Protein AF-A0A271K8J9-F1 (afdb_monomer)

Structure (mmCIF, N/CA/C/O backbone):
data_AF-A0A271K8J9-F1
#
_entry.id   AF-A0A271K8J9-F1
#
loop_
_atom_site.group_PDB
_atom_site.id
_atom_site.type_symbol
_atom_site.label_atom_id
_atom_site.label_alt_id
_atom_site.label_comp_id
_atom_site.label_asym_id
_atom_site.label_entity_id
_atom_site.label_seq_id
_atom_site.pdbx_PDB_ins_code
_atom_site.Cartn_x
_atom_site.Cartn_y
_atom_site.Cartn_z
_atom_site.occupancy
_atom_site.B_iso_or_equiv
_atom_site.auth_seq_id
_atom_site.auth_comp_id
_atom_site.auth_asym_id
_atom_site.auth_atom_id
_atom_site.pdbx_PDB_model_num
ATOM 1 N N . MET A 1 1 ? -1.522 1.080 46.690 1.00 33.91 1 MET A N 1
ATOM 2 C CA . MET A 1 1 ? -0.497 1.514 45.717 1.00 33.91 1 MET A CA 1
ATOM 3 C C . MET A 1 1 ? 0.388 0.315 45.390 1.00 33.91 1 MET A C 1
ATOM 5 O O . MET A 1 1 ? 0.985 -0.235 46.303 1.00 33.91 1 MET A O 1
ATOM 9 N N . GLN A 1 2 ? 0.378 -0.096 44.116 1.00 33.69 2 GLN A N 1
ATOM 10 C CA . GLN A 1 2 ? 1.203 -1.127 43.460 1.00 33.69 2 GLN A CA 1
ATOM 11 C C . GLN A 1 2 ? 1.050 -2.598 43.906 1.00 33.69 2 GLN A C 1
ATOM 13 O O . GLN A 1 2 ? 1.978 -3.217 44.413 1.00 33.69 2 GLN A O 1
ATOM 18 N N . GLN A 1 3 ? -0.079 -3.215 43.544 1.00 31.00 3 GLN A N 1
ATOM 19 C CA . GLN A 1 3 ? -0.001 -4.505 42.847 1.00 31.00 3 GLN A CA 1
ATOM 20 C C . GLN A 1 3 ? 0.067 -4.164 41.356 1.00 31.00 3 GLN A C 1
ATOM 22 O O . GLN A 1 3 ? -0.948 -3.916 40.716 1.00 31.00 3 GLN A O 1
ATOM 27 N N . ILE A 1 4 ? 1.285 -4.008 40.833 1.00 39.00 4 ILE A N 1
ATOM 28 C CA . ILE A 1 4 ? 1.489 -3.887 39.390 1.00 39.00 4 ILE A CA 1
ATOM 29 C C . ILE A 1 4 ? 1.129 -5.247 38.797 1.00 39.00 4 ILE A C 1
ATOM 31 O O . ILE A 1 4 ? 1.718 -6.273 39.147 1.00 39.00 4 ILE A O 1
ATOM 35 N N . ASP A 1 5 ? 0.094 -5.224 37.970 1.00 45.16 5 ASP A N 1
ATOM 36 C CA . ASP A 1 5 ? -0.509 -6.361 37.300 1.00 45.16 5 ASP A CA 1
ATOM 37 C C . ASP A 1 5 ? 0.548 -7.124 36.481 1.00 45.16 5 ASP A C 1
ATOM 39 O O . ASP A 1 5 ? 1.070 -6.648 35.471 1.00 45.16 5 ASP A O 1
ATOM 43 N N . LYS A 1 6 ? 0.914 -8.322 36.957 1.00 44.44 6 LYS A N 1
ATOM 44 C CA . LYS A 1 6 ? 1.996 -9.151 36.396 1.00 44.44 6 LYS A CA 1
ATOM 45 C C . LYS A 1 6 ? 1.750 -9.580 34.942 1.00 44.44 6 LYS A C 1
ATOM 47 O O . LYS A 1 6 ? 2.672 -10.115 34.335 1.00 44.44 6 LYS A O 1
ATOM 52 N N . ARG A 1 7 ? 0.547 -9.378 34.388 1.00 49.44 7 ARG A N 1
ATOM 53 C CA . ARG A 1 7 ? 0.198 -9.763 33.008 1.00 49.44 7 ARG A CA 1
ATOM 54 C C . ARG A 1 7 ? 0.631 -8.764 31.932 1.00 49.44 7 ARG A C 1
ATOM 56 O O . ARG A 1 7 ? 0.739 -9.177 30.786 1.00 49.44 7 ARG A O 1
ATOM 63 N N . TRP A 1 8 ? 0.921 -7.511 32.290 1.00 52.03 8 TRP A N 1
ATOM 64 C CA . TRP A 1 8 ? 1.261 -6.448 31.326 1.00 52.03 8 TRP A CA 1
ATOM 65 C C . TRP A 1 8 ? 2.643 -5.823 31.543 1.00 52.03 8 TRP A C 1
ATOM 67 O O . TRP A 1 8 ? 3.013 -4.885 30.840 1.00 52.03 8 TRP A O 1
ATOM 77 N N . ASN A 1 9 ? 3.430 -6.323 32.503 1.00 44.31 9 ASN A N 1
ATOM 78 C CA . ASN A 1 9 ? 4.803 -5.857 32.705 1.00 44.31 9 ASN A CA 1
ATOM 79 C C . ASN A 1 9 ? 5.618 -6.038 31.414 1.00 44.31 9 ASN A C 1
ATOM 81 O O . ASN A 1 9 ? 5.953 -7.160 31.042 1.00 44.31 9 ASN A O 1
ATOM 85 N N . GLY A 1 10 ? 5.933 -4.921 30.752 1.00 53.94 10 GLY A N 1
ATOM 86 C CA . GLY A 1 10 ? 6.695 -4.876 29.502 1.00 53.94 10 GLY A CA 1
ATOM 87 C C . GLY A 1 10 ? 5.862 -4.804 28.217 1.00 53.94 10 GLY A C 1
ATOM 88 O O . GLY A 1 10 ? 6.454 -4.794 27.145 1.00 53.94 10 GLY A O 1
ATOM 89 N N . THR A 1 11 ? 4.524 -4.746 28.287 1.00 65.00 11 THR A N 1
ATOM 90 C CA . THR A 1 11 ? 3.683 -4.478 27.105 1.00 65.00 11 THR A CA 1
ATOM 91 C C . THR A 1 11 ? 3.435 -2.984 26.987 1.00 65.00 11 THR A C 1
ATOM 93 O O . THR A 1 11 ? 3.007 -2.346 27.950 1.00 65.00 11 THR A O 1
ATOM 96 N N . ALA A 1 12 ? 3.721 -2.422 25.821 1.00 71.19 12 ALA A N 1
ATOM 97 C CA . ALA A 1 12 ? 3.518 -1.010 25.598 1.00 71.19 12 ALA A CA 1
ATOM 98 C C . ALA A 1 12 ? 2.026 -0.671 25.473 1.00 71.19 12 ALA A C 1
ATOM 100 O O . ALA A 1 12 ? 1.216 -1.470 24.992 1.00 71.19 12 ALA A O 1
ATOM 101 N N . MET A 1 13 ? 1.658 0.503 25.979 1.00 81.88 13 MET A N 1
ATOM 102 C CA . MET A 1 13 ? 0.278 0.969 26.056 1.00 81.88 13 MET A CA 1
ATOM 103 C C . MET A 1 13 ? 0.117 2.170 25.137 1.00 81.88 13 MET A C 1
ATOM 105 O O . MET A 1 13 ? 0.792 3.184 25.300 1.00 81.88 13 MET A O 1
ATOM 109 N N . ARG A 1 14 ? -0.829 2.083 24.206 1.00 84.75 14 ARG A N 1
ATOM 110 C CA . ARG A 1 14 ? -1.205 3.194 23.341 1.00 84.75 14 ARG A CA 1
ATOM 111 C C . ARG A 1 14 ? -2.379 3.951 23.942 1.00 84.75 14 ARG A C 1
ATOM 113 O O . ARG A 1 14 ? -3.454 3.370 24.104 1.00 84.75 14 ARG A O 1
ATOM 120 N N . LYS A 1 15 ? -2.208 5.256 24.167 1.00 89.75 15 LYS A N 1
ATOM 121 C CA . LYS A 1 15 ? -3.317 6.181 24.441 1.00 89.75 15 LYS A CA 1
ATOM 122 C C . LYS A 1 15 ? -4.247 6.247 23.225 1.00 89.75 15 LYS A C 1
ATOM 124 O O . LYS A 1 15 ? -3.807 6.479 22.100 1.00 89.75 15 LYS A O 1
ATOM 129 N N . LEU A 1 16 ? -5.535 6.034 23.463 1.00 90.50 16 LEU A N 1
ATOM 130 C CA . LEU A 1 16 ? -6.609 6.137 22.476 1.00 90.50 16 LEU A CA 1
ATOM 131 C C . LEU A 1 16 ? -7.461 7.394 22.664 1.00 90.50 16 LEU A C 1
ATOM 133 O O . LEU A 1 16 ? -8.069 7.853 21.703 1.00 90.50 16 LEU A O 1
ATOM 137 N N . GLY A 1 17 ? -7.535 7.923 23.885 1.00 94.25 17 GLY A N 1
ATOM 138 C CA . GLY A 1 17 ? -8.402 9.048 24.213 1.00 94.25 17 GLY A CA 1
ATOM 139 C C . GLY A 1 17 ? -8.439 9.351 25.704 1.00 94.25 17 GLY A C 1
ATOM 140 O O . GLY A 1 17 ? -7.613 8.847 26.471 1.00 94.25 17 GLY A O 1
ATOM 141 N N . THR A 1 18 ? -9.407 10.167 26.107 1.00 97.06 18 THR A N 1
ATOM 142 C CA . THR A 1 18 ? -9.658 10.546 27.503 1.00 97.06 18 THR A CA 1
ATOM 143 C C . THR A 1 18 ? -11.146 10.445 27.840 1.00 97.06 18 THR A C 1
ATOM 145 O O . THR A 1 18 ? -12.011 10.594 26.976 1.00 97.06 18 THR A O 1
ATOM 148 N N . VAL A 1 19 ? -11.470 10.148 29.098 1.00 97.50 19 VAL A N 1
ATOM 149 C CA . VAL A 1 19 ? -12.858 10.148 29.580 1.00 97.50 19 VAL A CA 1
ATOM 150 C C . VAL A 1 19 ? -13.380 11.583 29.623 1.00 97.50 19 VAL A C 1
ATOM 152 O O . VAL A 1 19 ? -12.888 12.404 30.391 1.00 97.50 19 VAL A O 1
ATOM 155 N N . GLU A 1 20 ? -14.411 11.883 28.842 1.00 96.56 20 GLU A N 1
ATOM 156 C CA . GLU A 1 20 ? -15.045 13.205 28.796 1.00 96.56 20 GLU A CA 1
ATOM 157 C C . GLU A 1 20 ? -16.162 13.348 29.844 1.00 96.56 20 GLU A C 1
ATOM 159 O O . GLU A 1 20 ? -16.365 14.416 30.434 1.00 96.56 20 GLU A O 1
ATOM 164 N N . ALA A 1 21 ? -16.914 12.271 30.084 1.00 96.88 21 ALA A N 1
ATOM 165 C CA . ALA A 1 21 ? -17.994 12.269 31.063 1.00 96.88 21 ALA A CA 1
ATOM 166 C C . ALA A 1 21 ? -18.227 10.887 31.669 1.00 96.88 21 ALA A C 1
ATOM 168 O O . ALA A 1 21 ? -18.197 9.871 30.972 1.00 96.88 21 ALA A O 1
ATOM 169 N N . LEU A 1 22 ? -18.565 10.879 32.957 1.00 96.94 22 LEU A N 1
ATOM 170 C CA . LEU A 1 22 ? -19.078 9.713 33.666 1.00 96.94 22 LEU A CA 1
ATOM 171 C C . LEU A 1 22 ? -20.523 9.947 34.068 1.00 96.94 22 LEU A C 1
ATOM 173 O O . LEU A 1 22 ? -20.893 11.041 34.496 1.00 96.94 22 LEU A O 1
ATOM 177 N N . TRP A 1 23 ? -21.326 8.900 33.961 1.00 96.69 23 TRP A N 1
ATOM 178 C CA . TRP A 1 23 ? -22.752 8.955 34.230 1.00 96.69 23 TRP A CA 1
ATOM 179 C C . TRP A 1 23 ? -23.209 7.720 34.999 1.00 96.69 23 TRP A C 1
ATOM 181 O O . TRP A 1 23 ? -22.826 6.583 34.698 1.00 96.69 23 TRP A O 1
ATOM 191 N N . ARG A 1 24 ? -24.096 7.960 35.963 1.00 95.44 24 ARG A N 1
ATOM 192 C CA . ARG A 1 24 ? -24.792 6.928 36.731 1.00 95.44 24 ARG A CA 1
ATOM 193 C C . ARG A 1 24 ? -26.293 7.147 36.650 1.00 95.44 24 ARG A C 1
ATOM 195 O O . ARG A 1 24 ? -26.779 8.273 36.662 1.00 95.44 24 ARG A O 1
ATOM 202 N N . TYR A 1 25 ? -27.036 6.054 36.582 1.00 94.62 25 TYR A N 1
ATOM 203 C CA . TYR A 1 25 ? -28.484 6.012 36.454 1.00 94.62 25 TYR A CA 1
ATOM 204 C C . TYR A 1 25 ? -29.085 5.155 37.573 1.00 94.62 25 TYR A C 1
ATOM 206 O O . TYR A 1 25 ? -29.388 3.984 37.335 1.00 94.62 25 TYR A O 1
ATOM 214 N N . PRO A 1 26 ? -29.295 5.702 38.785 1.00 95.12 26 PRO A N 1
ATOM 215 C CA . PRO A 1 26 ? -29.723 4.912 39.945 1.00 95.12 26 PRO A CA 1
ATOM 216 C C . PRO A 1 26 ? -31.066 4.209 39.757 1.00 95.12 26 PRO A C 1
ATOM 218 O O . PRO A 1 26 ? -31.284 3.111 40.269 1.00 95.12 26 PRO A O 1
ATOM 221 N N . VAL A 1 27 ? -31.955 4.816 38.972 1.00 94.19 27 VAL A N 1
ATOM 222 C CA . VAL A 1 27 ? -33.296 4.312 38.691 1.00 94.19 27 VAL A CA 1
ATOM 223 C C . VAL A 1 27 ? -33.409 3.973 37.204 1.00 94.19 27 VAL A C 1
ATOM 225 O O . VAL A 1 27 ? -32.959 4.703 36.314 1.00 94.19 27 VAL A O 1
ATOM 228 N N . SER A 1 28 ? -34.021 2.829 36.916 1.00 90.69 28 SER A N 1
ATOM 229 C CA . SER A 1 28 ? -34.258 2.391 35.540 1.00 90.69 28 SER A CA 1
ATOM 230 C C . SER A 1 28 ? -35.221 3.331 34.808 1.00 90.69 28 SER A C 1
ATOM 232 O O . SER A 1 28 ? -36.191 3.804 35.386 1.00 90.69 28 SER A O 1
ATOM 234 N N . SER A 1 29 ? -34.988 3.557 33.511 1.00 89.88 29 SER A N 1
ATOM 235 C CA . SER A 1 29 ? -35.877 4.329 32.619 1.00 89.88 29 SER A CA 1
ATOM 236 C C . SER A 1 29 ? -36.005 5.844 32.879 1.00 89.88 29 SER A C 1
ATOM 238 O O . SER A 1 29 ? -36.737 6.498 32.139 1.00 89.88 29 SER A O 1
ATOM 240 N N . VAL A 1 30 ? -35.285 6.418 33.848 1.00 93.38 30 VAL A N 1
ATOM 241 C CA . VAL A 1 30 ? -35.312 7.865 34.181 1.00 93.38 30 VAL A CA 1
ATOM 242 C C . VAL A 1 30 ? -33.926 8.499 34.060 1.00 93.38 30 VAL A C 1
ATOM 244 O O . VAL A 1 30 ? -32.933 7.770 34.083 1.00 93.38 30 VAL A O 1
ATOM 247 N N . CYS A 1 31 ? -33.814 9.815 33.893 1.00 94.25 31 CYS A N 1
ATOM 248 C CA . CYS A 1 31 ? -32.532 10.523 33.772 1.00 94.25 31 CYS A CA 1
ATOM 249 C C . CYS A 1 31 ? -31.627 10.317 34.998 1.00 94.25 31 CYS A C 1
ATOM 251 O O . CYS A 1 31 ? -32.095 10.024 36.096 1.00 94.25 31 CYS A O 1
ATOM 253 N N . GLY A 1 32 ? -30.316 10.386 34.774 1.00 94.62 32 GLY A N 1
ATOM 254 C CA . GLY A 1 32 ? -29.298 10.089 35.783 1.00 94.62 32 GLY A CA 1
ATOM 255 C C . GLY A 1 32 ? -28.502 11.317 36.196 1.00 94.62 32 GLY A C 1
ATOM 256 O O . GLY A 1 32 ? -28.881 12.448 35.904 1.00 94.62 32 GLY A O 1
ATOM 257 N N . GLU A 1 33 ? -27.356 11.068 36.812 1.00 94.94 33 GLU A N 1
ATOM 258 C CA . GLU A 1 33 ? -26.431 12.082 37.297 1.00 94.94 33 GLU A CA 1
ATOM 259 C C . GLU A 1 33 ? -25.074 11.979 36.597 1.00 94.94 33 GLU A C 1
ATOM 261 O O . GLU A 1 33 ? -24.592 10.882 36.291 1.00 94.94 33 GLU A O 1
ATOM 266 N N . ARG A 1 34 ? -24.451 13.135 36.363 1.00 95.56 34 ARG A N 1
ATOM 267 C CA . ARG A 1 34 ? -23.079 13.222 35.863 1.00 95.56 34 ARG A CA 1
ATOM 268 C C . ARG A 1 34 ? -22.117 13.231 37.046 1.00 95.56 34 ARG A C 1
ATOM 270 O O . ARG A 1 34 ? -22.312 13.984 37.998 1.00 95.56 34 ARG A O 1
ATOM 277 N N . LEU A 1 35 ? -21.068 12.422 36.971 1.00 95.44 35 LEU A N 1
ATOM 278 C CA . LEU A 1 35 ? -20.086 12.238 38.035 1.00 95.44 35 LEU A CA 1
ATOM 279 C C . LEU A 1 35 ? -18.706 12.729 37.599 1.00 95.44 35 LEU A C 1
ATOM 281 O O . LEU A 1 35 ? -18.340 12.642 36.429 1.00 95.44 35 LEU A O 1
ATOM 285 N N . GLN A 1 36 ? -17.918 13.202 38.563 1.00 95.12 36 GLN A N 1
ATOM 286 C CA . GLN A 1 36 ? -16.486 13.446 38.355 1.00 95.12 36 GLN A CA 1
ATOM 287 C C . GLN A 1 36 ? -15.661 12.172 38.559 1.00 95.12 36 GLN A C 1
ATOM 289 O O . GLN A 1 36 ? -14.679 11.962 37.856 1.00 95.12 36 GLN A O 1
ATOM 294 N N . ARG A 1 37 ? -16.094 11.309 39.486 1.00 95.19 37 ARG A N 1
ATOM 295 C CA . ARG A 1 37 ? -15.445 10.054 39.876 1.00 95.19 37 ARG A CA 1
ATOM 296 C C . ARG A 1 37 ? -16.512 8.998 40.159 1.00 95.19 37 ARG A C 1
ATOM 298 O O . ARG A 1 37 ? -17.516 9.324 40.790 1.00 95.19 37 ARG A O 1
ATOM 305 N N . ALA A 1 38 ? -16.295 7.756 39.733 1.00 93.69 38 ALA A N 1
ATOM 306 C CA . ALA A 1 38 ? -17.185 6.634 40.035 1.00 93.69 38 ALA A CA 1
ATOM 307 C C . ALA A 1 38 ? -16.407 5.334 40.271 1.00 93.69 38 ALA A C 1
ATOM 309 O O . ALA A 1 38 ? -15.453 5.036 39.553 1.00 93.69 38 ALA A O 1
ATOM 310 N N . GLU A 1 39 ? -16.832 4.545 41.254 1.00 94.44 39 GLU A N 1
ATOM 311 C CA . GLU A 1 39 ? -16.357 3.173 41.445 1.00 94.44 39 GLU A CA 1
ATOM 312 C C . GLU A 1 39 ? -17.113 2.218 40.515 1.00 94.44 39 GLU A C 1
ATOM 314 O O . GLU A 1 39 ? -18.302 2.411 40.256 1.00 94.44 39 GLU A O 1
ATOM 319 N N . PHE A 1 40 ? -16.430 1.196 40.007 1.00 94.06 40 PHE A N 1
ATOM 320 C CA . PHE A 1 40 ? -16.985 0.186 39.115 1.00 94.06 40 PHE A CA 1
ATOM 321 C C . PHE A 1 40 ? -16.639 -1.213 39.611 1.00 94.06 40 PHE A C 1
ATOM 323 O O . PHE A 1 40 ? -15.484 -1.512 39.909 1.00 94.06 40 PHE A O 1
ATOM 330 N N . THR A 1 41 ? -17.655 -2.066 39.602 1.00 92.25 41 THR A N 1
ATOM 331 C CA . THR A 1 41 ? -17.581 -3.500 39.911 1.00 92.25 41 THR A CA 1
ATOM 332 C C . THR A 1 41 ? -17.805 -4.323 38.645 1.00 92.25 41 THR A C 1
ATOM 334 O O . THR A 1 41 ? -18.125 -3.762 37.592 1.00 92.25 41 THR A O 1
ATOM 337 N N . GLU A 1 42 ? -17.748 -5.653 38.735 1.00 89.50 42 GLU A N 1
ATOM 338 C CA . GLU A 1 42 ? -18.186 -6.544 37.643 1.00 89.50 42 GLU A CA 1
ATOM 339 C C . GLU A 1 42 ? -19.623 -6.243 37.156 1.00 89.50 42 GLU A C 1
ATOM 341 O O . GLU A 1 42 ? -19.960 -6.488 35.996 1.00 89.50 42 GLU A O 1
ATOM 346 N N . ALA A 1 43 ? -20.472 -5.666 38.017 1.00 85.31 43 ALA A N 1
ATOM 347 C CA . ALA A 1 43 ? -21.845 -5.269 37.698 1.00 85.31 43 ALA A CA 1
ATOM 348 C C . ALA A 1 43 ? -21.975 -3.854 37.093 1.00 85.31 43 ALA A C 1
ATOM 350 O O . ALA A 1 43 ? -23.072 -3.472 36.680 1.00 85.31 43 ALA A O 1
ATOM 351 N N . GLY A 1 44 ? -20.877 -3.098 36.987 1.00 90.06 44 GLY A N 1
ATOM 352 C CA . GLY A 1 44 ? -20.836 -1.740 36.436 1.00 90.06 44 GLY A CA 1
ATOM 353 C C . GLY A 1 44 ? -20.640 -0.659 37.487 1.00 90.06 44 GLY A C 1
ATOM 354 O O . GLY A 1 44 ? -20.110 -0.957 38.562 1.00 90.06 44 GLY A O 1
ATOM 355 N N . PRO A 1 45 ? -21.002 0.601 37.177 1.00 92.69 45 PRO A N 1
ATOM 356 C CA . PRO A 1 45 ? -20.832 1.694 38.122 1.00 92.69 45 PRO A CA 1
ATOM 357 C C . PRO A 1 45 ? -21.614 1.416 39.410 1.00 92.69 45 PRO A C 1
ATOM 359 O O . PRO A 1 45 ? -22.797 1.068 39.374 1.00 92.69 45 PRO A O 1
ATOM 362 N N . VAL A 1 46 ? -20.970 1.589 40.560 1.00 92.19 46 VAL A N 1
ATOM 363 C CA . VAL A 1 46 ? -21.605 1.412 41.869 1.00 92.19 46 VAL A CA 1
ATOM 364 C C . VAL A 1 46 ? -22.769 2.392 42.007 1.00 92.19 46 VAL A C 1
ATOM 366 O O . VAL A 1 46 ? -22.638 3.600 41.785 1.00 92.19 46 VAL A O 1
ATOM 369 N N . GLY A 1 47 ? -23.932 1.855 42.372 1.00 91.75 47 GLY A N 1
ATOM 370 C CA . GLY A 1 47 ? -25.170 2.622 42.480 1.00 91.75 47 GLY A CA 1
ATOM 371 C C . GLY A 1 47 ? -25.968 2.741 41.179 1.00 91.75 47 GLY A C 1
ATOM 372 O O . GLY A 1 47 ? -27.023 3.371 41.183 1.00 91.75 47 GLY A O 1
ATOM 373 N N . ASP A 1 48 ? -25.510 2.153 40.073 1.00 91.81 48 ASP A N 1
ATOM 374 C CA . ASP A 1 48 ? -26.236 2.157 38.803 1.00 91.81 48 ASP A CA 1
ATOM 375 C C . ASP A 1 48 ? -27.386 1.133 38.806 1.00 91.81 48 ASP A C 1
ATOM 377 O O . ASP A 1 48 ? -27.239 0.001 39.263 1.00 91.81 48 ASP A O 1
ATOM 381 N N . ARG A 1 49 ? -28.553 1.534 38.288 1.00 90.69 49 ARG A N 1
ATOM 382 C CA . ARG A 1 49 ? -29.756 0.700 38.107 1.00 90.69 49 ARG A CA 1
ATOM 383 C C . ARG A 1 49 ? -30.179 -0.082 39.359 1.00 90.69 49 ARG A C 1
ATOM 385 O O . ARG A 1 49 ? -30.678 -1.196 39.236 1.00 90.69 49 ARG A O 1
ATOM 392 N N . LEU A 1 50 ? -30.042 0.505 40.549 1.00 90.88 50 LEU A N 1
ATOM 393 C CA . LEU A 1 50 ? -30.458 -0.099 41.821 1.00 90.88 50 LEU A CA 1
ATOM 394 C C . LEU A 1 50 ? -31.980 -0.160 42.012 1.00 90.88 50 LEU A C 1
ATOM 396 O O . LEU A 1 50 ? -32.467 -1.019 42.748 1.00 90.88 50 LEU A O 1
ATOM 400 N N . TYR A 1 51 ? -32.722 0.743 41.372 1.00 93.31 51 TYR A N 1
ATOM 401 C CA . TYR A 1 51 ? -34.153 0.930 41.606 1.00 93.31 51 TYR A CA 1
ATOM 402 C C . TYR A 1 51 ? -34.976 0.852 40.312 1.00 93.31 51 TYR A C 1
ATOM 404 O O . TYR A 1 51 ? -34.497 1.143 39.206 1.00 93.31 51 TYR A O 1
ATOM 412 N N . GLY A 1 52 ? -36.251 0.501 40.466 1.00 93.00 52 GLY A N 1
ATOM 413 C CA . GLY A 1 52 ? -37.286 0.594 39.440 1.00 93.00 52 GLY A CA 1
ATOM 414 C C . GLY A 1 52 ? -38.507 1.344 39.968 1.00 93.00 52 GLY A C 1
ATOM 415 O O . GLY A 1 52 ? -38.755 1.363 41.171 1.00 93.00 52 GLY A O 1
ATOM 416 N N . ILE A 1 53 ? -39.264 1.962 39.066 1.00 93.19 53 ILE A N 1
ATOM 417 C CA . ILE A 1 53 ? -40.587 2.516 39.377 1.00 93.19 53 ILE A CA 1
ATOM 418 C C . ILE A 1 53 ? -41.615 1.472 38.946 1.00 93.19 53 ILE A C 1
ATOM 420 O O . ILE A 1 53 ? -41.485 0.912 37.857 1.00 93.19 53 ILE A O 1
ATOM 424 N N . PHE A 1 54 ? -42.612 1.208 39.778 1.00 91.50 54 PHE A N 1
ATOM 425 C CA . PHE A 1 54 ? -43.651 0.212 39.547 1.00 91.50 54 PHE A CA 1
ATOM 426 C C . PHE A 1 54 ? -45.026 0.853 39.681 1.00 91.50 54 PHE A C 1
ATOM 428 O O . PHE A 1 54 ? -45.232 1.724 40.520 1.00 91.50 54 PHE A O 1
ATOM 435 N N . ASP A 1 55 ? -45.971 0.425 38.857 1.00 91.00 55 ASP A N 1
ATOM 436 C CA . ASP A 1 55 ? -47.389 0.709 39.057 1.00 91.00 55 ASP A CA 1
ATOM 437 C C . ASP A 1 55 ? -47.842 0.031 40.364 1.00 91.00 55 ASP A C 1
ATOM 439 O O . ASP A 1 55 ? -47.611 -1.164 40.563 1.00 91.00 55 ASP A O 1
ATOM 443 N N . ALA A 1 56 ? -48.420 0.801 41.289 1.00 88.31 56 ALA A N 1
ATOM 444 C CA . ALA A 1 56 ? -48.681 0.321 42.646 1.00 88.31 56 ALA A CA 1
ATOM 445 C C . ALA A 1 56 ? -49.808 -0.726 42.711 1.00 88.31 56 ALA A C 1
ATOM 447 O O . ALA A 1 56 ? -49.869 -1.488 43.674 1.00 88.31 56 ALA A O 1
ATOM 448 N N . GLU A 1 57 ? -50.689 -0.757 41.707 1.00 87.62 57 GLU A N 1
ATOM 449 C CA . GLU A 1 57 ? -51.831 -1.674 41.645 1.00 87.62 57 GLU A CA 1
ATOM 450 C C . GLU A 1 57 ? -51.502 -2.937 40.850 1.00 87.62 57 GLU A C 1
ATOM 452 O O . GLU A 1 57 ? -51.875 -4.042 41.239 1.00 87.62 57 GLU A O 1
ATOM 457 N N . THR A 1 58 ? -50.828 -2.776 39.710 1.00 87.50 58 THR A N 1
ATOM 458 C CA . THR A 1 58 ? -50.553 -3.888 38.784 1.00 87.50 58 THR A CA 1
ATOM 459 C C . THR A 1 58 ? -49.182 -4.519 38.983 1.00 87.50 58 THR A C 1
ATOM 461 O O . THR A 1 58 ? -48.924 -5.588 38.433 1.00 87.50 58 THR A O 1
ATOM 464 N N . HIS A 1 59 ? -48.294 -3.857 39.731 1.00 85.81 59 HIS A N 1
ATOM 465 C CA . HIS A 1 59 ? -46.891 -4.236 39.909 1.00 85.81 59 HIS A CA 1
ATOM 466 C C . HIS A 1 59 ? -46.092 -4.291 38.595 1.00 85.81 59 HIS A C 1
ATOM 468 O O . HIS A 1 59 ? -44.983 -4.827 38.546 1.00 85.81 59 HIS A O 1
ATOM 474 N N . GLU A 1 60 ? -46.618 -3.700 37.515 1.00 85.94 60 GLU A N 1
ATOM 475 C CA . GLU A 1 60 ? -45.887 -3.554 36.263 1.00 85.94 60 GLU A CA 1
ATOM 476 C C . GLU A 1 60 ? -44.770 -2.519 36.421 1.00 85.94 60 GLU A C 1
ATOM 478 O O . GLU A 1 60 ? -44.987 -1.396 36.876 1.00 85.94 60 GLU A O 1
ATOM 483 N N . ILE A 1 61 ? -43.559 -2.877 35.994 1.00 88.50 61 ILE A N 1
ATOM 484 C CA . ILE A 1 61 ? -42.444 -1.931 35.946 1.00 88.50 61 ILE A CA 1
ATOM 485 C C . ILE A 1 61 ? -42.720 -0.818 34.925 1.00 88.50 61 ILE A C 1
ATOM 487 O O . ILE A 1 61 ? -43.158 -1.069 33.800 1.00 88.50 61 ILE A O 1
ATOM 491 N N . VAL A 1 62 ? -42.399 0.419 35.293 1.00 88.94 62 VAL A N 1
ATOM 492 C CA . VAL A 1 62 ? -42.466 1.596 34.430 1.00 88.94 62 VAL A CA 1
ATOM 493 C C . VAL A 1 62 ? -41.279 1.597 33.473 1.00 88.94 62 VAL A C 1
ATOM 495 O O . VAL A 1 62 ? -40.111 1.724 33.855 1.00 88.94 62 VAL A O 1
ATOM 498 N N . PHE A 1 63 ? -41.577 1.479 32.182 1.00 85.50 63 PHE A N 1
ATOM 499 C CA . PHE A 1 63 ? -40.584 1.637 31.127 1.00 85.50 63 PHE A CA 1
ATOM 500 C C . PHE A 1 63 ? -41.206 2.232 29.857 1.00 85.50 63 PHE A C 1
ATOM 502 O O . PHE A 1 63 ? -42.287 1.802 29.431 1.00 85.50 63 PHE A O 1
ATOM 509 N N . PRO A 1 64 ? -40.495 3.161 29.196 1.00 83.12 64 PRO A N 1
ATOM 510 C CA . PRO A 1 64 ? -40.838 3.663 27.877 1.00 83.12 64 PRO A CA 1
ATOM 511 C C . PRO A 1 64 ? -41.160 2.561 26.869 1.00 83.12 64 PRO A C 1
ATOM 513 O O . PRO A 1 64 ? -40.304 1.741 26.524 1.00 83.12 64 PRO A O 1
ATOM 516 N N . SER A 1 65 ? -42.411 2.520 26.407 1.00 79.50 65 SER A N 1
ATOM 517 C CA . SER A 1 65 ? -42.903 1.495 25.484 1.00 79.50 65 SER A CA 1
ATOM 518 C C . SER A 1 65 ? -44.269 1.844 24.879 1.00 79.50 65 SER A C 1
ATOM 520 O O . SER A 1 65 ? -44.569 3.007 24.618 1.00 79.50 65 SER A O 1
ATOM 522 N N . ARG A 1 66 ? -45.107 0.833 24.596 1.00 74.19 66 ARG A N 1
ATOM 523 C CA . ARG A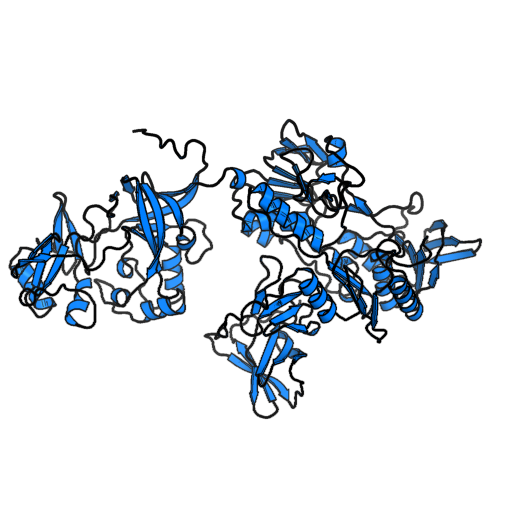 1 66 ? -46.447 1.017 24.019 1.00 74.19 66 ARG A CA 1
ATOM 524 C C . ARG A 1 66 ? -47.384 1.781 24.955 1.00 74.19 66 ARG A C 1
ATOM 526 O O . ARG A 1 66 ? -48.240 2.516 24.467 1.00 74.19 66 ARG A O 1
ATOM 533 N N . GLN A 1 67 ? -47.233 1.619 26.270 1.00 83.00 67 GLN A N 1
ATOM 534 C CA . GLN A 1 67 ? -48.015 2.382 27.239 1.00 83.00 67 GLN A CA 1
ATOM 535 C C . GLN A 1 67 ? -47.491 3.821 27.281 1.00 83.00 67 GLN A C 1
ATOM 537 O O . GLN A 1 67 ? -46.465 4.103 27.895 1.00 83.00 67 GLN A O 1
ATOM 542 N N . LYS A 1 68 ? -48.200 4.739 26.611 1.00 86.62 68 LYS A N 1
ATOM 543 C CA . LYS A 1 68 ? -47.760 6.134 26.442 1.00 86.62 68 LYS A CA 1
ATOM 544 C C . LYS A 1 68 ? -47.478 6.854 27.765 1.00 86.62 68 LYS A C 1
ATOM 546 O O . LYS A 1 68 ? -46.575 7.680 27.785 1.00 86.62 68 LYS A O 1
ATOM 551 N N . ARG A 1 69 ? -48.188 6.515 28.851 1.00 89.31 69 ARG A N 1
ATOM 552 C CA . ARG A 1 69 ? -47.942 7.079 30.191 1.00 89.31 69 ARG A CA 1
ATOM 553 C C . ARG A 1 69 ? -46.497 6.874 30.661 1.00 89.31 69 ARG A C 1
ATOM 555 O O . ARG A 1 69 ? -45.882 7.799 31.172 1.00 89.31 69 ARG A O 1
ATOM 562 N N . TRP A 1 70 ? -45.896 5.717 30.378 1.00 91.50 70 TRP A N 1
ATOM 563 C CA . TRP A 1 70 ? -44.519 5.410 30.781 1.00 91.50 70 TRP A CA 1
ATOM 564 C C . TRP A 1 70 ? -43.454 6.140 29.966 1.00 91.50 70 TRP A C 1
ATOM 566 O O . TRP A 1 70 ? -42.300 6.203 30.384 1.00 91.50 70 TRP A O 1
ATOM 576 N N . ASN A 1 71 ? -43.824 6.746 28.837 1.00 92.25 71 ASN A N 1
ATOM 577 C CA . ASN A 1 71 ? -42.907 7.573 28.054 1.00 92.25 71 ASN A CA 1
ATOM 578 C C . ASN A 1 71 ? -42.597 8.918 28.734 1.00 92.25 71 ASN A C 1
ATOM 580 O O . ASN A 1 71 ? -41.765 9.660 28.225 1.00 92.25 71 ASN A O 1
ATOM 584 N N . LEU A 1 72 ? -43.233 9.214 29.875 1.00 94.06 72 LEU A N 1
ATOM 585 C CA . LEU A 1 72 ? -42.940 10.370 30.724 1.00 94.06 72 LEU A CA 1
ATOM 586 C C . LEU A 1 72 ? -41.814 10.104 31.735 1.00 94.06 72 LEU A C 1
ATOM 588 O O . LEU A 1 72 ? -41.308 11.046 32.332 1.00 94.06 72 LEU A O 1
ATOM 592 N N . ALA A 1 73 ? -41.374 8.850 31.902 1.00 93.88 73 ALA A N 1
ATOM 593 C CA . ALA A 1 73 ? -40.280 8.501 32.813 1.00 93.88 73 ALA A CA 1
ATOM 594 C C . ALA A 1 73 ? -38.977 9.309 32.584 1.00 93.88 73 ALA A C 1
ATOM 596 O O . ALA A 1 73 ? -38.348 9.694 33.568 1.00 93.88 73 ALA A O 1
ATOM 597 N N . PRO A 1 74 ? -38.576 9.653 31.342 1.00 94.50 74 PRO A N 1
ATOM 598 C CA . PRO A 1 74 ? -37.388 10.478 31.099 1.00 94.50 74 PRO A CA 1
ATOM 599 C C . PRO A 1 74 ? -37.517 11.958 31.514 1.00 94.50 74 PRO A C 1
ATOM 601 O O . PRO A 1 74 ? -36.551 12.703 31.377 1.00 94.50 74 PRO A O 1
ATOM 604 N N . LEU A 1 75 ? -38.681 12.400 32.007 1.00 95.12 75 LEU A N 1
ATOM 605 C CA . LEU A 1 75 ? -38.854 13.719 32.636 1.00 95.12 75 LEU A CA 1
ATOM 606 C C . LEU A 1 75 ? -38.441 13.727 34.115 1.00 95.12 75 LEU A C 1
ATOM 608 O O . LEU A 1 75 ? -38.445 14.778 34.745 1.00 95.12 75 LEU A O 1
ATOM 612 N N . ILE A 1 76 ? -38.114 12.559 34.668 1.00 96.12 76 ILE A N 1
ATOM 613 C CA . ILE A 1 76 ? -37.655 12.397 36.042 1.00 96.12 76 ILE A CA 1
ATOM 614 C C . ILE A 1 76 ? -36.132 12.276 36.022 1.00 96.12 76 ILE A C 1
ATOM 616 O O . ILE A 1 76 ? -35.591 11.505 35.227 1.00 96.12 76 ILE A O 1
ATOM 620 N N . SER A 1 77 ? -35.456 12.973 36.928 1.00 96.25 77 SER A N 1
ATOM 621 C CA . SER A 1 77 ? -34.018 12.833 37.173 1.00 96.25 77 SER A CA 1
ATOM 622 C C . SER A 1 77 ? -33.775 12.162 38.521 1.00 96.25 77 SER A C 1
ATOM 624 O O . SER A 1 77 ? -34.519 12.384 39.476 1.00 96.25 77 SER A O 1
ATOM 626 N N . ALA A 1 78 ? -32.753 11.310 38.595 1.00 97.00 78 ALA A N 1
ATOM 627 C CA . ALA A 1 78 ? -32.393 10.546 39.783 1.00 97.00 78 ALA A CA 1
ATOM 628 C C . ALA A 1 78 ? -30.889 10.637 40.066 1.00 97.00 78 ALA A C 1
ATOM 630 O O . ALA A 1 78 ? -30.073 10.564 39.146 1.00 97.00 78 ALA A O 1
ATOM 631 N N . ARG A 1 79 ? -30.535 10.742 41.348 1.00 96.38 79 ARG A N 1
ATOM 632 C CA . ARG A 1 79 ? -29.151 10.758 41.843 1.00 96.38 79 ARG A CA 1
ATOM 633 C C . ARG A 1 79 ? -29.045 10.050 43.189 1.00 96.38 79 ARG A C 1
ATOM 635 O O . ARG A 1 79 ? -30.063 9.857 43.853 1.00 96.38 79 ARG A O 1
ATOM 642 N N . LEU A 1 80 ? -27.832 9.704 43.600 1.00 95.19 80 LEU A N 1
ATOM 643 C CA . LEU A 1 80 ? -27.547 9.351 44.992 1.00 95.19 80 LEU A CA 1
ATOM 644 C C . LEU A 1 80 ? -26.910 10.549 45.699 1.00 95.19 80 LEU A C 1
ATOM 646 O O . LEU A 1 80 ? -26.089 11.252 45.111 1.00 95.19 80 LEU A O 1
ATOM 650 N N . ASP A 1 81 ? -27.306 10.807 46.941 1.00 91.50 81 ASP A N 1
ATOM 651 C CA . ASP A 1 81 ? -26.624 11.797 47.771 1.00 91.50 81 ASP A CA 1
ATOM 652 C C . ASP A 1 81 ? -25.350 11.231 48.426 1.00 91.50 81 ASP A C 1
ATOM 654 O O . ASP A 1 81 ? -24.863 10.157 48.078 1.00 91.50 81 ASP A O 1
ATOM 658 N N . HIS A 1 82 ? -24.765 11.999 49.344 1.00 85.56 82 HIS A N 1
ATOM 659 C CA . HIS A 1 82 ? -23.518 11.662 50.031 1.00 85.56 82 HIS A CA 1
ATOM 660 C C . HIS A 1 82 ? -23.625 10.453 50.974 1.00 85.56 82 HIS A C 1
ATOM 662 O O . HIS A 1 82 ? -22.589 9.894 51.327 1.00 85.56 82 HIS A O 1
ATOM 668 N N . ASP A 1 83 ? -24.844 10.051 51.344 1.00 88.69 83 ASP A N 1
ATOM 669 C CA . ASP A 1 83 ? -25.133 8.888 52.188 1.00 88.69 83 ASP A CA 1
ATOM 670 C C . ASP A 1 83 ? -25.674 7.705 51.353 1.00 88.69 83 ASP A C 1
ATOM 672 O O . ASP A 1 83 ? -26.329 6.797 51.879 1.00 88.69 83 ASP A O 1
ATOM 676 N N . ASP A 1 84 ? -25.443 7.733 50.033 1.00 88.62 84 ASP A N 1
ATOM 677 C CA . ASP A 1 84 ? -25.942 6.774 49.041 1.00 88.62 84 ASP A CA 1
ATOM 678 C C . ASP A 1 84 ? -27.477 6.614 49.043 1.00 88.62 84 ASP A C 1
ATOM 680 O O . ASP A 1 84 ? -28.018 5.578 48.630 1.00 88.62 84 ASP A O 1
ATOM 684 N N . GLN A 1 85 ? -28.207 7.642 49.490 1.00 93.19 85 GLN A N 1
ATOM 685 C CA . GLN A 1 85 ? -29.667 7.641 49.478 1.00 93.19 85 GLN A CA 1
ATOM 686 C C . GLN A 1 85 ? -30.199 8.167 48.147 1.00 93.19 85 GLN A C 1
ATOM 688 O O . GLN A 1 85 ? -29.700 9.145 47.586 1.00 93.19 85 GLN A O 1
ATOM 693 N N . LEU A 1 86 ? -31.236 7.503 47.630 1.00 96.62 86 LEU A N 1
ATOM 694 C CA . LEU A 1 86 ? -31.865 7.890 46.372 1.00 96.62 86 LEU A CA 1
ATOM 695 C C . LEU A 1 86 ? -32.578 9.237 46.525 1.00 96.62 86 LEU A C 1
ATOM 697 O O . LEU A 1 86 ? -33.422 9.410 47.401 1.00 96.62 86 LEU A O 1
ATOM 701 N N . GLN A 1 87 ? -32.291 10.155 45.608 1.00 97.19 87 GLN A N 1
ATOM 702 C CA . GLN A 1 87 ? -33.031 11.395 45.425 1.00 97.19 87 GLN A CA 1
ATOM 703 C C . GLN A 1 87 ? -33.575 11.478 44.004 1.00 97.19 87 GLN A C 1
ATOM 705 O O . GLN A 1 87 ? -32.903 11.097 43.042 1.00 97.19 87 GLN A O 1
ATOM 710 N N . MET A 1 88 ? -34.786 12.008 43.866 1.00 97.12 88 MET A N 1
ATOM 711 C CA . MET A 1 88 ? -35.467 12.159 42.583 1.00 97.12 88 MET A CA 1
ATOM 712 C C . MET A 1 88 ? -36.043 13.565 42.421 1.00 97.12 88 MET A C 1
ATOM 714 O O . MET A 1 88 ? -36.378 14.230 43.401 1.00 97.12 88 MET A O 1
ATOM 718 N N . SER A 1 89 ? -36.149 14.023 41.177 1.00 96.38 89 SER A N 1
ATOM 719 C CA . SER A 1 89 ? -36.632 15.360 40.839 1.00 96.38 89 SER A CA 1
ATOM 720 C C . SER A 1 89 ? -37.403 15.366 39.517 1.00 96.38 89 SER A C 1
ATOM 722 O O . SER A 1 89 ? -37.158 14.533 38.645 1.00 96.38 89 SER A O 1
ATOM 724 N N . LEU A 1 90 ? -38.336 16.313 39.384 1.00 95.38 90 LEU A N 1
ATOM 725 C CA . LEU A 1 90 ? -39.094 16.592 38.155 1.00 95.38 90 LEU A CA 1
ATOM 726 C C . LEU A 1 90 ? -38.634 17.875 37.445 1.00 95.38 90 LEU A C 1
ATOM 728 O O . LEU A 1 90 ? -39.134 18.179 36.367 1.00 95.38 90 LEU A O 1
ATOM 732 N N . ASP A 1 91 ? -37.732 18.643 38.057 1.00 92.88 91 ASP A N 1
ATOM 733 C CA . ASP A 1 91 ? -37.266 19.949 37.570 1.00 92.88 91 ASP A CA 1
ATOM 734 C C . ASP A 1 91 ? -35.741 20.139 37.694 1.00 92.88 91 ASP A C 1
ATOM 736 O O . ASP A 1 91 ? -35.220 21.149 37.241 1.00 92.88 91 ASP A O 1
ATOM 740 N N . GLU A 1 92 ? -35.028 19.168 38.279 1.00 91.56 92 GLU A N 1
ATOM 741 C CA . GLU A 1 92 ? -33.596 19.202 38.632 1.00 91.56 92 GLU A CA 1
ATOM 742 C C . GLU A 1 92 ? -33.198 20.260 39.681 1.00 91.56 92 GLU A C 1
ATOM 744 O O . GLU A 1 92 ? -32.040 20.304 40.107 1.00 91.56 92 GLU A O 1
ATOM 749 N N . GLU A 1 93 ? -34.158 21.028 40.197 1.00 91.69 93 GLU A N 1
ATOM 750 C CA . GLU A 1 93 ? -33.962 22.050 41.229 1.00 91.69 93 GLU A CA 1
ATOM 751 C C . GLU A 1 93 ? -34.392 21.535 42.610 1.00 91.69 93 GLU A C 1
ATOM 753 O O . GLU A 1 93 ? -33.661 21.668 43.596 1.00 91.69 93 GLU A O 1
ATOM 758 N N . ASN A 1 94 ? -35.555 20.885 42.678 1.00 93.44 94 ASN A N 1
ATOM 759 C CA . ASN A 1 94 ? -36.155 20.357 43.896 1.00 93.44 94 ASN A CA 1
ATOM 760 C C . ASN A 1 94 ? -35.971 18.838 43.955 1.00 93.44 94 ASN A C 1
ATOM 762 O O . ASN A 1 94 ? -36.556 18.089 43.168 1.00 93.44 94 ASN A O 1
ATOM 766 N N . TRP A 1 95 ? -35.153 18.382 44.903 1.00 95.25 95 TRP A N 1
ATOM 767 C CA . TRP A 1 95 ? -34.805 16.974 45.086 1.00 95.25 95 TRP A CA 1
ATOM 768 C C . TRP A 1 95 ? -35.535 16.388 46.290 1.00 95.25 95 TRP A C 1
ATOM 770 O O . TRP A 1 95 ? -35.512 16.957 47.381 1.00 95.25 95 TRP A O 1
ATOM 780 N N . HIS A 1 96 ? -36.174 15.242 46.085 1.00 96.00 96 HIS A N 1
ATOM 781 C CA . HIS A 1 96 ? -37.024 14.584 47.068 1.00 96.00 96 HIS A CA 1
ATOM 782 C C . HIS A 1 96 ? -36.538 13.164 47.353 1.00 96.00 96 HIS A C 1
ATOM 784 O O . HIS A 1 96 ? -36.031 12.482 46.459 1.00 96.00 96 HIS A O 1
ATOM 790 N N . ASN A 1 97 ? -36.738 12.710 48.592 1.00 93.38 97 ASN A N 1
ATOM 791 C CA . ASN A 1 97 ? -36.687 11.287 48.906 1.00 93.38 97 ASN A CA 1
ATOM 792 C C . ASN A 1 97 ? -37.850 10.591 48.162 1.00 93.38 97 ASN A C 1
ATOM 794 O O . ASN A 1 97 ? -38.960 11.132 48.168 1.00 93.38 97 ASN A O 1
ATOM 798 N N . PRO A 1 98 ? -37.630 9.435 47.508 1.00 90.75 98 PRO A N 1
ATOM 799 C CA . PRO A 1 98 ? -38.692 8.701 46.826 1.00 90.75 98 PRO A CA 1
ATOM 800 C C . PRO A 1 98 ? -39.867 8.337 47.743 1.00 90.75 98 PRO A C 1
ATOM 802 O O . PRO A 1 98 ? -40.977 8.248 47.242 1.00 90.75 98 PRO A O 1
ATOM 805 N N . ASP A 1 99 ? -39.669 8.171 49.050 1.00 87.50 99 ASP A N 1
ATOM 806 C CA . ASP A 1 99 ? -40.722 7.814 50.012 1.00 87.50 99 ASP A CA 1
ATOM 807 C C . ASP A 1 99 ? -41.520 9.029 50.533 1.00 87.50 99 ASP A C 1
ATOM 809 O O . ASP A 1 99 ? -42.398 8.880 51.379 1.00 87.50 99 ASP A O 1
ATOM 813 N N . ASP A 1 100 ? -41.240 10.248 50.056 1.00 92.00 100 ASP A N 1
ATOM 814 C CA . ASP A 1 100 ? -42.021 11.437 50.413 1.00 92.00 100 ASP A CA 1
ATOM 815 C C . ASP A 1 100 ? -43.436 11.359 49.811 1.00 92.00 100 ASP A C 1
ATOM 817 O O . ASP A 1 100 ? -43.602 11.355 48.589 1.00 92.00 100 ASP A O 1
ATOM 821 N N . ASP A 1 101 ? -44.464 11.359 50.668 1.00 90.56 101 ASP A N 1
ATOM 822 C CA . ASP A 1 101 ? -45.876 11.253 50.268 1.00 90.56 101 ASP A CA 1
ATOM 823 C C . ASP A 1 101 ? -46.288 12.288 49.205 1.00 90.56 101 ASP A C 1
ATOM 825 O O . ASP A 1 101 ? -47.045 11.982 48.280 1.00 90.56 101 ASP A O 1
ATOM 829 N N . ARG A 1 102 ? -45.788 13.529 49.302 1.00 91.69 102 ARG A N 1
ATOM 830 C CA . ARG A 1 102 ? -46.114 14.586 48.331 1.00 91.69 102 ARG A CA 1
ATOM 831 C C . ARG A 1 102 ? -45.413 14.339 47.006 1.00 91.69 102 ARG A C 1
ATOM 833 O O . ARG A 1 102 ? -45.972 14.656 45.956 1.00 91.69 102 ARG A O 1
ATOM 840 N N . PHE A 1 103 ? -44.193 13.813 47.032 1.00 93.88 103 PHE A N 1
ATOM 841 C CA . PHE A 1 103 ? -43.478 13.462 45.812 1.00 93.88 103 PHE A CA 1
ATOM 842 C C . PHE A 1 103 ? -44.090 12.233 45.129 1.00 93.88 103 PHE A C 1
ATOM 844 O O . PHE A 1 103 ? -44.300 12.265 43.918 1.00 93.88 103 PHE A O 1
ATOM 851 N N . GLN A 1 104 ? -44.480 11.209 45.892 1.00 91.56 104 GLN A N 1
ATOM 852 C CA . GLN A 1 104 ? -45.227 10.057 45.380 1.00 91.56 104 GLN A CA 1
ATOM 853 C C . GLN A 1 104 ? -46.544 10.480 44.726 1.00 91.56 104 GLN A C 1
ATOM 855 O O . GLN A 1 104 ? -46.869 10.017 43.631 1.00 91.56 104 GLN A O 1
ATOM 860 N N . GLN A 1 105 ? -47.265 11.435 45.325 1.00 92.31 105 GLN A N 1
ATOM 861 C CA . GLN A 1 105 ? -48.453 12.013 44.700 1.00 92.31 105 GLN A CA 1
ATOM 862 C C . GLN A 1 105 ? -48.125 12.687 43.355 1.00 92.31 105 GLN A C 1
ATOM 864 O O . GLN A 1 105 ? -48.815 12.428 42.370 1.00 92.31 105 GLN A O 1
ATOM 869 N N . LYS A 1 106 ? -47.053 13.489 43.271 1.00 94.81 106 LYS A N 1
ATOM 870 C CA . LYS A 1 106 ? -46.618 14.121 42.008 1.00 94.81 106 LYS A CA 1
ATOM 871 C C . LYS A 1 106 ? -46.236 13.095 40.937 1.00 94.81 106 LYS A C 1
ATOM 873 O O . LYS A 1 106 ? -46.569 13.283 39.769 1.00 94.81 106 LYS A O 1
ATOM 878 N N . LEU A 1 107 ? -45.548 12.013 41.310 1.00 94.19 107 LEU A N 1
ATOM 879 C CA . LEU A 1 107 ? -45.243 10.916 40.388 1.00 94.19 107 LEU A CA 1
ATOM 880 C C . LEU A 1 107 ? -46.528 10.235 39.903 1.00 94.19 107 LEU A C 1
ATOM 882 O O . LEU A 1 107 ? -46.664 9.952 38.712 1.00 94.19 107 LEU A O 1
ATOM 886 N N . GLY A 1 108 ? -47.489 10.026 40.805 1.00 93.50 108 GLY A N 1
ATOM 887 C CA . GLY A 1 108 ? -48.784 9.460 40.455 1.00 93.50 108 GLY A CA 1
ATOM 888 C C . GLY A 1 108 ? -49.586 10.343 39.496 1.00 93.50 108 GLY A C 1
ATOM 889 O O . GLY A 1 108 ? -50.169 9.846 38.532 1.00 93.50 108 GLY A O 1
ATOM 890 N N . GLU A 1 109 ? -49.553 11.661 39.702 1.00 95.06 109 GLU A N 1
ATOM 891 C CA . GLU A 1 109 ? -50.141 12.655 38.798 1.00 95.06 109 GLU A CA 1
ATOM 892 C C . GLU A 1 109 ? -49.456 12.656 37.423 1.00 95.06 109 GLU A C 1
ATOM 894 O O . GLU A 1 109 ? -50.146 12.675 36.403 1.00 95.06 109 GLU A O 1
ATOM 899 N N . LEU A 1 110 ? -48.120 12.565 37.376 1.00 94.56 110 LEU A N 1
ATOM 900 C CA . LEU A 1 110 ? -47.355 12.495 36.126 1.00 94.56 110 LEU A CA 1
ATOM 901 C C . LEU A 1 110 ? -47.754 11.276 35.287 1.00 94.56 110 LEU A C 1
ATOM 903 O O . LEU A 1 110 ? -47.960 11.391 34.080 1.00 94.56 110 LEU A O 1
ATOM 907 N N . PHE A 1 111 ? -47.860 10.104 35.913 1.00 94.25 111 PHE A N 1
ATOM 908 C CA . PHE A 1 111 ? -48.167 8.860 35.209 1.00 94.25 111 PHE A CA 1
ATOM 909 C C . PHE A 1 111 ? -49.667 8.583 35.038 1.00 94.25 111 PHE A C 1
ATOM 911 O O . PHE A 1 111 ? -50.045 7.712 34.248 1.00 94.25 111 PHE A O 1
ATOM 918 N N . GLY A 1 112 ? -50.525 9.321 35.745 1.00 93.62 112 GLY A N 1
ATOM 919 C CA . GLY A 1 112 ? -51.972 9.111 35.765 1.00 93.62 112 GLY A CA 1
ATOM 920 C C . GLY A 1 112 ? -52.407 7.861 36.539 1.00 93.62 112 GLY A C 1
ATOM 921 O O . GLY A 1 112 ? -53.502 7.355 36.304 1.00 93.62 112 GLY A O 1
ATOM 922 N N . CYS A 1 113 ? -51.552 7.338 37.418 1.00 93.12 113 CYS A N 1
ATOM 923 C CA . CYS A 1 113 ? -51.823 6.201 38.301 1.00 93.12 113 CYS A CA 1
ATOM 924 C C . CYS A 1 113 ? -50.849 6.205 39.488 1.00 93.12 113 CYS A C 1
ATOM 926 O O . CYS A 1 113 ? -49.720 6.666 39.320 1.00 93.12 113 CYS A O 1
ATOM 928 N N . PRO A 1 114 ? -51.213 5.646 40.653 1.00 92.88 114 PRO A N 1
ATOM 929 C CA . PRO A 1 114 ? -50.273 5.483 41.759 1.00 92.88 114 PRO A CA 1
ATOM 930 C C . PRO A 1 114 ? -49.054 4.644 41.348 1.00 92.88 114 PRO A C 1
ATOM 932 O O . PRO A 1 114 ? -49.190 3.611 40.687 1.00 92.88 114 PRO A O 1
ATOM 935 N N . VAL A 1 115 ? -47.862 5.081 41.749 1.00 93.38 115 VAL A N 1
ATOM 936 C CA . VAL A 1 115 ? -46.605 4.360 41.517 1.00 93.38 115 VAL A CA 1
ATOM 937 C C . VAL A 1 115 ? -45.824 4.220 42.816 1.00 93.38 115 VAL A C 1
ATOM 939 O O . VAL A 1 115 ? -46.076 4.943 43.772 1.00 93.38 115 VAL A O 1
ATOM 942 N N . THR A 1 116 ? -44.880 3.287 42.850 1.00 91.88 116 THR A N 1
ATOM 943 C CA . THR A 1 116 ? -43.921 3.117 43.942 1.00 91.88 116 THR A CA 1
ATOM 944 C C . THR A 1 116 ? -42.514 2.980 43.378 1.00 91.88 116 THR A C 1
ATOM 946 O O . THR A 1 116 ? -42.308 2.436 42.291 1.00 91.88 116 THR A O 1
ATOM 949 N N . VAL A 1 117 ? -41.520 3.490 44.105 1.00 93.12 117 VAL A N 1
ATOM 950 C CA . VAL A 1 117 ? -40.108 3.320 43.745 1.00 93.12 117 VAL A CA 1
ATOM 951 C C . VAL A 1 117 ? -39.535 2.233 44.632 1.00 93.12 117 VAL A C 1
ATOM 953 O O . VAL A 1 117 ? -39.597 2.328 45.851 1.00 93.12 117 VAL A O 1
ATOM 956 N N . VAL A 1 118 ? -39.006 1.177 44.024 1.00 90.75 118 VAL A N 1
ATOM 957 C CA . VAL A 1 118 ? -38.591 -0.026 44.746 1.00 90.75 118 VAL A CA 1
ATOM 958 C C . VAL A 1 118 ? -37.161 -0.377 44.375 1.00 90.75 118 VAL A C 1
ATOM 960 O O . VAL A 1 118 ? -36.778 -0.355 43.201 1.00 90.75 118 VAL A O 1
ATOM 963 N N . ARG A 1 119 ? -36.359 -0.716 45.388 1.00 90.56 119 ARG A N 1
ATOM 964 C CA . ARG A 1 119 ? -35.015 -1.261 45.191 1.00 90.56 119 ARG A CA 1
ATOM 965 C C . ARG A 1 119 ? -35.124 -2.674 44.631 1.00 90.56 119 ARG A C 1
ATOM 967 O O . ARG A 1 119 ? -35.846 -3.503 45.182 1.00 90.56 119 ARG A O 1
ATOM 974 N N . TYR A 1 120 ? -34.396 -2.976 43.563 1.00 88.12 120 TYR A N 1
ATOM 975 C CA . TYR A 1 120 ? -34.378 -4.336 43.038 1.00 88.12 120 TYR A CA 1
ATOM 976 C C . TYR A 1 120 ? -33.853 -5.323 44.088 1.00 88.12 120 TYR A C 1
ATOM 978 O O . TYR A 1 120 ? -32.927 -5.020 44.839 1.00 88.12 120 TYR A O 1
ATOM 986 N N . GLY A 1 121 ? -34.469 -6.503 44.140 1.00 82.06 121 GLY A N 1
ATOM 987 C CA . GLY A 1 121 ? -34.256 -7.514 45.174 1.00 82.06 121 GLY A CA 1
ATOM 988 C C . GLY A 1 121 ? -35.232 -7.430 46.352 1.00 82.06 121 GLY A C 1
ATOM 989 O O . GLY A 1 121 ? -35.400 -8.439 47.031 1.00 82.06 121 GLY A O 1
ATOM 990 N N . ALA A 1 122 ? -35.909 -6.297 46.573 1.00 81.94 122 ALA A N 1
ATOM 991 C CA . ALA A 1 122 ? -36.967 -6.190 47.582 1.00 81.94 122 ALA A CA 1
ATOM 992 C C . ALA A 1 122 ? -38.267 -6.880 47.130 1.00 81.94 122 ALA A C 1
ATOM 994 O O . ALA A 1 122 ? -38.512 -7.026 45.928 1.00 81.94 122 ALA A O 1
ATOM 995 N N . ASP A 1 123 ? -39.100 -7.283 48.091 1.00 78.19 123 ASP A N 1
ATOM 996 C CA . ASP A 1 123 ? -40.408 -7.884 47.824 1.00 78.19 123 ASP A CA 1
ATOM 997 C C . ASP A 1 123 ? -41.436 -6.809 47.441 1.00 78.19 123 ASP A C 1
ATOM 999 O O . ASP A 1 123 ? -41.581 -5.785 48.113 1.00 78.19 123 ASP A O 1
ATOM 1003 N N . LEU A 1 124 ? -42.157 -7.049 46.348 1.00 73.88 124 LEU A N 1
ATOM 1004 C CA . LEU A 1 124 ? -43.343 -6.301 45.945 1.00 73.88 124 LEU A CA 1
ATOM 1005 C C . LEU A 1 124 ? -44.551 -6.760 46.779 1.00 73.88 124 LEU A C 1
ATOM 1007 O O . LEU A 1 124 ? -44.541 -7.828 47.392 1.00 73.88 124 LEU A O 1
ATOM 1011 N N . LEU A 1 125 ? -45.622 -5.960 46.796 1.00 68.00 125 LEU A N 1
ATOM 1012 C CA . LEU A 1 125 ? -46.822 -6.236 47.605 1.00 68.00 125 LEU A CA 1
ATOM 1013 C C . LEU A 1 125 ? -47.547 -7.538 47.211 1.00 68.00 125 LEU A C 1
ATOM 1015 O O . LEU A 1 125 ? -48.287 -8.089 48.023 1.00 68.00 125 LEU A O 1
ATOM 1019 N N . ASP A 1 126 ? -47.320 -8.049 46.000 1.00 65.69 126 ASP A N 1
ATOM 1020 C CA . ASP A 1 126 ? -47.833 -9.337 45.516 1.00 65.69 126 ASP A CA 1
ATOM 1021 C C . ASP A 1 126 ? -46.938 -10.542 45.888 1.00 65.69 126 ASP A C 1
ATOM 1023 O O . ASP A 1 126 ? -47.246 -11.680 45.528 1.00 65.69 126 ASP A O 1
ATOM 1027 N N . GLY A 1 127 ? -45.839 -10.308 46.615 1.00 65.69 127 GLY A N 1
ATOM 1028 C CA . GLY A 1 127 ? -44.873 -11.322 47.038 1.00 65.69 127 GLY A CA 1
ATOM 1029 C C . GLY A 1 127 ? -43.816 -11.685 45.988 1.00 65.69 127 GLY A C 1
ATOM 1030 O O . GLY A 1 127 ? -43.022 -12.597 46.227 1.00 65.69 127 GLY A O 1
ATOM 1031 N N . GLN A 1 128 ? -43.777 -11.014 44.830 1.00 71.00 128 GLN A N 1
ATOM 1032 C CA . GLN A 1 128 ? -42.700 -11.183 43.849 1.00 71.00 128 GLN A CA 1
ATOM 1033 C C . GLN A 1 128 ? -41.515 -10.263 44.159 1.00 71.00 128 GLN A C 1
ATOM 1035 O O . GLN A 1 128 ? -41.688 -9.121 44.560 1.00 71.00 128 GLN A O 1
ATOM 1040 N N . SER A 1 129 ? -40.285 -10.719 43.913 1.00 77.94 129 SER A N 1
ATOM 1041 C CA . SER A 1 129 ? -39.101 -9.859 44.061 1.00 77.94 129 SER A CA 1
ATOM 1042 C C . SER A 1 129 ? -38.961 -8.908 42.867 1.00 77.94 129 SER A C 1
ATOM 1044 O O . SER A 1 129 ? -39.009 -9.344 41.711 1.00 77.94 129 SER A O 1
ATOM 1046 N N . ALA A 1 130 ? -38.743 -7.619 43.137 1.00 79.00 130 ALA A N 1
ATOM 1047 C CA . ALA A 1 130 ? -38.499 -6.599 42.124 1.00 79.00 130 ALA A CA 1
ATOM 1048 C C . ALA A 1 130 ? -37.223 -6.929 41.331 1.00 79.00 130 ALA A C 1
ATOM 1050 O O . ALA A 1 130 ? -36.123 -6.953 41.887 1.00 79.00 130 ALA A O 1
ATOM 1051 N N . LYS A 1 131 ? -37.338 -7.147 40.014 1.00 76.75 131 LYS A N 1
ATOM 1052 C CA . LYS A 1 131 ? -36.197 -7.497 39.148 1.00 76.75 131 LYS A CA 1
ATOM 1053 C C . LYS A 1 131 ? -35.975 -6.478 38.030 1.00 76.75 131 LYS A C 1
ATOM 1055 O O . LYS A 1 131 ? -36.946 -6.016 37.428 1.00 76.75 131 LYS A O 1
ATOM 1060 N N . PRO A 1 132 ? -34.710 -6.167 37.693 1.00 76.50 132 PRO A N 1
ATOM 1061 C CA . PRO A 1 132 ? -34.400 -5.311 36.561 1.00 76.50 132 PRO A CA 1
ATOM 1062 C C . PRO A 1 132 ? -34.758 -6.001 35.243 1.00 76.50 132 PRO A C 1
ATOM 1064 O O . PRO A 1 132 ? -34.564 -7.202 35.063 1.00 76.50 132 PRO A O 1
ATOM 1067 N N . ARG A 1 133 ? -35.238 -5.209 34.281 1.00 69.75 133 ARG A N 1
ATOM 1068 C CA . ARG A 1 133 ? -35.597 -5.686 32.935 1.00 69.75 133 ARG A CA 1
ATOM 1069 C C . ARG A 1 133 ? -34.381 -6.037 32.071 1.00 69.75 133 ARG A C 1
ATOM 1071 O O . ARG A 1 133 ? -34.468 -6.914 31.218 1.00 69.75 133 ARG A O 1
ATOM 1078 N N . TYR A 1 134 ? -33.275 -5.316 32.247 1.00 64.25 134 TYR A N 1
ATOM 1079 C CA . TYR A 1 134 ? -32.058 -5.475 31.454 1.00 64.25 134 TYR A CA 1
ATOM 1080 C C . TYR A 1 134 ? -30.885 -5.801 32.377 1.00 64.25 134 TYR A C 1
ATOM 1082 O O . TYR A 1 134 ? -30.470 -4.957 33.164 1.00 64.25 134 TYR A O 1
ATOM 1090 N N . GLN A 1 135 ? -30.345 -7.011 32.242 1.00 63.41 135 GLN A N 1
ATOM 1091 C CA . GLN A 1 135 ? -29.051 -7.426 32.792 1.00 63.41 135 GLN A CA 1
ATOM 1092 C C . GLN A 1 135 ? -28.107 -7.672 31.618 1.00 63.41 135 GLN A C 1
ATOM 1094 O O . GLN A 1 135 ? -27.858 -8.802 31.200 1.00 63.41 135 GLN A O 1
ATOM 1099 N N . HIS A 1 136 ? -27.675 -6.596 30.980 1.00 54.38 136 HIS A N 1
ATOM 1100 C CA . HIS A 1 136 ? -26.686 -6.678 29.918 1.00 54.38 136 HIS A CA 1
ATOM 1101 C C . HIS A 1 136 ? -25.435 -5.934 30.352 1.00 54.38 136 HIS A C 1
ATOM 1103 O O . HIS A 1 136 ? -25.565 -4.959 31.083 1.00 54.38 136 HIS A O 1
ATOM 1109 N N . SER A 1 137 ? -24.290 -6.465 29.903 1.00 61.62 137 SER A N 1
ATOM 1110 C CA . SER A 1 137 ? -22.904 -6.009 30.089 1.00 61.62 137 SER A CA 1
ATOM 1111 C C . SER A 1 137 ? -22.767 -4.588 30.679 1.00 61.62 137 SER A C 1
ATOM 1113 O O . SER A 1 137 ? -23.365 -3.642 30.155 1.00 61.62 137 SER A O 1
ATOM 1115 N N . PRO A 1 138 ? -22.013 -4.451 31.781 1.00 74.94 138 PRO A N 1
ATOM 1116 C CA . PRO A 1 138 ? -22.200 -3.436 32.816 1.00 74.94 138 PRO A CA 1
ATOM 1117 C C . PRO A 1 138 ? -22.027 -1.978 32.381 1.00 74.94 138 PRO A C 1
ATOM 1119 O O . PRO A 1 138 ? -22.569 -1.077 33.020 1.00 74.94 138 PRO A O 1
ATOM 1122 N N . ILE A 1 139 ? -21.267 -1.721 31.318 1.00 91.94 139 ILE A N 1
ATOM 1123 C CA . ILE A 1 139 ? -20.912 -0.363 30.909 1.00 91.94 139 ILE A CA 1
ATOM 1124 C C . ILE A 1 139 ? -21.377 -0.121 29.481 1.00 91.94 139 ILE A C 1
ATOM 1126 O O . ILE A 1 139 ? -20.987 -0.833 28.563 1.00 91.94 139 ILE A O 1
ATOM 1130 N N . HIS A 1 140 ? -22.159 0.935 29.272 1.00 94.94 140 HIS A N 1
ATOM 1131 C CA . HIS A 1 140 ? -22.346 1.511 27.944 1.00 94.94 140 HIS A CA 1
ATOM 1132 C C . HIS A 1 140 ? -21.296 2.613 27.714 1.00 94.94 140 HIS A C 1
ATOM 1134 O O . HIS A 1 140 ? -21.335 3.651 28.377 1.00 94.94 140 HIS A O 1
ATOM 1140 N N . LEU A 1 141 ? -20.378 2.382 26.773 1.00 97.00 141 LEU A N 1
ATOM 1141 C CA . LEU A 1 141 ? -19.363 3.341 26.336 1.00 97.00 141 LEU A CA 1
ATOM 1142 C C . LEU A 1 141 ? -19.774 3.962 24.998 1.00 97.00 141 LEU A C 1
ATOM 1144 O O . LEU A 1 141 ? -20.107 3.247 24.052 1.00 97.00 141 LEU A O 1
ATOM 1148 N N . LEU A 1 142 ? -19.724 5.288 24.917 1.00 97.31 142 LEU A N 1
ATOM 1149 C CA . LEU A 1 142 ? -20.021 6.065 23.714 1.00 97.31 142 LEU A CA 1
ATOM 1150 C C . LEU A 1 142 ? -18.874 7.038 23.437 1.00 97.31 142 LEU A C 1
ATOM 1152 O O . LEU A 1 142 ? -18.238 7.509 24.380 1.00 97.31 142 LEU A O 1
ATOM 1156 N N . SER A 1 143 ? -18.609 7.358 22.170 1.00 97.25 143 SER A N 1
ATOM 1157 C CA . SER A 1 143 ? -17.624 8.389 21.834 1.00 97.25 143 SER A CA 1
ATOM 1158 C C . SER A 1 143 ? -18.243 9.752 21.535 1.00 97.25 143 SER A C 1
ATOM 1160 O O . SER A 1 143 ? -19.360 9.864 21.014 1.00 97.25 143 SER A O 1
ATOM 1162 N N . ARG A 1 144 ? -17.459 10.803 21.782 1.00 96.00 144 ARG A N 1
ATOM 1163 C CA . ARG A 1 144 ? -17.736 12.160 21.304 1.00 96.00 144 ARG A CA 1
ATOM 1164 C C . ARG A 1 144 ? -17.876 12.204 19.782 1.00 96.00 144 ARG A C 1
ATOM 1166 O O . ARG A 1 144 ? -18.772 12.860 19.258 1.00 96.00 144 ARG A O 1
ATOM 1173 N N . GLN A 1 145 ? -17.026 11.467 19.069 1.00 94.31 145 GLN A N 1
ATOM 1174 C CA . GLN A 1 145 ? -17.002 11.391 17.607 1.00 94.31 145 GLN A CA 1
ATOM 1175 C C . GLN A 1 145 ? -18.335 10.873 17.045 1.00 94.31 145 GLN A C 1
ATOM 1177 O O . GLN A 1 145 ? -18.875 11.481 16.116 1.00 94.31 145 GLN A O 1
ATOM 1182 N N . SER A 1 146 ? -18.915 9.836 17.662 1.00 94.44 146 SER A N 1
ATOM 1183 C CA . SER A 1 146 ? -20.243 9.321 17.310 1.00 94.44 146 SER A CA 1
ATOM 1184 C C . SER A 1 146 ? -21.334 10.381 17.514 1.00 94.44 146 SER A C 1
ATOM 1186 O O . SER A 1 146 ? -22.188 10.567 16.643 1.00 94.44 146 SER A O 1
ATOM 1188 N N . ILE A 1 147 ? -21.295 11.127 18.627 1.00 95.69 147 ILE A N 1
ATOM 1189 C CA . ILE A 1 147 ? -22.237 12.231 18.896 1.00 95.69 147 ILE A CA 1
ATOM 1190 C C . ILE A 1 147 ? -22.109 13.335 17.838 1.00 95.69 147 ILE A C 1
ATOM 1192 O O . ILE A 1 147 ? -23.118 13.778 17.287 1.00 95.69 147 ILE A O 1
ATOM 1196 N N . GLU A 1 148 ? -20.889 13.763 17.519 1.00 93.25 148 GLU A N 1
ATOM 1197 C CA . GLU A 1 148 ? -20.635 14.804 16.517 1.00 93.25 148 GLU A CA 1
ATOM 1198 C C . GLU A 1 148 ? -21.031 14.362 15.102 1.00 93.25 148 GLU A C 1
ATOM 1200 O O . GLU A 1 148 ? -21.536 15.161 14.313 1.00 93.25 148 GLU A O 1
ATOM 1205 N N . ALA A 1 149 ? -20.864 13.081 14.771 1.00 88.88 149 ALA A N 1
ATOM 1206 C CA . ALA A 1 149 ? -21.354 12.530 13.514 1.00 88.88 149 ALA A CA 1
ATOM 1207 C C . ALA A 1 149 ? -22.878 12.589 13.416 1.00 88.88 149 ALA A C 1
ATOM 1209 O O . ALA A 1 149 ? -23.414 13.012 12.392 1.00 88.88 149 ALA A O 1
ATOM 1210 N N . LEU A 1 150 ? -23.580 12.248 14.496 1.00 92.62 150 LEU A N 1
ATOM 1211 C CA . LEU A 1 150 ? -25.033 12.352 14.533 1.00 92.62 150 LEU A CA 1
ATOM 1212 C C . LEU A 1 150 ? -25.515 13.811 14.464 1.00 92.62 150 LEU A C 1
ATOM 1214 O O . LEU A 1 150 ? -26.494 14.082 13.774 1.00 92.62 150 LEU A O 1
ATOM 1218 N N . LYS A 1 151 ? -24.808 14.758 15.101 1.00 94.56 151 LYS A N 1
ATOM 1219 C CA . LYS A 1 151 ? -25.077 16.204 14.963 1.00 94.56 151 LYS A CA 1
ATOM 1220 C C . LYS A 1 151 ? -24.963 16.678 13.516 1.00 94.56 151 LYS A C 1
ATOM 1222 O O . LYS A 1 151 ? -25.809 17.440 13.064 1.00 94.56 151 LYS A O 1
ATOM 1227 N N . ARG A 1 152 ? -23.957 16.208 12.770 1.00 92.06 152 ARG A N 1
ATOM 1228 C CA . ARG A 1 152 ? -23.809 16.541 11.340 1.00 92.06 152 ARG A CA 1
ATOM 1229 C C . ARG A 1 152 ? -24.961 16.009 10.489 1.00 92.06 152 ARG A C 1
ATOM 1231 O O . ARG A 1 152 ? -25.369 16.682 9.550 1.00 92.06 152 ARG A O 1
ATOM 1238 N N . LEU A 1 153 ? -25.486 14.830 10.820 1.00 89.38 153 LEU A N 1
ATOM 1239 C CA . LEU A 1 153 ? -26.638 14.242 10.128 1.00 89.38 153 LEU A CA 1
ATOM 1240 C C . LEU A 1 153 ? -27.960 14.945 10.470 1.00 89.38 153 LEU A C 1
ATOM 1242 O O . LEU A 1 153 ? -28.887 14.924 9.665 1.00 89.38 153 LEU A O 1
ATOM 1246 N N . LEU A 1 154 ? -28.061 15.545 11.659 1.00 93.19 154 LEU A N 1
ATOM 1247 C CA . LEU A 1 154 ? -29.273 16.187 12.170 1.00 93.19 154 LEU A CA 1
ATOM 1248 C C . LEU A 1 154 ? -28.971 17.599 12.715 1.00 93.19 154 LEU A C 1
ATOM 1250 O O . LEU A 1 154 ? -29.079 17.818 13.923 1.00 93.19 154 LEU A O 1
ATOM 1254 N N . PRO A 1 155 ? -28.614 18.571 11.853 1.00 91.94 155 PRO A N 1
ATOM 1255 C CA . PRO A 1 155 ? -28.192 19.908 12.289 1.00 91.94 155 PRO A CA 1
ATOM 1256 C C . PRO A 1 155 ? -29.293 20.696 13.017 1.00 91.94 155 PRO A C 1
ATOM 1258 O O . PRO A 1 155 ? -28.994 21.539 13.856 1.00 91.94 155 PRO A O 1
ATOM 1261 N N . GLU A 1 156 ? -30.561 20.392 12.732 1.00 91.69 156 GLU A N 1
ATOM 1262 C CA . GLU A 1 156 ? -31.729 21.034 13.355 1.00 91.69 156 GLU A CA 1
ATOM 1263 C C . GLU A 1 156 ? -32.155 20.370 14.678 1.00 91.69 156 GLU A C 1
ATOM 1265 O O . GLU A 1 156 ? -33.031 20.872 15.385 1.00 91.69 156 GLU A O 1
ATOM 1270 N N . SER A 1 157 ? -31.565 19.221 15.023 1.00 93.00 157 SER A N 1
ATOM 1271 C CA . SER A 1 157 ? -31.901 18.469 16.232 1.00 93.00 157 SER A CA 1
ATOM 1272 C C . SER A 1 157 ? -30.982 18.831 17.394 1.00 93.00 157 SER A C 1
ATOM 1274 O O . SER A 1 157 ? -29.766 18.948 17.255 1.00 93.00 157 SER A O 1
ATOM 1276 N N . VAL A 1 158 ? -31.546 18.887 18.603 1.00 93.38 158 VAL A N 1
ATOM 1277 C CA . VAL A 1 158 ? -30.754 18.999 19.838 1.00 93.38 158 VAL A CA 1
ATOM 1278 C C . VAL A 1 158 ? -30.233 17.612 20.231 1.00 93.38 158 VAL A C 1
ATOM 1280 O O . VAL A 1 158 ? -30.918 16.838 20.917 1.00 93.38 158 VAL A O 1
ATOM 1283 N N . ILE A 1 159 ? -29.028 17.285 19.753 1.00 94.88 159 ILE A N 1
ATOM 1284 C CA . ILE A 1 159 ? -28.318 16.037 20.063 1.00 94.88 159 ILE A CA 1
ATOM 1285 C C . ILE A 1 159 ? -27.480 16.214 21.332 1.00 94.88 159 ILE A C 1
ATOM 1287 O O . ILE A 1 159 ? -26.512 16.973 21.359 1.00 94.88 159 ILE A O 1
ATOM 1291 N N . ASP A 1 160 ? -27.854 15.464 22.365 1.00 94.81 160 ASP A N 1
ATOM 1292 C CA . ASP A 1 160 ? -27.287 15.516 23.711 1.00 94.81 160 ASP A CA 1
ATOM 1293 C C . ASP A 1 160 ? -27.036 14.085 24.213 1.00 94.81 160 ASP A C 1
ATOM 1295 O O . ASP A 1 160 ? -27.848 13.183 23.970 1.00 94.81 160 ASP A O 1
ATOM 1299 N N . GLU A 1 161 ? -25.915 13.867 24.905 1.00 93.94 161 GLU A N 1
ATOM 1300 C CA . GLU A 1 161 ? -25.498 12.565 25.441 1.00 93.94 161 GLU A CA 1
ATOM 1301 C C . GLU A 1 161 ? -26.562 11.902 26.336 1.00 93.94 161 GLU A C 1
ATOM 1303 O O . GLU A 1 161 ? -26.718 10.673 26.311 1.00 93.94 161 GLU A O 1
ATOM 1308 N N . ARG A 1 162 ? -27.376 12.700 27.047 1.00 93.94 162 ARG A N 1
ATOM 1309 C CA . ARG A 1 162 ? -28.463 12.232 27.926 1.00 93.94 162 ARG A CA 1
ATOM 1310 C C . ARG A 1 162 ? -29.496 11.375 27.190 1.00 93.94 162 ARG A C 1
ATOM 1312 O O . ARG A 1 162 ? -30.057 10.442 27.772 1.00 93.94 162 ARG A O 1
ATOM 1319 N N . ARG A 1 163 ? -29.701 11.598 25.883 1.00 93.81 163 ARG A N 1
ATOM 1320 C CA . ARG A 1 163 ? -30.599 10.773 25.048 1.00 93.81 163 ARG A CA 1
ATOM 1321 C C . ARG A 1 163 ? -30.142 9.320 24.950 1.00 93.81 163 ARG A C 1
ATOM 1323 O O . ARG A 1 163 ? -30.978 8.423 24.835 1.00 93.81 163 ARG A O 1
ATOM 1330 N N . PHE A 1 164 ? -28.832 9.081 24.987 1.00 94.38 164 PHE A N 1
ATOM 1331 C CA . PHE A 1 164 ? -28.223 7.772 24.724 1.00 94.38 164 PHE A CA 1
ATOM 1332 C C . PHE A 1 164 ? -27.830 7.024 25.995 1.00 94.38 164 PHE A C 1
ATOM 1334 O O . PHE A 1 164 ? -27.555 5.823 25.939 1.00 94.38 164 PHE A O 1
ATOM 1341 N N . ARG A 1 165 ? -27.841 7.713 27.138 1.00 93.62 165 ARG A N 1
ATOM 1342 C CA . ARG A 1 165 ? -27.519 7.164 28.456 1.00 93.62 165 ARG A CA 1
ATOM 1343 C C . ARG A 1 165 ? -26.187 6.387 28.498 1.00 93.62 165 ARG A C 1
ATOM 1345 O O . ARG A 1 165 ? -26.202 5.189 28.813 1.00 93.62 165 ARG A O 1
ATOM 1352 N N . PRO A 1 166 ? -25.055 6.969 28.062 1.00 95.88 166 PRO A N 1
ATOM 1353 C CA . PRO A 1 166 ? -23.746 6.351 28.269 1.00 95.88 166 PRO A CA 1
ATOM 1354 C C . PRO A 1 166 ? -23.435 6.279 29.758 1.00 95.88 166 PRO A C 1
ATOM 1356 O O . PRO A 1 166 ? -23.835 7.167 30.487 1.00 95.88 166 PRO A O 1
ATOM 1359 N N . ASN A 1 167 ? -22.730 5.246 30.210 1.00 96.12 167 ASN A N 1
ATOM 1360 C CA . ASN A 1 167 ? -22.069 5.270 31.517 1.00 96.12 167 ASN A CA 1
ATOM 1361 C C . ASN A 1 167 ? -20.719 5.993 31.414 1.00 96.12 167 ASN A C 1
ATOM 1363 O O . ASN A 1 167 ? -20.311 6.680 32.346 1.00 96.12 167 ASN A O 1
ATOM 1367 N N . VAL A 1 168 ? -20.051 5.847 30.266 1.00 97.38 168 VAL A N 1
ATOM 1368 C CA . VAL A 1 168 ? -18.759 6.466 29.970 1.00 97.38 168 VAL A CA 1
ATOM 1369 C C . VAL A 1 168 ? -18.836 7.119 28.594 1.00 97.38 168 VAL A C 1
ATOM 1371 O O . VAL A 1 168 ? -19.143 6.453 27.603 1.00 97.38 168 VAL A O 1
ATOM 1374 N N . LEU A 1 169 ? -18.565 8.419 28.537 1.00 97.75 169 LEU A N 1
ATOM 1375 C CA . LEU A 1 169 ? -18.331 9.153 27.298 1.00 97.75 169 LEU A CA 1
ATOM 1376 C C . LEU A 1 169 ? -16.825 9.360 27.140 1.00 97.75 169 LEU A C 1
ATOM 1378 O O . LEU A 1 169 ? -16.173 9.843 28.066 1.00 97.75 169 LEU A O 1
ATOM 1382 N N . VAL A 1 170 ? -16.279 8.989 25.988 1.00 97.75 170 VAL A N 1
ATOM 1383 C CA . VAL A 1 170 ? -14.843 9.088 25.692 1.00 97.75 170 VAL A CA 1
ATOM 1384 C C . VAL A 1 170 ? -14.617 10.038 24.524 1.00 97.75 170 VAL A C 1
ATOM 1386 O O . VAL A 1 170 ? -15.276 9.919 23.489 1.00 97.75 170 VAL A O 1
ATOM 1389 N N . ASP A 1 171 ? -13.637 10.925 24.655 1.00 96.44 171 ASP A N 1
ATOM 1390 C CA . ASP A 1 171 ? -13.077 11.653 23.524 1.00 96.44 171 ASP A CA 1
ATOM 1391 C C . ASP A 1 171 ? -11.854 10.896 22.986 1.00 96.44 171 ASP A C 1
ATOM 1393 O O . ASP A 1 171 ? -10.796 10.851 23.620 1.00 96.44 171 ASP A O 1
ATOM 1397 N N . PHE A 1 172 ? -11.997 10.266 21.818 1.00 91.69 172 PHE A N 1
ATOM 1398 C CA . PHE A 1 172 ? -10.885 9.611 21.124 1.00 91.69 172 PHE A CA 1
ATOM 1399 C C . PHE A 1 172 ? -10.073 10.647 20.336 1.00 91.69 172 PHE A C 1
ATOM 1401 O O . PHE A 1 172 ? -10.170 10.734 19.107 1.00 91.69 172 PHE A O 1
ATOM 1408 N N . GLU A 1 173 ? -9.305 11.457 21.069 1.00 80.00 173 GLU A N 1
ATOM 1409 C CA . GLU A 1 173 ? -8.446 12.532 20.555 1.00 80.00 173 GLU A CA 1
ATOM 1410 C C . GLU A 1 173 ? -7.687 12.111 19.279 1.00 80.00 173 GLU A C 1
ATOM 1412 O O . GLU A 1 173 ? -6.979 11.104 19.253 1.00 80.00 173 GLU A O 1
ATOM 1417 N N . GLY A 1 174 ? -7.823 12.891 18.201 1.00 69.88 174 GLY A N 1
ATOM 1418 C CA . GLY A 1 174 ? -7.109 12.656 16.938 1.00 69.88 174 GLY A CA 1
ATOM 1419 C C . GLY A 1 174 ? -7.641 11.504 16.076 1.00 69.88 174 GLY A C 1
ATOM 1420 O O . GLY A 1 174 ? -7.095 11.249 15.004 1.00 69.88 174 GLY A O 1
ATOM 1421 N N . SER A 1 175 ? -8.711 10.816 16.487 1.00 71.75 175 SER A N 1
ATOM 1422 C CA . SER A 1 175 ? -9.349 9.809 15.640 1.00 71.75 175 SER A CA 1
ATOM 1423 C C . SER A 1 175 ? -10.130 10.451 14.489 1.00 71.75 175 SER A C 1
ATOM 1425 O O . SER A 1 175 ? -11.067 11.216 14.712 1.00 71.75 175 SER A O 1
ATOM 1427 N N . GLY A 1 176 ? -9.791 10.084 13.249 1.00 64.38 176 GLY A N 1
ATOM 1428 C CA . GLY A 1 176 ? -10.582 10.419 12.056 1.00 64.38 176 GLY A CA 1
ATOM 1429 C C . GLY A 1 176 ? -11.810 9.520 11.849 1.00 64.38 176 GLY A C 1
ATOM 1430 O O . GLY A 1 176 ? -12.595 9.746 10.929 1.00 64.38 176 GLY A O 1
ATOM 1431 N N . ALA A 1 177 ? -11.987 8.484 12.677 1.00 70.00 177 ALA A N 1
ATOM 1432 C CA . ALA A 1 177 ? -13.116 7.569 12.561 1.00 70.00 177 ALA A CA 1
ATOM 1433 C C . ALA A 1 177 ? -14.418 8.218 13.053 1.00 70.00 177 ALA A C 1
ATOM 1435 O O . ALA A 1 177 ? -14.440 8.923 14.058 1.00 70.00 177 ALA A O 1
ATOM 1436 N N . THR A 1 178 ? -15.529 7.909 12.376 1.00 78.94 178 THR A N 1
ATOM 1437 C CA . THR A 1 178 ? -16.870 8.369 12.779 1.00 78.94 178 THR A CA 1
ATOM 1438 C C . THR A 1 178 ? -17.311 7.771 14.120 1.00 78.94 178 THR A C 1
ATOM 1440 O O . THR A 1 178 ? -17.890 8.480 14.936 1.00 78.94 178 THR A O 1
ATOM 1443 N N . SER A 1 179 ? -16.991 6.497 14.362 1.00 87.25 179 SER A N 1
ATOM 1444 C CA . SER A 1 179 ? -17.324 5.774 15.597 1.00 87.25 179 SER A CA 1
ATOM 1445 C C . SER A 1 179 ? -16.129 4.925 16.067 1.00 87.25 179 SER A C 1
ATOM 1447 O O . SER A 1 179 ? -16.097 3.711 15.842 1.00 87.25 179 SER A O 1
ATOM 1449 N N . PRO A 1 180 ? -15.091 5.559 16.645 1.00 88.00 180 PRO A N 1
ATOM 1450 C CA . PRO A 1 180 ? -13.840 4.906 17.039 1.00 88.00 180 PRO A CA 1
ATOM 1451 C C . PRO A 1 180 ? -14.005 3.796 18.079 1.00 88.00 180 PRO A C 1
ATOM 1453 O O . PRO A 1 180 ? -13.229 2.840 18.084 1.00 88.00 180 PRO A O 1
ATOM 1456 N N . GLU A 1 181 ? -15.019 3.886 18.937 1.00 93.50 181 GLU A N 1
ATOM 1457 C CA . GLU A 1 181 ? -15.279 2.919 19.998 1.00 93.50 181 GLU A CA 1
ATOM 1458 C C . GLU A 1 181 ? -15.535 1.502 19.466 1.00 93.50 181 GLU A C 1
ATOM 1460 O O . GLU A 1 181 ? -15.165 0.533 20.125 1.00 93.50 181 GLU A O 1
ATOM 1465 N N . TYR A 1 182 ? -16.070 1.342 18.248 1.00 89.50 182 TYR A N 1
ATOM 1466 C CA . TYR A 1 182 ? -16.253 0.016 17.642 1.00 89.50 182 TYR A CA 1
ATOM 1467 C C . TYR A 1 182 ? -14.923 -0.712 17.403 1.00 89.50 182 TYR A C 1
ATOM 1469 O O . TYR A 1 182 ? -14.879 -1.941 17.409 1.00 89.50 182 TYR A O 1
ATOM 1477 N N . GLY A 1 183 ? -13.811 0.024 17.293 1.00 85.62 183 GLY A N 1
ATOM 1478 C CA . GLY A 1 183 ? -12.467 -0.545 17.213 1.00 85.62 183 GLY A CA 1
ATOM 1479 C C . GLY A 1 183 ? -12.010 -1.278 18.482 1.00 85.62 183 GLY A C 1
ATOM 1480 O O . GLY A 1 183 ? -10.982 -1.962 18.432 1.00 85.62 183 GLY A O 1
ATOM 1481 N N . LEU A 1 184 ? -12.749 -1.153 19.593 1.00 91.06 184 LEU A N 1
ATOM 1482 C CA . LEU A 1 184 ? -12.515 -1.844 20.867 1.00 91.06 184 LEU A CA 1
ATOM 1483 C C . LEU A 1 184 ? -13.306 -3.153 21.011 1.00 91.06 184 LEU A C 1
ATOM 1485 O O . LEU A 1 184 ? -13.103 -3.877 21.987 1.00 91.06 184 LEU A O 1
ATOM 1489 N N . LEU A 1 185 ? -14.195 -3.488 20.070 1.00 90.25 185 LEU A N 1
ATOM 1490 C CA . LEU A 1 185 ? -14.949 -4.742 20.117 1.00 90.25 185 LEU A CA 1
ATOM 1491 C C . LEU A 1 185 ? -14.007 -5.955 20.094 1.00 90.25 185 LEU A C 1
ATOM 1493 O O . LEU A 1 185 ? -13.100 -6.050 19.268 1.00 90.25 185 LEU A O 1
ATOM 1497 N N . GLY A 1 186 ? -14.216 -6.874 21.036 1.00 87.81 186 GLY A N 1
ATOM 1498 C CA . GLY A 1 186 ? -13.381 -8.054 21.257 1.00 87.81 186 GLY A CA 1
ATOM 1499 C C . GLY A 1 186 ? -12.032 -7.769 21.926 1.00 87.81 186 GLY A C 1
ATOM 1500 O O . GLY A 1 186 ? -11.304 -8.715 22.223 1.00 87.81 186 GLY A O 1
ATOM 1501 N N . LYS A 1 187 ? -11.688 -6.501 22.184 1.00 90.00 187 LYS A N 1
ATOM 1502 C CA . LYS A 1 187 ? -10.390 -6.105 22.737 1.00 90.00 187 LYS A CA 1
ATOM 1503 C C . LYS A 1 187 ? -10.492 -5.746 24.208 1.00 90.00 187 LYS A C 1
ATOM 1505 O O . LYS A 1 187 ? -11.512 -5.247 24.680 1.00 90.00 187 LYS A O 1
ATOM 1510 N N . GLU A 1 188 ? -9.398 -5.982 24.917 1.00 93.69 188 GLU A N 1
ATOM 1511 C CA . GLU A 1 188 ? -9.208 -5.490 26.274 1.00 93.69 188 GLU A CA 1
ATOM 1512 C C . GLU A 1 188 ? -8.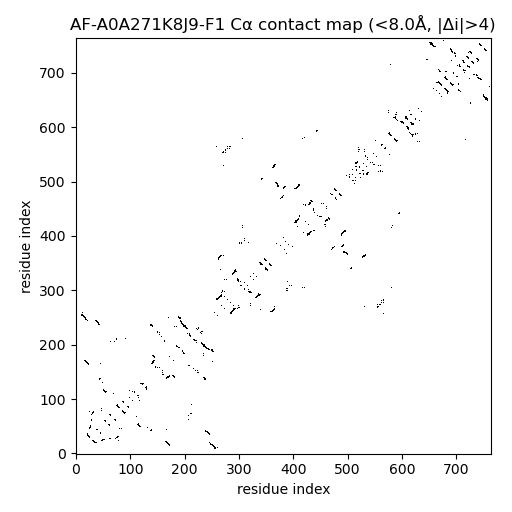492 -4.146 26.244 1.00 93.69 188 GLU A C 1
ATOM 1514 O O . GLU A 1 188 ? -7.556 -3.959 25.472 1.00 93.69 188 GLU A O 1
ATOM 1519 N N . PHE A 1 189 ? -8.916 -3.221 27.091 1.00 94.25 189 PHE A N 1
ATOM 1520 C CA . PHE A 1 189 ? -8.335 -1.889 27.203 1.00 94.25 189 PHE A CA 1
ATOM 1521 C C . PHE A 1 189 ? -8.440 -1.400 28.647 1.00 94.25 189 PHE A C 1
ATOM 1523 O O . PHE A 1 189 ? -9.096 -2.018 29.486 1.00 94.25 189 PHE A O 1
ATOM 1530 N N . ARG A 1 190 ? -7.760 -0.304 28.954 1.00 93.69 190 ARG A N 1
ATOM 1531 C CA . ARG A 1 190 ? -7.724 0.321 30.267 1.00 93.69 190 ARG A CA 1
ATOM 1532 C C . ARG A 1 190 ? -8.382 1.681 30.229 1.00 93.69 190 ARG A C 1
ATOM 1534 O O . ARG A 1 190 ? -8.252 2.403 29.244 1.00 93.69 190 ARG A O 1
ATOM 1541 N N . ILE A 1 191 ? -9.037 2.019 31.331 1.00 94.56 191 ILE A N 1
ATOM 1542 C CA . ILE A 1 191 ? -9.408 3.391 31.656 1.00 94.56 191 ILE A CA 1
ATOM 1543 C C . ILE A 1 191 ? -9.037 3.617 33.118 1.00 94.56 191 ILE A C 1
ATOM 1545 O O . ILE A 1 191 ? -9.556 2.927 33.996 1.00 94.56 191 ILE A O 1
ATOM 1549 N N . GLY A 1 192 ? -8.086 4.515 33.375 1.00 85.06 192 GLY A N 1
ATOM 1550 C CA . GLY A 1 192 ? -7.532 4.697 34.718 1.00 85.06 192 GLY A CA 1
ATOM 1551 C C . GLY A 1 192 ? -6.932 3.393 35.272 1.00 85.06 192 GLY A C 1
ATOM 1552 O O . GLY A 1 192 ? -6.006 2.798 34.697 1.00 85.06 192 GLY A O 1
ATOM 1553 N N . ASN A 1 193 ? -7.453 2.921 36.408 1.00 87.31 193 ASN A N 1
ATOM 1554 C CA . ASN A 1 193 ? -7.057 1.636 36.995 1.00 87.31 193 ASN A CA 1
ATOM 1555 C C . ASN A 1 193 ? -7.975 0.459 36.627 1.00 87.31 193 ASN A C 1
ATOM 1557 O O . ASN A 1 193 ? -7.672 -0.656 37.043 1.00 87.31 193 ASN A O 1
ATOM 1561 N N . LEU A 1 194 ? -9.035 0.680 35.844 1.00 91.94 194 LEU A N 1
ATOM 1562 C CA . LEU A 1 194 ? -9.899 -0.395 35.369 1.00 91.94 194 LEU A CA 1
ATOM 1563 C C . LEU A 1 194 ? -9.313 -1.067 34.135 1.00 91.94 194 LEU A C 1
ATOM 1565 O O . LEU A 1 194 ? -8.708 -0.418 33.274 1.00 91.94 194 LEU A O 1
ATOM 1569 N N . ARG A 1 195 ? -9.623 -2.354 33.993 1.00 92.81 195 ARG A N 1
ATOM 1570 C CA . ARG A 1 195 ? -9.499 -3.082 32.733 1.00 92.81 195 ARG A CA 1
ATOM 1571 C C . ARG A 1 195 ? -10.880 -3.480 32.251 1.00 92.81 195 ARG A C 1
ATOM 1573 O O . ARG A 1 195 ? -11.653 -4.091 32.985 1.00 92.81 195 ARG A O 1
ATOM 1580 N N . LEU A 1 196 ? -11.172 -3.141 31.006 1.00 95.12 196 LEU A N 1
ATOM 1581 C CA . LEU A 1 196 ? -12.455 -3.357 30.359 1.00 95.12 196 LEU A CA 1
ATOM 1582 C C . LEU A 1 196 ? -12.281 -4.234 29.120 1.00 95.12 196 LEU A C 1
ATOM 1584 O O . LEU A 1 196 ? -11.194 -4.302 28.544 1.00 95.12 196 LEU A O 1
ATOM 1588 N N . ARG A 1 197 ? -13.364 -4.873 28.676 1.00 94.81 197 ARG A N 1
ATOM 1589 C CA . ARG A 1 197 ? -13.429 -5.546 27.373 1.00 94.81 197 ARG A CA 1
ATOM 1590 C C . ARG A 1 197 ? -14.646 -5.086 26.595 1.00 94.81 197 ARG A C 1
ATOM 1592 O O . ARG A 1 197 ? -15.757 -5.213 27.096 1.00 94.81 197 ARG A O 1
ATOM 1599 N N . GLY A 1 198 ? -14.451 -4.615 25.364 1.00 94.56 198 GLY A N 1
ATOM 1600 C CA . GLY A 1 198 ? -15.564 -4.303 24.467 1.00 94.56 198 GLY A CA 1
ATOM 1601 C C . GLY A 1 198 ? -16.234 -5.596 24.012 1.00 94.56 198 GLY A C 1
ATOM 1602 O O . GLY A 1 198 ? -15.568 -6.465 23.451 1.00 94.56 198 GLY A O 1
ATOM 1603 N N . THR A 1 199 ? -17.529 -5.764 24.264 1.00 92.38 199 THR A N 1
ATOM 1604 C CA . THR A 1 199 ? -18.213 -7.050 24.046 1.00 92.38 199 THR A CA 1
ATOM 1605 C C . THR A 1 199 ? -19.070 -7.061 22.795 1.00 92.38 199 THR A C 1
ATOM 1607 O O . THR A 1 199 ? -18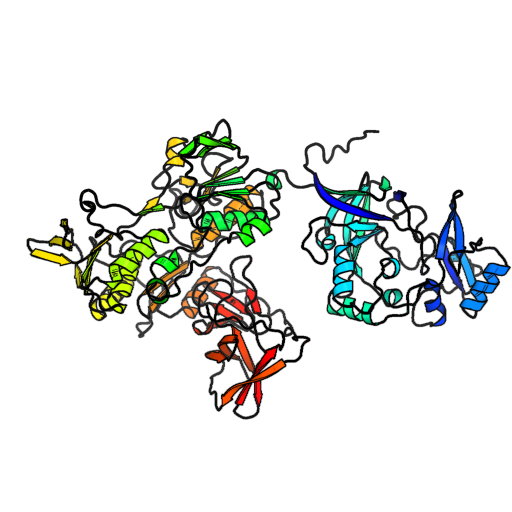.989 -7.994 21.999 1.00 92.38 199 THR A O 1
ATOM 1610 N N . ARG A 1 200 ? -19.909 -6.042 22.615 1.00 91.25 200 ARG A N 1
ATOM 1611 C CA . ARG A 1 200 ? -20.856 -5.957 21.500 1.00 91.25 200 ARG A CA 1
ATOM 1612 C C . ARG A 1 200 ? -21.345 -4.533 21.293 1.00 91.25 200 ARG A C 1
ATOM 1614 O O . ARG A 1 200 ? -21.248 -3.690 22.181 1.00 91.25 200 ARG A O 1
ATOM 1621 N N . GLU A 1 201 ? -21.932 -4.296 20.137 1.00 92.25 201 GLU A N 1
ATOM 1622 C CA . GLU A 1 201 ? -22.577 -3.036 19.788 1.00 92.25 201 GLU A CA 1
ATOM 1623 C C . GLU A 1 201 ? -23.800 -2.760 20.673 1.00 92.25 201 GLU A C 1
ATOM 1625 O O . GLU A 1 201 ? -24.491 -3.677 21.137 1.00 92.25 201 GLU A O 1
ATOM 1630 N N . CYS A 1 202 ? -24.074 -1.480 20.918 1.00 88.81 202 CYS A N 1
ATOM 1631 C CA . CYS A 1 202 ? -25.141 -1.066 21.812 1.00 88.81 202 CYS A CA 1
ATOM 1632 C C . CYS A 1 202 ? -26.367 -0.547 21.049 1.00 88.81 202 CYS A C 1
ATOM 1634 O O . CYS A 1 202 ? -26.481 0.638 20.716 1.00 88.81 202 CYS A O 1
ATOM 1636 N N . GLY A 1 203 ? -27.315 -1.452 20.797 1.00 88.38 203 GLY A N 1
ATOM 1637 C CA . GLY A 1 203 ? -28.560 -1.158 20.090 1.00 88.38 203 GLY A CA 1
ATOM 1638 C C . GLY A 1 203 ? -29.449 -0.133 20.805 1.00 88.38 203 GLY A C 1
ATOM 1639 O O . GLY A 1 203 ? -29.684 -0.212 22.013 1.00 88.38 203 GLY A O 1
ATOM 1640 N N . ARG A 1 204 ? -30.004 0.814 20.044 1.00 89.50 204 ARG A N 1
ATOM 1641 C CA . ARG A 1 204 ? -30.878 1.883 20.544 1.00 89.50 204 ARG A CA 1
ATOM 1642 C C . ARG A 1 204 ? -32.353 1.628 20.256 1.00 89.50 204 ARG A C 1
ATOM 1644 O O . ARG A 1 204 ? -32.738 0.965 19.293 1.00 89.50 204 ARG A O 1
ATOM 1651 N N . CYS A 1 205 ? -33.205 2.161 21.126 1.00 84.38 205 CYS A N 1
ATOM 1652 C CA . CYS A 1 205 ? -34.661 2.047 21.044 1.00 84.38 205 CYS A CA 1
ATOM 1653 C C . CYS A 1 205 ? -35.324 3.431 21.058 1.00 84.38 205 CYS A C 1
ATOM 1655 O O . CYS A 1 205 ? -34.647 4.453 21.118 1.00 84.38 205 CYS A O 1
ATOM 1657 N N . SER A 1 206 ? -36.659 3.464 21.051 1.00 88.88 206 SER A N 1
ATOM 1658 C CA . SER A 1 206 ? -37.452 4.701 21.094 1.00 88.88 206 SER A CA 1
ATOM 1659 C C . SER A 1 206 ? -37.193 5.585 22.312 1.00 88.88 206 SER A C 1
ATOM 1661 O O . SER A 1 206 ? -37.624 6.727 22.310 1.00 88.88 206 SER A O 1
ATOM 1663 N N . PHE A 1 207 ? -36.474 5.110 23.332 1.00 89.44 207 PHE A N 1
ATOM 1664 C CA . PHE A 1 207 ? -36.032 5.962 24.435 1.00 89.44 207 PHE A CA 1
ATOM 1665 C C . PHE A 1 207 ? -35.294 7.214 23.936 1.00 89.44 207 PHE A C 1
ATOM 1667 O O . PHE A 1 207 ? -35.539 8.305 24.440 1.00 89.44 207 PHE A O 1
ATOM 1674 N N . THR A 1 208 ? -34.448 7.078 22.906 1.00 92.62 208 THR A N 1
ATOM 1675 C CA . THR A 1 208 ? -33.653 8.197 22.370 1.00 92.62 208 THR A CA 1
ATOM 1676 C C . THR A 1 208 ? -34.513 9.304 21.755 1.00 92.62 208 THR A C 1
ATOM 1678 O O . THR A 1 208 ? -34.040 10.431 21.603 1.00 92.62 208 THR A O 1
ATOM 1681 N N . THR A 1 209 ? -35.775 9.003 21.424 1.00 93.56 209 THR A N 1
ATOM 1682 C CA . THR A 1 209 ? -36.702 9.955 20.809 1.00 93.56 209 THR A CA 1
ATOM 1683 C C . THR A 1 209 ? -37.541 10.719 21.818 1.00 93.56 209 THR A C 1
ATOM 1685 O O . THR A 1 209 ? -38.205 11.663 21.418 1.00 93.56 209 THR A O 1
ATOM 1688 N N . LEU A 1 210 ? -37.597 10.299 23.083 1.00 94.31 210 LEU A N 1
ATOM 1689 C CA . LEU A 1 210 ? -38.520 10.877 24.060 1.00 94.31 210 LEU A CA 1
ATOM 1690 C C . LEU A 1 210 ? -38.069 12.254 24.548 1.00 94.31 210 LEU A C 1
ATOM 1692 O O . LEU A 1 210 ? -36.880 12.578 24.516 1.00 94.31 210 LEU A O 1
ATOM 1696 N N . ALA A 1 211 ? -39.040 13.051 24.995 1.00 94.31 211 ALA A N 1
ATOM 1697 C CA . ALA A 1 211 ? -38.770 14.317 25.658 1.00 94.31 211 ALA A CA 1
ATOM 1698 C C . ALA A 1 211 ? -38.102 14.080 27.023 1.00 94.31 211 ALA A C 1
ATOM 1700 O O . ALA A 1 211 ? -38.455 13.142 27.738 1.00 94.31 211 ALA A O 1
ATOM 1701 N N . GLN A 1 212 ? -37.153 14.943 27.366 1.00 94.44 212 GLN A N 1
ATOM 1702 C CA . GLN A 1 212 ? -36.469 15.012 28.660 1.00 94.44 212 GLN A CA 1
ATOM 1703 C C . GLN A 1 212 ? -36.413 16.483 29.092 1.00 94.44 212 GLN A C 1
ATOM 1705 O O . GLN A 1 212 ? -36.742 17.378 28.307 1.00 94.44 212 GLN A O 1
ATOM 1710 N N . LEU A 1 213 ? -35.969 16.767 30.315 1.00 90.62 213 LEU A N 1
ATOM 1711 C CA . LEU A 1 213 ? -35.785 18.149 30.765 1.00 90.62 213 LEU A CA 1
ATOM 1712 C C . LEU A 1 213 ? -34.794 18.895 29.851 1.00 90.62 213 LEU A C 1
ATOM 1714 O O . LEU A 1 213 ? -33.626 18.524 29.706 1.00 90.62 213 LEU A O 1
ATOM 1718 N N . GLY A 1 214 ? -35.300 19.929 29.172 1.00 89.75 214 GLY A N 1
ATOM 1719 C CA . GLY A 1 214 ? -34.552 20.715 28.186 1.00 89.75 214 GLY A CA 1
ATOM 1720 C C . GLY A 1 214 ? -34.348 20.049 26.817 1.00 89.75 214 GLY A C 1
ATOM 1721 O O . GLY A 1 214 ? -33.673 20.629 25.972 1.00 89.75 214 GLY A O 1
ATOM 1722 N N . LEU A 1 215 ? -34.921 18.865 26.564 1.00 94.00 215 LEU A N 1
ATOM 1723 C CA . LEU A 1 215 ? -34.780 18.133 25.299 1.00 94.00 215 LEU A CA 1
ATOM 1724 C C . LEU A 1 215 ? -36.160 17.753 24.730 1.00 94.00 215 LEU A C 1
ATOM 1726 O O . LEU A 1 215 ? -36.876 16.969 25.353 1.00 94.00 215 LEU A O 1
ATOM 1730 N N . PRO A 1 216 ? -36.559 18.245 23.542 1.00 94.56 216 PRO A N 1
ATOM 1731 C CA . PRO A 1 216 ? -37.866 17.919 22.964 1.00 94.56 216 PRO A CA 1
ATOM 1732 C C . PRO A 1 216 ? -37.960 16.455 22.491 1.00 94.56 216 PRO A C 1
ATOM 1734 O O . PRO A 1 216 ? -36.937 15.799 22.263 1.00 94.56 216 PRO A O 1
ATOM 1737 N N . GLU A 1 217 ? -39.187 15.942 22.305 1.00 95.25 217 GLU A N 1
ATOM 1738 C CA . GLU A 1 217 ? -39.401 14.671 21.589 1.00 95.25 217 GLU A CA 1
ATOM 1739 C C . GLU A 1 217 ? -38.877 14.820 20.154 1.00 95.25 217 GLU A C 1
ATOM 1741 O O . GLU A 1 217 ? -39.260 15.748 19.443 1.00 95.25 217 GLU A O 1
ATOM 1746 N N . ASP A 1 218 ? -38.020 13.899 19.716 1.00 96.19 218 ASP A N 1
ATOM 1747 C CA . ASP A 1 218 ? -37.436 13.931 18.381 1.00 96.19 218 ASP A CA 1
ATOM 1748 C C . ASP A 1 218 ? -37.275 12.525 17.787 1.00 96.19 218 ASP A C 1
ATOM 1750 O O . ASP A 1 218 ? -36.376 11.749 18.116 1.00 96.19 218 ASP A O 1
ATOM 1754 N N . ARG A 1 219 ? -38.162 12.189 16.846 1.00 94.19 219 ARG A N 1
ATOM 1755 C CA . ARG A 1 219 ? -38.155 10.896 16.144 1.00 94.19 219 ARG A CA 1
ATOM 1756 C C . ARG A 1 219 ? -37.141 10.819 15.010 1.00 94.19 219 ARG A C 1
ATOM 1758 O O . ARG A 1 219 ? -36.996 9.744 14.426 1.00 94.19 219 ARG A O 1
ATOM 1765 N N . SER A 1 220 ? -36.528 11.933 14.618 1.00 94.25 220 SER A N 1
ATOM 1766 C CA . SER A 1 220 ? -35.477 11.927 13.598 1.00 94.25 220 SER A CA 1
ATOM 1767 C C . SER A 1 220 ? -34.221 11.226 14.120 1.00 94.25 220 SER A C 1
ATOM 1769 O O . SER A 1 220 ? -33.620 10.461 13.375 1.00 94.25 220 SER A O 1
ATOM 1771 N N . VAL A 1 221 ? -33.930 11.340 15.423 1.00 93.06 221 VAL A N 1
ATOM 1772 C CA . VAL A 1 221 ? -32.785 10.696 16.089 1.00 93.06 221 VAL A CA 1
ATOM 1773 C C . VAL A 1 221 ? -32.762 9.188 15.842 1.00 93.06 221 VAL A C 1
ATOM 1775 O O . VAL A 1 221 ? -31.808 8.664 15.278 1.00 93.06 221 VAL A O 1
ATOM 1778 N N . LEU A 1 222 ? -33.829 8.464 16.202 1.00 92.12 222 LEU A N 1
ATOM 1779 C CA . LEU A 1 222 ? -33.867 7.009 16.001 1.00 92.12 222 LEU A CA 1
ATOM 1780 C C . LEU A 1 222 ? -33.872 6.621 14.515 1.00 92.12 222 LEU A C 1
ATOM 1782 O O . LEU A 1 222 ? -33.336 5.575 14.159 1.00 92.12 222 LEU A O 1
ATOM 1786 N N . ARG A 1 223 ? -34.457 7.451 13.643 1.00 86.69 223 ARG A N 1
ATOM 1787 C CA . ARG A 1 223 ? -34.402 7.229 12.191 1.00 86.69 223 ARG A CA 1
ATOM 1788 C C . ARG A 1 223 ? -32.969 7.336 11.673 1.00 86.69 223 ARG A C 1
ATOM 1790 O O . ARG A 1 223 ? -32.526 6.421 10.992 1.00 86.69 223 ARG A O 1
ATOM 1797 N N . ALA A 1 224 ? -32.235 8.375 12.066 1.00 85.44 224 ALA A N 1
ATOM 1798 C CA . ALA A 1 224 ? -30.838 8.557 11.689 1.00 85.44 224 ALA A CA 1
ATOM 1799 C C . ALA A 1 224 ? -29.951 7.419 12.211 1.00 85.44 224 ALA A C 1
ATOM 1801 O O . ALA A 1 224 ? -29.139 6.898 11.451 1.00 85.44 224 ALA A O 1
ATOM 1802 N N . LEU A 1 225 ? -30.159 6.975 13.457 1.00 86.44 225 LEU A N 1
ATOM 1803 C CA . LEU A 1 225 ? -29.459 5.814 14.018 1.00 86.44 225 LEU A CA 1
ATOM 1804 C C . LEU A 1 225 ? -29.719 4.527 13.224 1.00 86.44 225 LEU A C 1
ATOM 1806 O O . LEU A 1 225 ? -28.794 3.762 12.974 1.00 86.44 225 LEU A O 1
ATOM 1810 N N . ASN A 1 226 ? -30.963 4.283 12.805 1.00 80.44 226 ASN A N 1
ATOM 1811 C CA . ASN A 1 226 ? -31.291 3.108 11.999 1.00 80.44 226 ASN A CA 1
ATOM 1812 C C . ASN A 1 226 ? -30.650 3.164 10.606 1.00 80.44 226 ASN A C 1
ATOM 1814 O O . ASN A 1 226 ? -30.146 2.145 10.147 1.00 80.44 226 ASN A O 1
ATOM 1818 N N . SER A 1 227 ? -30.680 4.325 9.947 1.00 72.25 227 SER A N 1
ATOM 1819 C CA . SER A 1 227 ? -30.182 4.470 8.573 1.00 72.25 227 SER A CA 1
ATOM 1820 C C . SER A 1 227 ? -28.657 4.523 8.479 1.00 72.25 227 SER A C 1
ATOM 1822 O O . SER A 1 227 ? -28.104 4.017 7.512 1.00 72.25 227 SER A O 1
ATOM 1824 N N . ASN A 1 228 ? -27.981 5.121 9.466 1.00 79.69 228 ASN A N 1
ATOM 1825 C CA . ASN A 1 228 ? -26.549 5.439 9.368 1.00 79.69 228 ASN A CA 1
ATOM 1826 C C . ASN A 1 228 ? -25.665 4.633 10.325 1.00 79.69 228 ASN A C 1
ATOM 1828 O O . ASN A 1 228 ? -24.456 4.585 10.136 1.00 79.69 228 ASN A O 1
ATOM 1832 N N . PHE A 1 229 ? -26.252 4.015 11.353 1.00 78.69 229 PHE A N 1
ATOM 1833 C CA . PHE A 1 229 ? -25.506 3.283 12.378 1.00 78.69 229 PHE A CA 1
ATOM 1834 C C . PHE A 1 229 ? -26.092 1.893 12.656 1.00 78.69 229 PHE A C 1
ATOM 1836 O O . PHE A 1 229 ? -25.854 1.320 13.714 1.00 78.69 229 PHE A O 1
ATOM 1843 N N . GLU A 1 230 ? -26.913 1.360 11.746 1.00 81.25 230 GLU A N 1
ATOM 1844 C CA . GLU A 1 230 ? -27.536 0.035 11.880 1.00 81.25 230 GLU A CA 1
ATOM 1845 C C . GLU A 1 230 ? -28.268 -0.166 13.220 1.00 81.25 230 GLU A C 1
ATOM 1847 O O . GLU A 1 230 ? -28.294 -1.260 13.778 1.00 81.25 230 GLU A O 1
ATOM 1852 N N . LYS A 1 231 ? -28.874 0.908 13.756 1.00 82.19 231 LYS A N 1
ATOM 1853 C CA . LYS A 1 231 ? -29.541 0.964 15.075 1.00 82.19 231 LYS A CA 1
ATOM 1854 C C . LYS A 1 231 ? -28.590 0.883 16.280 1.00 82.19 231 LYS A C 1
ATOM 1856 O O . LYS A 1 231 ? -29.047 1.005 17.419 1.00 82.19 231 LYS A O 1
ATOM 1861 N N . ASN A 1 232 ? -27.293 0.735 16.072 1.00 89.06 232 ASN A N 1
ATOM 1862 C CA . ASN A 1 232 ? -26.285 0.697 17.120 1.00 89.06 232 ASN A CA 1
ATOM 1863 C C . ASN A 1 232 ? -25.725 2.092 17.400 1.00 89.06 232 ASN A C 1
ATOM 1865 O O . ASN A 1 232 ? -25.583 2.916 16.506 1.00 89.06 232 ASN A O 1
ATOM 1869 N N . PHE A 1 233 ? -25.428 2.393 18.661 1.00 93.94 233 PHE A N 1
ATOM 1870 C CA . PHE A 1 233 ? -24.765 3.645 19.014 1.00 93.94 233 PHE A CA 1
ATOM 1871 C C . PHE A 1 233 ? -23.965 3.446 20.295 1.00 93.94 233 PHE A C 1
ATOM 1873 O O . PHE A 1 233 ? -24.559 3.277 21.363 1.00 93.94 233 PHE A O 1
ATOM 1880 N N . GLY A 1 234 ? -22.640 3.411 20.172 1.00 94.25 234 GLY A N 1
ATOM 1881 C CA . GLY A 1 234 ? -21.731 3.003 21.240 1.00 94.25 234 GLY A CA 1
ATOM 1882 C C . GLY A 1 234 ? -21.595 1.482 21.370 1.00 94.25 234 GLY A C 1
ATOM 1883 O O . GLY A 1 234 ? -22.213 0.703 20.636 1.00 94.25 234 GLY A O 1
ATOM 1884 N N . ILE A 1 235 ? -20.804 1.050 22.348 1.00 95.50 235 ILE A N 1
ATOM 1885 C CA . ILE A 1 235 ? -20.541 -0.360 22.659 1.00 95.50 235 ILE A CA 1
ATOM 1886 C C . ILE A 1 235 ? -20.895 -0.680 24.112 1.00 95.50 235 ILE A C 1
ATOM 1888 O O . ILE A 1 235 ? -20.932 0.195 24.978 1.00 95.50 235 ILE A O 1
ATOM 1892 N N . TYR A 1 236 ? -21.160 -1.952 24.377 1.00 95.12 236 TYR A N 1
ATOM 1893 C CA . TYR A 1 236 ? -21.170 -2.497 25.723 1.00 95.12 236 TYR A CA 1
ATOM 1894 C C . TYR A 1 236 ? -19.780 -3.010 26.103 1.00 95.12 236 TYR A C 1
ATOM 1896 O O . TYR A 1 236 ? -19.077 -3.582 25.263 1.00 95.12 236 TYR A O 1
ATOM 1904 N N . CYS A 1 237 ? -19.413 -2.840 27.371 1.00 95.12 237 CYS A N 1
ATOM 1905 C CA . CYS A 1 237 ? -18.141 -3.281 27.923 1.00 95.12 237 CYS A CA 1
ATOM 1906 C C . CYS A 1 237 ? -18.337 -4.054 29.229 1.00 95.12 237 CYS A C 1
ATOM 1908 O O . CYS A 1 237 ? -19.100 -3.625 30.097 1.00 95.12 237 CYS A O 1
ATOM 1910 N N . ASP A 1 238 ? -17.586 -5.144 29.382 1.00 94.12 238 ASP A N 1
ATOM 1911 C CA . ASP A 1 238 ? -17.437 -5.855 30.652 1.00 94.12 238 ASP A CA 1
ATOM 1912 C C . ASP A 1 238 ? -16.299 -5.243 31.470 1.00 94.12 238 ASP A C 1
ATOM 1914 O O . ASP A 1 238 ? -15.280 -4.829 30.907 1.00 94.12 238 ASP A O 1
ATOM 1918 N N . VAL A 1 239 ? -16.466 -5.218 32.793 1.00 93.31 239 VAL A N 1
ATOM 1919 C CA . VAL A 1 239 ? -15.403 -4.876 33.745 1.00 93.31 239 VAL A CA 1
ATOM 1920 C C . VAL A 1 239 ? -14.648 -6.158 34.069 1.00 93.31 239 VAL A C 1
ATOM 1922 O O . VAL A 1 239 ? -15.237 -7.110 34.567 1.00 93.31 239 VAL A O 1
ATOM 1925 N N . LEU A 1 240 ? -13.361 -6.200 33.726 1.00 92.12 240 LEU A N 1
ATOM 1926 C CA . LEU A 1 240 ? -12.490 -7.344 33.997 1.00 92.12 240 LEU A CA 1
ATOM 1927 C C . LEU A 1 240 ? -11.761 -7.195 35.331 1.00 92.12 240 LEU A C 1
ATOM 1929 O O . LEU A 1 240 ? -11.603 -8.180 36.041 1.00 92.12 240 LEU A O 1
ATOM 1933 N N . ASP A 1 241 ? -11.330 -5.972 35.643 1.00 92.31 241 ASP A N 1
ATOM 1934 C CA . ASP A 1 241 ? -10.696 -5.615 36.910 1.00 92.31 241 ASP A CA 1
ATOM 1935 C C . ASP A 1 241 ? -11.442 -4.405 37.496 1.00 92.31 241 ASP A C 1
ATOM 1937 O O . ASP A 1 241 ? -11.532 -3.353 36.850 1.00 92.31 241 ASP A O 1
ATOM 1941 N N . GLU A 1 242 ? -12.008 -4.578 38.694 1.00 93.06 242 GLU A N 1
ATOM 1942 C CA . GLU A 1 242 ? -12.753 -3.542 39.421 1.00 93.06 242 GLU A CA 1
ATOM 1943 C C . GLU A 1 242 ? -11.850 -2.360 39.795 1.00 93.06 242 GLU A C 1
ATOM 1945 O O . GLU A 1 242 ? -10.641 -2.505 40.004 1.00 93.06 242 GLU A O 1
ATOM 1950 N N . GLY A 1 243 ? -12.428 -1.164 39.895 1.00 93.44 243 GLY A N 1
ATOM 1951 C CA . GLY A 1 243 ? -11.630 0.032 40.126 1.00 93.44 243 GLY A CA 1
ATOM 1952 C C . GLY A 1 243 ? -12.431 1.321 40.169 1.00 93.44 243 GLY A C 1
ATOM 1953 O O . GLY A 1 243 ? -13.636 1.338 40.398 1.00 93.44 243 GLY A O 1
ATOM 1954 N N . THR A 1 244 ? -11.738 2.437 39.971 1.00 94.06 244 THR A N 1
ATOM 1955 C CA . THR A 1 244 ? -12.328 3.772 39.972 1.00 94.06 244 THR A CA 1
ATOM 1956 C C . THR A 1 244 ? -11.959 4.499 38.691 1.00 94.06 244 THR A C 1
ATOM 1958 O O . THR A 1 244 ? -10.792 4.525 38.314 1.00 94.06 244 THR A O 1
ATOM 1961 N N . MET A 1 245 ? -12.954 5.108 38.056 1.00 94.50 245 MET A N 1
ATOM 1962 C CA . MET A 1 245 ? -12.775 5.953 36.883 1.00 94.50 245 MET A CA 1
ATOM 1963 C C . MET A 1 245 ? -13.034 7.406 37.263 1.00 94.50 245 MET A C 1
ATOM 1965 O O . MET A 1 245 ? -13.968 7.693 38.020 1.00 94.50 245 MET A O 1
ATOM 1969 N N . GLU A 1 246 ? -12.247 8.315 36.708 1.00 96.19 246 GLU A N 1
ATOM 1970 C CA . GLU A 1 246 ? -12.427 9.760 36.797 1.00 96.19 246 GLU A CA 1
ATOM 1971 C C . GLU A 1 246 ? -12.593 10.385 35.412 1.00 96.19 246 GLU A C 1
ATOM 1973 O O . GLU A 1 246 ? -12.105 9.877 34.402 1.00 96.19 246 GLU A O 1
ATOM 1978 N N . SER A 1 247 ? -13.290 11.519 35.357 1.00 95.19 247 SER A N 1
ATOM 1979 C CA . SER A 1 247 ? -13.263 12.358 34.158 1.00 95.19 247 SER A CA 1
ATOM 1980 C C . SER A 1 247 ? -11.829 12.843 33.919 1.00 95.19 247 SER A C 1
ATOM 1982 O O . SER A 1 247 ? -11.167 13.317 34.840 1.00 95.19 247 SER A O 1
ATOM 1984 N N . GLY A 1 248 ? -11.348 12.720 32.685 1.00 95.00 248 GLY A N 1
ATOM 1985 C CA . GLY A 1 248 ? -9.962 12.976 32.298 1.00 95.00 248 GLY A CA 1
ATOM 1986 C C . GLY A 1 248 ? -9.054 11.743 32.310 1.00 95.00 248 GLY A C 1
ATOM 1987 O O . GLY A 1 248 ? -7.939 11.839 31.796 1.00 95.00 248 GLY A O 1
ATOM 1988 N N . ASP A 1 249 ? -9.510 10.593 32.824 1.00 96.31 249 ASP A N 1
ATOM 1989 C CA . ASP A 1 249 ? -8.715 9.363 32.790 1.00 96.31 249 ASP A CA 1
ATOM 1990 C C . ASP A 1 249 ? -8.361 8.957 31.358 1.00 96.31 249 ASP A C 1
ATOM 1992 O O . ASP A 1 249 ? -9.166 9.058 30.428 1.00 96.31 249 ASP A O 1
ATOM 1996 N N . GLU A 1 250 ? -7.141 8.453 31.192 1.00 94.94 250 GLU A N 1
ATOM 1997 C CA . GLU A 1 250 ? -6.656 7.969 29.908 1.00 94.94 250 GLU A CA 1
ATOM 1998 C C . GLU A 1 250 ? -7.332 6.649 29.531 1.00 94.94 250 GLU A C 1
ATOM 2000 O O . GLU A 1 250 ? -7.331 5.695 30.314 1.00 94.94 250 GLU A O 1
ATOM 2005 N N . VAL A 1 251 ? -7.841 6.580 28.299 1.00 94.75 251 VAL A N 1
ATOM 2006 C CA . VAL A 1 251 ? -8.237 5.325 27.659 1.00 94.75 251 VAL A CA 1
ATOM 2007 C C . VAL A 1 251 ? -7.040 4.794 26.889 1.00 94.75 251 VAL A C 1
ATOM 2009 O O . VAL A 1 251 ? -6.584 5.442 25.946 1.00 94.75 251 VAL A O 1
ATOM 2012 N N . SER A 1 252 ? -6.533 3.621 27.254 1.00 92.00 252 SER A N 1
ATOM 2013 C CA . SER A 1 252 ? -5.364 3.026 26.602 1.00 92.00 252 SER A CA 1
ATOM 2014 C C . SER A 1 252 ? -5.547 1.552 26.291 1.00 92.00 252 SER A C 1
ATOM 2016 O O . SER A 1 252 ? -6.243 0.823 26.989 1.00 92.00 252 SER A O 1
ATOM 2018 N N . ILE A 1 253 ? -4.920 1.089 25.218 1.00 89.56 253 ILE A N 1
ATOM 2019 C CA . ILE A 1 253 ? -4.925 -0.318 24.825 1.00 89.56 253 ILE A CA 1
ATOM 2020 C C . ILE A 1 253 ? -3.498 -0.823 24.753 1.00 89.56 253 ILE A C 1
ATOM 2022 O O . ILE A 1 253 ? -2.598 -0.111 24.309 1.00 89.56 253 ILE A O 1
ATOM 2026 N N . ALA A 1 254 ? -3.291 -2.055 25.186 1.00 83.19 254 ALA A N 1
ATOM 2027 C CA . ALA A 1 254 ? -2.007 -2.685 25.002 1.00 83.19 254 ALA A CA 1
ATOM 2028 C C . ALA A 1 254 ? -1.787 -3.017 23.532 1.00 83.19 254 ALA A C 1
ATOM 2030 O O . ALA A 1 254 ? -2.686 -3.527 22.856 1.00 83.19 254 ALA A O 1
ATOM 2031 N N . ILE A 1 255 ? -0.579 -2.758 23.059 1.00 77.38 255 ILE A N 1
ATOM 2032 C CA . ILE A 1 255 ? -0.179 -3.088 21.702 1.00 77.38 255 ILE A CA 1
ATOM 2033 C C . ILE A 1 255 ? 1.024 -4.032 21.713 1.00 77.38 255 ILE A C 1
ATOM 2035 O O . ILE A 1 255 ? 1.900 -3.910 22.573 1.00 77.38 255 ILE A O 1
ATOM 2039 N N . PRO A 1 256 ? 1.061 -5.019 20.797 1.00 78.75 256 PRO A N 1
ATOM 2040 C CA . PRO A 1 256 ? 2.239 -5.852 20.596 1.00 78.75 256 PRO A CA 1
ATOM 2041 C C . PRO A 1 256 ? 3.479 -4.992 20.346 1.00 78.75 256 PRO A C 1
ATOM 2043 O O . PRO A 1 256 ? 3.398 -3.995 19.627 1.00 78.75 256 PRO A O 1
ATOM 2046 N N . ALA A 1 257 ? 4.630 -5.394 20.886 1.00 80.19 257 ALA A N 1
ATOM 2047 C CA . ALA A 1 257 ? 5.883 -4.648 20.744 1.00 80.19 257 ALA A CA 1
ATOM 2048 C C . ALA A 1 257 ? 6.266 -4.432 19.267 1.00 80.19 257 ALA A C 1
ATOM 2050 O O . ALA A 1 257 ? 6.823 -3.404 18.894 1.00 80.19 257 ALA A O 1
ATOM 2051 N N . GLU A 1 258 ? 5.908 -5.376 18.396 1.00 83.44 258 GLU A N 1
ATOM 2052 C CA . GLU A 1 258 ? 6.100 -5.297 16.949 1.00 83.44 258 GLU A CA 1
ATOM 2053 C C . GLU A 1 258 ? 5.362 -4.112 16.305 1.00 83.44 258 GLU A C 1
ATOM 2055 O O . GLU A 1 258 ? 5.811 -3.589 15.284 1.00 83.44 258 GLU A O 1
ATOM 2060 N N . GLN A 1 259 ? 4.249 -3.661 16.892 1.00 83.81 259 GLN A N 1
ATOM 2061 C CA . GLN A 1 259 ? 3.468 -2.536 16.378 1.00 83.81 259 GLN A CA 1
ATOM 2062 C C . GLN A 1 259 ? 4.087 -1.173 16.711 1.00 83.81 259 GLN A C 1
ATOM 2064 O O . GLN A 1 259 ? 3.707 -0.201 16.068 1.00 83.81 259 GLN A O 1
ATOM 2069 N N . GLU A 1 260 ? 5.041 -1.079 17.641 1.00 88.38 260 GLU A N 1
ATOM 2070 C CA . GLU A 1 260 ? 5.687 0.192 18.024 1.00 88.38 260 GLU A CA 1
ATOM 2071 C C 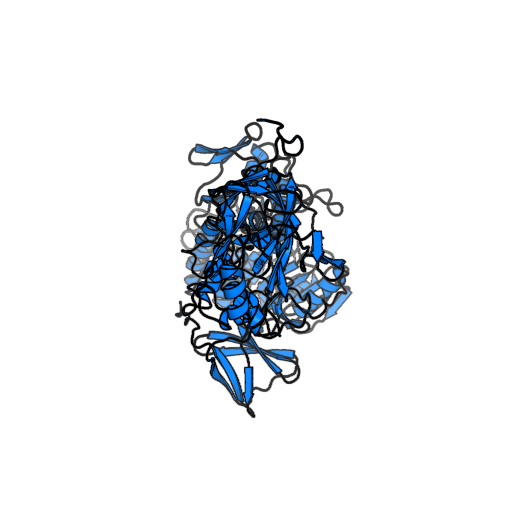. GLU A 1 260 ? 7.082 0.404 17.433 1.00 88.38 260 GLU A C 1
ATOM 2073 O O . GLU A 1 260 ? 7.634 1.497 17.549 1.00 88.38 260 GLU A O 1
ATOM 2078 N N . LYS A 1 261 ? 7.649 -0.623 16.796 1.00 92.75 261 LYS A N 1
ATOM 2079 C CA . LYS A 1 261 ? 8.995 -0.578 16.213 1.00 92.75 261 LYS A CA 1
ATOM 2080 C C . LYS A 1 261 ? 9.192 0.637 15.300 1.00 92.75 261 LYS A C 1
ATOM 2082 O O . LYS A 1 261 ? 8.344 0.949 14.478 1.00 92.75 261 LYS A O 1
ATOM 2087 N N . THR A 1 262 ? 10.355 1.267 15.371 1.00 97.69 262 THR A N 1
ATOM 2088 C CA . THR A 1 262 ? 10.802 2.244 14.376 1.00 97.69 262 THR A CA 1
ATOM 2089 C C . THR A 1 262 ? 11.168 1.507 13.091 1.00 97.69 262 THR A C 1
ATOM 2091 O O . THR A 1 262 ? 12.146 0.751 13.061 1.00 97.69 262 THR A O 1
ATOM 2094 N N . VAL A 1 263 ? 10.390 1.715 12.029 1.00 98.81 263 VAL A N 1
ATOM 2095 C CA . VAL A 1 263 ? 10.613 1.089 10.722 1.00 98.81 263 VAL A CA 1
ATOM 2096 C C . VAL A 1 263 ? 11.217 2.101 9.754 1.00 98.81 263 VAL A C 1
ATOM 2098 O O . VAL A 1 263 ? 10.580 3.090 9.394 1.00 98.81 263 VAL A O 1
ATOM 2101 N N . LEU A 1 264 ? 12.427 1.829 9.266 1.00 98.88 264 LEU A N 1
ATOM 2102 C CA . LEU A 1 264 ? 13.022 2.593 8.168 1.00 98.88 264 LEU A CA 1
ATOM 2103 C C . LEU A 1 264 ? 12.926 1.803 6.863 1.00 98.88 264 LEU A C 1
ATOM 2105 O O . LEU A 1 264 ? 13.204 0.606 6.819 1.00 98.88 264 LEU A O 1
ATOM 2109 N N . ILE A 1 265 ? 12.554 2.477 5.780 1.00 98.94 265 ILE A N 1
ATOM 2110 C CA . ILE A 1 265 ? 12.399 1.892 4.447 1.00 98.94 265 ILE A CA 1
ATOM 2111 C C . ILE A 1 265 ? 13.366 2.601 3.499 1.00 98.94 265 ILE A C 1
ATOM 2113 O O . ILE A 1 265 ? 13.244 3.798 3.252 1.00 98.94 265 ILE A O 1
ATOM 2117 N N . VAL A 1 266 ? 14.318 1.864 2.931 1.00 98.81 266 VAL A N 1
ATOM 2118 C CA . VAL A 1 266 ? 15.281 2.391 1.954 1.00 98.81 266 VAL A CA 1
ATOM 2119 C C . VAL A 1 266 ? 14.799 2.041 0.552 1.00 98.81 266 VAL A C 1
ATOM 2121 O O . VAL A 1 266 ? 14.944 0.906 0.098 1.00 98.81 266 VAL A O 1
ATOM 2124 N N . GLY A 1 267 ? 14.222 3.025 -0.131 1.00 98.31 267 GLY A N 1
ATOM 2125 C CA . GLY A 1 267 ? 13.675 2.925 -1.480 1.00 98.31 267 GLY A CA 1
ATOM 2126 C C . GLY A 1 267 ? 12.235 3.431 -1.562 1.00 98.31 267 GLY A C 1
ATOM 2127 O O . GLY A 1 267 ? 11.296 2.720 -1.215 1.00 98.31 267 GLY A O 1
ATOM 2128 N N . ALA A 1 268 ? 12.042 4.628 -2.120 1.00 97.19 268 ALA A N 1
ATOM 2129 C CA . ALA A 1 268 ? 10.731 5.258 -2.320 1.00 97.19 268 ALA A CA 1
ATOM 2130 C C . ALA A 1 268 ? 10.013 4.800 -3.614 1.00 97.19 268 ALA A C 1
ATOM 2132 O O . ALA A 1 268 ? 9.419 5.600 -4.328 1.00 97.19 268 ALA A O 1
ATOM 2133 N N . GLY A 1 269 ? 10.094 3.511 -3.963 1.00 94.88 269 GLY A N 1
ATOM 2134 C CA . GLY A 1 269 ? 9.412 2.925 -5.129 1.00 94.88 269 GLY A CA 1
ATOM 2135 C C . GLY A 1 269 ? 8.094 2.221 -4.781 1.00 94.88 269 GLY A C 1
ATOM 2136 O O . GLY A 1 269 ? 7.601 2.339 -3.662 1.00 94.88 269 GLY A O 1
ATOM 2137 N N . GLN A 1 270 ? 7.564 1.417 -5.716 1.00 93.69 270 GLN A N 1
ATOM 2138 C CA . GLN A 1 270 ? 6.364 0.582 -5.510 1.00 93.69 270 GLN A CA 1
ATOM 2139 C C . GLN A 1 270 ? 6.424 -0.211 -4.197 1.00 93.69 270 GLN A C 1
ATOM 2141 O O . GLN A 1 270 ? 5.546 -0.076 -3.354 1.00 93.69 270 GLN A O 1
ATOM 2146 N N . ALA A 1 271 ? 7.475 -1.017 -4.008 1.00 97.00 271 ALA A N 1
ATOM 2147 C CA . ALA A 1 271 ? 7.594 -1.897 -2.847 1.00 97.00 271 ALA A CA 1
ATOM 2148 C C . ALA A 1 271 ? 7.662 -1.110 -1.523 1.00 97.00 271 ALA A C 1
ATOM 2150 O O . ALA A 1 271 ? 6.985 -1.466 -0.562 1.00 97.00 271 ALA A O 1
ATOM 2151 N N . GLY A 1 272 ? 8.428 -0.013 -1.490 1.00 98.06 272 GLY A N 1
ATOM 2152 C CA . GLY A 1 272 ? 8.588 0.820 -0.295 1.00 98.06 272 GLY A CA 1
ATOM 2153 C C . GLY A 1 272 ? 7.323 1.589 0.090 1.00 98.06 272 GLY A C 1
ATOM 2154 O O . GLY A 1 272 ? 6.941 1.601 1.256 1.00 98.06 272 GLY A O 1
ATOM 2155 N N . GLY A 1 273 ? 6.619 2.171 -0.886 1.00 96.31 273 GLY A N 1
ATOM 2156 C CA . GLY A 1 273 ? 5.329 2.815 -0.625 1.00 96.31 273 GLY A CA 1
ATOM 2157 C C . GLY A 1 273 ? 4.276 1.819 -0.128 1.00 96.31 273 GLY A C 1
ATOM 2158 O O . GLY A 1 273 ? 3.547 2.103 0.821 1.00 96.31 273 GLY A O 1
ATOM 2159 N N . MET A 1 274 ? 4.233 0.622 -0.718 1.00 93.44 274 MET A N 1
ATOM 2160 C CA . MET A 1 274 ? 3.250 -0.400 -0.354 1.00 93.44 274 MET A CA 1
ATOM 2161 C C . MET A 1 274 ? 3.500 -1.028 1.013 1.00 93.44 274 MET A C 1
ATOM 2163 O O . MET A 1 274 ? 2.539 -1.268 1.740 1.00 93.44 274 MET A O 1
ATOM 2167 N N . VAL A 1 275 ? 4.756 -1.269 1.409 1.00 98.06 275 VAL A N 1
ATOM 2168 C CA . VAL A 1 275 ? 5.031 -1.834 2.742 1.00 98.06 275 VAL A CA 1
ATOM 2169 C C . VAL A 1 275 ? 4.650 -0.840 3.842 1.00 98.06 275 VAL A C 1
ATOM 2171 O O . VAL A 1 275 ? 4.053 -1.250 4.832 1.00 98.06 275 VAL A O 1
ATOM 2174 N N . ALA A 1 276 ? 4.877 0.464 3.637 1.00 97.19 276 ALA A N 1
ATOM 2175 C CA . ALA A 1 276 ? 4.437 1.504 4.569 1.00 97.19 276 ALA A CA 1
ATOM 2176 C C . ALA A 1 276 ? 2.907 1.519 4.734 1.00 97.19 276 ALA A C 1
ATOM 2178 O O . ALA A 1 276 ? 2.405 1.490 5.860 1.00 97.19 276 ALA A O 1
ATOM 2179 N N . LYS A 1 277 ? 2.164 1.479 3.617 1.00 87.12 277 LYS A N 1
ATOM 2180 C CA . LYS A 1 277 ? 0.696 1.372 3.630 1.00 87.12 277 LYS A CA 1
ATOM 2181 C C . LYS A 1 277 ? 0.225 0.120 4.361 1.00 87.12 277 LYS A C 1
ATOM 2183 O O . LYS A 1 277 ? -0.611 0.201 5.254 1.00 87.12 277 LYS A O 1
ATOM 2188 N N . HIS A 1 278 ? 0.804 -1.034 4.036 1.00 87.88 278 HIS A N 1
ATOM 2189 C CA . HIS A 1 278 ? 0.426 -2.293 4.667 1.00 87.88 278 HIS A CA 1
ATOM 2190 C C . HIS A 1 278 ? 0.731 -2.330 6.163 1.00 87.88 278 HIS A C 1
ATOM 2192 O O . HIS A 1 278 ? -0.082 -2.862 6.912 1.00 87.88 278 HIS A O 1
ATOM 2198 N N . LEU A 1 279 ? 1.845 -1.753 6.619 1.00 92.00 279 LEU A N 1
ATOM 2199 C CA . LEU A 1 279 ? 2.142 -1.643 8.048 1.00 92.00 279 LEU A CA 1
ATOM 2200 C C . LEU A 1 279 ? 1.040 -0.863 8.776 1.00 92.00 279 LEU A C 1
ATOM 2202 O O . LEU A 1 279 ? 0.501 -1.359 9.766 1.00 92.00 279 LEU A O 1
ATOM 2206 N N . ARG A 1 280 ? 0.637 0.302 8.254 1.00 87.75 280 ARG A N 1
ATOM 2207 C CA . ARG A 1 280 ? -0.457 1.101 8.834 1.00 87.75 280 ARG A CA 1
ATOM 2208 C C . ARG A 1 280 ? -1.794 0.363 8.802 1.00 87.75 280 ARG A C 1
ATOM 2210 O O . ARG A 1 280 ? -2.446 0.233 9.836 1.00 87.75 280 ARG A O 1
ATOM 2217 N N . ASP A 1 281 ? -2.141 -0.227 7.664 1.00 78.38 281 ASP A N 1
ATOM 2218 C CA . ASP A 1 281 ? -3.355 -1.030 7.474 1.00 78.38 281 ASP A CA 1
ATOM 2219 C C . ASP A 1 281 ? -3.452 -2.264 8.386 1.00 78.38 281 ASP A C 1
ATOM 2221 O O . ASP A 1 281 ? -4.530 -2.849 8.544 1.00 78.38 281 ASP A O 1
ATOM 2225 N N . LEU A 1 282 ? -2.315 -2.746 8.888 1.00 79.50 282 LEU A N 1
ATOM 2226 C CA . LEU A 1 282 ? -2.207 -3.902 9.775 1.00 79.50 282 LEU A CA 1
ATOM 2227 C C . LEU A 1 282 ? -2.028 -3.495 11.246 1.00 79.50 282 LEU A C 1
ATOM 2229 O O . LEU A 1 282 ? -1.865 -4.363 12.100 1.00 79.50 282 LEU A O 1
ATOM 2233 N N . GLY A 1 283 ? -2.118 -2.197 11.551 1.00 78.62 283 GLY A N 1
ATOM 2234 C CA . GLY A 1 283 ? -2.131 -1.676 12.915 1.00 78.62 283 GLY A CA 1
ATOM 2235 C C . GLY A 1 283 ? -0.763 -1.296 13.473 1.00 78.62 283 GLY A C 1
ATOM 2236 O O . GLY A 1 283 ? -0.654 -1.110 14.679 1.00 78.62 283 GLY A O 1
ATOM 2237 N N . HIS A 1 284 ? 0.273 -1.161 12.642 1.00 87.31 284 HIS A N 1
ATOM 2238 C CA . HIS A 1 284 ? 1.548 -0.601 13.084 1.00 87.31 284 HIS A CA 1
ATOM 2239 C C . HIS A 1 284 ? 1.381 0.877 13.462 1.00 87.31 284 HIS A C 1
ATOM 2241 O O . HIS A 1 284 ? 0.896 1.681 12.661 1.00 87.31 284 HIS A O 1
ATOM 2247 N N . VAL A 1 285 ? 1.821 1.248 14.659 1.00 86.81 285 VAL A N 1
ATOM 2248 C CA . VAL A 1 285 ? 1.698 2.601 15.220 1.00 86.81 285 VAL A CA 1
ATOM 2249 C C . VAL A 1 285 ? 3.042 3.304 15.391 1.00 86.81 285 VAL A C 1
ATOM 2251 O O . VAL A 1 285 ? 3.059 4.518 15.563 1.00 86.81 285 VAL A O 1
ATOM 2254 N N . GLY A 1 286 ? 4.147 2.556 15.331 1.00 90.38 286 GLY A N 1
ATOM 2255 C CA . GLY A 1 286 ? 5.502 3.083 15.442 1.00 90.38 286 GLY A CA 1
ATOM 2256 C C . GLY A 1 286 ? 5.876 4.039 14.301 1.00 90.38 286 GLY A C 1
ATOM 2257 O O . GLY A 1 286 ? 5.161 4.124 13.288 1.00 90.38 286 GLY A O 1
ATOM 2258 N N . PRO A 1 287 ? 6.981 4.790 14.445 1.00 96.94 287 PRO A N 1
ATOM 2259 C CA . PRO A 1 287 ? 7.471 5.673 13.392 1.00 96.94 287 PRO A CA 1
ATOM 2260 C C . PRO A 1 287 ? 7.807 4.894 12.114 1.00 96.94 287 PRO A C 1
ATOM 2262 O O . PRO A 1 287 ? 8.446 3.844 12.172 1.00 96.94 287 PRO A O 1
ATOM 2265 N N . ILE A 1 288 ? 7.402 5.430 10.958 1.00 98.75 288 ILE A N 1
ATOM 2266 C CA . ILE A 1 288 ? 7.802 4.919 9.641 1.00 98.75 288 ILE A CA 1
ATOM 2267 C C . ILE A 1 288 ? 8.464 6.058 8.872 1.00 98.75 288 ILE A C 1
ATOM 2269 O O . ILE A 1 288 ? 7.833 7.095 8.663 1.00 98.75 288 ILE A O 1
ATOM 2273 N N . SER A 1 289 ? 9.683 5.834 8.380 1.00 98.69 289 SER A N 1
ATOM 2274 C CA . SER A 1 289 ? 10.361 6.775 7.482 1.00 98.69 289 SER A CA 1
ATOM 2275 C C . SER A 1 289 ? 10.814 6.087 6.196 1.00 98.69 289 SER A C 1
ATOM 2277 O O . SER A 1 289 ? 11.421 5.016 6.231 1.00 98.69 289 SER A O 1
ATOM 2279 N N . ILE A 1 290 ? 10.538 6.708 5.051 1.00 98.81 290 ILE A N 1
ATOM 2280 C CA . ILE A 1 290 ? 10.959 6.253 3.722 1.00 98.81 290 ILE A CA 1
ATOM 2281 C C . ILE A 1 290 ? 12.074 7.166 3.214 1.00 98.81 290 ILE A C 1
ATOM 2283 O O . ILE A 1 290 ? 11.894 8.377 3.167 1.00 98.81 290 ILE A O 1
ATOM 2287 N N . PHE A 1 291 ? 13.182 6.586 2.759 1.00 98.75 291 PHE A N 1
ATOM 2288 C CA . PHE A 1 291 ? 14.293 7.300 2.126 1.00 98.75 291 PHE A CA 1
ATOM 2289 C C . PHE A 1 291 ? 14.355 6.954 0.638 1.00 98.75 291 PHE A C 1
ATOM 2291 O O . PHE A 1 291 ? 14.443 5.779 0.268 1.00 98.75 291 PHE A O 1
ATOM 2298 N N . GLY A 1 292 ? 14.290 7.965 -0.224 1.00 97.56 292 GLY A N 1
ATOM 2299 C CA . GLY A 1 292 ? 14.393 7.842 -1.674 1.00 97.56 292 GLY A CA 1
ATOM 2300 C C . GLY A 1 292 ? 15.432 8.799 -2.242 1.00 97.56 292 GLY A C 1
ATOM 2301 O O . GLY A 1 292 ? 15.526 9.944 -1.817 1.00 97.56 292 GLY A O 1
ATOM 2302 N N . ASP A 1 293 ? 16.186 8.334 -3.233 1.00 95.88 293 ASP A N 1
ATOM 2303 C CA . ASP A 1 293 ? 17.145 9.139 -3.994 1.00 95.88 293 ASP A CA 1
ATOM 2304 C C . ASP A 1 293 ? 16.477 9.982 -5.097 1.00 95.88 293 ASP A C 1
ATOM 2306 O O . ASP A 1 293 ? 17.033 10.987 -5.532 1.00 95.88 293 ASP A O 1
ATOM 2310 N N . GLU A 1 294 ? 15.272 9.610 -5.534 1.00 96.50 294 GLU A N 1
ATOM 2311 C CA . GLU A 1 294 ? 14.463 10.386 -6.478 1.00 96.50 294 GLU A CA 1
ATOM 2312 C C . GLU A 1 294 ? 13.704 11.539 -5.790 1.00 96.50 294 GLU A C 1
ATOM 2314 O O . GLU A 1 294 ? 13.261 11.425 -4.648 1.00 96.50 294 GLU A O 1
ATOM 2319 N N . ARG A 1 295 ? 13.447 12.625 -6.534 1.00 95.31 295 ARG A N 1
ATOM 2320 C CA . ARG A 1 295 ? 12.653 13.793 -6.088 1.00 95.31 295 ARG A CA 1
ATOM 2321 C C . ARG A 1 295 ? 11.140 13.570 -6.014 1.00 95.31 295 ARG A C 1
ATOM 2323 O O . ARG A 1 295 ? 10.383 14.487 -5.702 1.00 95.31 295 ARG A O 1
ATOM 2330 N N . HIS A 1 296 ? 10.670 12.383 -6.385 1.00 94.12 296 HIS A N 1
ATOM 2331 C CA . HIS A 1 296 ? 9.246 12.076 -6.509 1.00 94.12 296 HIS A CA 1
ATOM 2332 C C . HIS A 1 296 ? 8.801 11.158 -5.375 1.00 94.12 296 HIS A C 1
ATOM 2334 O O . HIS A 1 296 ? 9.435 10.139 -5.120 1.00 94.12 296 HIS A O 1
ATOM 2340 N N . THR A 1 297 ? 7.656 11.461 -4.754 1.00 95.19 297 THR A N 1
ATOM 2341 C CA . THR A 1 297 ? 6.984 10.513 -3.845 1.00 95.19 297 THR A CA 1
ATOM 2342 C C . THR A 1 297 ? 6.686 9.183 -4.550 1.00 95.19 297 THR A C 1
ATOM 2344 O O . THR A 1 297 ? 6.506 9.208 -5.777 1.00 95.19 297 THR A O 1
ATOM 2347 N N . PRO A 1 298 ? 6.560 8.055 -3.815 1.00 96.12 298 PRO A N 1
ATOM 2348 C CA . PRO A 1 298 ? 6.375 6.732 -4.406 1.00 96.12 298 PRO A CA 1
ATOM 2349 C C . PRO A 1 298 ? 5.316 6.680 -5.507 1.00 96.12 298 PRO A C 1
ATOM 2351 O O . PRO A 1 298 ? 4.203 7.188 -5.346 1.00 96.12 298 PRO A O 1
ATOM 2354 N N . TYR A 1 299 ? 5.667 6.060 -6.634 1.00 89.94 299 TYR A N 1
ATOM 2355 C CA . TYR A 1 299 ? 4.861 6.024 -7.854 1.00 89.94 299 TYR A CA 1
ATOM 2356 C C . TYR A 1 299 ? 5.050 4.718 -8.642 1.00 89.94 299 TYR A C 1
ATOM 2358 O O . TYR A 1 299 ? 6.021 3.979 -8.443 1.00 89.94 299 TYR A O 1
ATOM 2366 N N . GLU A 1 300 ? 4.116 4.437 -9.549 1.00 87.94 300 GLU A N 1
ATOM 2367 C CA . GLU A 1 300 ? 4.168 3.272 -10.428 1.00 87.94 300 GLU A CA 1
ATOM 2368 C C . GLU A 1 300 ? 5.148 3.490 -11.586 1.00 87.94 300 GLU A C 1
ATOM 2370 O O . GLU A 1 300 ? 5.060 4.468 -12.327 1.00 87.94 300 GLU A O 1
ATOM 2375 N N . ARG A 1 301 ? 6.062 2.538 -11.797 1.00 89.94 301 ARG A N 1
ATOM 2376 C CA . ARG A 1 301 ? 7.013 2.560 -12.923 1.00 89.94 301 ARG A CA 1
ATOM 2377 C C . ARG A 1 301 ? 6.476 1.998 -14.254 1.00 89.94 301 ARG A C 1
ATOM 2379 O O . ARG A 1 301 ? 6.943 2.475 -15.286 1.00 89.94 301 ARG A O 1
ATOM 2386 N N . PRO A 1 302 ? 5.526 1.035 -14.307 1.00 86.19 302 PRO A N 1
ATOM 2387 C CA . PRO A 1 302 ? 5.022 0.515 -15.583 1.00 86.19 302 PRO A CA 1
ATOM 2388 C C . PRO A 1 302 ? 4.473 1.561 -16.573 1.00 86.19 302 PRO A C 1
ATOM 2390 O O . PRO A 1 302 ? 4.600 1.328 -17.774 1.00 86.19 302 PRO A O 1
ATOM 2393 N N . PRO A 1 303 ? 3.858 2.685 -16.151 1.00 83.44 303 PRO A N 1
ATOM 2394 C CA . PRO A 1 303 ? 3.419 3.730 -17.079 1.00 83.44 303 PRO A CA 1
ATOM 2395 C C . PRO A 1 303 ? 4.544 4.447 -17.842 1.00 83.44 303 PRO A C 1
ATOM 2397 O O . PRO A 1 303 ? 4.272 5.018 -18.893 1.00 83.44 303 PRO A O 1
ATOM 2400 N N . LEU A 1 304 ? 5.791 4.420 -17.355 1.00 85.38 304 LEU A N 1
ATOM 2401 C CA . LEU A 1 304 ? 6.893 5.224 -17.905 1.00 85.38 304 LEU A CA 1
ATOM 2402 C C . LEU A 1 304 ? 7.262 4.875 -19.360 1.00 85.38 304 LEU A C 1
ATOM 2404 O O . LEU A 1 304 ? 7.782 5.723 -20.085 1.00 85.38 304 LEU A O 1
ATOM 2408 N N . SER A 1 305 ? 6.985 3.646 -19.797 1.00 76.25 305 SER A N 1
ATOM 2409 C CA . SER A 1 305 ? 7.283 3.131 -21.140 1.00 76.25 305 SER A CA 1
ATOM 2410 C C . SER A 1 305 ? 6.057 3.028 -22.060 1.00 76.25 305 SER A C 1
ATOM 2412 O O . SER A 1 305 ? 6.193 2.526 -23.174 1.00 76.25 305 SER A O 1
ATOM 2414 N N . LYS A 1 306 ? 4.866 3.491 -21.636 1.00 72.19 306 LYS A N 1
ATOM 2415 C CA . LYS A 1 306 ? 3.608 3.259 -22.373 1.00 72.19 306 LYS A CA 1
ATOM 2416 C C . LYS A 1 306 ? 3.218 4.423 -23.312 1.00 72.19 306 LYS A C 1
ATOM 2418 O O . LYS A 1 306 ? 3.158 5.570 -22.862 1.00 72.19 306 LYS A O 1
ATOM 2423 N N . PRO A 1 307 ? 2.865 4.152 -24.591 1.00 56.31 307 PRO A N 1
ATOM 2424 C CA . PRO A 1 307 ? 2.687 5.180 -25.628 1.00 56.31 307 PRO A CA 1
ATOM 2425 C C . PRO A 1 307 ? 1.670 6.284 -25.300 1.00 56.31 307 PRO A C 1
ATOM 2427 O O . PRO A 1 307 ? 1.968 7.461 -25.492 1.00 56.31 307 PRO A O 1
ATOM 2430 N N . ALA A 1 308 ? 0.491 5.919 -24.780 1.00 49.62 308 ALA A N 1
ATOM 2431 C CA . ALA A 1 308 ? -0.623 6.849 -24.550 1.00 49.62 308 ALA A CA 1
ATOM 2432 C C . ALA A 1 308 ? -0.359 7.886 -23.443 1.00 49.62 308 ALA A C 1
ATOM 2434 O O . ALA A 1 308 ? -1.052 8.895 -23.372 1.00 49.62 308 ALA A O 1
ATOM 2435 N N . LYS A 1 309 ? 0.642 7.649 -22.585 1.00 52.69 309 LYS A N 1
ATOM 2436 C CA . LYS A 1 309 ? 0.937 8.490 -21.412 1.00 52.69 309 LYS A CA 1
ATOM 2437 C C . LYS A 1 309 ? 2.236 9.263 -21.537 1.00 52.69 309 LYS A C 1
ATOM 2439 O O . LYS A 1 309 ? 2.358 10.355 -21.001 1.00 52.69 309 LYS A O 1
ATOM 2444 N N . THR A 1 310 ? 3.195 8.702 -22.261 1.00 52.34 310 THR A N 1
ATOM 2445 C CA . THR A 1 310 ? 4.557 9.224 -22.348 1.00 52.34 310 THR A CA 1
ATOM 2446 C C . THR A 1 310 ? 4.677 10.341 -23.399 1.00 52.34 310 THR A C 1
ATOM 2448 O O . THR A 1 310 ? 5.528 11.199 -23.272 1.00 52.34 310 THR A O 1
ATOM 2451 N N . LEU A 1 311 ? 3.820 10.433 -24.422 1.00 51.03 311 LEU A N 1
ATOM 2452 C CA . LEU A 1 311 ? 3.949 11.488 -25.454 1.00 51.03 311 LEU A CA 1
ATOM 2453 C C . LEU A 1 311 ? 2.849 12.566 -25.423 1.00 51.03 311 LEU A C 1
ATOM 2455 O O . LEU A 1 311 ? 2.900 13.500 -26.225 1.00 51.03 311 LEU A O 1
ATOM 2459 N N . GLY A 1 312 ? 1.891 12.468 -24.496 1.00 53.97 312 GLY A N 1
ATOM 2460 C CA . GLY A 1 312 ? 0.828 13.459 -24.300 1.00 53.97 312 GLY A CA 1
ATOM 2461 C C . GLY A 1 312 ? 1.259 14.664 -23.443 1.00 53.97 312 GLY A C 1
ATOM 2462 O O . GLY A 1 312 ? 2.261 14.584 -22.730 1.00 53.97 312 GLY A O 1
ATOM 2463 N N . PRO A 1 313 ? 0.525 15.791 -23.497 1.00 46.19 313 PRO A N 1
ATOM 2464 C CA . PRO A 1 313 ? 0.771 16.955 -22.638 1.00 46.19 313 PRO A CA 1
ATOM 2465 C C . PRO A 1 313 ? 0.507 16.684 -21.141 1.00 46.19 313 PRO A C 1
ATOM 2467 O O . PRO A 1 313 ? 1.074 17.381 -20.303 1.00 46.19 313 PRO A O 1
ATOM 2470 N N . ASP A 1 314 ? -0.254 15.633 -20.815 1.00 57.19 314 ASP A N 1
ATOM 2471 C CA . ASP A 1 314 ? -0.798 15.359 -19.474 1.00 57.19 314 ASP A CA 1
ATOM 2472 C C . ASP A 1 314 ? -0.037 14.256 -18.709 1.00 57.19 314 ASP A C 1
ATOM 2474 O O . ASP A 1 314 ? -0.633 13.479 -17.961 1.00 57.19 314 ASP A O 1
ATOM 2478 N N . PHE A 1 315 ? 1.284 14.125 -18.906 1.00 64.12 315 PHE A N 1
ATOM 2479 C CA . PHE A 1 315 ? 2.082 13.111 -18.199 1.00 64.12 315 PHE A CA 1
ATOM 2480 C C . PHE A 1 315 ? 2.013 13.323 -16.678 1.00 64.12 315 PHE A C 1
ATOM 2482 O O . PHE A 1 315 ? 2.675 14.197 -16.116 1.00 64.12 315 PHE A O 1
ATOM 2489 N N . ALA A 1 316 ? 1.230 12.479 -16.007 1.00 71.75 316 ALA A N 1
ATOM 2490 C CA . ALA A 1 316 ? 1.076 12.464 -14.562 1.00 71.75 316 ALA A CA 1
ATOM 2491 C C . ALA A 1 316 ? 1.528 11.116 -13.991 1.00 71.75 316 ALA A C 1
ATOM 2493 O O . ALA A 1 316 ? 1.178 10.043 -14.486 1.00 71.75 316 ALA A O 1
ATOM 2494 N N . LEU A 1 317 ? 2.306 11.169 -12.910 1.00 81.38 317 LEU A N 1
ATOM 2495 C CA . LEU A 1 317 ? 2.735 9.968 -12.205 1.00 81.38 317 LEU A CA 1
ATOM 2496 C C . LEU A 1 317 ? 1.574 9.384 -11.401 1.00 81.38 317 LEU A C 1
ATOM 2498 O O . LEU A 1 317 ? 1.012 10.054 -10.534 1.00 81.38 317 LEU A O 1
ATOM 2502 N N . THR A 1 318 ? 1.278 8.105 -11.621 1.00 82.75 318 THR A N 1
ATOM 2503 C CA . THR A 1 318 ? 0.375 7.344 -10.754 1.00 82.75 318 THR A CA 1
ATOM 2504 C C . THR A 1 318 ? 1.056 7.136 -9.403 1.00 82.75 318 THR A C 1
ATOM 2506 O O . THR A 1 318 ? 2.022 6.382 -9.295 1.00 82.75 318 THR A O 1
ATOM 2509 N N . LYS A 1 319 ? 0.604 7.866 -8.377 1.00 83.62 319 LYS A N 1
ATOM 2510 C CA . LYS A 1 319 ? 1.203 7.839 -7.039 1.00 83.62 319 LYS A CA 1
ATOM 2511 C C . LYS A 1 319 ? 0.805 6.568 -6.292 1.00 83.62 319 LYS A C 1
ATOM 2513 O O . LYS A 1 319 ? -0.375 6.287 -6.133 1.00 83.62 319 LYS A O 1
ATOM 2518 N N . VAL A 1 320 ? 1.810 5.846 -5.805 1.00 84.94 320 VAL A N 1
ATOM 2519 C CA . VAL A 1 320 ? 1.658 4.699 -4.902 1.00 84.94 320 VAL A CA 1
ATOM 2520 C C . VAL A 1 320 ? 1.415 5.189 -3.489 1.00 84.94 320 VAL A C 1
ATOM 2522 O O . VAL A 1 320 ? 0.580 4.621 -2.809 1.00 84.94 320 VAL A O 1
ATOM 2525 N N . LEU A 1 321 ? 2.120 6.237 -3.058 1.00 86.19 321 LEU A N 1
ATOM 2526 C CA . LEU A 1 321 ? 1.896 6.939 -1.798 1.00 86.19 321 LEU A CA 1
ATOM 2527 C C . LEU A 1 321 ? 2.119 8.430 -2.062 1.00 86.19 321 LEU A C 1
ATOM 2529 O O . LEU A 1 321 ? 3.221 8.853 -2.429 1.00 86.19 321 LEU A O 1
ATOM 2533 N N . SER A 1 322 ? 1.050 9.220 -1.973 1.00 87.81 322 SER A N 1
ATOM 2534 C CA . SER A 1 322 ? 1.138 10.673 -2.164 1.00 87.81 322 SER A CA 1
ATOM 2535 C C . SER A 1 322 ? 1.660 11.367 -0.902 1.00 87.81 322 SER A C 1
ATOM 2537 O O . SER A 1 322 ? 1.615 10.792 0.178 1.00 87.81 322 SER A O 1
ATOM 2539 N N . GLY A 1 323 ? 2.139 12.611 -1.017 1.00 86.06 323 GLY A N 1
ATOM 2540 C CA . GLY A 1 323 ? 2.586 13.375 0.156 1.00 86.06 323 GLY A CA 1
ATOM 2541 C C . GLY A 1 323 ? 1.457 13.648 1.158 1.00 86.06 323 GLY A C 1
ATOM 2542 O O . GLY A 1 323 ? 1.664 13.503 2.354 1.00 86.06 323 GLY A O 1
ATOM 2543 N N . ALA A 1 324 ? 0.253 13.973 0.671 1.00 81.56 324 ALA A N 1
ATOM 2544 C CA . ALA A 1 324 ? -0.920 14.172 1.526 1.00 81.56 324 ALA A CA 1
ATOM 2545 C C . ALA A 1 324 ? -1.309 12.877 2.255 1.00 81.56 324 ALA A C 1
ATOM 2547 O O . ALA A 1 324 ? -1.449 12.867 3.470 1.00 81.56 324 ALA A O 1
ATOM 2548 N N . GLU A 1 325 ? -1.369 11.763 1.522 1.00 81.38 325 GLU A N 1
ATOM 2549 C CA . GLU A 1 325 ? -1.667 10.452 2.105 1.00 81.38 325 GLU A CA 1
ATOM 2550 C C . GLU A 1 325 ? -0.587 10.002 3.103 1.00 81.38 325 GLU A C 1
ATOM 2552 O O . GLU A 1 325 ? -0.903 9.391 4.116 1.00 81.38 325 GLU A O 1
ATOM 2557 N N . ALA A 1 326 ? 0.688 10.318 2.858 1.00 87.88 326 ALA A N 1
ATOM 2558 C CA . ALA A 1 326 ? 1.767 10.025 3.798 1.00 87.88 326 ALA A CA 1
ATOM 2559 C C . ALA A 1 326 ? 1.603 10.792 5.117 1.00 87.88 326 ALA A C 1
ATOM 2561 O O . ALA A 1 326 ? 1.773 10.198 6.179 1.00 87.88 326 ALA A O 1
ATOM 2562 N N . VAL A 1 327 ? 1.210 12.070 5.060 1.00 86.50 327 VAL A N 1
ATOM 2563 C CA . VAL A 1 327 ? 0.888 12.871 6.253 1.00 86.50 327 VAL A CA 1
ATOM 2564 C C . VAL A 1 327 ? -0.289 12.260 7.012 1.00 86.50 327 VAL A C 1
ATOM 2566 O O . VAL A 1 327 ? -0.180 12.052 8.219 1.00 86.50 327 VAL A O 1
ATOM 2569 N N . ASP A 1 328 ? -1.367 11.899 6.313 1.00 77.44 328 ASP A N 1
ATOM 2570 C CA . ASP A 1 328 ? -2.549 11.274 6.925 1.00 77.44 328 ASP A CA 1
ATOM 2571 C C . ASP A 1 328 ? -2.210 9.932 7.597 1.00 77.44 328 ASP A C 1
ATOM 2573 O O . ASP A 1 328 ? -2.760 9.584 8.642 1.00 77.44 328 ASP A O 1
ATOM 2577 N N . LEU A 1 329 ? -1.270 9.183 7.016 1.00 81.06 329 LEU A N 1
ATOM 2578 C CA . LEU A 1 329 ? -0.779 7.914 7.546 1.00 81.06 329 LEU A CA 1
ATOM 2579 C C . LEU A 1 329 ? 0.347 8.072 8.582 1.00 81.06 329 LEU A C 1
ATOM 2581 O O . LEU A 1 329 ? 0.801 7.060 9.118 1.00 81.06 329 LEU A O 1
ATOM 2585 N N . GLY A 1 330 ? 0.831 9.284 8.868 1.00 90.12 330 GLY A N 1
ATOM 2586 C CA . GLY A 1 330 ? 1.986 9.504 9.745 1.00 90.12 330 GLY A CA 1
ATOM 2587 C C . GLY A 1 330 ? 3.245 8.779 9.255 1.00 90.12 330 GLY A C 1
ATOM 2588 O O . GLY A 1 330 ? 3.877 8.043 10.016 1.00 90.12 330 GLY A O 1
ATOM 2589 N N . VAL A 1 331 ? 3.545 8.896 7.961 1.00 97.25 331 VAL A N 1
ATOM 2590 C CA . VAL A 1 331 ? 4.735 8.344 7.303 1.00 97.25 331 VAL A CA 1
ATOM 2591 C C . VAL A 1 331 ? 5.615 9.498 6.840 1.00 97.25 331 VAL A C 1
ATOM 2593 O O . VAL A 1 331 ? 5.207 10.294 5.993 1.00 97.25 331 VAL A O 1
ATOM 2596 N N . ASP A 1 332 ? 6.845 9.550 7.342 1.00 98.19 332 ASP A N 1
ATOM 2597 C CA . ASP A 1 332 ? 7.820 10.552 6.925 1.00 98.19 332 ASP A CA 1
ATOM 2598 C C . ASP A 1 332 ? 8.494 10.116 5.620 1.00 98.19 332 ASP A C 1
ATOM 2600 O O . ASP A 1 332 ? 8.967 8.985 5.494 1.00 98.19 332 ASP A O 1
ATOM 2604 N N . ILE A 1 333 ? 8.547 11.001 4.623 1.00 98.19 333 ILE A N 1
ATOM 2605 C CA . ILE A 1 333 ? 9.194 10.717 3.336 1.00 98.19 333 ILE A CA 1
ATOM 2606 C C . ILE A 1 333 ? 10.353 11.690 3.128 1.00 98.19 333 ILE A C 1
ATOM 2608 O O . ILE A 1 333 ? 10.152 12.893 2.971 1.00 98.19 333 ILE A O 1
ATOM 2612 N N . HIS A 1 334 ? 11.562 11.142 3.059 1.00 98.12 334 HIS A N 1
ATOM 2613 C CA . HIS A 1 334 ? 12.802 11.839 2.746 1.00 98.12 334 HIS A CA 1
ATOM 2614 C C . HIS A 1 334 ? 13.156 11.579 1.277 1.00 98.12 334 HIS A C 1
ATOM 2616 O O . HIS A 1 334 ? 13.555 10.473 0.911 1.00 98.12 334 HIS A O 1
ATOM 2622 N N . LEU A 1 335 ? 12.953 12.585 0.428 1.00 97.31 335 LEU A N 1
ATOM 2623 C CA . LEU A 1 335 ? 13.263 12.545 -1.006 1.00 97.31 335 LEU A CA 1
ATOM 2624 C C . LEU A 1 335 ? 14.609 13.214 -1.279 1.00 97.31 335 LEU A C 1
ATOM 2626 O O . LEU A 1 335 ? 15.031 14.072 -0.509 1.00 97.31 335 LEU A O 1
ATOM 2630 N N . GLU A 1 336 ? 15.263 12.822 -2.374 1.00 96.94 336 GLU A N 1
ATOM 2631 C CA . GLU A 1 336 ? 16.637 13.239 -2.709 1.00 96.94 336 GLU A CA 1
ATOM 2632 C C . GLU A 1 336 ? 17.658 12.945 -1.585 1.00 96.94 336 GLU A C 1
ATOM 2634 O O . GLU A 1 336 ? 18.753 13.504 -1.554 1.00 96.94 336 GLU A O 1
ATOM 2639 N N . GLU A 1 337 ? 17.330 12.010 -0.687 1.00 97.19 337 GLU A N 1
ATOM 2640 C CA . GLU A 1 337 ? 18.134 11.637 0.475 1.00 97.19 337 GLU A CA 1
ATOM 2641 C C . GLU A 1 337 ? 18.662 10.211 0.282 1.00 97.19 337 GLU A C 1
ATOM 2643 O O . GLU A 1 337 ? 18.008 9.209 0.580 1.00 97.19 337 GLU A O 1
ATOM 2648 N N . THR A 1 338 ? 19.873 10.107 -0.265 1.00 97.94 338 THR A N 1
ATOM 2649 C CA . THR A 1 338 ? 20.497 8.808 -0.554 1.00 97.94 338 THR A CA 1
ATOM 2650 C C . THR A 1 338 ? 21.052 8.177 0.720 1.00 97.94 338 THR A C 1
ATOM 2652 O O . THR A 1 338 ? 21.894 8.771 1.384 1.00 97.94 338 THR A O 1
ATOM 2655 N N . VAL A 1 339 ? 20.664 6.938 1.024 1.00 98.56 339 VAL A N 1
ATOM 2656 C CA . VAL A 1 339 ? 21.304 6.126 2.074 1.00 98.56 339 VAL A CA 1
ATOM 2657 C C . VAL A 1 339 ? 22.609 5.539 1.542 1.00 98.56 339 VAL A C 1
ATOM 2659 O O . VAL A 1 339 ? 22.621 4.929 0.472 1.00 98.56 339 VAL A O 1
ATOM 2662 N N . VAL A 1 340 ? 23.709 5.710 2.278 1.00 98.31 340 VAL A N 1
ATOM 2663 C CA . VAL A 1 340 ? 25.064 5.331 1.836 1.00 98.31 340 VAL A CA 1
ATOM 2664 C C . VAL A 1 340 ? 25.691 4.214 2.664 1.00 98.31 340 VAL A C 1
ATOM 2666 O O . VAL A 1 340 ? 26.567 3.512 2.155 1.00 98.31 340 VAL A O 1
ATOM 2669 N N . SER A 1 341 ? 25.248 4.001 3.907 1.00 98.31 341 SER A N 1
ATOM 2670 C CA . SER A 1 341 ? 25.744 2.909 4.749 1.00 98.31 341 SER A CA 1
ATOM 2671 C C . SER A 1 341 ? 24.671 2.363 5.698 1.00 98.31 341 SER A C 1
ATOM 2673 O O . SER A 1 341 ? 23.685 3.035 6.004 1.00 98.31 341 SER A O 1
ATOM 2675 N N . ILE A 1 342 ? 24.865 1.113 6.131 1.00 98.75 342 ILE A N 1
ATOM 2676 C CA . ILE A 1 342 ? 24.057 0.429 7.147 1.00 98.75 342 ILE A CA 1
ATOM 2677 C C . ILE A 1 342 ? 25.031 -0.141 8.179 1.00 98.75 342 ILE A C 1
ATOM 2679 O O . ILE A 1 342 ? 25.892 -0.952 7.827 1.00 98.75 342 ILE A O 1
ATOM 2683 N N . ASP A 1 343 ? 24.876 0.244 9.441 1.00 98.12 343 ASP A N 1
ATOM 2684 C CA . ASP A 1 343 ? 25.545 -0.383 10.577 1.00 98.12 343 ASP A CA 1
ATOM 2685 C C . ASP A 1 343 ? 24.551 -1.288 11.308 1.00 98.12 343 ASP A C 1
ATOM 2687 O O . ASP A 1 343 ? 23.640 -0.840 12.005 1.00 98.12 343 ASP A O 1
ATOM 2691 N N . ARG A 1 344 ? 24.743 -2.596 11.138 1.00 97.75 344 ARG A N 1
ATOM 2692 C CA . ARG A 1 344 ? 23.885 -3.632 11.721 1.00 97.75 344 ARG A CA 1
ATOM 2693 C C . ARG A 1 344 ? 24.055 -3.764 13.230 1.00 97.75 344 ARG A C 1
ATOM 2695 O O . ARG A 1 344 ? 23.108 -4.140 13.907 1.00 97.75 344 ARG A O 1
ATOM 2702 N N . ALA A 1 345 ? 25.245 -3.470 13.756 1.00 96.06 345 ALA A N 1
ATOM 2703 C CA . ALA A 1 345 ? 25.532 -3.637 15.177 1.00 96.06 345 ALA A CA 1
ATOM 2704 C C . ALA A 1 345 ? 24.869 -2.536 16.008 1.00 96.06 345 ALA A C 1
ATOM 2706 O O . ALA A 1 345 ? 24.351 -2.813 17.087 1.00 96.06 345 ALA A O 1
ATOM 2707 N N . SER A 1 346 ? 24.870 -1.301 15.497 1.00 96.94 346 SER A N 1
ATOM 2708 C CA . SER A 1 346 ? 24.169 -0.175 16.126 1.00 96.94 346 SER A CA 1
ATOM 2709 C C . SER A 1 346 ? 22.727 0.010 15.640 1.00 96.94 346 SER A C 1
ATOM 2711 O O . SER A 1 346 ? 22.036 0.877 16.165 1.00 96.94 346 SER A O 1
ATOM 2713 N N . GLN A 1 347 ? 22.281 -0.788 14.661 1.00 98.31 347 GLN A N 1
ATOM 2714 C CA . GLN A 1 347 ? 20.989 -0.664 13.975 1.00 98.31 347 GLN A CA 1
ATOM 2715 C C . GLN A 1 347 ? 20.732 0.764 13.471 1.00 98.31 347 GLN A C 1
ATOM 2717 O O . GLN A 1 347 ? 19.707 1.385 13.757 1.00 98.31 347 GLN A O 1
ATOM 2722 N N . THR A 1 348 ? 21.696 1.305 12.721 1.00 98.69 348 THR A N 1
ATOM 2723 C CA . THR A 1 348 ? 21.598 2.643 12.127 1.00 98.69 348 THR A CA 1
ATOM 2724 C C . THR A 1 348 ? 21.849 2.630 10.624 1.00 98.69 348 THR A C 1
ATOM 2726 O O . THR A 1 348 ? 22.592 1.798 10.100 1.00 98.69 348 THR A O 1
ATOM 2729 N N . ILE A 1 349 ? 21.230 3.573 9.918 1.00 98.69 349 ILE A N 1
ATOM 2730 C CA . ILE A 1 349 ? 21.607 3.947 8.552 1.00 98.69 349 ILE A CA 1
ATOM 2731 C C . ILE A 1 349 ? 22.284 5.317 8.562 1.00 98.69 349 ILE A C 1
ATOM 2733 O O . ILE A 1 349 ? 21.977 6.153 9.414 1.00 98.69 349 ILE A O 1
ATOM 2737 N N . GLU A 1 350 ? 23.166 5.554 7.596 1.00 98.56 350 GLU A N 1
ATOM 2738 C CA . GLU A 1 350 ? 23.749 6.870 7.330 1.00 98.56 350 GLU A CA 1
ATOM 2739 C C . GLU A 1 350 ? 23.377 7.328 5.924 1.00 98.56 350 GLU A C 1
ATOM 2741 O O . GLU A 1 350 ? 23.457 6.554 4.961 1.00 98.56 350 GLU A O 1
ATOM 2746 N N . THR A 1 351 ? 22.974 8.585 5.799 1.00 98.44 351 THR A N 1
ATOM 2747 C CA . THR A 1 351 ? 22.642 9.203 4.519 1.00 98.44 351 THR A CA 1
ATOM 2748 C C . THR A 1 351 ? 23.829 9.968 3.933 1.00 98.44 351 THR A C 1
ATOM 2750 O O . THR A 1 351 ? 24.830 10.221 4.601 1.00 98.44 351 THR A O 1
ATOM 2753 N N . ALA A 1 352 ? 23.743 10.357 2.661 1.00 97.31 352 ALA A N 1
ATOM 2754 C CA . ALA A 1 352 ? 24.795 11.091 1.961 1.00 97.31 352 ALA A CA 1
ATOM 2755 C C . ALA A 1 352 ? 25.081 12.473 2.576 1.00 97.31 352 ALA A C 1
ATOM 2757 O O . ALA A 1 352 ? 26.167 13.016 2.376 1.00 97.31 352 ALA A O 1
ATOM 2758 N N . THR A 1 353 ? 24.134 13.029 3.338 1.00 96.31 353 THR A N 1
ATOM 2759 C CA . THR A 1 353 ? 24.317 14.268 4.107 1.00 96.31 353 THR A CA 1
ATOM 2760 C C . THR A 1 353 ? 25.074 14.046 5.425 1.00 96.31 353 THR A C 1
ATOM 2762 O O . THR A 1 353 ? 25.448 15.013 6.088 1.00 96.31 353 THR A O 1
ATOM 2765 N N . GLY A 1 354 ? 25.340 12.788 5.796 1.00 96.62 354 GLY A N 1
ATOM 2766 C CA . GLY A 1 354 ? 25.971 12.383 7.053 1.00 96.62 354 GLY A CA 1
ATOM 2767 C C . GLY A 1 354 ? 24.987 12.223 8.217 1.00 96.62 354 GLY A C 1
ATOM 2768 O O . GLY A 1 354 ? 25.415 11.970 9.347 1.00 96.62 354 GLY A O 1
ATOM 2769 N N . ALA A 1 355 ? 23.679 12.377 7.978 1.00 97.50 355 ALA A N 1
ATOM 2770 C CA . ALA A 1 355 ? 22.662 12.153 8.997 1.00 97.50 355 ALA A CA 1
ATOM 2771 C C . ALA A 1 355 ? 22.552 10.660 9.333 1.00 97.50 355 ALA A C 1
ATOM 2773 O O . ALA A 1 355 ? 22.650 9.799 8.456 1.00 97.50 355 ALA A O 1
ATOM 2774 N N . LYS A 1 356 ? 22.345 10.353 10.618 1.00 98.31 356 LYS A N 1
ATOM 2775 C CA . LYS A 1 356 ? 22.183 8.983 11.115 1.00 98.31 356 LYS A CA 1
ATOM 2776 C C . LYS A 1 356 ? 20.784 8.769 11.661 1.00 98.31 356 LYS A C 1
ATOM 2778 O O . LYS A 1 356 ? 20.300 9.581 12.446 1.00 98.31 356 LYS A O 1
ATOM 2783 N N . HIS A 1 357 ? 20.180 7.647 11.289 1.00 98.56 357 HIS A N 1
ATOM 2784 C CA . HIS A 1 357 ? 18.832 7.271 11.706 1.00 98.56 357 HIS A CA 1
ATOM 2785 C C . HIS A 1 357 ? 18.857 5.859 12.288 1.00 98.56 357 HIS A C 1
ATOM 2787 O O . HIS A 1 357 ? 19.360 4.937 11.646 1.00 98.56 357 HIS A O 1
ATOM 2793 N N . ALA A 1 358 ? 18.345 5.703 13.509 1.00 98.31 358 ALA A N 1
ATOM 2794 C CA . ALA A 1 358 ? 18.222 4.407 14.169 1.00 98.31 358 ALA A CA 1
ATOM 2795 C C . ALA A 1 358 ? 16.947 3.685 13.724 1.00 98.31 358 ALA A C 1
ATOM 2797 O O . ALA A 1 358 ? 15.946 4.330 13.407 1.00 98.31 358 ALA A O 1
ATOM 2798 N N . PHE A 1 359 ? 16.984 2.356 13.715 1.00 98.50 359 PHE A N 1
ATOM 2799 C CA . PHE A 1 359 ? 15.845 1.518 13.368 1.00 98.50 359 PHE A CA 1
ATOM 2800 C C . PHE A 1 359 ? 15.714 0.327 14.313 1.00 98.50 359 PHE A C 1
ATOM 2802 O O . PHE A 1 359 ? 16.707 -0.257 14.730 1.00 98.50 359 PHE A O 1
ATOM 2809 N N . ASP A 1 360 ? 14.478 -0.092 14.567 1.00 98.06 360 ASP A N 1
ATOM 2810 C CA . ASP A 1 360 ? 14.188 -1.419 15.120 1.00 98.06 360 ASP A CA 1
ATOM 2811 C C . ASP A 1 360 ? 14.005 -2.442 13.989 1.00 98.06 360 ASP A C 1
ATOM 2813 O O . ASP A 1 360 ? 14.287 -3.631 14.146 1.00 98.06 360 ASP A O 1
ATOM 2817 N N . CYS A 1 361 ? 13.533 -1.973 12.827 1.00 98.56 361 CYS A N 1
ATOM 2818 C CA . CYS A 1 361 ? 13.381 -2.756 11.609 1.00 98.56 361 CYS A CA 1
ATOM 2819 C C . CYS A 1 361 ? 13.775 -1.937 10.371 1.00 98.56 361 CYS A C 1
ATOM 2821 O O . CYS A 1 361 ? 13.341 -0.797 10.204 1.00 98.56 361 CYS A O 1
ATOM 2823 N N . LEU A 1 362 ? 14.571 -2.530 9.480 1.00 98.88 362 LEU A N 1
ATOM 2824 C CA . LEU A 1 362 ? 14.983 -1.930 8.212 1.00 98.88 362 LEU A CA 1
ATOM 2825 C C . LEU A 1 362 ? 14.404 -2.719 7.036 1.00 98.88 362 LEU A C 1
ATOM 2827 O O . LEU A 1 362 ? 14.578 -3.932 6.955 1.00 98.88 362 LEU A O 1
ATOM 2831 N N . VAL A 1 363 ? 13.779 -2.038 6.080 1.00 98.94 363 VAL A N 1
ATOM 2832 C CA . VAL A 1 363 ? 13.293 -2.640 4.833 1.00 98.94 363 VAL A CA 1
ATOM 2833 C C . VAL A 1 363 ? 14.088 -2.097 3.649 1.00 98.94 363 VAL A C 1
ATOM 2835 O O . VAL A 1 363 ? 14.027 -0.912 3.329 1.00 98.94 363 VAL A O 1
ATOM 2838 N N . LEU A 1 364 ? 14.817 -2.969 2.960 1.00 98.94 364 LEU A N 1
ATOM 2839 C CA . LEU A 1 364 ? 15.564 -2.660 1.745 1.00 98.94 364 LEU A CA 1
ATOM 2840 C C . LEU A 1 364 ? 14.671 -2.876 0.515 1.00 98.94 364 LEU A C 1
ATOM 2842 O O . LEU A 1 364 ? 14.451 -3.999 0.063 1.00 98.94 364 LEU A O 1
ATOM 2846 N N . ALA A 1 365 ? 14.167 -1.776 -0.036 1.00 98.69 365 ALA A N 1
ATOM 2847 C CA . ALA A 1 365 ? 13.297 -1.708 -1.210 1.00 98.69 365 ALA A CA 1
ATOM 2848 C C . ALA A 1 365 ? 13.969 -0.942 -2.371 1.00 98.69 365 ALA A C 1
ATOM 2850 O O . ALA A 1 365 ? 13.315 -0.254 -3.157 1.00 98.69 365 ALA A O 1
ATOM 2851 N N . THR A 1 366 ? 15.295 -1.060 -2.491 1.00 98.31 366 THR A N 1
ATOM 2852 C CA . THR A 1 366 ? 16.154 -0.261 -3.390 1.00 98.31 366 THR A CA 1
ATOM 2853 C C . THR A 1 366 ? 16.003 -0.590 -4.880 1.00 98.31 366 THR A C 1
ATOM 2855 O O . THR A 1 366 ? 16.574 0.091 -5.734 1.00 98.31 366 THR A O 1
ATOM 2858 N N . GLY A 1 367 ? 15.229 -1.624 -5.214 1.00 97.44 367 GLY A N 1
ATOM 2859 C CA . GLY A 1 367 ? 14.903 -2.002 -6.584 1.00 97.44 367 GLY A CA 1
ATOM 2860 C C . GLY A 1 367 ? 16.127 -2.403 -7.416 1.00 97.44 367 GLY A C 1
ATOM 2861 O O . GLY A 1 367 ? 16.962 -3.203 -6.996 1.00 97.44 367 GLY A O 1
ATOM 2862 N N . GLY A 1 368 ? 16.231 -1.865 -8.630 1.00 95.81 368 GLY A N 1
ATOM 2863 C CA . GLY A 1 368 ? 17.323 -2.177 -9.543 1.00 95.81 368 GLY A CA 1
ATOM 2864 C C . GLY A 1 368 ? 17.697 -1.018 -10.457 1.00 95.81 368 GLY A C 1
ATOM 2865 O O . GLY A 1 368 ? 16.910 -0.096 -10.682 1.00 95.81 368 GLY A O 1
ATOM 2866 N N . LEU A 1 369 ? 18.918 -1.099 -10.978 1.00 94.31 369 LEU A N 1
ATOM 2867 C CA . LEU A 1 369 ? 19.577 -0.097 -11.805 1.00 94.31 369 LEU A CA 1
ATOM 2868 C C . LEU A 1 369 ? 19.697 -0.590 -13.254 1.00 94.31 369 LEU A C 1
ATOM 2870 O O . LEU A 1 369 ? 20.095 -1.740 -13.466 1.00 94.31 369 LEU A O 1
ATOM 2874 N N . PRO A 1 370 ? 19.427 0.256 -14.265 1.00 95.50 370 PRO A N 1
ATOM 2875 C CA . PRO A 1 370 ? 19.667 -0.087 -15.663 1.00 95.50 370 PRO A CA 1
ATOM 2876 C C . PRO A 1 370 ? 21.106 -0.523 -15.917 1.00 95.50 370 PRO A C 1
ATOM 2878 O O . PRO A 1 370 ? 22.062 0.146 -15.511 1.00 95.50 370 PRO A O 1
ATOM 2881 N N . ARG A 1 371 ? 21.270 -1.626 -16.649 1.00 95.19 371 ARG A N 1
ATOM 2882 C CA . ARG A 1 371 ? 22.578 -2.032 -17.164 1.00 95.19 371 ARG A CA 1
ATOM 2883 C C . ARG A 1 371 ? 23.078 -0.981 -18.148 1.00 95.19 371 ARG A C 1
ATOM 2885 O O . ARG A 1 371 ? 22.357 -0.558 -19.048 1.00 95.19 371 ARG A O 1
ATOM 2892 N N . ARG A 1 372 ? 24.337 -0.580 -17.985 1.00 91.25 372 ARG A N 1
ATOM 2893 C CA . ARG A 1 372 ? 25.006 0.385 -18.864 1.00 91.25 372 ARG A CA 1
ATOM 2894 C C . ARG A 1 372 ? 25.924 -0.339 -19.838 1.00 91.25 372 ARG A C 1
ATOM 2896 O O . ARG A 1 372 ? 26.515 -1.358 -19.489 1.00 91.25 372 ARG A O 1
ATOM 2903 N N . LEU A 1 373 ? 26.082 0.222 -21.035 1.00 90.81 373 LEU A N 1
ATOM 2904 C CA . LEU A 1 373 ? 27.073 -0.233 -22.007 1.00 90.81 373 LEU A CA 1
ATOM 2905 C C . LEU A 1 373 ? 28.328 0.654 -21.894 1.00 90.81 373 LEU A C 1
ATOM 2907 O O . LEU A 1 373 ? 28.252 1.850 -22.198 1.00 90.81 373 LEU A O 1
ATOM 2911 N N . PRO A 1 374 ? 29.473 0.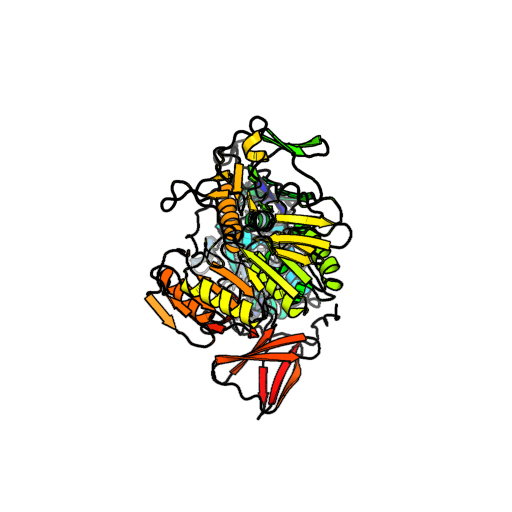125 -21.423 1.00 87.06 374 PRO A N 1
ATOM 2912 C CA . PRO A 1 374 ? 30.672 0.933 -21.226 1.00 87.06 374 PRO A CA 1
ATOM 2913 C C . PRO A 1 374 ? 31.147 1.595 -22.524 1.00 87.06 374 PRO A C 1
ATOM 2915 O O . PRO A 1 374 ? 31.082 0.991 -23.591 1.00 87.06 374 PRO A O 1
ATOM 2918 N N . ARG A 1 375 ? 31.702 2.810 -22.416 1.00 85.44 375 ARG A N 1
ATOM 2919 C CA . ARG A 1 375 ? 32.373 3.554 -23.508 1.00 85.44 375 ARG A CA 1
ATOM 2920 C C . ARG A 1 375 ? 31.483 4.025 -24.670 1.00 85.44 375 ARG A C 1
ATOM 2922 O O . ARG A 1 375 ? 32.017 4.603 -25.616 1.00 85.44 375 ARG A O 1
ATOM 2929 N N . VAL A 1 376 ? 30.167 3.818 -24.598 1.00 90.25 376 VAL A N 1
ATOM 2930 C CA . VAL A 1 376 ? 29.227 4.287 -25.631 1.00 90.25 376 VAL A CA 1
ATOM 2931 C C . VAL A 1 376 ? 28.735 5.704 -25.353 1.00 90.25 376 VAL A C 1
ATOM 2933 O O . VAL A 1 376 ? 28.825 6.541 -26.242 1.00 90.25 376 VAL A O 1
ATOM 2936 N N . ASN A 1 377 ? 28.285 5.998 -24.130 1.00 88.69 377 ASN A N 1
ATOM 2937 C CA . ASN A 1 377 ? 27.918 7.362 -23.736 1.00 88.69 377 ASN A CA 1
ATOM 2938 C C . ASN A 1 377 ? 29.192 8.214 -23.558 1.00 88.69 377 ASN A C 1
ATOM 2940 O O . ASN A 1 377 ? 30.049 7.895 -22.730 1.00 88.69 377 ASN A O 1
ATOM 2944 N N . ARG A 1 378 ? 29.312 9.265 -24.368 1.00 90.12 378 ARG A N 1
ATOM 2945 C CA . ARG A 1 378 ? 30.405 10.246 -24.436 1.00 90.12 378 ARG A CA 1
ATOM 2946 C C . ARG A 1 378 ? 29.965 11.651 -24.011 1.00 90.12 378 ARG A C 1
ATOM 2948 O O . ARG A 1 378 ? 30.762 12.579 -24.114 1.00 90.12 378 ARG A O 1
ATOM 2955 N N . GLY A 1 379 ? 28.739 11.804 -23.508 1.00 88.50 379 GLY A N 1
ATOM 2956 C CA . GLY A 1 379 ? 28.213 13.068 -22.993 1.00 88.50 379 GLY A CA 1
ATOM 2957 C C . GLY A 1 379 ? 27.513 13.943 -24.033 1.00 88.50 379 GLY A C 1
ATOM 2958 O O . GLY A 1 379 ? 27.300 15.122 -23.763 1.00 88.50 379 GLY A O 1
ATOM 2959 N N . PHE A 1 380 ? 27.131 13.399 -25.196 1.00 92.31 380 PHE A N 1
ATOM 2960 C CA . PHE A 1 380 ? 26.351 14.149 -26.195 1.00 92.31 380 PHE A CA 1
ATOM 2961 C C . PHE A 1 380 ? 24.833 14.088 -25.965 1.00 92.31 380 PHE A C 1
ATOM 2963 O O . PHE A 1 380 ? 24.081 14.656 -26.752 1.00 92.31 380 PHE A O 1
ATOM 2970 N N . ASN A 1 381 ? 24.380 13.451 -24.877 1.00 92.88 381 ASN A N 1
ATOM 2971 C CA . ASN A 1 381 ? 22.968 13.297 -24.504 1.00 92.88 381 ASN A CA 1
ATOM 2972 C C . ASN A 1 381 ? 22.120 12.572 -25.565 1.00 92.88 381 ASN A C 1
ATOM 2974 O O . ASN A 1 381 ? 20.968 12.935 -25.785 1.00 92.88 381 ASN A O 1
ATOM 2978 N N . ARG A 1 382 ? 22.685 11.554 -26.225 1.00 96.19 382 ARG A N 1
ATOM 2979 C CA . ARG A 1 382 ? 22.003 10.740 -27.250 1.00 96.19 382 ARG A CA 1
ATOM 2980 C C . ARG A 1 382 ? 21.836 9.281 -26.847 1.00 96.19 382 ARG A C 1
ATOM 2982 O O . ARG A 1 382 ? 21.131 8.532 -27.519 1.00 96.19 382 ARG A O 1
ATOM 2989 N N . VAL A 1 383 ? 22.488 8.856 -25.767 1.00 96.81 383 VAL A N 1
ATOM 2990 C CA . VAL A 1 383 ? 22.378 7.503 -25.211 1.00 96.81 383 VAL A CA 1
ATOM 2991 C C . VAL A 1 383 ? 21.521 7.533 -23.949 1.00 96.81 383 VAL A C 1
ATOM 2993 O O . VAL A 1 383 ? 21.924 8.101 -22.934 1.00 96.81 383 VAL A O 1
ATOM 2996 N N . HIS A 1 384 ? 20.367 6.872 -23.996 1.00 95.69 384 HIS A N 1
ATOM 2997 C CA . HIS A 1 384 ? 19.360 6.874 -22.937 1.00 95.69 384 HIS A CA 1
ATOM 2998 C C . HIS A 1 384 ? 19.143 5.475 -22.352 1.00 95.69 384 HIS A C 1
ATOM 3000 O O . HIS A 1 384 ? 19.303 4.464 -23.031 1.00 95.69 384 HIS A O 1
ATOM 3006 N N . ALA A 1 385 ? 18.725 5.421 -21.093 1.00 94.31 385 ALA A N 1
ATOM 3007 C CA . ALA A 1 385 ? 18.117 4.260 -20.449 1.00 94.31 385 ALA A CA 1
ATOM 3008 C C . ALA A 1 385 ? 16.927 4.773 -19.631 1.00 94.31 385 ALA A C 1
ATOM 3010 O O . ALA A 1 385 ? 16.956 5.926 -19.214 1.00 94.31 385 ALA A O 1
ATOM 3011 N N . VAL A 1 386 ? 15.897 3.952 -19.410 1.00 92.25 386 VAL A N 1
ATOM 3012 C CA . VAL A 1 386 ? 14.686 4.381 -18.690 1.00 92.25 386 VAL A CA 1
ATOM 3013 C C . VAL A 1 386 ? 14.455 3.512 -17.466 1.00 92.25 386 VAL A C 1
ATOM 3015 O O . VAL A 1 386 ? 14.336 2.291 -17.582 1.00 92.25 386 VAL A O 1
ATOM 3018 N N . ARG A 1 387 ? 14.368 4.143 -16.292 1.00 92.88 387 ARG A N 1
ATOM 3019 C CA . ARG A 1 387 ? 13.933 3.502 -15.041 1.00 92.88 387 ARG A CA 1
ATOM 3020 C C . ARG A 1 387 ? 13.151 4.441 -14.132 1.00 92.88 387 ARG A C 1
ATOM 3022 O O . ARG A 1 387 ? 12.231 3.989 -13.446 1.00 92.88 387 ARG A O 1
ATOM 3029 N N . THR A 1 388 ? 13.541 5.707 -14.100 1.00 94.19 388 THR A N 1
ATOM 3030 C CA . THR A 1 388 ? 12.930 6.756 -13.280 1.00 94.19 388 THR A CA 1
ATOM 3031 C C . THR A 1 388 ? 11.978 7.622 -14.104 1.00 94.19 388 THR A C 1
ATOM 3033 O O . THR A 1 388 ? 12.022 7.621 -15.337 1.00 94.19 388 THR A O 1
ATOM 3036 N N . ALA A 1 389 ? 11.114 8.378 -13.424 1.00 91.44 389 ALA A N 1
ATOM 3037 C CA . ALA A 1 389 ? 10.261 9.383 -14.051 1.00 91.44 389 ALA A CA 1
ATOM 3038 C C . ALA A 1 389 ? 11.088 10.418 -14.827 1.00 91.44 389 ALA A C 1
ATOM 3040 O O . ALA A 1 389 ? 10.721 10.801 -15.935 1.00 91.44 389 ALA A O 1
ATOM 3041 N N . ASP A 1 390 ? 12.238 10.811 -14.280 1.00 91.38 390 ASP A N 1
ATOM 3042 C CA . ASP A 1 390 ? 13.129 11.785 -14.902 1.00 91.38 390 ASP A CA 1
ATOM 3043 C C . ASP A 1 390 ? 13.791 11.219 -16.163 1.00 91.38 390 ASP A C 1
ATOM 3045 O O . ASP A 1 390 ? 13.832 11.904 -17.186 1.00 91.38 390 ASP A O 1
ATOM 3049 N N . ASP A 1 391 ? 14.216 9.949 -16.144 1.00 92.31 391 ASP A N 1
ATOM 3050 C CA . ASP A 1 391 ? 14.704 9.273 -17.352 1.00 92.31 391 ASP A CA 1
ATOM 3051 C C . ASP A 1 391 ? 13.635 9.255 -18.452 1.00 92.31 391 ASP A C 1
ATOM 3053 O O . ASP A 1 391 ? 13.932 9.499 -19.624 1.00 92.31 391 ASP A O 1
ATOM 3057 N N . ALA A 1 392 ? 12.384 8.966 -18.074 1.00 90.19 392 ALA A N 1
ATOM 3058 C CA . ALA A 1 392 ? 11.263 8.934 -19.002 1.00 90.19 392 ALA A CA 1
ATOM 3059 C C . ALA A 1 392 ? 11.016 10.323 -19.606 1.00 90.19 392 ALA A C 1
ATOM 3061 O O . ALA A 1 392 ? 10.941 10.437 -20.825 1.00 90.19 392 ALA A O 1
ATOM 3062 N N . MET A 1 393 ? 10.981 11.383 -18.792 1.00 87.38 393 MET A N 1
ATOM 3063 C CA . MET A 1 393 ? 10.833 12.766 -19.269 1.00 87.38 393 MET A CA 1
ATOM 3064 C C . MET A 1 393 ? 11.970 13.183 -20.217 1.00 87.38 393 MET A C 1
ATOM 3066 O O . MET A 1 393 ? 11.722 13.819 -21.243 1.00 87.38 393 MET A O 1
ATOM 3070 N N . ILE A 1 394 ? 13.215 12.802 -19.910 1.00 90.56 394 ILE A N 1
ATOM 3071 C CA . ILE A 1 394 ? 14.376 13.079 -20.768 1.00 90.56 394 ILE A CA 1
ATOM 3072 C C . ILE A 1 394 ? 14.242 12.346 -22.108 1.00 90.56 394 ILE A C 1
ATOM 3074 O O . ILE A 1 394 ? 14.429 12.959 -23.162 1.00 90.56 394 ILE A O 1
ATOM 3078 N N . LEU A 1 395 ? 13.894 11.054 -22.089 1.00 90.69 395 LEU A N 1
ATOM 3079 C CA . LEU A 1 395 ? 13.699 10.284 -23.317 1.00 90.69 395 LEU A CA 1
ATOM 3080 C C . LEU A 1 395 ? 12.546 10.854 -24.153 1.00 90.69 395 LEU A C 1
ATOM 3082 O O . LEU A 1 395 ? 12.694 11.012 -25.360 1.00 90.69 395 LEU A O 1
ATOM 3086 N N . GLN A 1 396 ? 11.421 11.203 -23.527 1.00 86.25 396 GLN A N 1
ATOM 3087 C CA . GLN A 1 396 ? 10.279 11.828 -24.200 1.00 86.25 396 GLN A CA 1
ATOM 3088 C C . GLN A 1 396 ? 10.682 13.098 -24.946 1.00 86.25 396 GLN A C 1
ATOM 3090 O O . GLN A 1 396 ? 10.356 13.259 -26.122 1.00 86.25 396 GLN A O 1
ATOM 3095 N N . ALA A 1 397 ? 11.406 13.995 -24.273 1.00 87.81 397 ALA A N 1
ATOM 3096 C CA . ALA A 1 397 ? 11.877 15.233 -24.876 1.00 87.81 397 ALA A CA 1
ATOM 3097 C C . ALA A 1 397 ? 12.796 14.962 -26.076 1.00 87.81 397 ALA A C 1
ATOM 3099 O O . ALA A 1 397 ? 12.648 15.612 -27.112 1.00 87.81 397 ALA A O 1
ATOM 3100 N N . ALA A 1 398 ? 13.690 13.975 -25.964 1.00 91.00 398 ALA A N 1
ATOM 3101 C CA . ALA A 1 398 ? 14.582 13.573 -27.048 1.00 91.00 398 ALA A CA 1
ATOM 3102 C C . ALA A 1 398 ? 13.822 12.953 -28.238 1.00 91.00 398 ALA A C 1
ATOM 3104 O O . ALA A 1 398 ? 14.139 13.233 -29.393 1.00 91.00 398 ALA A O 1
ATOM 3105 N N . LEU A 1 399 ? 12.781 12.154 -27.981 1.00 90.62 399 LEU A N 1
ATOM 3106 C CA . LEU A 1 399 ? 11.984 11.506 -29.027 1.00 90.62 399 LEU A CA 1
ATOM 3107 C C . LEU A 1 399 ? 11.173 12.496 -29.872 1.00 90.62 399 LEU A C 1
ATOM 3109 O O . LEU A 1 399 ? 10.949 12.226 -31.046 1.00 90.62 399 LEU A O 1
ATOM 3113 N N . ARG A 1 400 ? 10.775 13.657 -29.330 1.00 88.00 400 ARG A N 1
ATOM 3114 C CA . ARG A 1 400 ? 9.985 14.668 -30.068 1.00 88.00 400 ARG A CA 1
ATOM 3115 C C . ARG A 1 400 ? 10.673 15.193 -31.331 1.00 88.00 400 ARG A C 1
ATOM 3117 O O . ARG A 1 400 ? 9.986 15.625 -32.252 1.00 88.00 400 ARG A O 1
ATOM 3124 N N . SER A 1 401 ? 12.004 15.203 -31.367 1.00 88.25 401 SER A N 1
ATOM 3125 C CA . SER A 1 401 ? 12.790 15.678 -32.514 1.00 88.25 401 SER A CA 1
ATOM 3126 C C . SER A 1 401 ? 13.508 14.558 -33.272 1.00 88.25 401 SER A C 1
ATOM 3128 O O . SER A 1 401 ? 14.093 14.822 -34.326 1.00 88.25 401 SER A O 1
ATOM 3130 N N . ALA A 1 402 ? 13.458 13.322 -32.768 1.00 95.06 402 ALA A N 1
ATOM 3131 C CA . ALA A 1 402 ? 14.107 12.179 -33.390 1.00 95.06 402 ALA A CA 1
ATOM 3132 C C . ALA A 1 402 ? 13.346 11.723 -34.643 1.00 95.06 402 ALA A C 1
ATOM 3134 O O . ALA A 1 402 ? 12.121 11.642 -34.666 1.00 95.06 402 ALA A O 1
ATOM 3135 N N . ARG A 1 403 ? 14.091 11.380 -35.692 1.00 97.06 403 ARG A N 1
ATOM 3136 C CA . ARG A 1 403 ? 13.580 10.748 -36.916 1.00 97.06 403 ARG A CA 1
ATOM 3137 C C . ARG A 1 403 ? 13.899 9.264 -36.946 1.00 97.06 403 ARG A C 1
ATOM 3139 O O . ARG A 1 403 ? 13.121 8.492 -37.499 1.00 97.06 403 ARG A O 1
ATOM 3146 N N . ARG A 1 404 ? 15.028 8.862 -36.358 1.00 98.25 404 ARG A N 1
ATOM 3147 C CA . ARG A 1 404 ? 15.459 7.468 -36.259 1.00 98.25 404 ARG A CA 1
ATOM 3148 C C . ARG A 1 404 ? 16.116 7.195 -34.916 1.00 98.25 404 ARG A C 1
ATOM 3150 O O . ARG A 1 404 ? 16.968 7.963 -34.481 1.00 98.25 404 ARG A O 1
ATOM 3157 N N . ILE A 1 405 ? 15.794 6.062 -34.302 1.00 98.38 405 ILE A N 1
ATOM 3158 C CA . ILE A 1 405 ? 16.428 5.600 -33.066 1.00 98.38 405 ILE A CA 1
ATOM 3159 C C . ILE A 1 405 ? 16.951 4.172 -33.197 1.00 98.38 405 ILE A C 1
ATOM 3161 O O . ILE A 1 405 ? 16.414 3.343 -33.937 1.00 98.38 405 ILE A O 1
ATOM 3165 N N . PHE A 1 406 ? 17.989 3.880 -32.422 1.00 98.56 406 PHE A N 1
ATOM 3166 C CA . PHE A 1 406 ? 18.435 2.526 -32.140 1.00 98.56 406 PHE A CA 1
ATOM 3167 C C . PHE A 1 406 ? 17.916 2.078 -30.780 1.00 98.56 406 PHE A C 1
ATOM 3169 O O . PHE A 1 406 ? 17.990 2.823 -29.806 1.00 98.56 406 PHE A O 1
ATOM 3176 N N . VAL A 1 407 ? 17.429 0.843 -30.700 1.00 98.31 407 VAL A N 1
ATOM 3177 C CA . VAL A 1 407 ? 17.052 0.197 -29.439 1.00 98.31 407 VAL A CA 1
ATOM 3178 C C . VAL A 1 407 ? 17.932 -1.030 -29.252 1.00 98.31 407 VAL A C 1
ATOM 3180 O O . VAL A 1 407 ? 17.936 -1.931 -30.087 1.00 98.31 407 VAL A O 1
ATOM 3183 N N . LEU A 1 408 ? 18.695 -1.081 -28.163 1.00 97.81 408 LEU A N 1
ATOM 3184 C CA . LEU A 1 408 ? 19.502 -2.247 -27.814 1.00 97.81 408 LEU A CA 1
ATOM 3185 C C . LEU A 1 408 ? 18.800 -3.045 -26.714 1.00 97.81 408 LEU A C 1
ATOM 3187 O O . LEU A 1 408 ? 18.747 -2.602 -25.569 1.00 97.81 408 LEU A O 1
ATOM 3191 N N . GLY A 1 409 ? 18.318 -4.238 -27.056 1.00 96.81 409 GLY A N 1
ATOM 3192 C CA . GLY A 1 409 ? 17.631 -5.155 -26.149 1.00 96.81 409 GLY A CA 1
ATOM 3193 C C . GLY A 1 409 ? 16.253 -5.564 -26.667 1.00 96.81 409 GLY A C 1
ATOM 3194 O O . GLY A 1 409 ? 15.357 -4.738 -26.789 1.00 96.81 409 GLY A O 1
ATOM 3195 N N . GLY A 1 410 ? 16.069 -6.860 -26.927 1.00 96.06 410 GLY A N 1
ATOM 3196 C CA . GLY A 1 410 ? 14.803 -7.441 -27.396 1.00 96.06 410 GLY A CA 1
ATOM 3197 C C . GLY A 1 410 ? 13.897 -7.977 -26.286 1.00 96.06 410 GLY A C 1
ATOM 3198 O O . GLY A 1 410 ? 13.201 -8.959 -26.516 1.00 96.06 410 GLY A O 1
ATOM 3199 N N . GLY A 1 411 ? 13.963 -7.414 -25.076 1.00 95.19 411 GLY A N 1
ATOM 3200 C CA . GLY A 1 411 ? 13.056 -7.738 -23.965 1.00 95.19 411 GLY A CA 1
ATOM 3201 C C . GLY A 1 411 ? 11.886 -6.753 -23.863 1.00 95.19 411 GLY A C 1
ATOM 3202 O O . GLY A 1 411 ? 11.830 -5.796 -24.630 1.00 95.19 411 GLY A O 1
ATOM 3203 N N . TRP A 1 412 ? 11.000 -6.945 -22.878 1.00 93.75 412 TRP A N 1
ATOM 3204 C CA . TRP A 1 412 ? 9.767 -6.162 -22.679 1.00 93.75 412 TRP A CA 1
ATOM 3205 C C . TRP A 1 412 ? 9.937 -4.652 -22.870 1.00 93.75 412 TRP A C 1
ATOM 3207 O O . TRP A 1 412 ? 9.342 -4.082 -23.775 1.00 93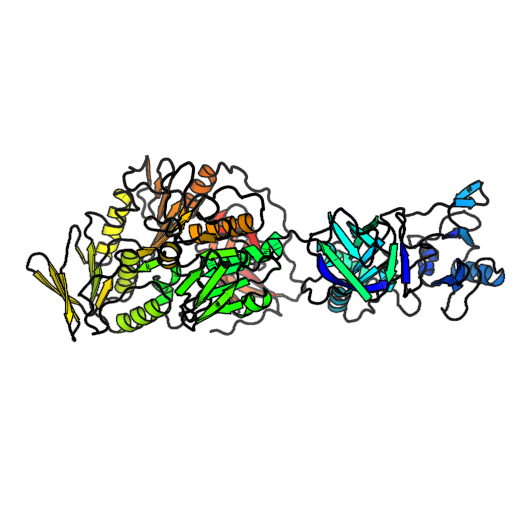.75 412 TRP A O 1
ATOM 3217 N N . LEU A 1 413 ? 10.825 -4.022 -22.092 1.00 93.56 413 LEU A N 1
ATOM 3218 C CA . LEU A 1 413 ? 11.054 -2.576 -22.159 1.00 93.56 413 LEU A CA 1
ATOM 3219 C C . LEU A 1 413 ? 11.525 -2.111 -23.547 1.00 93.56 413 LEU A C 1
ATOM 3221 O O . LEU A 1 413 ? 11.099 -1.067 -24.028 1.00 93.56 413 LEU A O 1
ATOM 3225 N N . GLY A 1 414 ? 12.398 -2.881 -24.203 1.00 95.81 414 GLY A N 1
ATOM 3226 C CA . GLY A 1 414 ? 12.888 -2.540 -25.540 1.00 95.81 414 GLY A CA 1
ATOM 3227 C C . GLY A 1 414 ? 11.779 -2.598 -26.589 1.00 95.81 414 GLY A C 1
ATOM 3228 O O . GLY A 1 414 ? 11.705 -1.728 -27.454 1.00 95.81 414 GLY A O 1
ATOM 3229 N N . LEU A 1 415 ? 10.881 -3.578 -26.471 1.00 96.19 415 LEU A N 1
ATOM 3230 C CA . LEU A 1 415 ? 9.714 -3.700 -27.340 1.00 96.19 415 LEU A CA 1
ATOM 3231 C C . LEU A 1 415 ? 8.686 -2.596 -27.087 1.00 96.19 415 LEU A C 1
ATOM 3233 O O . LEU A 1 415 ? 8.191 -2.009 -28.043 1.00 96.19 415 LEU A O 1
ATOM 3237 N N . GLU A 1 416 ? 8.407 -2.253 -25.832 1.00 93.88 416 GLU A N 1
ATOM 3238 C CA . GLU A 1 416 ? 7.505 -1.144 -25.492 1.00 93.88 416 GLU A CA 1
ATOM 3239 C C . GLU A 1 416 ? 8.028 0.194 -26.038 1.00 93.88 416 GLU A C 1
ATOM 3241 O O . GLU A 1 416 ? 7.282 0.948 -26.664 1.00 93.88 416 GLU A O 1
ATOM 3246 N N . ILE A 1 417 ? 9.334 0.456 -25.907 1.00 93.69 417 ILE A N 1
ATOM 3247 C CA . ILE A 1 417 ? 9.967 1.667 -26.450 1.00 93.69 417 ILE A CA 1
ATOM 3248 C C . ILE A 1 417 ? 9.941 1.675 -27.982 1.00 93.69 417 ILE A C 1
ATOM 3250 O O . ILE A 1 417 ? 9.659 2.715 -28.581 1.00 93.69 417 ILE A O 1
ATOM 3254 N N . ALA A 1 418 ? 10.205 0.535 -28.629 1.00 96.00 418 ALA A N 1
ATOM 3255 C CA . ALA A 1 418 ? 10.099 0.417 -30.080 1.00 96.00 418 ALA A CA 1
ATOM 3256 C C . ALA A 1 418 ? 8.666 0.693 -30.557 1.00 96.00 418 ALA A C 1
ATOM 3258 O O . ALA A 1 418 ? 8.482 1.479 -31.486 1.00 96.00 418 ALA A O 1
ATOM 3259 N N . ALA A 1 419 ? 7.663 0.120 -29.886 1.00 93.69 419 ALA A N 1
ATOM 3260 C CA . ALA A 1 419 ? 6.258 0.348 -30.203 1.00 93.69 419 ALA A CA 1
ATOM 3261 C C . ALA A 1 419 ? 5.874 1.824 -30.046 1.00 93.69 419 ALA A C 1
ATOM 3263 O O . ALA A 1 419 ? 5.320 2.421 -30.966 1.00 93.69 419 ALA A O 1
ATOM 3264 N N . MET A 1 420 ? 6.255 2.444 -28.927 1.00 89.44 420 MET A N 1
ATOM 3265 C CA . MET A 1 420 ? 6.041 3.870 -28.679 1.00 89.44 420 MET A CA 1
ATOM 3266 C C . MET A 1 420 ? 6.662 4.751 -29.773 1.00 89.44 420 MET A C 1
ATOM 3268 O O . MET A 1 420 ? 5.997 5.644 -30.295 1.00 89.44 420 MET A O 1
ATOM 3272 N N . ALA A 1 421 ? 7.921 4.502 -30.143 1.00 93.12 421 ALA A N 1
ATOM 3273 C CA . ALA A 1 421 ? 8.609 5.283 -31.168 1.00 93.12 421 ALA A CA 1
ATOM 3274 C C . ALA A 1 421 ? 7.964 5.113 -32.554 1.00 93.12 421 ALA A C 1
ATOM 3276 O O . ALA A 1 421 ? 7.784 6.094 -33.279 1.00 93.12 421 ALA A O 1
ATOM 3277 N N . ARG A 1 422 ? 7.550 3.891 -32.913 1.00 94.44 422 ARG A N 1
ATOM 3278 C CA . ARG A 1 422 ? 6.837 3.627 -34.171 1.00 94.44 422 ARG A CA 1
ATOM 3279 C C . ARG A 1 422 ? 5.471 4.305 -34.224 1.00 94.44 422 ARG A C 1
ATOM 3281 O O . ARG A 1 422 ? 5.150 4.878 -35.263 1.00 94.44 422 ARG A O 1
ATOM 3288 N N . SER A 1 423 ? 4.716 4.327 -33.125 1.00 89.38 423 SER A N 1
ATOM 3289 C CA . SER A 1 423 ? 3.454 5.080 -33.036 1.00 89.38 423 SER A CA 1
ATOM 3290 C C . SER A 1 423 ? 3.653 6.588 -33.232 1.00 89.38 423 SER A C 1
ATOM 3292 O O . SER A 1 423 ? 2.770 7.265 -33.751 1.00 89.38 423 SER A O 1
ATOM 3294 N N . ALA A 1 424 ? 4.836 7.112 -32.898 1.00 88.44 424 ALA A N 1
ATOM 3295 C CA . ALA A 1 424 ? 5.249 8.487 -33.184 1.00 88.44 424 ALA A CA 1
ATOM 3296 C C . ALA A 1 424 ? 5.873 8.675 -34.586 1.00 88.44 424 ALA A C 1
ATOM 3298 O O . ALA A 1 424 ? 6.446 9.722 -34.874 1.00 88.44 424 ALA A O 1
ATOM 3299 N N . SER A 1 425 ? 5.770 7.677 -35.473 1.00 92.50 425 SER A N 1
ATOM 3300 C CA . SER A 1 425 ? 6.345 7.674 -36.830 1.00 92.50 425 SER A CA 1
ATOM 3301 C C . SER A 1 425 ? 7.878 7.786 -36.902 1.00 92.50 425 SER A C 1
ATOM 3303 O O . SER A 1 425 ? 8.424 8.131 -37.950 1.00 92.50 425 SER A O 1
ATOM 3305 N N . ILE A 1 426 ? 8.593 7.444 -35.828 1.00 96.25 426 ILE A N 1
ATOM 3306 C CA . ILE A 1 426 ? 10.064 7.424 -35.776 1.00 96.25 426 ILE A CA 1
ATOM 3307 C C . ILE A 1 426 ? 10.571 6.101 -36.372 1.00 96.25 426 ILE A C 1
ATOM 3309 O O . ILE A 1 426 ? 10.009 5.037 -36.115 1.00 96.25 426 ILE A O 1
ATOM 3313 N N . GLU A 1 427 ? 11.630 6.114 -37.184 1.00 98.38 427 GLU A N 1
ATOM 3314 C CA . GLU A 1 427 ? 12.288 4.885 -37.651 1.00 98.38 427 GLU A CA 1
ATOM 3315 C C . GLU A 1 427 ? 12.992 4.155 -36.499 1.00 98.38 427 GLU A C 1
ATOM 3317 O O . GLU A 1 427 ? 13.702 4.772 -35.709 1.00 98.38 427 GLU A O 1
ATOM 3322 N N . VAL A 1 428 ? 12.840 2.830 -36.416 1.00 98.62 428 VAL A N 1
ATOM 3323 C CA . VAL A 1 428 ? 13.440 2.031 -35.337 1.00 98.62 428 VAL A CA 1
ATOM 3324 C C . VAL A 1 428 ? 14.246 0.875 -35.916 1.00 98.62 428 VAL A C 1
ATOM 3326 O O . VAL A 1 428 ? 13.706 0.045 -36.651 1.00 98.62 428 VAL A O 1
ATOM 3329 N N . ASP A 1 429 ? 15.515 0.785 -35.520 1.00 98.56 429 ASP A N 1
ATOM 3330 C CA . ASP A 1 429 ? 16.300 -0.445 -35.613 1.00 98.56 429 ASP A CA 1
ATOM 3331 C C . ASP A 1 429 ? 16.495 -1.012 -34.202 1.00 98.56 429 ASP A C 1
ATOM 3333 O O . ASP A 1 429 ? 17.048 -0.345 -33.324 1.00 98.56 429 ASP A O 1
ATOM 3337 N N . LEU A 1 430 ? 16.036 -2.244 -33.983 1.00 98.56 430 LEU A N 1
ATOM 3338 C CA . LEU A 1 430 ? 16.157 -2.936 -32.703 1.00 98.56 430 LEU A CA 1
ATOM 3339 C C . LEU A 1 430 ? 17.164 -4.073 -32.825 1.00 98.56 430 LEU A C 1
ATOM 3341 O O . LEU A 1 430 ? 17.041 -4.941 -33.688 1.00 98.56 430 LEU A O 1
ATOM 3345 N N . PHE A 1 431 ? 18.140 -4.078 -31.926 1.00 98.06 431 PHE A N 1
ATOM 3346 C CA . PHE A 1 431 ? 19.216 -5.056 -31.871 1.00 98.06 431 PHE A CA 1
ATOM 3347 C C . PHE A 1 431 ? 19.025 -5.985 -30.676 1.00 98.06 431 PHE A C 1
ATOM 3349 O O . PHE A 1 431 ? 18.874 -5.532 -29.537 1.00 98.06 431 PHE A O 1
ATOM 3356 N N . ALA A 1 432 ? 19.058 -7.290 -30.923 1.00 96.44 432 ALA A N 1
ATOM 3357 C CA . ALA A 1 432 ? 19.016 -8.308 -29.887 1.00 96.44 432 ALA A CA 1
ATOM 3358 C C . ALA A 1 432 ? 20.085 -9.371 -30.151 1.00 96.44 432 ALA A C 1
ATOM 3360 O O . ALA A 1 432 ? 20.219 -9.879 -31.263 1.00 96.44 432 ALA A O 1
ATOM 3361 N N . ARG A 1 433 ? 20.817 -9.737 -29.096 1.00 94.88 433 ARG A N 1
ATOM 3362 C CA . ARG A 1 433 ? 21.831 -10.798 -29.150 1.00 94.88 433 ARG A CA 1
ATOM 3363 C C . ARG A 1 433 ? 21.214 -12.186 -29.328 1.00 94.88 433 ARG A C 1
ATOM 3365 O O . ARG A 1 433 ? 21.859 -13.087 -29.846 1.00 94.88 433 ARG A O 1
ATOM 3372 N N . ASP A 1 434 ? 19.977 -12.369 -28.885 1.00 93.50 434 ASP A N 1
ATOM 3373 C CA . ASP A 1 434 ? 19.303 -13.663 -28.937 1.00 93.50 434 ASP A CA 1
ATOM 3374 C C . ASP A 1 434 ? 18.604 -13.881 -30.289 1.00 93.50 434 ASP A C 1
ATOM 3376 O O . ASP A 1 434 ? 18.280 -12.935 -31.010 1.00 93.50 434 ASP A O 1
ATOM 3380 N N . ALA A 1 435 ? 18.333 -15.147 -30.620 1.00 92.00 435 ALA A N 1
ATOM 3381 C CA . ALA A 1 435 ? 17.610 -15.535 -31.837 1.00 92.00 435 ALA A CA 1
ATOM 3382 C C . ALA A 1 435 ? 16.119 -15.167 -31.825 1.00 92.00 435 ALA A C 1
ATOM 3384 O O . ALA A 1 435 ? 15.456 -15.294 -32.850 1.00 92.00 435 ALA A O 1
ATOM 3385 N N . ARG A 1 436 ? 15.582 -14.765 -30.667 1.00 93.19 436 ARG A N 1
ATOM 3386 C CA . ARG A 1 436 ? 14.162 -14.478 -30.444 1.00 93.19 436 ARG A CA 1
ATOM 3387 C C . ARG A 1 436 ? 13.995 -13.311 -29.479 1.00 93.19 436 ARG A C 1
ATOM 3389 O O . ARG A 1 436 ? 14.859 -13.066 -28.635 1.00 93.19 436 ARG A O 1
ATOM 3396 N N . LEU A 1 437 ? 12.862 -12.628 -29.588 1.00 96.44 437 LEU A N 1
ATOM 3397 C CA . LEU A 1 437 ? 12.449 -11.601 -28.637 1.00 96.44 437 LEU A CA 1
ATOM 3398 C C . LEU A 1 437 ? 11.968 -12.241 -27.328 1.00 96.44 437 LEU A C 1
ATOM 3400 O O . LEU A 1 437 ? 11.455 -13.358 -27.334 1.00 96.44 437 LEU A O 1
ATOM 3404 N N . CYS A 1 438 ? 12.168 -11.541 -26.209 1.00 94.56 438 CYS A N 1
ATOM 3405 C CA . CYS A 1 438 ? 11.829 -11.991 -24.855 1.00 94.56 438 CYS A CA 1
ATOM 3406 C C . CYS A 1 438 ? 12.325 -13.419 -24.534 1.00 94.56 438 CYS A C 1
ATOM 3408 O O . CYS A 1 438 ? 11.692 -14.155 -23.783 1.00 94.56 438 CYS A O 1
ATOM 3410 N N . SER A 1 439 ? 13.493 -13.786 -25.073 1.00 91.81 439 SER A N 1
ATOM 3411 C CA . SER A 1 439 ? 14.121 -15.120 -25.027 1.00 91.81 439 SER A CA 1
ATOM 3412 C C . SER A 1 439 ? 14.209 -15.763 -23.637 1.00 91.81 439 SER A C 1
ATOM 3414 O O . SER A 1 439 ? 14.208 -16.985 -23.525 1.00 91.81 439 SER A O 1
ATOM 3416 N N . LYS A 1 440 ? 14.318 -14.945 -22.586 1.00 89.25 440 LYS A N 1
ATOM 3417 C CA . LYS A 1 440 ? 14.456 -15.384 -21.190 1.00 89.25 440 LYS A CA 1
ATOM 3418 C C . LYS A 1 440 ? 13.125 -15.638 -20.492 1.00 89.25 440 LYS A C 1
ATOM 3420 O O . LYS A 1 440 ? 13.121 -16.284 -19.452 1.00 89.25 440 LYS A O 1
ATOM 3425 N N . THR A 1 441 ? 12.035 -15.078 -21.008 1.00 89.75 441 THR A N 1
ATOM 3426 C CA . THR A 1 441 ? 10.732 -15.064 -20.331 1.00 89.75 441 THR A CA 1
ATOM 3427 C C . THR A 1 441 ? 9.629 -15.703 -21.154 1.00 89.75 441 THR A C 1
ATOM 3429 O O . THR A 1 441 ? 8.613 -16.056 -20.580 1.00 89.75 441 THR A O 1
ATOM 3432 N N . LEU A 1 442 ? 9.767 -15.823 -22.476 1.00 93.31 442 LEU A N 1
ATOM 3433 C CA . LEU A 1 442 ? 8.690 -16.295 -23.342 1.00 93.31 442 LEU A CA 1
ATOM 3434 C C . LEU A 1 442 ? 9.069 -17.557 -24.125 1.00 93.31 442 LEU A C 1
ATOM 3436 O O . LEU A 1 442 ? 10.178 -17.632 -24.662 1.00 93.31 442 LEU A O 1
ATOM 3440 N N . PRO A 1 443 ? 8.123 -18.504 -24.264 1.00 94.94 443 PRO A N 1
ATOM 3441 C CA . PRO A 1 443 ? 8.181 -19.573 -25.255 1.00 94.94 443 PRO A CA 1
ATOM 3442 C C . PRO A 1 443 ? 8.397 -19.049 -26.678 1.00 94.94 443 PRO A C 1
ATOM 3444 O O . PRO A 1 443 ? 7.963 -17.944 -27.022 1.00 94.94 443 PRO A O 1
ATOM 3447 N N . SER A 1 444 ? 9.004 -19.872 -27.539 1.00 92.94 444 SER A N 1
ATOM 3448 C CA . SER A 1 444 ? 9.339 -19.481 -28.918 1.00 92.94 444 SER A CA 1
ATOM 3449 C C . SER A 1 444 ? 8.134 -18.983 -29.714 1.00 92.94 444 SER A C 1
ATOM 3451 O O . SER A 1 444 ? 8.226 -17.922 -30.318 1.00 92.94 444 SER A O 1
ATOM 3453 N N . ALA A 1 445 ? 6.995 -19.680 -29.640 1.00 91.94 445 ALA A N 1
ATOM 3454 C CA . ALA A 1 445 ? 5.782 -19.319 -30.378 1.00 91.94 445 ALA A CA 1
ATOM 3455 C C . ALA A 1 445 ? 5.292 -17.889 -30.075 1.00 91.94 445 ALA A C 1
ATOM 3457 O O . ALA A 1 445 ? 4.838 -17.185 -30.973 1.00 91.94 445 ALA A O 1
ATOM 3458 N N . VAL A 1 446 ? 5.425 -17.442 -28.823 1.00 94.62 446 VAL A N 1
ATOM 3459 C CA . VAL A 1 446 ? 5.022 -16.091 -28.405 1.00 94.62 446 VAL A CA 1
ATOM 3460 C C . VAL A 1 446 ? 6.067 -15.057 -28.832 1.00 94.62 446 VAL A C 1
ATOM 3462 O O . VAL A 1 446 ? 5.721 -13.978 -29.308 1.00 94.62 446 VAL A O 1
ATOM 3465 N N . GLY A 1 447 ? 7.357 -15.385 -28.702 1.00 94.94 447 GLY A N 1
ATOM 3466 C CA . GLY A 1 447 ? 8.443 -14.519 -29.167 1.00 94.94 447 GLY A CA 1
ATOM 3467 C C . GLY A 1 447 ? 8.417 -14.282 -30.683 1.00 94.94 447 GLY A C 1
ATOM 3468 O O . GLY A 1 447 ? 8.672 -13.163 -31.131 1.00 94.94 447 GLY A O 1
ATOM 3469 N N . ASP A 1 448 ? 8.069 -15.307 -31.462 1.00 94.25 448 ASP A N 1
ATOM 3470 C CA . ASP A 1 448 ? 7.941 -15.230 -32.921 1.00 94.25 448 ASP A CA 1
ATOM 3471 C C . ASP A 1 448 ? 6.745 -14.359 -33.329 1.00 94.25 448 ASP A C 1
ATOM 3473 O O . ASP A 1 448 ? 6.895 -13.488 -34.190 1.00 94.25 448 ASP A O 1
ATOM 3477 N N . PHE A 1 449 ? 5.604 -14.508 -32.643 1.00 95.12 449 PHE A N 1
ATOM 3478 C CA . PHE A 1 449 ? 4.445 -13.625 -32.803 1.00 95.12 449 PHE A CA 1
ATOM 3479 C C . PHE A 1 449 ? 4.817 -12.154 -32.563 1.00 95.12 449 PHE A C 1
ATOM 3481 O O . PHE A 1 449 ? 4.559 -11.301 -33.411 1.00 95.12 449 PHE A O 1
ATOM 3488 N N . LEU A 1 450 ? 5.503 -11.844 -31.456 1.00 95.44 450 LEU A N 1
ATOM 3489 C CA . LEU A 1 450 ? 5.955 -10.474 -31.183 1.00 95.44 450 LEU A CA 1
ATOM 3490 C C . LEU A 1 450 ? 6.908 -9.960 -32.274 1.00 95.44 450 LEU A C 1
ATOM 3492 O O . LEU A 1 450 ? 6.835 -8.795 -32.665 1.00 95.44 450 LEU A O 1
ATOM 3496 N N . ALA A 1 451 ? 7.790 -10.810 -32.802 1.00 97.06 451 ALA A N 1
ATOM 3497 C CA . ALA A 1 451 ? 8.700 -10.411 -33.871 1.00 97.06 451 ALA A CA 1
ATOM 3498 C C . ALA A 1 451 ? 7.954 -10.071 -35.171 1.00 97.06 451 ALA A C 1
ATOM 3500 O O . ALA A 1 451 ? 8.348 -9.138 -35.872 1.00 97.06 451 ALA A O 1
ATOM 3501 N N . GLU A 1 452 ? 6.886 -10.800 -35.495 1.00 95.94 452 GLU A N 1
ATOM 3502 C CA . GLU A 1 452 ? 6.012 -10.496 -36.629 1.00 95.94 452 GLU A CA 1
ATOM 3503 C C . GLU A 1 452 ? 5.269 -9.172 -36.429 1.00 95.94 452 GLU A C 1
ATOM 3505 O O . GLU A 1 452 ? 5.349 -8.303 -37.299 1.00 95.94 452 GLU A O 1
ATOM 3510 N N . VAL A 1 453 ? 4.657 -8.965 -35.258 1.00 95.56 453 VAL A N 1
ATOM 3511 C CA . VAL A 1 453 ? 3.963 -7.716 -34.896 1.00 95.56 453 VAL A CA 1
ATOM 3512 C C . VAL A 1 453 ? 4.880 -6.501 -35.062 1.00 95.56 453 VAL A C 1
ATOM 3514 O O . VAL A 1 453 ? 4.511 -5.511 -35.698 1.00 95.56 453 VAL A O 1
ATOM 3517 N N . HIS A 1 454 ? 6.102 -6.563 -34.529 1.00 97.81 454 HIS A N 1
ATOM 3518 C CA . HIS A 1 454 ? 7.051 -5.449 -34.614 1.00 97.81 454 HIS A CA 1
ATOM 3519 C C . HIS A 1 454 ? 7.545 -5.201 -36.044 1.00 97.81 454 HIS A C 1
ATOM 3521 O O . HIS A 1 454 ? 7.652 -4.045 -36.461 1.00 97.81 454 HIS A O 1
ATOM 3527 N N . ARG A 1 455 ? 7.793 -6.255 -36.834 1.00 98.06 455 ARG A N 1
ATOM 3528 C CA . ARG A 1 455 ? 8.146 -6.106 -38.259 1.00 98.06 455 ARG A CA 1
ATOM 3529 C C . ARG A 1 455 ? 7.005 -5.501 -39.069 1.00 98.06 455 ARG A C 1
ATOM 3531 O O . ARG A 1 455 ? 7.262 -4.616 -39.882 1.00 98.06 455 ARG A O 1
ATOM 3538 N N . ALA A 1 456 ? 5.769 -5.934 -38.828 1.00 96.69 456 ALA A N 1
ATOM 3539 C CA . ALA A 1 456 ? 4.579 -5.403 -39.491 1.00 96.69 456 ALA A CA 1
ATOM 3540 C C . ALA A 1 456 ? 4.384 -3.904 -39.203 1.00 96.69 456 ALA A C 1
ATOM 3542 O O . ALA A 1 456 ? 3.992 -3.150 -40.090 1.00 96.69 456 ALA A O 1
ATOM 3543 N N . ASN A 1 457 ? 4.764 -3.451 -38.005 1.00 97.00 457 ASN A N 1
ATOM 3544 C CA . ASN A 1 457 ? 4.774 -2.035 -37.625 1.00 97.00 457 ASN A CA 1
ATOM 3545 C C . ASN A 1 457 ? 6.025 -1.261 -38.099 1.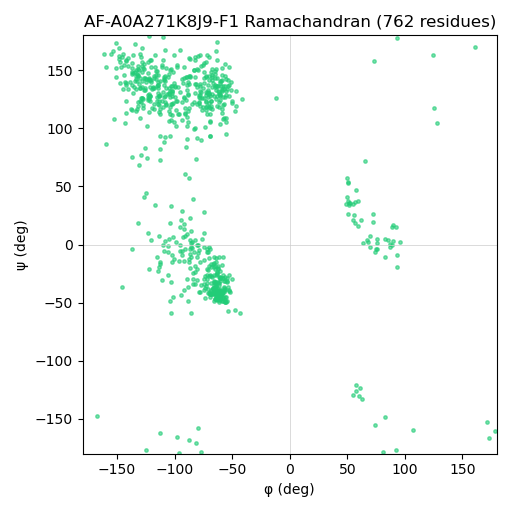00 97.00 457 ASN A C 1
ATOM 3547 O O . ASN A 1 457 ? 6.178 -0.068 -37.819 1.00 97.00 457 ASN A O 1
ATOM 3551 N N . GLY A 1 458 ? 6.919 -1.899 -38.860 1.00 97.50 458 GLY A N 1
ATOM 3552 C CA . GLY A 1 458 ? 8.066 -1.262 -39.511 1.00 97.50 458 GLY A CA 1
ATOM 3553 C C . GLY A 1 458 ? 9.347 -1.201 -38.676 1.00 97.50 458 GLY A C 1
ATOM 3554 O O . GLY A 1 458 ? 10.261 -0.458 -39.037 1.00 97.50 458 GLY A O 1
ATOM 3555 N N . VAL A 1 459 ? 9.448 -1.961 -37.581 1.00 98.56 459 VAL A N 1
ATOM 3556 C CA . VAL A 1 459 ? 10.707 -2.103 -36.833 1.00 98.56 459 VAL A CA 1
ATOM 3557 C C . VAL A 1 459 ? 11.688 -2.977 -37.620 1.00 98.56 459 VAL A C 1
ATOM 3559 O O . VAL A 1 459 ? 11.375 -4.105 -38.009 1.00 98.56 459 VAL A O 1
ATOM 3562 N N . LYS A 1 460 ? 12.920 -2.491 -37.812 1.00 98.19 460 LYS A N 1
ATOM 3563 C CA . LYS A 1 460 ? 14.026 -3.273 -38.383 1.00 98.19 460 LYS A CA 1
ATOM 3564 C C . LYS A 1 460 ? 14.665 -4.115 -37.275 1.00 98.19 460 LYS A C 1
ATOM 3566 O O . LYS A 1 460 ? 15.435 -3.601 -36.467 1.00 98.19 460 LYS A O 1
ATOM 3571 N N . LEU A 1 461 ? 14.315 -5.400 -37.213 1.00 98.25 461 LEU A N 1
ATOM 3572 C CA . LEU A 1 461 ? 14.845 -6.333 -36.212 1.00 98.25 461 LEU A CA 1
ATOM 3573 C C . LEU A 1 461 ? 16.183 -6.940 -36.657 1.00 98.25 461 LEU A C 1
ATOM 3575 O O . LEU A 1 461 ? 16.239 -7.657 -37.656 1.00 98.25 461 LEU A O 1
ATOM 3579 N N . HIS A 1 462 ? 17.223 -6.728 -35.854 1.00 97.56 462 HIS A N 1
ATOM 3580 C CA . HIS A 1 462 ? 18.553 -7.322 -35.995 1.00 97.56 462 HIS A CA 1
ATOM 3581 C C . HIS A 1 462 ? 18.762 -8.341 -34.865 1.00 97.56 462 HIS A C 1
ATOM 3583 O O . HIS A 1 462 ? 19.223 -7.996 -33.775 1.00 97.56 462 HIS A O 1
ATOM 3589 N N . LEU A 1 463 ? 18.364 -9.593 -35.094 1.00 96.56 463 LEU A N 1
ATOM 3590 C CA . LEU A 1 463 ? 18.526 -10.702 -34.137 1.00 96.56 463 LEU A CA 1
ATOM 3591 C C . LEU A 1 463 ? 19.895 -11.371 -34.303 1.00 96.56 463 LEU A C 1
ATOM 3593 O O . LEU A 1 463 ? 20.506 -11.238 -35.362 1.00 96.56 463 LEU A O 1
ATOM 3597 N N . LEU A 1 464 ? 20.356 -12.100 -33.280 1.00 95.75 464 LEU A N 1
ATOM 3598 C CA . LEU A 1 464 ? 21.709 -12.685 -33.249 1.00 95.75 464 LEU A CA 1
ATOM 3599 C C . LEU A 1 464 ? 22.803 -11.651 -33.559 1.00 95.75 464 LEU A C 1
ATOM 3601 O O . LEU A 1 464 ? 23.786 -11.954 -34.231 1.00 95.75 464 LEU A O 1
ATOM 3605 N N . SER A 1 465 ? 22.605 -10.414 -33.098 1.00 94.00 465 SER A N 1
ATOM 3606 C CA . SER A 1 465 ? 23.460 -9.284 -33.448 1.00 94.00 465 SER A CA 1
ATOM 3607 C C . SER A 1 465 ? 24.224 -8.744 -32.238 1.00 94.00 465 SER A C 1
ATOM 3609 O O . SER A 1 465 ? 23.682 -8.613 -31.138 1.00 94.00 465 SER A O 1
ATOM 3611 N N . GLU A 1 466 ? 25.494 -8.398 -32.457 1.00 93.00 466 GLU A N 1
ATOM 3612 C CA . GLU A 1 466 ? 26.358 -7.724 -31.480 1.00 93.00 466 GLU A CA 1
ATOM 3613 C C . GLU A 1 466 ? 26.904 -6.414 -32.077 1.00 93.00 466 GLU A C 1
ATOM 3615 O O . GLU A 1 466 ? 28.060 -6.336 -32.497 1.00 93.00 466 GLU A O 1
ATOM 3620 N N . PRO A 1 467 ? 26.058 -5.373 -32.185 1.00 94.88 467 PRO A N 1
ATOM 3621 C CA . PRO A 1 467 ? 26.456 -4.090 -32.756 1.00 94.88 467 PRO A CA 1
ATOM 3622 C C . PRO A 1 467 ? 27.480 -3.342 -31.889 1.00 94.88 467 PRO A C 1
ATOM 3624 O O . PRO A 1 467 ? 27.396 -3.331 -30.659 1.00 94.88 467 PRO A O 1
ATOM 3627 N N . ALA A 1 468 ? 28.391 -2.615 -32.539 1.00 95.12 468 ALA A N 1
ATOM 3628 C CA . ALA A 1 468 ? 29.254 -1.632 -31.889 1.00 95.12 468 ALA A CA 1
ATOM 3629 C C . ALA A 1 468 ? 28.699 -0.218 -32.099 1.00 95.12 468 ALA A C 1
ATOM 3631 O O . ALA A 1 468 ? 28.485 0.195 -33.238 1.00 95.12 468 ALA A O 1
ATOM 3632 N N . PHE A 1 469 ? 28.505 0.533 -31.013 1.00 96.50 469 PHE A N 1
ATOM 3633 C CA . PHE A 1 469 ? 27.966 1.895 -31.057 1.00 96.50 469 PHE A CA 1
ATOM 3634 C C . PHE A 1 469 ? 29.026 2.950 -30.749 1.00 96.50 469 PHE A C 1
ATOM 3636 O O . PHE A 1 469 ? 29.889 2.752 -29.890 1.00 96.50 469 PHE A O 1
ATOM 3643 N N . VAL A 1 470 ? 28.918 4.101 -31.409 1.00 96.19 470 VAL A N 1
ATOM 3644 C CA . VAL A 1 470 ? 29.718 5.297 -31.138 1.00 96.19 470 VAL A CA 1
ATOM 3645 C C . VAL A 1 470 ? 28.791 6.506 -31.077 1.00 96.19 470 VAL A C 1
ATOM 3647 O O . VAL A 1 470 ? 28.159 6.850 -32.071 1.00 96.19 470 VAL A O 1
ATOM 3650 N N . GLU A 1 471 ? 28.712 7.158 -29.916 1.00 97.19 471 GLU A N 1
ATOM 3651 C CA . GLU A 1 471 ? 28.004 8.435 -29.777 1.00 97.19 471 GLU A CA 1
ATOM 3652 C C . GLU A 1 471 ? 28.836 9.579 -30.385 1.00 97.19 471 GLU A C 1
ATOM 3654 O O . GLU A 1 471 ? 30.048 9.678 -30.153 1.00 97.19 471 GLU A O 1
ATOM 3659 N N . THR A 1 472 ? 28.188 10.443 -31.165 1.00 95.56 472 THR A N 1
ATOM 3660 C CA . THR A 1 472 ? 28.776 11.615 -31.827 1.00 95.56 472 THR A CA 1
ATOM 3661 C C . THR A 1 472 ? 27.950 12.871 -31.510 1.00 95.56 472 THR A C 1
ATOM 3663 O O . THR A 1 472 ? 26.839 12.761 -30.988 1.00 95.56 472 THR A O 1
ATOM 3666 N N . PRO A 1 473 ? 28.440 14.084 -31.831 1.00 94.31 473 PRO A N 1
ATOM 3667 C CA . PRO A 1 473 ? 27.634 15.296 -31.700 1.00 94.31 473 PRO A CA 1
ATOM 3668 C C . PRO A 1 473 ? 26.339 15.272 -32.515 1.00 94.31 473 PRO A C 1
ATOM 3670 O O . PRO A 1 473 ? 25.390 15.934 -32.109 1.00 94.31 473 PRO A O 1
ATOM 3673 N N . ASP A 1 474 ? 26.281 14.508 -33.612 1.00 93.00 474 ASP A N 1
ATOM 3674 C CA . ASP A 1 474 ? 25.175 14.500 -34.582 1.00 93.00 474 ASP A CA 1
ATOM 3675 C C . ASP A 1 474 ? 24.223 13.302 -34.431 1.00 93.00 474 ASP A C 1
ATOM 3677 O O . ASP A 1 474 ? 23.098 13.345 -34.928 1.00 93.00 474 ASP A O 1
ATOM 3681 N N . GLY A 1 475 ? 24.619 12.265 -33.690 1.00 96.56 475 GLY A N 1
ATOM 3682 C CA . GLY A 1 475 ? 23.806 11.068 -33.506 1.00 96.56 475 GLY A CA 1
ATOM 3683 C C . GLY A 1 475 ? 24.544 9.936 -32.806 1.00 96.56 475 GLY A C 1
ATOM 3684 O O . GLY A 1 475 ? 25.484 10.129 -32.033 1.00 96.56 475 GLY A O 1
ATOM 3685 N N . VAL A 1 476 ? 24.108 8.720 -33.099 1.00 97.94 476 VAL A N 1
ATOM 3686 C CA . VAL A 1 476 ? 24.788 7.484 -32.740 1.00 97.94 476 VAL A CA 1
ATOM 3687 C C . VAL A 1 476 ? 25.047 6.704 -34.017 1.00 97.94 476 VAL A C 1
ATOM 3689 O O . VAL A 1 476 ? 24.131 6.396 -34.783 1.00 97.94 476 VAL A O 1
ATOM 3692 N N . GLU A 1 477 ? 26.309 6.362 -34.241 1.00 97.38 477 GLU A N 1
ATOM 3693 C CA . GLU A 1 477 ? 26.708 5.447 -35.299 1.00 97.38 477 GLU A CA 1
ATOM 3694 C C . GLU A 1 477 ? 26.702 4.015 -34.770 1.00 97.38 477 GLU A C 1
ATOM 3696 O O . GLU A 1 477 ? 27.198 3.744 -33.676 1.00 97.38 477 GLU A O 1
ATOM 3701 N N . VAL A 1 478 ? 26.181 3.086 -35.567 1.00 97.19 478 VAL A N 1
ATOM 3702 C CA . VAL A 1 478 ? 26.276 1.647 -35.317 1.00 97.19 478 VAL A CA 1
ATOM 3703 C C . VAL A 1 478 ? 27.110 0.988 -36.404 1.00 97.19 478 VAL A C 1
ATOM 3705 O O . VAL A 1 478 ? 26.959 1.302 -37.584 1.00 97.19 478 VAL A O 1
ATOM 3708 N N . SER A 1 479 ? 27.987 0.068 -36.010 1.00 96.12 479 SER A N 1
ATOM 3709 C CA . SER A 1 479 ? 28.695 -0.847 -36.904 1.00 96.12 479 SER A CA 1
ATOM 3710 C C . SER A 1 479 ? 28.262 -2.280 -36.609 1.00 96.12 479 SER A C 1
ATOM 3712 O O . SER A 1 479 ? 28.386 -2.737 -35.473 1.00 96.12 479 SER A O 1
ATOM 3714 N N . LEU A 1 480 ? 27.771 -2.984 -37.627 1.00 94.44 480 LEU A N 1
ATOM 3715 C CA . LEU A 1 480 ? 27.364 -4.386 -37.544 1.00 94.44 480 LEU A CA 1
ATOM 3716 C C . LEU A 1 480 ? 27.757 -5.103 -38.841 1.00 94.44 480 LEU A C 1
ATOM 3718 O O . LEU A 1 480 ? 27.398 -4.649 -39.925 1.00 94.44 480 LEU A O 1
ATOM 3722 N N . ASP A 1 481 ? 28.538 -6.180 -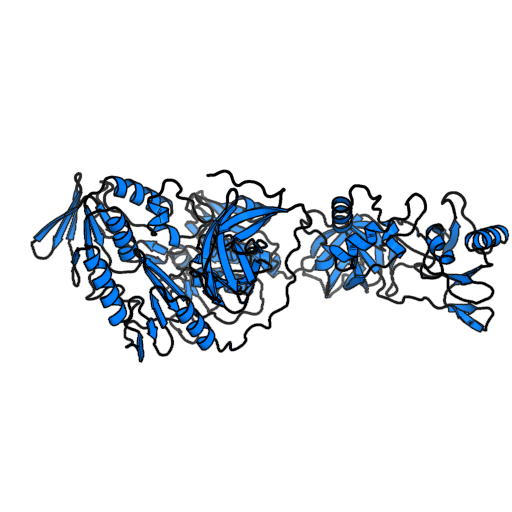38.736 1.00 90.44 481 ASP A N 1
ATOM 3723 C CA . ASP A 1 481 ? 29.021 -6.989 -39.871 1.00 90.44 481 ASP A CA 1
ATOM 3724 C C . ASP A 1 481 ? 29.652 -6.166 -41.012 1.00 90.44 481 ASP A C 1
ATOM 3726 O O . ASP A 1 481 ? 29.406 -6.381 -42.199 1.00 90.44 481 ASP A O 1
ATOM 3730 N N . GLY A 1 482 ? 30.442 -5.150 -40.648 1.00 87.69 482 GLY A N 1
ATOM 3731 C CA . GLY A 1 482 ? 31.092 -4.236 -41.595 1.00 87.69 482 GLY A CA 1
ATOM 3732 C C . GLY A 1 482 ? 30.166 -3.183 -42.220 1.00 87.69 482 GLY A C 1
ATOM 3733 O O . GLY A 1 482 ? 30.644 -2.303 -42.935 1.00 87.69 482 GLY A O 1
ATOM 3734 N N . ARG A 1 483 ? 28.859 -3.218 -41.933 1.00 90.81 483 ARG A N 1
ATOM 3735 C CA . ARG A 1 483 ? 27.895 -2.185 -42.332 1.00 90.81 483 ARG A CA 1
ATOM 3736 C C . ARG A 1 483 ? 27.811 -1.109 -41.262 1.00 90.81 483 ARG A C 1
ATOM 3738 O O . ARG A 1 483 ? 27.877 -1.406 -40.071 1.00 90.81 483 ARG A O 1
ATOM 3745 N N . LYS A 1 484 ? 27.628 0.138 -41.694 1.00 95.12 484 LYS A N 1
ATOM 3746 C CA . LYS A 1 484 ? 27.418 1.285 -40.809 1.00 95.12 484 LYS A CA 1
ATOM 3747 C C . LYS A 1 484 ? 26.037 1.885 -41.013 1.00 95.12 484 LYS A C 1
ATOM 3749 O O . LYS A 1 484 ? 25.560 1.968 -42.143 1.00 95.12 484 LYS A O 1
ATOM 3754 N N . ALA A 1 485 ? 25.422 2.328 -39.927 1.00 96.56 485 ALA A N 1
ATOM 3755 C CA . ALA A 1 485 ? 24.190 3.100 -39.955 1.00 96.56 485 ALA A CA 1
ATOM 3756 C C . ALA A 1 485 ? 24.227 4.203 -38.892 1.00 96.56 485 ALA A C 1
ATOM 3758 O O . ALA A 1 485 ? 25.008 4.139 -37.946 1.00 96.56 485 ALA A O 1
ATOM 3759 N N . HIS A 1 486 ? 23.372 5.206 -39.061 1.00 97.75 486 HIS A N 1
ATOM 3760 C CA . HIS A 1 486 ? 23.261 6.360 -38.175 1.00 97.75 486 HIS A CA 1
ATOM 3761 C C . HIS A 1 486 ? 21.822 6.513 -37.674 1.00 97.75 486 HIS A C 1
ATOM 3763 O O . HIS A 1 486 ? 20.884 6.347 -38.461 1.00 97.75 486 HIS A O 1
ATOM 3769 N N . ALA A 1 487 ? 21.658 6.856 -36.400 1.00 98.31 487 ALA A N 1
ATOM 3770 C CA . ALA A 1 487 ? 20.395 7.239 -35.776 1.00 98.31 487 ALA A CA 1
ATOM 3771 C C . ALA A 1 487 ? 20.599 8.466 -34.882 1.00 98.31 487 ALA A C 1
ATOM 3773 O O . ALA A 1 487 ? 21.725 8.783 -34.515 1.00 98.31 487 ALA A O 1
ATOM 3774 N N . ASP A 1 488 ? 19.521 9.146 -34.512 1.00 98.06 488 ASP A N 1
ATOM 3775 C CA . ASP A 1 488 ? 19.591 10.337 -33.664 1.00 98.06 488 ASP A CA 1
ATOM 3776 C C . ASP A 1 488 ? 19.914 9.970 -32.210 1.00 98.06 488 ASP A C 1
ATOM 3778 O O . ASP A 1 488 ? 20.673 10.682 -31.547 1.00 98.06 488 ASP A O 1
ATOM 3782 N N . LEU A 1 489 ? 19.353 8.845 -31.745 1.00 98.00 489 LEU A N 1
ATOM 3783 C CA . LEU A 1 489 ? 19.418 8.364 -30.365 1.00 98.00 489 LEU A CA 1
ATOM 3784 C C . LEU A 1 489 ? 19.685 6.854 -30.300 1.00 98.00 489 LEU A C 1
ATOM 3786 O O . LEU A 1 489 ? 19.317 6.098 -31.202 1.00 98.00 489 LEU A O 1
ATOM 3790 N N . LEU A 1 490 ? 20.244 6.412 -29.175 1.00 98.06 490 LEU A N 1
ATOM 3791 C CA . LEU A 1 490 ? 20.329 5.015 -28.757 1.00 98.06 490 LEU A CA 1
ATOM 3792 C C . LEU A 1 490 ? 19.630 4.840 -27.409 1.00 98.06 490 LEU A C 1
ATOM 3794 O O . LEU A 1 490 ? 19.977 5.509 -26.439 1.00 98.06 490 LEU A O 1
ATOM 3798 N N . VAL A 1 491 ? 18.710 3.886 -27.322 1.00 97.50 491 VAL A N 1
ATOM 3799 C CA . VAL A 1 491 ? 18.058 3.494 -26.073 1.00 97.50 491 VAL A CA 1
ATOM 3800 C C . VAL A 1 491 ? 18.556 2.122 -25.630 1.00 97.50 491 VAL A C 1
ATOM 3802 O O . VAL A 1 491 ? 18.450 1.135 -26.358 1.00 97.50 491 VAL A O 1
ATOM 3805 N N . LEU A 1 492 ? 19.108 2.056 -24.421 1.00 97.38 492 LEU A N 1
ATOM 3806 C CA . LEU A 1 492 ? 19.602 0.839 -23.790 1.00 97.38 492 LEU A CA 1
ATOM 3807 C C . LEU A 1 492 ? 18.481 0.188 -22.966 1.00 97.38 492 LEU A C 1
ATOM 3809 O O . LEU A 1 492 ? 18.081 0.703 -21.925 1.00 97.38 492 LEU A O 1
ATOM 3813 N N . ALA A 1 493 ? 18.020 -0.980 -23.409 1.00 96.19 493 ALA A N 1
ATOM 3814 C CA . ALA A 1 493 ? 17.007 -1.814 -22.759 1.00 96.19 493 ALA A CA 1
ATOM 3815 C C . ALA A 1 493 ? 17.542 -3.241 -22.512 1.00 96.19 493 ALA A C 1
ATOM 3817 O O . ALA A 1 493 ? 16.882 -4.248 -22.762 1.00 96.19 493 ALA A O 1
ATOM 3818 N N . ILE A 1 494 ? 18.780 -3.332 -22.017 1.00 95.19 494 ILE A N 1
ATOM 3819 C CA . ILE A 1 494 ? 19.539 -4.586 -21.848 1.00 95.19 494 ILE A CA 1
ATOM 3820 C C . ILE A 1 494 ? 19.365 -5.249 -20.467 1.00 95.19 494 ILE A C 1
ATOM 3822 O O . ILE A 1 494 ? 20.157 -6.114 -20.088 1.00 95.19 494 ILE A O 1
ATOM 3826 N N . GLY A 1 495 ? 18.317 -4.874 -19.726 1.00 94.12 495 GLY A N 1
ATOM 3827 C CA . GLY A 1 495 ? 17.982 -5.385 -18.392 1.00 94.12 495 GLY A CA 1
ATOM 3828 C C . GLY A 1 495 ? 18.567 -4.558 -17.243 1.00 94.12 495 GLY A C 1
ATOM 3829 O O . GLY A 1 495 ? 19.216 -3.534 -17.462 1.00 94.12 495 GLY A O 1
ATOM 3830 N N . ILE A 1 496 ? 18.343 -5.016 -16.010 1.00 95.69 496 ILE A N 1
ATOM 3831 C CA . ILE A 1 496 ? 18.786 -4.341 -14.781 1.00 95.69 496 ILE A CA 1
ATOM 3832 C C . ILE A 1 496 ? 19.793 -5.183 -13.981 1.00 95.69 496 ILE A C 1
ATOM 3834 O O . ILE A 1 496 ? 19.972 -6.385 -14.219 1.00 95.69 496 ILE A O 1
ATOM 3838 N N . HIS A 1 497 ? 20.490 -4.522 -13.061 1.00 96.00 497 HIS A N 1
ATOM 3839 C CA . HIS A 1 497 ? 21.155 -5.129 -11.912 1.00 96.00 497 HIS A CA 1
ATOM 3840 C C . HIS A 1 497 ? 20.347 -4.812 -10.648 1.00 96.00 497 HIS A C 1
ATOM 3842 O O . HIS A 1 497 ? 19.818 -3.703 -10.551 1.00 96.00 497 HIS A O 1
ATOM 3848 N N . PRO A 1 498 ? 20.258 -5.724 -9.671 1.00 97.69 498 PRO A N 1
ATOM 3849 C CA . PRO A 1 498 ? 19.680 -5.390 -8.375 1.00 97.69 498 PRO A CA 1
ATOM 3850 C C . PRO A 1 498 ? 20.530 -4.324 -7.678 1.00 97.69 498 PRO A C 1
ATOM 3852 O O . PRO A 1 498 ? 21.758 -4.326 -7.781 1.00 97.69 498 PRO A O 1
ATOM 3855 N N . ASN A 1 499 ? 19.880 -3.404 -6.969 1.00 97.19 499 ASN A N 1
ATOM 3856 C CA . ASN A 1 499 ? 20.550 -2.336 -6.232 1.00 97.19 499 ASN A CA 1
ATOM 3857 C C . ASN A 1 499 ? 20.922 -2.794 -4.807 1.00 97.19 499 ASN A C 1
ATOM 3859 O O . ASN A 1 499 ? 20.492 -2.234 -3.801 1.00 97.19 499 ASN A O 1
ATOM 3863 N N . ASP A 1 500 ? 21.697 -3.872 -4.727 1.00 97.94 500 ASP A N 1
ATOM 3864 C CA . ASP A 1 500 ? 22.060 -4.614 -3.509 1.00 97.94 500 ASP A CA 1
ATOM 3865 C C . ASP A 1 500 ? 23.419 -4.186 -2.914 1.00 97.94 500 ASP A C 1
ATOM 3867 O O . ASP A 1 500 ? 23.996 -4.877 -2.073 1.00 97.94 500 ASP A O 1
ATOM 3871 N N . HIS A 1 501 ? 23.960 -3.041 -3.344 1.00 97.00 501 HIS A N 1
ATOM 3872 C CA . HIS A 1 501 ? 25.262 -2.543 -2.890 1.00 97.00 501 HIS A CA 1
ATOM 3873 C C . HIS A 1 501 ? 25.310 -2.282 -1.376 1.00 97.00 501 HIS A C 1
ATOM 3875 O O . HIS A 1 501 ? 26.260 -2.714 -0.726 1.00 97.00 501 HIS A O 1
ATOM 3881 N N . LEU A 1 502 ? 24.277 -1.643 -0.812 1.00 97.88 502 LEU A N 1
ATOM 3882 C CA . LEU A 1 502 ? 24.181 -1.398 0.634 1.00 97.88 502 LEU A CA 1
ATOM 3883 C C . LEU A 1 502 ? 24.222 -2.710 1.426 1.00 97.88 502 LEU A C 1
ATOM 3885 O O . LEU A 1 502 ? 24.990 -2.841 2.376 1.00 97.88 502 LEU A O 1
ATOM 3889 N N . ALA A 1 503 ? 23.464 -3.709 0.972 1.00 98.25 503 ALA A N 1
ATOM 3890 C CA . ALA A 1 503 ? 23.427 -5.026 1.591 1.00 98.25 503 ALA A CA 1
ATOM 3891 C C . ALA A 1 503 ? 24.801 -5.711 1.558 1.00 98.25 503 ALA A C 1
ATOM 3893 O O . ALA A 1 503 ? 25.277 -6.159 2.602 1.00 98.25 503 ALA A O 1
ATOM 3894 N N . ARG A 1 504 ? 25.483 -5.706 0.401 1.00 98.00 504 ARG A N 1
ATOM 3895 C CA . ARG A 1 504 ? 26.852 -6.233 0.273 1.00 98.00 504 ARG A CA 1
ATOM 3896 C C . ARG A 1 504 ? 27.828 -5.579 1.245 1.00 98.00 504 ARG A C 1
ATOM 3898 O O . ARG A 1 504 ? 28.559 -6.290 1.926 1.00 98.00 504 ARG A O 1
ATOM 3905 N N . LEU A 1 505 ? 27.848 -4.246 1.306 1.00 97.81 505 LEU A N 1
ATOM 3906 C CA . LEU A 1 505 ? 28.759 -3.520 2.195 1.00 97.81 505 LEU A CA 1
ATOM 3907 C C . LEU A 1 505 ? 28.451 -3.763 3.677 1.00 97.81 505 LEU A C 1
ATOM 3909 O O . LEU A 1 505 ? 29.371 -3.809 4.485 1.00 97.81 505 LEU A O 1
ATOM 3913 N N . SER A 1 506 ? 27.179 -3.973 4.020 1.00 97.50 506 SER A N 1
ATOM 3914 C CA . SER A 1 506 ? 26.747 -4.320 5.380 1.00 97.50 506 SER A CA 1
ATOM 3915 C C . SER A 1 506 ? 26.948 -5.802 5.745 1.00 97.50 506 SER A C 1
ATOM 3917 O O . SER A 1 506 ? 26.625 -6.222 6.856 1.00 97.50 506 SER A O 1
ATOM 3919 N N . GLY A 1 507 ? 27.469 -6.623 4.826 1.00 98.00 507 GLY A N 1
ATOM 3920 C CA . GLY A 1 507 ? 27.709 -8.048 5.062 1.00 98.00 507 GLY A CA 1
ATOM 3921 C C . GLY A 1 507 ? 26.440 -8.908 5.114 1.00 98.00 507 GLY A C 1
ATOM 3922 O O . GLY A 1 507 ? 26.436 -9.933 5.792 1.00 98.00 507 GLY A O 1
ATOM 3923 N N . LEU A 1 508 ? 25.360 -8.491 4.446 1.00 98.44 508 LEU A N 1
ATOM 3924 C CA . LEU A 1 508 ? 24.192 -9.343 4.207 1.00 98.44 508 LEU A CA 1
ATOM 3925 C C . LEU A 1 508 ? 24.469 -10.335 3.072 1.00 98.44 508 LEU A C 1
ATOM 3927 O O . LEU A 1 508 ? 25.257 -10.069 2.159 1.00 98.44 508 LEU A O 1
ATOM 3931 N N . ASP A 1 509 ? 23.767 -11.466 3.103 1.00 98.25 509 ASP A N 1
ATOM 3932 C CA . ASP A 1 509 ? 23.887 -12.490 2.070 1.00 98.25 509 ASP A CA 1
ATOM 3933 C C . ASP A 1 509 ? 23.313 -11.968 0.746 1.00 98.25 509 ASP A C 1
ATOM 3935 O O . ASP A 1 509 ? 22.151 -11.566 0.656 1.00 98.25 509 ASP A O 1
ATOM 3939 N N . THR A 1 510 ? 24.124 -11.979 -0.312 1.00 97.94 510 THR A N 1
ATOM 3940 C CA . THR A 1 510 ? 23.716 -11.506 -1.642 1.00 97.94 510 THR A CA 1
ATOM 3941 C C . THR A 1 510 ? 24.181 -12.459 -2.737 1.00 97.94 510 THR A C 1
ATOM 3943 O O . THR A 1 510 ? 25.225 -13.107 -2.633 1.00 97.94 510 THR A O 1
ATOM 3946 N N . ARG A 1 511 ? 23.394 -12.556 -3.810 1.00 96.00 511 ARG A N 1
ATOM 3947 C CA . ARG A 1 511 ? 23.706 -13.335 -5.013 1.00 96.00 511 ARG A CA 1
ATOM 3948 C C . ARG A 1 511 ? 22.875 -12.825 -6.189 1.00 96.00 511 ARG A C 1
ATOM 3950 O O . ARG A 1 511 ? 21.810 -13.364 -6.448 1.00 96.00 511 ARG A O 1
ATOM 3957 N N . ASP A 1 512 ? 23.343 -11.802 -6.904 1.00 95.25 512 ASP A N 1
ATOM 3958 C CA . ASP A 1 512 ? 22.504 -11.088 -7.891 1.00 95.25 512 ASP A CA 1
ATOM 3959 C C . ASP A 1 512 ? 21.156 -10.691 -7.254 1.00 95.25 512 ASP A C 1
ATOM 3961 O O . ASP A 1 512 ? 20.086 -11.098 -7.712 1.00 95.25 512 ASP A O 1
ATOM 3965 N N . GLY A 1 513 ? 21.234 -9.934 -6.151 1.00 98.19 513 GLY A N 1
ATOM 3966 C CA . GLY A 1 513 ? 20.107 -9.579 -5.287 1.00 98.19 513 GLY A CA 1
ATOM 3967 C C . GLY A 1 513 ? 20.351 -9.970 -3.830 1.00 98.19 513 GLY A C 1
ATOM 3968 O O . GLY A 1 513 ? 21.236 -10.773 -3.531 1.00 98.19 513 GLY A O 1
ATOM 3969 N N . ILE A 1 514 ? 19.565 -9.403 -2.918 1.00 98.69 514 ILE A N 1
ATOM 3970 C CA . ILE A 1 514 ? 19.628 -9.688 -1.477 1.00 98.69 514 ILE A CA 1
ATOM 3971 C C . ILE A 1 514 ? 18.908 -11.003 -1.211 1.00 98.69 514 ILE A C 1
ATOM 3973 O O . ILE A 1 514 ? 17.731 -11.123 -1.538 1.00 98.69 514 ILE A O 1
ATOM 3977 N N . LEU A 1 515 ? 19.599 -11.988 -0.639 1.00 98.62 515 LEU A N 1
ATOM 3978 C CA . LEU A 1 515 ? 18.990 -13.278 -0.336 1.00 98.62 515 LEU A CA 1
ATOM 3979 C C . LEU A 1 515 ? 18.003 -13.133 0.820 1.00 98.62 515 LEU A C 1
ATOM 3981 O O . LEU A 1 515 ? 18.361 -12.656 1.897 1.00 98.62 515 LEU A O 1
ATOM 3985 N N . THR A 1 516 ? 16.775 -13.591 0.597 1.00 98.50 516 THR A N 1
ATOM 3986 C CA . THR A 1 516 ? 15.710 -13.573 1.603 1.00 98.50 516 THR A CA 1
ATOM 3987 C C . THR A 1 516 ? 15.025 -14.925 1.733 1.00 98.50 516 THR A C 1
ATOM 3989 O O . THR A 1 516 ? 15.189 -15.809 0.884 1.00 98.50 516 THR A O 1
ATOM 3992 N N . ASP A 1 517 ? 14.286 -15.114 2.822 1.00 97.06 517 ASP A N 1
ATOM 3993 C CA . ASP A 1 517 ? 13.247 -16.140 2.903 1.00 97.06 517 ASP A CA 1
ATOM 3994 C C . ASP A 1 517 ? 11.968 -15.719 2.145 1.00 97.06 517 ASP A C 1
ATOM 3996 O O . ASP A 1 517 ? 11.887 -14.640 1.548 1.00 97.06 517 ASP A O 1
ATOM 4000 N N . GLU A 1 518 ? 10.942 -16.568 2.181 1.00 94.56 518 GLU A N 1
ATOM 4001 C CA . GLU A 1 518 ? 9.651 -16.344 1.516 1.00 94.56 518 GLU A CA 1
ATOM 4002 C C . GLU A 1 518 ? 8.850 -15.141 2.050 1.00 94.56 518 GLU A C 1
ATOM 4004 O O . GLU A 1 518 ? 7.900 -14.699 1.406 1.00 94.56 518 GLU A O 1
ATOM 4009 N N . ASN A 1 519 ? 9.248 -14.567 3.185 1.00 96.12 519 ASN A N 1
ATOM 4010 C CA . ASN A 1 519 ? 8.609 -13.405 3.799 1.00 96.12 519 ASN A CA 1
ATOM 4011 C C . ASN A 1 519 ? 9.462 -12.132 3.686 1.00 96.12 519 ASN A C 1
ATOM 4013 O O . ASN A 1 519 ? 9.066 -11.075 4.176 1.00 96.12 519 ASN A O 1
ATOM 4017 N N . GLY A 1 520 ? 10.608 -12.217 3.004 1.00 97.50 520 GLY A N 1
ATOM 4018 C CA . GLY A 1 520 ? 11.512 -11.096 2.778 1.00 97.50 520 GLY A CA 1
ATOM 4019 C C . GLY A 1 520 ? 12.569 -10.919 3.867 1.00 97.50 520 GLY A C 1
ATOM 4020 O O . GLY A 1 520 ? 13.343 -9.971 3.771 1.00 97.50 520 GLY A O 1
ATOM 4021 N N . LEU A 1 521 ? 12.646 -11.796 4.872 1.00 98.50 521 LEU A N 1
ATOM 4022 C CA . LEU A 1 521 ? 13.647 -11.700 5.934 1.00 98.50 521 LEU A CA 1
ATOM 4023 C C . LEU A 1 521 ? 15.039 -12.043 5.388 1.00 98.50 521 LEU A C 1
ATOM 4025 O O . LEU A 1 521 ? 15.205 -13.029 4.666 1.00 98.50 521 LEU A O 1
ATOM 4029 N N . THR A 1 522 ? 16.036 -11.223 5.715 1.00 98.75 522 THR A N 1
ATOM 4030 C CA . THR A 1 522 ? 17.428 -11.412 5.271 1.00 98.75 522 THR A CA 1
ATOM 4031 C C . THR A 1 522 ? 18.216 -12.319 6.231 1.00 98.75 522 THR A C 1
ATOM 4033 O O . THR A 1 522 ? 17.648 -12.964 7.110 1.00 98.75 522 THR A O 1
ATOM 4036 N N . SER A 1 523 ? 19.547 -12.380 6.089 1.00 98.00 523 SER A N 1
ATOM 4037 C CA . SER A 1 523 ? 20.425 -13.023 7.080 1.00 98.00 523 SER A CA 1
ATOM 4038 C C . SER A 1 523 ? 20.525 -12.257 8.412 1.00 98.00 523 SER A C 1
ATOM 4040 O O . SER A 1 523 ? 21.166 -12.742 9.345 1.00 98.00 523 SER A O 1
ATOM 4042 N N . ASP A 1 524 ? 19.889 -11.086 8.520 1.00 98.50 524 ASP A N 1
ATOM 4043 C CA . ASP A 1 524 ? 19.730 -10.327 9.758 1.00 98.50 524 ASP A CA 1
ATOM 4044 C C . ASP A 1 524 ? 18.253 -10.290 10.200 1.00 98.50 524 ASP A C 1
ATOM 4046 O O . ASP A 1 524 ? 17.396 -9.912 9.396 1.00 98.50 524 ASP A O 1
ATOM 4050 N N . PRO A 1 525 ? 17.930 -10.633 11.463 1.00 97.44 525 PRO A N 1
ATOM 4051 C CA . PRO A 1 525 ? 16.551 -10.672 11.952 1.00 97.44 525 PRO A CA 1
ATOM 4052 C C . PRO A 1 525 ? 15.860 -9.298 12.011 1.00 97.44 525 PRO A C 1
ATOM 4054 O O . PRO A 1 525 ? 14.636 -9.247 12.123 1.00 97.44 525 PRO A O 1
ATOM 4057 N N . ALA A 1 526 ? 16.610 -8.192 11.950 1.00 98.00 526 ALA A N 1
ATOM 4058 C CA . ALA A 1 526 ? 16.055 -6.840 11.930 1.00 98.00 526 ALA A CA 1
ATOM 4059 C C . ALA A 1 526 ? 15.885 -6.274 10.509 1.00 98.00 526 ALA A C 1
ATOM 4061 O O . ALA A 1 526 ? 15.344 -5.177 10.358 1.00 98.00 526 ALA A O 1
ATOM 4062 N N . ILE A 1 527 ? 16.345 -6.982 9.468 1.00 98.81 527 ILE A N 1
ATOM 4063 C CA . ILE A 1 527 ? 16.406 -6.448 8.103 1.00 98.81 527 ILE A CA 1
ATOM 4064 C C . ILE A 1 527 ? 15.619 -7.326 7.130 1.00 98.81 527 ILE A C 1
ATOM 4066 O O . ILE A 1 527 ? 15.851 -8.531 7.010 1.00 98.81 527 ILE A O 1
ATOM 4070 N N . PHE A 1 528 ? 14.737 -6.683 6.373 1.00 98.88 528 PHE A N 1
ATOM 4071 C CA . PHE A 1 528 ? 13.957 -7.265 5.287 1.00 98.88 528 PHE A CA 1
ATOM 4072 C C . PHE A 1 528 ? 14.420 -6.708 3.938 1.00 98.88 528 PHE A C 1
ATOM 4074 O O . PHE A 1 528 ? 14.924 -5.588 3.863 1.00 98.88 528 PHE A O 1
ATOM 4081 N N . ALA A 1 529 ? 14.218 -7.451 2.851 1.00 98.88 529 ALA A N 1
ATOM 4082 C CA . ALA A 1 529 ? 14.389 -6.956 1.488 1.00 98.88 529 ALA A CA 1
ATOM 4083 C C . ALA A 1 529 ? 13.228 -7.392 0.585 1.00 98.88 529 ALA A C 1
ATOM 4085 O O . ALA A 1 529 ? 12.810 -8.550 0.608 1.00 98.88 529 ALA A O 1
ATOM 4086 N N . ILE A 1 530 ? 12.710 -6.460 -0.220 1.00 98.69 530 ILE A N 1
ATOM 4087 C CA . ILE A 1 530 ? 11.495 -6.650 -1.030 1.00 98.69 530 ILE A CA 1
ATOM 4088 C C . ILE A 1 530 ? 11.597 -5.985 -2.413 1.00 98.69 530 ILE A C 1
ATOM 4090 O O . ILE A 1 530 ? 12.362 -5.043 -2.621 1.00 98.69 530 ILE A O 1
ATOM 4094 N N . GLY A 1 531 ? 10.784 -6.445 -3.364 1.00 97.50 531 GLY A N 1
ATOM 4095 C CA . GLY A 1 531 ? 10.751 -5.958 -4.745 1.00 97.50 531 GLY A CA 1
ATOM 4096 C C . GLY A 1 531 ? 11.946 -6.431 -5.581 1.00 97.50 531 GLY A C 1
ATOM 4097 O O . GLY A 1 531 ? 12.567 -7.442 -5.274 1.00 97.50 531 GLY A O 1
ATOM 4098 N N . ASP A 1 532 ? 12.292 -5.686 -6.637 1.00 97.81 532 ASP A N 1
ATOM 4099 C CA . ASP A 1 532 ? 13.295 -6.101 -7.638 1.00 97.81 532 ASP A CA 1
ATOM 4100 C C . ASP A 1 532 ? 14.702 -6.383 -7.079 1.00 97.81 532 ASP A C 1
ATOM 4102 O O . ASP A 1 532 ? 15.510 -6.987 -7.787 1.00 97.81 532 ASP A O 1
ATOM 4106 N N . VAL A 1 533 ? 15.027 -5.919 -5.864 1.00 98.50 533 VAL A N 1
ATOM 4107 C CA . VAL A 1 533 ? 16.329 -6.163 -5.217 1.00 98.50 533 VAL A CA 1
ATOM 4108 C C . VAL A 1 533 ? 16.392 -7.534 -4.536 1.00 98.50 533 VAL A C 1
ATOM 4110 O O . VAL A 1 533 ? 17.486 -8.065 -4.336 1.00 98.50 533 VAL A O 1
ATOM 4113 N N . SER A 1 534 ? 15.247 -8.118 -4.174 1.00 98.25 534 SER A N 1
ATOM 4114 C CA . SER A 1 534 ? 15.194 -9.357 -3.403 1.00 98.25 534 SER A CA 1
ATOM 4115 C C . SER A 1 534 ? 15.416 -10.581 -4.299 1.00 98.25 534 SER A C 1
ATOM 4117 O O . SER A 1 534 ? 14.867 -10.708 -5.395 1.00 98.25 534 SER A O 1
ATOM 4119 N N . ARG A 1 535 ? 16.240 -11.512 -3.821 1.00 97.94 535 ARG A N 1
ATOM 4120 C CA . ARG A 1 535 ? 16.359 -12.872 -4.342 1.00 97.94 535 ARG A CA 1
ATOM 4121 C C . ARG A 1 535 ? 15.724 -13.811 -3.320 1.00 97.94 535 ARG A C 1
ATOM 4123 O O . ARG A 1 535 ? 16.376 -14.277 -2.385 1.00 97.94 535 ARG A O 1
ATOM 4130 N N . GLN A 1 536 ? 14.442 -14.074 -3.519 1.00 96.19 536 GLN A N 1
ATOM 4131 C CA . GLN A 1 536 ? 13.588 -14.774 -2.572 1.00 96.19 536 GLN A CA 1
ATOM 4132 C C . GLN A 1 536 ? 13.731 -16.288 -2.694 1.00 96.19 536 GLN A C 1
ATOM 4134 O O . GLN A 1 536 ? 13.495 -16.851 -3.766 1.00 96.19 536 GLN A O 1
ATOM 4139 N N . ARG A 1 537 ? 14.095 -16.948 -1.591 1.00 95.00 537 ARG A N 1
ATOM 4140 C CA . ARG A 1 537 ? 14.135 -18.411 -1.480 1.00 95.00 537 ARG A CA 1
ATOM 4141 C C . ARG A 1 537 ? 12.772 -18.962 -1.083 1.00 95.00 537 ARG A C 1
ATOM 4143 O O . ARG A 1 537 ? 12.050 -18.359 -0.298 1.00 95.00 537 ARG A O 1
ATOM 4150 N N . SER A 1 538 ? 12.445 -20.130 -1.618 1.00 90.31 538 SER A N 1
ATOM 4151 C CA . SER A 1 538 ? 11.245 -20.899 -1.272 1.00 90.31 538 SER A CA 1
ATOM 4152 C C . SER A 1 538 ? 11.512 -22.393 -1.463 1.00 90.31 538 SER A C 1
ATOM 4154 O O . SER A 1 538 ? 12.552 -22.768 -2.006 1.00 90.31 538 SER A O 1
ATOM 4156 N N . GLY A 1 539 ? 10.567 -23.253 -1.069 1.00 87.00 539 GLY A N 1
ATOM 4157 C CA . GLY A 1 539 ? 10.667 -24.695 -1.327 1.00 87.00 539 GLY A CA 1
ATOM 4158 C C . GLY A 1 539 ? 10.825 -25.033 -2.817 1.00 87.00 539 GLY A C 1
ATOM 4159 O O . GLY A 1 539 ? 11.612 -25.906 -3.170 1.00 87.00 539 GLY A O 1
ATOM 4160 N N . THR A 1 540 ? 10.142 -24.292 -3.696 1.00 85.25 540 THR A N 1
ATOM 4161 C CA . THR A 1 540 ? 10.240 -24.446 -5.159 1.00 85.25 540 THR A CA 1
ATOM 4162 C C . THR A 1 540 ? 11.549 -23.881 -5.717 1.00 85.25 540 THR A C 1
ATOM 4164 O O . THR A 1 540 ? 12.065 -24.372 -6.719 1.00 85.25 540 THR A O 1
ATOM 4167 N N . PHE A 1 541 ? 12.106 -22.857 -5.066 1.00 89.12 541 PHE A N 1
ATOM 4168 C CA . PHE A 1 541 ? 13.310 -22.160 -5.509 1.00 89.12 541 PHE A CA 1
ATOM 4169 C C . PHE A 1 541 ? 14.344 -22.048 -4.376 1.00 89.12 541 PHE A C 1
ATOM 4171 O O . PHE A 1 541 ? 14.502 -20.971 -3.789 1.00 89.12 541 PHE A O 1
ATOM 4178 N N . PRO A 1 542 ? 15.081 -23.130 -4.064 1.00 91.19 542 PRO A N 1
ATOM 4179 C CA . PRO A 1 542 ? 16.017 -23.147 -2.937 1.00 91.19 542 PRO A CA 1
ATOM 4180 C C . PRO A 1 542 ? 17.194 -22.173 -3.112 1.00 91.19 542 PRO A C 1
ATOM 4182 O O . PRO A 1 542 ? 17.624 -21.538 -2.152 1.00 91.19 542 PRO A O 1
ATOM 4185 N N . GLU A 1 543 ? 17.664 -21.972 -4.349 1.00 91.56 543 GLU A N 1
ATOM 4186 C CA . GLU A 1 543 ? 18.715 -20.992 -4.692 1.00 91.56 543 GLU A CA 1
ATOM 4187 C C . GLU A 1 543 ? 18.187 -19.547 -4.828 1.00 91.56 543 GLU A C 1
ATOM 4189 O O . GLU A 1 543 ? 18.935 -18.606 -5.126 1.00 91.56 543 GLU A O 1
ATOM 4194 N N . GLY A 1 544 ? 16.881 -19.380 -4.627 1.00 93.88 544 GLY A N 1
ATOM 4195 C CA . GLY A 1 544 ? 16.127 -18.145 -4.756 1.00 93.88 544 GLY A CA 1
ATOM 4196 C C . GLY A 1 544 ? 15.904 -17.676 -6.191 1.00 93.88 544 GLY A C 1
ATOM 4197 O O . GLY A 1 544 ? 16.647 -18.027 -7.110 1.00 93.88 544 GLY A O 1
ATOM 4198 N N . ILE A 1 545 ? 14.879 -16.848 -6.384 1.00 93.88 545 ILE A N 1
ATOM 4199 C CA . ILE A 1 545 ? 14.609 -16.165 -7.656 1.00 93.88 545 ILE A CA 1
ATOM 4200 C C . ILE A 1 545 ? 14.436 -14.674 -7.443 1.00 93.88 545 ILE A C 1
ATOM 4202 O O . ILE A 1 545 ? 14.069 -14.222 -6.362 1.00 93.88 545 ILE A O 1
ATOM 4206 N N . ARG A 1 546 ? 14.665 -13.919 -8.513 1.00 94.12 546 ARG A N 1
ATOM 4207 C CA . ARG A 1 546 ? 14.375 -12.493 -8.575 1.00 94.12 546 ARG A CA 1
ATOM 4208 C C . ARG A 1 546 ? 13.277 -12.286 -9.603 1.00 94.12 546 ARG A C 1
ATOM 4210 O O . ARG A 1 546 ? 13.442 -12.677 -10.758 1.00 94.12 546 ARG A O 1
ATOM 4217 N N . VAL A 1 547 ? 12.162 -11.714 -9.168 1.00 91.50 547 VAL A N 1
ATOM 4218 C CA . VAL A 1 547 ? 11.001 -11.446 -10.021 1.00 91.50 547 VAL A CA 1
ATOM 4219 C C . VAL A 1 547 ? 10.854 -9.938 -10.161 1.00 91.50 547 VAL A C 1
ATOM 4221 O O . VAL A 1 547 ? 10.550 -9.235 -9.201 1.00 91.50 547 VAL A O 1
ATOM 4224 N N . GLU A 1 548 ? 11.092 -9.451 -11.375 1.00 92.88 548 GLU A N 1
ATOM 4225 C CA . GLU A 1 548 ? 11.073 -8.028 -11.731 1.00 92.88 548 GLU A CA 1
ATOM 4226 C C . GLU A 1 548 ? 9.669 -7.615 -12.201 1.00 92.88 548 GLU A C 1
ATOM 4228 O O . GLU A 1 548 ? 9.471 -7.246 -13.359 1.00 92.88 548 GLU A O 1
ATOM 4233 N N . SER A 1 549 ? 8.661 -7.754 -11.333 1.00 90.12 549 SER A N 1
ATOM 4234 C CA . SER A 1 549 ? 7.274 -7.419 -11.674 1.00 90.12 549 SER A CA 1
ATOM 4235 C C . SER A 1 549 ? 6.606 -6.533 -10.630 1.00 90.12 549 SER A C 1
ATOM 4237 O O . SER A 1 549 ? 6.884 -6.600 -9.431 1.00 90.12 549 SER A O 1
ATOM 4239 N N . TRP A 1 550 ? 5.669 -5.715 -11.110 1.00 90.25 550 TRP A N 1
ATOM 4240 C CA . TRP A 1 550 ? 4.850 -4.856 -10.263 1.00 90.25 550 TRP A CA 1
ATOM 4241 C C . TRP A 1 550 ? 4.068 -5.675 -9.229 1.00 90.25 550 TRP A C 1
ATOM 4243 O O . TRP A 1 550 ? 4.096 -5.350 -8.045 1.00 90.25 550 TRP A O 1
ATOM 4253 N N . GLN A 1 551 ? 3.433 -6.779 -9.636 1.00 85.50 551 GLN A N 1
ATOM 4254 C CA . GLN A 1 551 ? 2.670 -7.628 -8.715 1.00 85.50 551 GLN A CA 1
ATOM 4255 C C . GLN A 1 551 ? 3.566 -8.226 -7.626 1.00 85.50 551 GLN A C 1
ATOM 4257 O O . GLN A 1 551 ? 3.224 -8.131 -6.450 1.00 85.50 551 GLN A O 1
ATOM 4262 N N . ASN A 1 552 ? 4.738 -8.757 -7.992 1.00 89.12 552 ASN A N 1
ATOM 4263 C CA . ASN A 1 552 ? 5.671 -9.331 -7.023 1.00 89.12 552 ASN A CA 1
ATOM 4264 C C . ASN A 1 552 ? 6.111 -8.299 -5.971 1.00 89.12 552 ASN A C 1
ATOM 4266 O O . ASN A 1 552 ? 6.187 -8.615 -4.787 1.00 89.12 552 ASN A O 1
ATOM 4270 N N . ALA A 1 553 ? 6.349 -7.047 -6.376 1.00 91.94 553 ALA A N 1
ATOM 4271 C CA . ALA A 1 553 ? 6.682 -5.975 -5.440 1.00 91.94 553 ALA A CA 1
ATOM 4272 C C . ALA A 1 553 ? 5.564 -5.711 -4.412 1.00 91.94 553 ALA A C 1
ATOM 4274 O O . ALA A 1 553 ? 5.861 -5.499 -3.237 1.00 91.94 553 ALA A O 1
ATOM 4275 N N . ASN A 1 554 ? 4.295 -5.750 -4.835 1.00 87.88 554 ASN A N 1
ATOM 4276 C CA . ASN A 1 554 ? 3.143 -5.595 -3.941 1.00 87.88 554 ASN A CA 1
ATOM 4277 C C . ASN A 1 554 ? 2.986 -6.799 -2.995 1.00 87.88 554 ASN A C 1
ATOM 4279 O O . ASN A 1 554 ? 2.800 -6.625 -1.793 1.00 87.88 554 ASN A O 1
ATOM 4283 N N . GLU A 1 555 ? 3.110 -8.020 -3.518 1.00 88.56 555 GLU A N 1
ATOM 4284 C CA . GLU A 1 555 ? 2.984 -9.249 -2.725 1.00 88.56 555 GLU A CA 1
ATOM 4285 C C . GLU A 1 555 ? 4.079 -9.365 -1.664 1.00 88.56 555 GLU A C 1
ATOM 4287 O O . GLU A 1 555 ? 3.796 -9.654 -0.499 1.00 88.56 555 GLU A O 1
ATOM 4292 N N . GLN A 1 556 ? 5.332 -9.086 -2.034 1.00 95.38 556 GLN A N 1
ATOM 4293 C CA . GLN A 1 556 ? 6.437 -9.093 -1.080 1.00 95.38 556 GLN A CA 1
ATOM 4294 C C . GLN A 1 556 ? 6.284 -7.996 -0.023 1.00 95.38 556 GLN A C 1
ATOM 4296 O O . GLN A 1 556 ? 6.560 -8.251 1.147 1.00 95.38 556 GLN A O 1
ATOM 4301 N N . ALA A 1 557 ? 5.795 -6.808 -0.394 1.00 96.19 557 ALA A N 1
ATOM 4302 C CA . ALA A 1 557 ? 5.496 -5.750 0.569 1.00 96.19 557 ALA A CA 1
ATOM 4303 C C . ALA A 1 557 ? 4.437 -6.190 1.595 1.00 96.19 557 ALA A C 1
ATOM 4305 O O . ALA A 1 557 ? 4.609 -5.966 2.794 1.00 96.19 557 ALA A O 1
ATOM 4306 N N . GLN A 1 558 ? 3.367 -6.859 1.151 1.00 91.81 558 GLN A N 1
ATOM 4307 C CA . GLN A 1 558 ? 2.327 -7.373 2.043 1.00 91.81 558 GLN A CA 1
ATOM 4308 C C . GLN A 1 558 ? 2.862 -8.464 2.979 1.00 91.81 558 GLN A C 1
ATOM 4310 O O . GLN A 1 558 ? 2.610 -8.417 4.186 1.00 91.81 558 GLN A O 1
ATOM 4315 N N . ARG A 1 559 ? 3.616 -9.431 2.442 1.00 94.06 559 ARG A N 1
ATOM 4316 C CA . ARG A 1 559 ? 4.224 -10.516 3.228 1.00 94.06 559 ARG A CA 1
ATOM 4317 C C . ARG A 1 559 ? 5.200 -9.985 4.274 1.00 94.06 559 ARG A C 1
ATOM 4319 O O . ARG A 1 559 ? 5.099 -10.368 5.440 1.00 94.06 559 ARG A O 1
ATOM 4326 N N . ALA A 1 560 ? 6.073 -9.055 3.881 1.00 97.94 560 ALA A N 1
ATOM 4327 C CA . ALA A 1 560 ? 7.027 -8.419 4.781 1.00 97.94 560 ALA A CA 1
ATOM 4328 C C . ALA A 1 560 ? 6.318 -7.640 5.894 1.00 97.94 560 ALA A C 1
ATOM 4330 O O . ALA A 1 560 ? 6.641 -7.838 7.058 1.00 97.94 560 ALA A O 1
ATOM 4331 N N . ALA A 1 561 ? 5.297 -6.831 5.583 1.00 96.50 561 ALA A N 1
ATOM 4332 C CA . ALA A 1 561 ? 4.537 -6.109 6.607 1.00 96.50 561 ALA A CA 1
ATOM 4333 C C . ALA A 1 561 ? 3.882 -7.058 7.628 1.00 96.50 561 ALA A C 1
ATOM 4335 O O . ALA A 1 561 ? 3.935 -6.812 8.832 1.00 96.50 561 ALA A O 1
ATOM 4336 N N . ARG A 1 562 ? 3.309 -8.180 7.168 1.00 94.38 562 ARG A N 1
ATOM 4337 C CA . ARG A 1 562 ? 2.748 -9.208 8.062 1.00 94.38 562 ARG A CA 1
ATOM 4338 C C . ARG A 1 562 ? 3.828 -9.886 8.902 1.00 94.38 562 ARG A C 1
ATOM 4340 O O . ARG A 1 562 ? 3.602 -10.105 10.085 1.00 94.38 562 ARG A O 1
ATOM 4347 N N . ALA A 1 563 ? 4.998 -10.161 8.328 1.00 97.00 563 ALA A N 1
ATOM 4348 C CA . ALA A 1 563 ? 6.117 -10.767 9.045 1.00 97.00 563 ALA A CA 1
ATOM 4349 C C . ALA A 1 563 ? 6.712 -9.828 10.106 1.00 97.00 563 ALA A C 1
ATOM 4351 O O . ALA A 1 563 ? 6.935 -10.258 11.234 1.00 97.00 563 ALA A O 1
ATOM 4352 N N . ILE A 1 564 ? 6.889 -8.543 9.781 1.00 97.31 564 ILE A N 1
ATOM 4353 C CA . ILE A 1 564 ? 7.343 -7.497 10.714 1.00 97.31 564 ILE A CA 1
ATOM 4354 C C . ILE A 1 564 ? 6.422 -7.426 11.939 1.00 97.31 564 ILE A C 1
ATOM 4356 O O . ILE A 1 564 ? 6.902 -7.259 13.060 1.00 97.31 564 ILE A O 1
ATOM 4360 N N . LEU A 1 565 ? 5.115 -7.598 11.722 1.00 93.31 565 LEU A N 1
ATOM 4361 C CA . LEU A 1 565 ? 4.071 -7.563 12.749 1.00 93.31 565 LEU A CA 1
ATOM 4362 C C . LEU A 1 565 ? 3.742 -8.932 13.369 1.00 93.31 565 LEU A C 1
ATOM 4364 O O . LEU A 1 565 ? 2.769 -9.031 14.114 1.00 93.31 565 LEU A O 1
ATOM 4368 N N . ALA A 1 566 ? 4.514 -9.977 13.053 1.00 93.38 566 ALA A N 1
ATOM 4369 C CA . ALA A 1 566 ? 4.298 -11.348 13.525 1.00 93.38 566 ALA A CA 1
ATOM 4370 C C . ALA A 1 566 ? 2.870 -11.890 13.275 1.00 93.38 566 ALA A C 1
ATOM 4372 O O . ALA A 1 566 ? 2.312 -12.638 14.079 1.00 93.38 566 ALA A O 1
ATOM 4373 N N . LEU A 1 567 ? 2.268 -11.514 12.145 1.00 85.12 567 LEU A N 1
ATOM 4374 C CA . LEU A 1 567 ? 0.945 -11.961 11.717 1.00 85.12 567 LEU A CA 1
ATOM 4375 C C . LEU A 1 567 ? 1.037 -13.206 10.824 1.00 85.12 567 LEU A C 1
ATOM 4377 O O . LEU A 1 567 ? 2.004 -13.401 10.088 1.00 85.12 567 LEU A O 1
ATOM 4381 N N . GLU A 1 568 ? -0.022 -14.018 10.832 1.00 85.94 568 GLU A N 1
ATOM 4382 C CA . GLU A 1 568 ? -0.159 -15.194 9.962 1.00 85.94 568 GLU A CA 1
ATOM 4383 C C . GLU A 1 568 ? -0.027 -14.819 8.480 1.00 85.94 568 GLU A C 1
ATOM 4385 O O . GLU A 1 568 ? -0.605 -13.825 8.047 1.00 85.94 568 GLU A O 1
ATOM 4390 N N . GLN A 1 569 ? 0.704 -15.592 7.678 1.00 89.38 569 GLN A N 1
ATOM 4391 C CA . GLN A 1 569 ? 0.918 -15.282 6.261 1.00 89.38 569 GLN A CA 1
ATOM 4392 C C . GLN A 1 569 ? -0.275 -15.674 5.386 1.00 89.38 569 GLN A C 1
ATOM 4394 O O . GLN A 1 569 ? -0.991 -16.629 5.669 1.00 89.38 569 GLN A O 1
ATOM 4399 N N . LEU A 1 570 ? -0.474 -14.935 4.293 1.00 78.88 570 LEU A N 1
ATOM 4400 C CA . LEU A 1 570 ? -1.488 -15.270 3.293 1.00 78.88 570 LEU A CA 1
ATOM 4401 C C . LEU A 1 570 ? -0.962 -16.331 2.307 1.00 78.88 570 LEU A C 1
ATOM 4403 O O . LEU A 1 570 ? 0.258 -16.461 2.134 1.00 78.88 570 LEU A O 1
ATOM 4407 N N . PRO A 1 571 ? -1.855 -17.067 1.620 1.00 76.44 571 PRO A N 1
ATOM 4408 C CA . PRO A 1 571 ? -1.469 -17.922 0.504 1.00 76.44 571 PRO A CA 1
ATOM 4409 C C . PRO A 1 571 ? -0.738 -17.136 -0.590 1.00 76.44 571 PRO A C 1
ATOM 4411 O O . PRO A 1 571 ? -1.041 -15.971 -0.848 1.00 76.44 571 PRO A O 1
ATOM 4414 N N . THR A 1 572 ? 0.233 -17.772 -1.244 1.00 76.44 572 THR A N 1
ATOM 4415 C CA . THR A 1 572 ? 0.939 -17.167 -2.381 1.00 76.44 572 THR A CA 1
ATOM 4416 C C . THR A 1 572 ? -0.013 -17.041 -3.560 1.00 76.44 572 THR A C 1
ATOM 4418 O O . THR A 1 572 ? -0.595 -18.031 -3.999 1.00 76.44 572 THR A O 1
ATOM 4421 N N . ALA A 1 573 ? -0.167 -15.823 -4.070 1.00 75.94 573 ALA A N 1
ATOM 4422 C CA . ALA A 1 573 ? -0.952 -15.582 -5.265 1.00 75.94 573 ALA A CA 1
ATOM 4423 C C . ALA A 1 573 ? -0.219 -16.092 -6.513 1.00 75.94 573 ALA A C 1
ATOM 4425 O O . ALA A 1 573 ? 1.001 -16.258 -6.545 1.00 75.94 573 ALA A O 1
ATOM 4426 N N . ILE A 1 574 ? -0.988 -16.366 -7.562 1.00 83.50 574 ILE A N 1
ATOM 4427 C CA . ILE A 1 574 ? -0.419 -16.789 -8.840 1.00 83.50 574 ILE A CA 1
ATOM 4428 C C . ILE A 1 574 ? 0.294 -15.598 -9.479 1.00 83.50 574 ILE A C 1
ATOM 4430 O O . ILE A 1 574 ? -0.342 -14.547 -9.630 1.00 83.50 574 ILE A O 1
ATOM 4434 N N . PRO A 1 575 ? 1.561 -15.755 -9.912 1.00 84.81 575 PRO A N 1
ATOM 4435 C CA . PRO A 1 575 ? 2.275 -14.702 -10.616 1.00 84.81 575 PRO A CA 1
ATOM 4436 C C . PRO A 1 575 ? 1.508 -14.263 -11.858 1.00 84.81 575 PRO A C 1
ATOM 4438 O O . PRO A 1 575 ? 1.049 -15.095 -12.640 1.00 84.81 575 PRO A O 1
ATOM 4441 N N . ARG A 1 576 ? 1.380 -12.957 -12.058 1.00 84.62 576 ARG A N 1
ATOM 4442 C CA . ARG A 1 576 ? 0.826 -12.363 -13.272 1.00 84.62 576 ARG A CA 1
ATOM 4443 C C . ARG A 1 576 ? 1.745 -11.260 -13.768 1.00 84.62 576 ARG A C 1
ATOM 4445 O O . ARG A 1 576 ? 2.518 -10.647 -13.026 1.00 84.62 576 ARG A O 1
ATOM 4452 N N . PHE A 1 577 ? 1.678 -11.041 -15.069 1.00 87.62 577 PHE A N 1
ATOM 4453 C CA . PHE A 1 577 ? 2.476 -10.047 -15.766 1.00 87.62 577 PHE A CA 1
ATOM 4454 C C . PHE A 1 577 ? 1.710 -9.547 -16.984 1.00 87.62 577 PHE A C 1
ATOM 4456 O O . PHE A 1 577 ? 0.906 -10.284 -17.557 1.00 87.62 577 PHE A O 1
ATOM 4463 N N . TRP A 1 578 ? 1.976 -8.310 -17.392 1.00 88.62 578 TRP A N 1
ATOM 4464 C CA . TRP A 1 578 ? 1.435 -7.761 -18.625 1.00 88.62 578 TRP A CA 1
ATOM 4465 C C . TRP A 1 578 ? 2.455 -6.865 -19.328 1.00 88.62 578 TRP A C 1
ATOM 4467 O O . TRP A 1 578 ? 3.370 -6.328 -18.701 1.00 88.62 578 TRP A O 1
ATOM 4477 N N . SER A 1 579 ? 2.272 -6.689 -20.632 1.00 88.81 579 SER A N 1
ATOM 4478 C CA . SER A 1 579 ? 2.990 -5.709 -21.444 1.00 88.81 579 SER A CA 1
ATOM 4479 C C . SER A 1 579 ? 2.045 -5.165 -22.507 1.00 88.81 579 SER A C 1
ATOM 4481 O O . SER A 1 579 ? 1.354 -5.939 -23.169 1.00 88.81 579 SER A O 1
ATOM 4483 N N . ASP A 1 580 ? 2.039 -3.843 -22.670 1.00 85.31 580 ASP A N 1
ATOM 4484 C CA . ASP A 1 580 ? 1.205 -3.161 -23.659 1.00 85.31 580 ASP A CA 1
ATOM 4485 C C . ASP A 1 580 ? 2.096 -2.651 -24.790 1.00 85.31 580 ASP A C 1
ATOM 4487 O O . ASP A 1 580 ? 3.027 -1.872 -24.568 1.00 85.31 580 ASP A O 1
ATOM 4491 N N . GLN A 1 581 ? 1.832 -3.113 -26.008 1.00 88.56 581 GLN A N 1
ATOM 4492 C CA . GLN A 1 581 ? 2.619 -2.795 -27.196 1.00 88.56 581 GLN A CA 1
ATOM 4493 C C . GLN A 1 581 ? 1.655 -2.526 -28.347 1.00 88.56 581 GLN A C 1
ATOM 4495 O O . GLN A 1 581 ? 0.935 -3.426 -28.768 1.00 88.56 581 GLN A O 1
ATOM 4500 N N . TYR A 1 582 ? 1.660 -1.300 -28.874 1.00 88.25 582 TYR A N 1
ATOM 4501 C CA . TYR A 1 582 ? 0.650 -0.844 -29.839 1.00 88.25 582 TYR A CA 1
ATOM 4502 C C . TYR A 1 582 ? -0.764 -0.912 -29.228 1.00 88.25 582 TYR A C 1
ATOM 4504 O O . TYR A 1 582 ? -0.967 -0.408 -28.126 1.00 88.25 582 TYR A O 1
ATOM 4512 N N . ASP A 1 583 ? -1.719 -1.511 -29.932 1.00 83.56 583 ASP A N 1
ATOM 4513 C CA . ASP A 1 583 ? -3.082 -1.830 -29.497 1.00 83.56 583 ASP A CA 1
ATOM 4514 C C . ASP A 1 583 ? -3.205 -3.242 -28.884 1.00 83.56 583 ASP A C 1
ATOM 4516 O O . ASP A 1 583 ? -4.309 -3.757 -28.691 1.00 83.56 583 ASP A O 1
ATOM 4520 N N . LEU A 1 584 ? -2.076 -3.888 -28.573 1.00 88.44 584 LEU A N 1
ATOM 4521 C CA . LEU A 1 584 ? -2.032 -5.226 -27.991 1.00 88.44 584 LEU A CA 1
ATOM 4522 C C . LEU A 1 584 ? -1.696 -5.166 -26.501 1.00 88.44 584 LEU A C 1
ATOM 4524 O O . LEU A 1 584 ? -0.650 -4.637 -26.117 1.00 88.44 584 LEU A O 1
ATOM 4528 N N . SER A 1 585 ? -2.527 -5.804 -25.680 1.00 87.12 585 SER A N 1
ATOM 4529 C CA . SER A 1 585 ? -2.224 -6.109 -24.284 1.00 87.12 585 SER A CA 1
ATOM 4530 C C . SER A 1 585 ? -1.900 -7.593 -24.139 1.00 87.12 585 SER A C 1
ATOM 4532 O O . SER A 1 585 ? -2.775 -8.458 -24.242 1.00 87.12 585 SER A O 1
ATOM 4534 N N . LEU A 1 586 ? -0.619 -7.907 -23.941 1.00 92.12 586 LEU A N 1
ATOM 4535 C CA . LEU A 1 586 ? -0.157 -9.264 -23.666 1.00 92.12 586 LEU A CA 1
ATOM 4536 C C . LEU A 1 586 ? -0.193 -9.509 -22.164 1.00 92.12 586 LEU A C 1
ATOM 4538 O O . LEU A 1 586 ? 0.363 -8.730 -21.394 1.00 92.12 586 LEU A O 1
ATOM 4542 N N . GLN A 1 587 ? -0.800 -10.615 -21.749 1.00 91.06 587 GLN A N 1
ATOM 4543 C CA . GLN A 1 587 ? -1.001 -10.959 -20.347 1.00 91.06 587 GLN A CA 1
ATOM 4544 C C . GLN A 1 587 ? -0.581 -12.393 -20.069 1.00 91.06 587 GLN A C 1
ATOM 4546 O O . GLN A 1 587 ? -0.749 -13.285 -20.900 1.00 91.06 587 GLN A O 1
ATOM 4551 N N . ILE A 1 588 ? -0.042 -12.600 -18.875 1.00 92.69 588 ILE A N 1
ATOM 4552 C CA . ILE A 1 588 ? 0.501 -13.869 -18.410 1.00 92.69 588 ILE A CA 1
ATOM 4553 C C . ILE A 1 588 ? -0.093 -14.165 -17.038 1.00 92.69 588 ILE A C 1
ATOM 4555 O O . ILE A 1 588 ? -0.103 -13.286 -16.175 1.00 92.69 588 ILE A O 1
ATOM 4559 N N . ALA A 1 589 ? -0.532 -15.403 -16.825 1.00 91.12 589 ALA A N 1
ATOM 4560 C CA . ALA A 1 589 ? -0.782 -15.942 -15.492 1.00 91.12 589 ALA A CA 1
ATOM 4561 C C . ALA A 1 589 ? 0.003 -17.243 -15.304 1.00 91.12 589 ALA A C 1
ATOM 4563 O O . ALA A 1 589 ? -0.001 -18.094 -16.190 1.00 91.12 589 ALA A O 1
ATOM 4564 N N . GLY A 1 590 ? 0.662 -17.387 -14.157 1.00 89.88 590 GLY A N 1
ATOM 4565 C CA . GLY A 1 590 ? 1.676 -18.404 -13.887 1.00 89.88 590 GLY A CA 1
ATOM 4566 C C . GLY A 1 590 ? 3.095 -17.905 -14.183 1.00 89.88 590 GLY A C 1
ATOM 4567 O O . GLY A 1 590 ? 3.294 -16.776 -14.630 1.00 89.88 590 GLY A O 1
ATOM 4568 N N . MET A 1 591 ? 4.093 -18.750 -13.912 1.00 88.88 591 MET A N 1
ATOM 4569 C CA . MET A 1 591 ? 5.499 -18.461 -14.215 1.00 88.88 591 MET A CA 1
ATOM 4570 C C . MET A 1 591 ? 5.866 -19.093 -15.565 1.00 88.88 591 MET A C 1
ATOM 4572 O O . MET A 1 591 ? 5.888 -20.322 -15.653 1.00 88.88 591 MET A O 1
ATOM 4576 N N . PRO A 1 592 ? 6.147 -18.302 -16.614 1.00 91.56 592 PRO A N 1
ATOM 4577 C CA . PRO A 1 592 ? 6.519 -18.857 -17.907 1.00 91.56 592 PRO A CA 1
ATOM 4578 C C . PRO A 1 592 ? 7.835 -19.630 -17.866 1.00 91.56 592 PRO A C 1
ATOM 4580 O O . PRO A 1 592 ? 8.843 -19.144 -17.352 1.00 91.56 592 PRO A O 1
ATOM 4583 N N . ASP A 1 593 ? 7.842 -20.787 -18.517 1.00 91.06 593 ASP A N 1
ATOM 4584 C CA . ASP A 1 593 ? 9.063 -21.477 -18.919 1.00 91.06 593 ASP A CA 1
ATOM 4585 C C . ASP A 1 593 ? 9.341 -21.162 -20.394 1.00 91.06 593 ASP A C 1
ATOM 4587 O O . ASP A 1 593 ? 8.574 -21.535 -21.282 1.00 91.06 593 ASP A O 1
ATOM 4591 N N . ALA A 1 594 ? 10.451 -20.472 -20.667 1.00 91.25 594 ALA A N 1
ATOM 4592 C CA . ALA A 1 594 ? 10.840 -20.072 -22.019 1.00 91.25 594 ALA A CA 1
ATOM 4593 C C . ALA A 1 594 ? 11.142 -21.258 -22.961 1.00 91.25 594 ALA A C 1
ATOM 4595 O O . ALA A 1 594 ? 11.216 -21.077 -24.179 1.00 91.25 594 ALA A O 1
ATOM 4596 N N . SER A 1 595 ? 11.328 -22.463 -22.415 1.00 92.31 595 SER A N 1
ATOM 4597 C CA . SER A 1 595 ? 11.531 -23.700 -23.174 1.00 92.31 595 SER A CA 1
ATOM 4598 C C . SER A 1 595 ? 10.244 -24.491 -23.432 1.00 92.31 595 SER A C 1
ATOM 4600 O O . SER A 1 595 ? 10.263 -25.435 -24.223 1.00 92.31 595 SER A O 1
ATOM 4602 N N . ALA A 1 596 ? 9.126 -24.101 -22.812 1.00 93.50 596 ALA A N 1
ATOM 4603 C CA . ALA A 1 596 ? 7.873 -24.832 -22.918 1.00 93.50 596 ALA A CA 1
ATOM 4604 C C . ALA A 1 596 ? 7.258 -24.751 -24.322 1.00 93.50 596 ALA A C 1
ATOM 4606 O O . ALA A 1 596 ? 7.351 -23.745 -25.028 1.00 93.50 596 ALA A O 1
ATOM 4607 N N . VAL A 1 597 ? 6.560 -25.821 -24.696 1.00 93.19 597 VAL A N 1
ATOM 4608 C CA . VAL A 1 597 ? 5.755 -25.904 -25.919 1.00 93.19 597 VAL A CA 1
ATOM 4609 C C . VAL A 1 597 ? 4.280 -25.806 -25.518 1.00 93.19 597 VAL A C 1
ATOM 4611 O O . VAL A 1 597 ? 3.890 -26.450 -24.541 1.00 93.19 597 VAL A O 1
ATOM 4614 N N . PRO A 1 598 ? 3.455 -25.003 -26.215 1.00 93.25 598 PRO A N 1
ATOM 4615 C CA . PRO A 1 598 ? 2.047 -24.864 -25.862 1.00 93.25 598 PRO A CA 1
ATOM 4616 C C . PRO A 1 598 ? 1.304 -26.195 -26.020 1.00 93.25 598 PRO A C 1
ATOM 4618 O O . PRO A 1 598 ? 1.465 -26.892 -27.021 1.00 93.25 598 PRO A O 1
ATOM 4621 N N . LEU A 1 599 ? 0.457 -26.515 -25.041 1.00 94.06 599 LEU A N 1
ATOM 4622 C CA . LEU A 1 599 ? -0.457 -27.661 -25.079 1.00 94.06 599 LEU A CA 1
ATOM 4623 C C . LEU A 1 599 ? -1.639 -27.394 -26.015 1.00 94.06 599 LEU A C 1
ATOM 4625 O O . LEU A 1 599 ? -2.140 -28.302 -26.674 1.00 94.06 599 LEU A O 1
ATOM 4629 N N . ALA A 1 600 ? -2.073 -26.136 -26.073 1.00 92.81 600 ALA A N 1
ATOM 4630 C CA . ALA A 1 600 ? -3.104 -25.661 -26.977 1.00 92.81 600 ALA A CA 1
ATOM 4631 C C . ALA A 1 600 ? -2.776 -24.244 -27.453 1.00 92.81 600 ALA A C 1
ATOM 4633 O O . ALA A 1 600 ? -2.212 -23.437 -26.706 1.00 92.81 600 ALA A O 1
ATOM 4634 N N . VAL A 1 601 ? -3.147 -23.955 -28.701 1.00 92.31 601 VAL A N 1
ATOM 4635 C CA . VAL A 1 601 ? -3.028 -22.628 -29.309 1.00 92.31 601 VAL A CA 1
ATOM 4636 C C . VAL A 1 601 ? -4.346 -22.282 -29.985 1.00 92.31 601 VAL A C 1
ATOM 4638 O O . VAL A 1 601 ? -4.770 -22.968 -30.914 1.00 92.31 601 VAL A O 1
ATOM 4641 N N . ASP A 1 602 ? -4.973 -21.202 -29.536 1.00 91.56 602 ASP A N 1
ATOM 4642 C CA . ASP A 1 602 ? -6.005 -20.504 -30.299 1.00 91.56 602 ASP A CA 1
ATOM 4643 C C . ASP A 1 602 ? -5.299 -19.470 -31.184 1.00 91.56 602 ASP A C 1
ATOM 4645 O O . ASP A 1 602 ? -4.785 -18.472 -30.686 1.00 91.56 602 ASP A O 1
ATOM 4649 N N . GLY A 1 603 ? -5.214 -19.752 -32.488 1.00 78.44 603 GLY A N 1
ATOM 4650 C CA . GLY A 1 603 ? -4.525 -18.923 -33.485 1.00 78.44 603 GLY A CA 1
ATOM 4651 C C . GLY A 1 603 ? -5.385 -17.813 -34.095 1.00 78.44 603 GLY A C 1
ATOM 4652 O O . GLY A 1 603 ? -5.122 -17.395 -35.222 1.00 78.44 603 GLY A O 1
ATOM 4653 N N . SER A 1 604 ? -6.450 -17.384 -33.415 1.00 79.81 604 SER A N 1
ATOM 4654 C CA . SER A 1 604 ? -7.231 -16.212 -33.824 1.00 79.81 604 SER A CA 1
ATOM 4655 C C . SER A 1 604 ? -6.396 -14.920 -33.789 1.00 79.81 604 SER A C 1
ATOM 4657 O O . SER A 1 604 ? -5.249 -14.906 -33.350 1.00 79.81 604 SER A O 1
ATOM 4659 N N . HIS A 1 605 ? -6.976 -13.805 -34.252 1.00 76.06 605 HIS A N 1
ATOM 4660 C CA . HIS A 1 605 ? -6.319 -12.487 -34.237 1.00 76.06 605 HIS A CA 1
ATOM 4661 C C . HIS A 1 605 ? -5.815 -12.075 -32.837 1.00 76.06 605 HIS A C 1
ATOM 4663 O O . HIS A 1 605 ? -4.812 -11.378 -32.729 1.00 76.06 605 HIS A O 1
ATOM 4669 N N . ASN A 1 606 ? -6.479 -12.567 -31.785 1.00 86.38 606 ASN A N 1
ATOM 4670 C CA . ASN A 1 606 ? -6.129 -12.386 -30.377 1.00 86.38 606 ASN A CA 1
ATOM 4671 C C . ASN A 1 606 ? -5.705 -13.744 -29.782 1.00 86.38 606 ASN A C 1
ATOM 4673 O O . ASN A 1 606 ? -6.549 -14.443 -29.199 1.00 86.38 606 ASN A O 1
ATOM 4677 N N . PRO A 1 607 ? -4.439 -14.163 -29.975 1.00 93.31 607 PRO A N 1
ATOM 4678 C CA . PRO A 1 607 ? -4.008 -15.517 -29.664 1.00 93.31 607 PRO A CA 1
ATOM 4679 C C . PRO A 1 607 ? -4.009 -15.830 -28.165 1.00 93.31 607 PRO A C 1
ATOM 4681 O O . PRO A 1 607 ? -3.783 -14.962 -27.315 1.00 93.31 607 PRO A O 1
ATOM 4684 N N . LEU A 1 608 ? -4.223 -17.110 -27.858 1.00 95.62 608 LEU A N 1
ATOM 4685 C CA . LEU A 1 608 ? -4.116 -17.681 -26.516 1.00 95.62 608 LEU A CA 1
ATOM 4686 C C . LEU A 1 608 ? -3.249 -18.943 -26.569 1.00 95.62 608 LEU A C 1
ATOM 4688 O O . LEU A 1 608 ? -3.557 -19.886 -27.300 1.00 95.62 608 LEU A O 1
ATOM 4692 N N . TRP A 1 609 ? -2.186 -18.966 -25.769 1.00 96.81 609 TRP A N 1
ATOM 4693 C CA . TRP A 1 609 ? -1.305 -20.115 -25.585 1.00 96.81 609 TRP A CA 1
ATOM 4694 C C . TRP A 1 609 ? -1.489 -20.685 -24.185 1.00 96.81 609 TRP A C 1
ATOM 4696 O O . TRP A 1 609 ? -1.207 -20.015 -23.188 1.00 96.81 609 TRP A O 1
ATOM 4706 N N . THR A 1 610 ? -1.931 -21.936 -24.112 1.00 95.44 610 THR A N 1
ATOM 4707 C CA . THR A 1 610 ? -2.116 -22.655 -22.849 1.00 95.44 610 THR A CA 1
ATOM 4708 C C . THR A 1 610 ? -0.967 -23.628 -22.628 1.00 95.44 610 THR A C 1
ATOM 4710 O O . THR A 1 610 ? -0.621 -24.404 -23.521 1.00 95.44 610 THR A O 1
ATOM 4713 N N . PHE A 1 611 ? -0.399 -23.606 -21.427 1.00 94.69 611 PHE A N 1
ATOM 4714 C CA . PHE A 1 611 ? 0.651 -24.513 -20.970 1.00 94.69 611 PHE A CA 1
ATOM 4715 C C . PHE A 1 611 ? 0.175 -25.248 -19.713 1.00 94.69 611 PHE A C 1
ATOM 4717 O O . PHE A 1 611 ? -0.941 -25.032 -19.247 1.00 94.69 611 PHE A O 1
ATOM 4724 N N . GLU A 1 612 ? 1.012 -26.128 -19.166 1.00 89.88 612 GLU A N 1
ATOM 4725 C CA . GLU A 1 612 ? 0.654 -26.928 -17.989 1.00 89.88 612 GLU A CA 1
ATOM 4726 C C . GLU A 1 612 ? 0.356 -26.053 -16.760 1.00 89.88 612 GLU A C 1
ATOM 4728 O O . GLU A 1 612 ? -0.695 -26.194 -16.145 1.00 89.88 612 GLU A O 1
ATOM 4733 N N . ASN A 1 613 ? 1.249 -25.106 -16.445 1.00 89.25 613 ASN A N 1
ATOM 4734 C CA . ASN A 1 613 ? 1.190 -24.302 -15.215 1.00 89.25 613 ASN A CA 1
ATOM 4735 C C . ASN A 1 613 ? 1.144 -22.785 -15.466 1.00 89.25 613 ASN A C 1
ATOM 4737 O O . ASN A 1 613 ? 1.325 -21.992 -14.541 1.00 89.25 613 ASN A O 1
ATOM 4741 N N . PHE A 1 614 ? 0.950 -22.364 -16.717 1.00 95.00 614 PHE A N 1
ATOM 4742 C CA . PHE A 1 614 ? 0.814 -20.955 -17.077 1.00 95.00 614 PHE A CA 1
ATOM 4743 C C . PHE A 1 614 ? 0.026 -20.778 -18.383 1.00 95.00 614 PHE A C 1
ATOM 4745 O O . PHE A 1 614 ? -0.152 -21.714 -19.163 1.00 95.00 614 PHE A O 1
ATOM 4752 N N . VAL A 1 615 ? -0.440 -19.558 -18.629 1.00 95.88 615 VAL A N 1
ATOM 4753 C CA . VAL A 1 615 ? -1.139 -19.160 -19.855 1.00 95.88 615 VAL A CA 1
ATOM 4754 C C . VAL A 1 615 ? -0.624 -17.807 -20.316 1.00 95.88 615 VAL A C 1
ATOM 4756 O O . VAL A 1 615 ? -0.241 -16.967 -19.497 1.00 95.88 615 VAL A O 1
ATOM 4759 N N . ILE A 1 616 ? -0.625 -17.594 -21.628 1.00 96.06 616 ILE A N 1
ATOM 4760 C CA . ILE A 1 616 ? -0.290 -16.313 -22.244 1.00 96.06 616 ILE A CA 1
ATOM 4761 C C . ILE A 1 616 ? -1.401 -15.958 -23.223 1.00 96.06 616 ILE A C 1
ATOM 4763 O O . ILE A 1 616 ? -1.728 -16.761 -24.093 1.00 96.06 616 ILE A O 1
ATOM 4767 N N . GLY A 1 617 ? -1.980 -14.769 -23.095 1.00 94.38 617 GLY A N 1
ATOM 4768 C CA . GLY A 1 617 ? -3.037 -14.286 -23.981 1.00 94.38 617 GLY A CA 1
ATOM 4769 C C . GLY A 1 617 ? -2.771 -12.867 -24.459 1.00 94.38 617 GLY A C 1
ATOM 4770 O O . GLY A 1 617 ? -2.203 -12.065 -23.722 1.00 94.38 617 GLY A O 1
ATOM 4771 N N . VAL A 1 618 ? -3.189 -12.552 -25.682 1.00 92.75 618 VAL A N 1
ATOM 4772 C CA . VAL A 1 618 ? -3.104 -11.201 -26.258 1.00 92.75 618 VAL A CA 1
ATOM 4773 C C . VAL A 1 618 ? -4.512 -10.670 -26.459 1.00 92.75 618 VAL A C 1
ATOM 4775 O O . VAL A 1 618 ? -5.250 -11.228 -27.261 1.00 92.75 618 VAL A O 1
ATOM 4778 N N . ASN A 1 619 ? -4.897 -9.622 -25.726 1.00 88.12 619 ASN A N 1
ATOM 4779 C CA . ASN A 1 619 ? -6.273 -9.108 -25.669 1.00 88.12 619 ASN A CA 1
ATOM 4780 C C . ASN A 1 619 ? -7.287 -10.187 -25.224 1.00 88.12 619 ASN A C 1
ATOM 4782 O O . ASN A 1 619 ? -8.416 -10.260 -25.712 1.00 88.12 619 ASN A O 1
ATOM 4786 N N . ARG A 1 620 ? -6.865 -11.064 -24.298 1.00 87.38 620 ARG A N 1
ATOM 4787 C CA . ARG A 1 620 ? -7.642 -12.209 -23.775 1.00 87.38 620 ARG A CA 1
ATOM 4788 C C . ARG A 1 620 ? -7.736 -12.204 -22.246 1.00 87.38 620 ARG A C 1
ATOM 4790 O O . ARG A 1 620 ? -7.641 -13.251 -21.607 1.00 87.38 620 ARG A O 1
ATOM 4797 N N . SER A 1 621 ? -7.938 -11.031 -21.645 1.00 82.31 621 SER A N 1
ATOM 4798 C CA . SER A 1 621 ? -7.922 -10.834 -20.185 1.00 82.31 621 SER A CA 1
ATOM 4799 C C . SER A 1 621 ? -8.839 -11.792 -19.429 1.00 82.31 621 SER A C 1
ATOM 4801 O O . SER A 1 621 ? -8.433 -12.362 -18.418 1.00 82.31 621 SER A O 1
ATOM 4803 N N . ARG A 1 622 ? -10.044 -12.044 -19.956 1.00 82.25 622 ARG A N 1
ATOM 4804 C CA . ARG A 1 622 ? -10.999 -12.992 -19.366 1.00 82.25 622 ARG A CA 1
ATOM 4805 C C . ARG A 1 622 ? -10.447 -14.417 -19.305 1.00 82.25 622 ARG A C 1
ATOM 4807 O O . ARG A 1 622 ? -10.575 -15.077 -18.278 1.00 82.25 622 ARG A O 1
ATOM 4814 N N . ASP A 1 623 ? -9.842 -14.898 -20.387 1.00 87.38 623 ASP A N 1
ATOM 4815 C CA . ASP A 1 623 ? -9.331 -16.271 -20.458 1.00 87.38 623 ASP A CA 1
ATOM 4816 C C . ASP A 1 623 ? -8.114 -16.456 -19.548 1.00 87.38 623 ASP A C 1
ATOM 4818 O O . ASP A 1 623 ? -8.029 -17.439 -18.812 1.00 87.38 623 ASP A O 1
ATOM 4822 N N . VAL A 1 624 ? -7.212 -15.468 -19.534 1.00 86.94 624 VAL A N 1
ATOM 4823 C CA . VAL A 1 624 ? -6.046 -15.456 -18.640 1.00 86.94 624 VAL A CA 1
ATOM 4824 C C . VAL A 1 624 ? -6.481 -15.448 -17.171 1.00 86.94 624 VAL A C 1
ATOM 4826 O O . VAL A 1 624 ? -5.945 -16.206 -16.362 1.00 86.94 624 VAL A O 1
ATOM 4829 N N . HIS A 1 625 ? -7.490 -14.645 -16.826 1.00 82.19 625 HIS A N 1
ATOM 4830 C CA . HIS A 1 625 ? -8.044 -14.592 -15.474 1.00 82.19 625 HIS A CA 1
ATOM 4831 C C . HIS A 1 625 ? -8.674 -15.921 -15.041 1.00 82.19 625 HIS A C 1
ATOM 4833 O O . HIS A 1 625 ? -8.362 -16.424 -13.962 1.00 82.19 625 HIS A O 1
ATOM 4839 N N . ARG A 1 626 ? -9.512 -16.525 -15.892 1.00 83.81 626 ARG A N 1
ATOM 4840 C CA . ARG A 1 626 ? -10.155 -17.819 -15.610 1.00 83.81 626 ARG A CA 1
ATOM 4841 C C . ARG A 1 626 ? -9.142 -18.937 -15.413 1.00 83.81 626 ARG A C 1
ATOM 4843 O O . ARG A 1 626 ? -9.299 -19.758 -14.514 1.00 83.81 626 ARG A O 1
ATOM 4850 N N . PHE A 1 627 ? -8.084 -18.952 -16.219 1.00 87.19 627 PHE A N 1
ATOM 4851 C CA . PHE A 1 627 ? -6.993 -19.903 -16.042 1.00 87.19 627 PHE A CA 1
ATOM 4852 C C . PHE A 1 627 ? -6.282 -19.702 -14.696 1.00 87.19 627 PHE A C 1
ATOM 4854 O O . PHE A 1 627 ? -6.020 -20.673 -13.989 1.00 87.19 627 PHE A O 1
ATOM 4861 N N . ALA A 1 628 ? -6.022 -18.449 -14.301 1.00 83.56 628 ALA A N 1
ATOM 4862 C CA . ALA A 1 628 ? -5.444 -18.147 -12.994 1.00 83.56 628 ALA A CA 1
ATOM 4863 C C . ALA A 1 628 ? -6.348 -18.627 -11.842 1.00 83.56 628 ALA A C 1
ATOM 4865 O O . ALA A 1 628 ? -5.856 -19.233 -10.899 1.00 83.56 628 ALA A O 1
ATOM 4866 N N . GLN A 1 629 ? -7.664 -18.411 -11.913 1.00 77.88 629 GLN A N 1
ATOM 4867 C CA . GLN A 1 629 ? -8.597 -18.919 -10.895 1.00 77.88 629 GLN A CA 1
ATOM 4868 C C . GLN A 1 629 ? -8.580 -20.450 -10.810 1.00 77.88 629 GLN A C 1
ATOM 4870 O O . GLN A 1 629 ? -8.488 -21.008 -9.717 1.00 77.88 629 GLN A O 1
ATOM 4875 N N . ALA A 1 630 ? -8.588 -21.131 -11.960 1.00 82.56 630 ALA A N 1
ATOM 4876 C CA . ALA A 1 630 ? -8.523 -22.589 -12.013 1.00 82.56 630 ALA A CA 1
ATOM 4877 C C . ALA A 1 630 ? -7.233 -23.136 -11.375 1.00 82.56 630 ALA A C 1
ATOM 4879 O O . ALA A 1 630 ? -7.288 -24.095 -10.605 1.00 82.56 630 ALA A O 1
ATOM 4880 N N . LEU A 1 631 ? -6.085 -22.499 -11.636 1.00 80.19 631 LEU A N 1
ATOM 4881 C CA . LEU A 1 631 ? -4.805 -22.856 -11.015 1.00 80.19 631 LEU A CA 1
ATOM 4882 C C . LEU A 1 631 ? -4.777 -22.619 -9.500 1.00 80.19 631 LEU A C 1
ATOM 4884 O O . LEU A 1 631 ? -4.098 -23.352 -8.786 1.00 80.19 631 LEU A O 1
ATOM 4888 N N . ALA A 1 632 ? -5.498 -21.614 -8.997 1.00 72.06 632 ALA A N 1
ATOM 4889 C CA . ALA A 1 632 ? -5.535 -21.307 -7.567 1.00 72.06 632 ALA A CA 1
ATOM 4890 C C . ALA A 1 632 ? -6.330 -22.352 -6.763 1.00 72.06 632 ALA A C 1
ATOM 4892 O O . ALA A 1 632 ? -6.373 -22.277 -5.537 1.00 72.06 632 ALA A O 1
ATOM 4893 N N . GLY A 1 633 ? -6.979 -23.312 -7.439 1.00 63.53 633 GLY A N 1
ATOM 4894 C CA . GLY A 1 633 ? -7.903 -24.264 -6.822 1.00 63.53 633 GLY A CA 1
ATOM 4895 C C . GLY A 1 633 ? -9.204 -23.612 -6.353 1.00 63.53 633 GLY A C 1
ATOM 4896 O O . GLY A 1 633 ? -10.024 -24.266 -5.705 1.00 63.53 633 GLY A O 1
ATOM 4897 N N . ASP A 1 634 ? -9.414 -22.336 -6.683 1.00 47.22 634 ASP A N 1
ATOM 4898 C CA . ASP A 1 634 ? -10.517 -21.550 -6.165 1.00 47.22 634 ASP A CA 1
ATOM 4899 C C . ASP A 1 634 ? -11.731 -21.691 -7.084 1.00 47.22 634 ASP A C 1
ATOM 4901 O O . ASP A 1 634 ? -11.989 -20.904 -7.991 1.00 47.22 634 ASP A O 1
ATOM 4905 N N . SER A 1 635 ? -12.478 -22.771 -6.856 1.00 34.66 635 SER A N 1
ATOM 4906 C CA . SER A 1 635 ? -13.829 -22.938 -7.402 1.00 34.66 635 SER A CA 1
ATOM 4907 C C . SER A 1 635 ? -14.857 -22.093 -6.639 1.00 34.66 635 SER A C 1
ATOM 4909 O O . SER A 1 635 ? -16.058 -22.228 -6.895 1.00 34.66 635 SER A O 1
ATOM 4911 N N . SER A 1 636 ? -14.438 -21.261 -5.671 1.00 35.09 636 SER A N 1
ATOM 4912 C CA . SER A 1 636 ? -15.367 -20.403 -4.951 1.00 35.09 636 SER A CA 1
ATOM 4913 C C . SER A 1 636 ? -15.733 -19.204 -5.825 1.00 35.09 636 SER A C 1
ATOM 4915 O O . SER A 1 636 ? -15.145 -18.128 -5.819 1.00 35.09 636 SER A O 1
ATOM 4917 N N . VAL A 1 637 ? -16.794 -19.402 -6.604 1.00 34.25 637 VAL A N 1
ATOM 4918 C CA . VAL A 1 637 ? -17.685 -18.313 -6.986 1.00 34.25 637 VAL A CA 1
ATOM 4919 C C . VAL A 1 637 ? -18.142 -17.689 -5.669 1.00 34.25 637 VAL A C 1
ATOM 4921 O O . VAL A 1 637 ? -19.039 -18.218 -5.013 1.00 34.25 637 VAL A O 1
ATOM 4924 N N . GLY A 1 638 ? -17.457 -16.629 -5.231 1.00 31.61 638 GLY A N 1
ATOM 4925 C CA . GLY A 1 638 ? -17.811 -15.890 -4.026 1.00 31.61 638 GLY A CA 1
ATOM 4926 C C . GLY A 1 638 ? -19.308 -15.610 -4.046 1.00 31.61 638 GLY A C 1
ATOM 4927 O O . GLY A 1 638 ? -19.818 -15.017 -5.002 1.00 31.61 638 GLY A O 1
ATOM 4928 N N . VAL A 1 639 ? -20.010 -16.127 -3.035 1.00 27.62 639 VAL A N 1
ATOM 4929 C CA . VAL A 1 639 ? -21.459 -15.993 -2.882 1.00 27.62 639 VAL A CA 1
ATOM 4930 C C . VAL A 1 639 ? -21.807 -14.518 -3.032 1.00 27.62 639 VAL A C 1
ATOM 4932 O O . VAL A 1 639 ? -21.258 -13.679 -2.319 1.00 27.62 639 VAL A O 1
ATOM 4935 N N . ALA A 1 640 ? -22.695 -14.208 -3.977 1.00 28.38 640 ALA A N 1
ATOM 4936 C CA . ALA A 1 640 ? -23.209 -12.864 -4.171 1.00 28.38 640 ALA A CA 1
ATOM 4937 C C . ALA A 1 640 ? -23.814 -12.376 -2.849 1.00 28.38 640 ALA A C 1
ATOM 4939 O O . ALA A 1 640 ? -24.892 -12.820 -2.455 1.00 28.38 640 ALA A O 1
ATOM 4940 N N . ILE A 1 641 ? -23.113 -11.483 -2.152 1.00 29.42 641 ILE A N 1
ATOM 4941 C CA . ILE A 1 641 ? -23.719 -10.693 -1.087 1.00 29.42 641 ILE A CA 1
ATOM 4942 C C . ILE A 1 641 ? -24.611 -9.690 -1.821 1.00 29.42 641 ILE A C 1
ATOM 4944 O O . ILE A 1 641 ? -24.094 -8.894 -2.611 1.00 29.42 641 ILE A O 1
ATOM 4948 N N . PRO A 1 642 ? -25.942 -9.731 -1.648 1.00 27.11 642 PRO A N 1
ATOM 4949 C CA . PRO A 1 642 ? -26.821 -8.787 -2.309 1.00 27.11 642 PRO A CA 1
ATOM 4950 C C . PRO A 1 642 ? -26.591 -7.409 -1.688 1.00 27.11 642 PRO A C 1
ATOM 4952 O O . PRO A 1 642 ? -27.189 -7.053 -0.676 1.00 27.11 642 PRO A O 1
ATOM 4955 N N . HIS A 1 643 ? -25.704 -6.624 -2.290 1.00 38.12 643 HIS A N 1
ATOM 4956 C CA . HIS A 1 643 ? -25.565 -5.222 -1.945 1.00 38.12 643 HIS A CA 1
ATOM 4957 C C . HIS A 1 643 ? -26.710 -4.452 -2.606 1.00 38.12 643 HIS A C 1
ATOM 4959 O O . HIS A 1 643 ? -26.873 -4.448 -3.829 1.00 38.12 643 HIS A O 1
ATOM 4965 N N . LYS A 1 644 ? -27.543 -3.814 -1.776 1.00 38.28 644 LYS A N 1
ATOM 4966 C CA . LYS A 1 644 ? -28.514 -2.817 -2.233 1.00 38.28 644 LYS A CA 1
ATOM 4967 C C . LYS A 1 644 ? -27.727 -1.689 -2.914 1.00 38.28 644 LYS A C 1
ATOM 4969 O O . LYS A 1 644 ? -26.644 -1.337 -2.450 1.00 38.28 644 LYS A O 1
ATOM 4974 N N . ALA A 1 645 ? -28.246 -1.150 -4.018 1.00 41.59 645 ALA A N 1
ATOM 4975 C CA . ALA A 1 645 ? -27.653 0.034 -4.637 1.00 41.59 645 ALA A CA 1
ATOM 4976 C C . ALA A 1 645 ? -27.505 1.137 -3.586 1.00 41.59 645 ALA A C 1
ATOM 4978 O O . ALA A 1 645 ? -28.450 1.310 -2.811 1.00 41.59 645 ALA A O 1
ATOM 4979 N N . PRO A 1 646 ? -26.373 1.863 -3.535 1.00 42.03 646 PRO A N 1
ATOM 4980 C CA . PRO A 1 646 ? -26.339 3.107 -2.795 1.00 42.03 646 PRO A CA 1
ATOM 4981 C C . PRO A 1 646 ? -27.431 3.995 -3.398 1.00 42.03 646 PRO A C 1
ATOM 4983 O O . PRO A 1 646 ? -27.367 4.411 -4.555 1.00 42.03 646 PRO A O 1
ATOM 4986 N N . GLU A 1 647 ? -28.511 4.182 -2.645 1.00 43.12 647 GLU A N 1
ATOM 4987 C CA . GLU A 1 647 ? -29.499 5.206 -2.936 1.00 43.12 647 GLU A CA 1
ATOM 4988 C C . GLU A 1 647 ? -28.779 6.524 -2.655 1.00 43.12 647 GLU A C 1
ATOM 4990 O O . GLU A 1 647 ? -28.499 6.845 -1.505 1.00 43.12 647 GLU A O 1
ATOM 4995 N N . HIS A 1 648 ? -28.387 7.256 -3.699 1.00 48.56 648 HIS A N 1
ATOM 4996 C CA . HIS A 1 648 ? -27.977 8.641 -3.506 1.00 48.56 648 HIS A CA 1
ATOM 4997 C C . HIS A 1 648 ? -29.172 9.384 -2.891 1.00 48.56 648 HIS A C 1
ATOM 4999 O O . HIS A 1 648 ? -30.205 9.519 -3.543 1.00 48.56 648 HIS A O 1
ATOM 5005 N N . GLU A 1 649 ? -29.049 9.831 -1.638 1.00 43.94 649 GLU A N 1
ATOM 5006 C CA . GLU A 1 649 ? -30.120 10.509 -0.882 1.00 43.94 649 GLU A CA 1
ATOM 5007 C C . GLU A 1 649 ? -30.366 11.971 -1.338 1.00 43.94 649 GLU A C 1
ATOM 5009 O O . GLU A 1 649 ? -31.122 12.702 -0.703 1.00 43.94 649 GLU A O 1
ATOM 5014 N N . GLY A 1 650 ? -29.766 12.402 -2.457 1.00 54.69 650 GLY A N 1
ATOM 5015 C CA . GLY A 1 650 ? -29.924 13.734 -3.058 1.00 54.69 650 GLY A CA 1
ATOM 5016 C C . GLY A 1 650 ? -30.744 13.740 -4.355 1.00 54.69 650 GLY A C 1
ATOM 5017 O O . GLY A 1 650 ? -30.999 12.696 -4.961 1.00 54.69 650 GLY A O 1
ATOM 5018 N N . GLU A 1 651 ? -31.152 14.930 -4.814 1.00 63.25 651 GLU A N 1
ATOM 5019 C CA . GLU A 1 651 ? -31.770 15.079 -6.137 1.00 63.25 651 GLU A CA 1
ATOM 5020 C C . GLU A 1 651 ? -30.804 14.584 -7.228 1.00 63.25 651 GLU A C 1
ATOM 5022 O O . GLU A 1 651 ? -29.609 14.884 -7.228 1.00 63.25 651 GLU A O 1
ATOM 5027 N N . THR A 1 652 ? -31.321 13.793 -8.170 1.00 76.00 652 THR A N 1
ATOM 5028 C CA . THR A 1 652 ? -30.559 13.355 -9.345 1.00 76.00 652 THR A CA 1
ATOM 5029 C C . THR A 1 652 ? -31.171 13.956 -10.595 1.00 76.00 652 THR A C 1
ATOM 5031 O O . THR A 1 652 ? -32.393 13.964 -10.759 1.00 76.00 652 THR A O 1
ATOM 5034 N N . VAL A 1 653 ? -30.324 14.430 -11.503 1.00 80.38 653 VAL A N 1
ATOM 5035 C CA . VAL A 1 653 ? -30.762 14.921 -12.809 1.00 80.38 653 VAL A CA 1
ATOM 5036 C C . VAL A 1 653 ? -30.560 13.805 -13.835 1.00 80.38 653 VAL A C 1
ATOM 5038 O O . VAL A 1 653 ? -29.437 13.311 -13.972 1.00 80.38 653 VAL A O 1
ATOM 5041 N N . PRO A 1 654 ? -31.613 13.379 -14.559 1.00 85.06 654 PRO A N 1
ATOM 5042 C CA . PRO A 1 654 ? -31.463 12.413 -15.636 1.00 85.06 654 PRO A CA 1
ATOM 5043 C C . PRO A 1 654 ? -30.735 13.064 -16.819 1.00 85.06 654 PRO A C 1
ATOM 5045 O O . PRO A 1 654 ? -31.231 14.016 -17.421 1.00 85.06 654 PRO A O 1
ATOM 5048 N N . GLN A 1 655 ? -29.571 12.530 -17.174 1.00 87.69 655 GLN A N 1
ATOM 5049 C CA . GLN A 1 655 ? -28.805 12.900 -18.361 1.00 87.69 655 GLN A CA 1
ATOM 5050 C C . GLN A 1 655 ? -28.954 11.819 -19.433 1.00 87.69 655 GLN A C 1
ATOM 5052 O O . GLN A 1 655 ? -28.814 10.632 -19.150 1.00 87.69 655 GLN A O 1
ATOM 5057 N N . LEU A 1 656 ? -29.251 12.211 -20.672 1.00 87.19 656 LEU A N 1
ATOM 5058 C CA . LEU A 1 656 ? -29.375 11.267 -21.783 1.00 87.19 656 LEU A CA 1
ATOM 5059 C C . LEU A 1 656 ? -27.988 10.727 -22.171 1.00 87.19 656 LEU A C 1
ATOM 5061 O O . LEU A 1 656 ? -27.139 11.498 -22.608 1.00 87.19 656 LEU A O 1
ATOM 5065 N N . LEU A 1 657 ? -27.783 9.412 -22.064 1.00 83.62 657 LEU A N 1
ATOM 5066 C CA . LEU A 1 657 ? -26.573 8.735 -22.556 1.00 83.62 657 LEU A CA 1
ATOM 5067 C C . LEU A 1 657 ? -26.636 8.470 -24.062 1.00 83.62 657 LEU A C 1
ATOM 5069 O O . LEU A 1 657 ? -25.613 8.442 -24.740 1.00 83.62 657 LEU A O 1
ATOM 5073 N N . GLY A 1 658 ? -27.841 8.264 -24.590 1.00 80.94 658 GLY A N 1
ATOM 5074 C CA . GLY A 1 658 ? -28.078 8.095 -26.017 1.00 80.94 658 GLY A CA 1
ATOM 5075 C C . GLY A 1 658 ? -29.419 7.437 -26.321 1.00 80.94 658 GLY A C 1
ATOM 5076 O O . GLY A 1 658 ? -30.107 6.929 -25.431 1.00 80.94 658 GLY A O 1
ATOM 5077 N N . ASN A 1 659 ? -29.771 7.459 -27.605 1.00 80.75 659 ASN A N 1
ATOM 5078 C CA . ASN A 1 659 ? -30.951 6.805 -28.165 1.00 80.75 659 ASN A CA 1
ATOM 5079 C C . ASN A 1 659 ? -30.528 5.540 -28.918 1.00 80.75 659 ASN A C 1
ATOM 5081 O O . ASN A 1 659 ? -29.456 5.509 -29.518 1.00 80.75 659 ASN A O 1
ATOM 5085 N N . ASP A 1 660 ? -31.379 4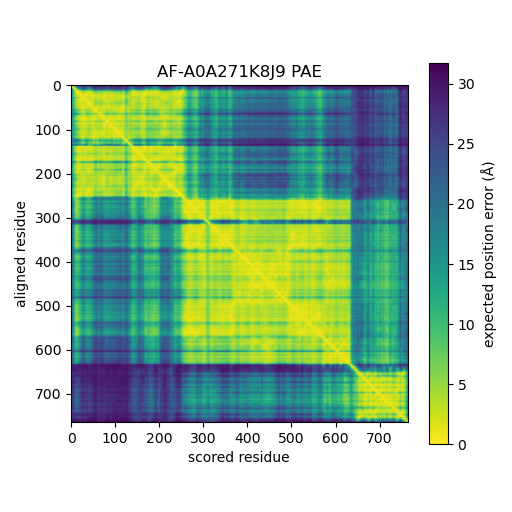.519 -28.888 1.00 76.75 660 ASP A N 1
ATOM 5086 C CA . ASP A 1 660 ? -31.215 3.247 -29.594 1.00 76.75 660 ASP A CA 1
ATOM 5087 C C . ASP A 1 660 ? -29.890 2.528 -29.278 1.00 76.75 660 ASP A C 1
ATOM 5089 O O . ASP A 1 660 ? -29.303 1.865 -30.136 1.00 76.75 660 ASP A O 1
ATOM 5093 N N . ILE A 1 661 ? -29.404 2.628 -28.032 1.00 76.12 661 ILE A N 1
ATOM 5094 C CA . ILE A 1 661 ? -28.189 1.925 -27.596 1.00 76.12 661 ILE A CA 1
ATOM 5095 C C . ILE A 1 661 ? -28.473 0.417 -27.535 1.00 76.12 661 ILE A C 1
ATOM 5097 O O . ILE A 1 661 ? -28.943 -0.123 -26.534 1.00 76.12 661 ILE A O 1
ATOM 5101 N N . GLN A 1 662 ? -28.161 -0.267 -28.633 1.00 79.75 662 GLN A N 1
ATOM 5102 C CA . GLN A 1 662 ? -28.172 -1.722 -28.726 1.00 79.75 662 GLN A CA 1
ATOM 5103 C C . GLN A 1 662 ? -26.873 -2.274 -28.128 1.00 79.75 662 GLN A C 1
ATOM 5105 O O . GLN A 1 662 ? -25.776 -1.938 -28.576 1.00 79.75 662 GLN A O 1
ATOM 5110 N N . MET A 1 663 ? -27.018 -3.108 -27.105 1.00 86.25 663 MET A N 1
ATOM 5111 C CA . MET A 1 663 ? -25.950 -3.856 -26.439 1.00 86.25 663 MET A CA 1
ATOM 5112 C C . MET A 1 663 ? -26.474 -5.265 -26.205 1.00 86.25 663 MET A C 1
ATOM 5114 O O . MET A 1 663 ? -27.634 -5.397 -25.828 1.00 86.25 663 MET A O 1
ATOM 5118 N N . ALA A 1 664 ? -25.688 -6.308 -26.428 1.00 87.25 664 ALA A N 1
ATOM 5119 C CA . ALA A 1 664 ? -26.029 -7.665 -26.016 1.00 87.25 664 ALA A CA 1
ATOM 5120 C C . ALA A 1 664 ? -25.920 -7.818 -24.489 1.00 87.25 664 ALA A C 1
ATOM 5122 O O . ALA A 1 664 ? -25.340 -6.979 -23.799 1.00 87.25 664 ALA A O 1
ATOM 5123 N N . ASP A 1 665 ? -26.529 -8.869 -23.938 1.00 87.56 665 ASP A N 1
ATOM 5124 C CA . ASP A 1 665 ? -26.332 -9.194 -22.524 1.00 87.56 665 ASP A CA 1
ATOM 5125 C C . ASP A 1 665 ? -24.853 -9.513 -22.251 1.00 87.56 665 ASP A C 1
ATOM 5127 O O . ASP A 1 665 ? -24.238 -10.297 -22.974 1.00 87.56 665 ASP A O 1
ATOM 5131 N N . GLY A 1 666 ? -24.288 -8.895 -21.216 1.00 82.12 666 GLY A N 1
ATOM 5132 C CA . GLY A 1 666 ? -22.878 -8.994 -20.852 1.00 82.12 666 GLY A CA 1
ATOM 5133 C C . GLY A 1 666 ? -21.953 -7.998 -21.557 1.00 82.12 666 GLY A C 1
ATOM 5134 O O . GLY A 1 666 ? -20.757 -7.991 -21.255 1.00 82.12 666 GLY A O 1
ATOM 5135 N N . ASP A 1 667 ? -22.475 -7.164 -22.462 1.00 88.69 667 ASP A N 1
ATOM 5136 C CA . ASP A 1 667 ? -21.679 -6.153 -23.158 1.00 88.69 667 ASP A CA 1
ATOM 5137 C C . ASP A 1 667 ? -21.248 -5.029 -22.218 1.00 88.69 667 ASP A C 1
ATOM 5139 O O . ASP A 1 667 ? -22.006 -4.570 -21.354 1.00 88.69 667 ASP A O 1
ATOM 5143 N N . ILE A 1 668 ? -20.041 -4.529 -22.474 1.00 92.69 668 ILE A N 1
ATOM 5144 C CA . ILE A 1 668 ? -19.496 -3.317 -21.876 1.00 92.69 668 ILE A CA 1
ATOM 5145 C C . ILE A 1 668 ? -19.191 -2.336 -23.007 1.00 92.69 668 ILE A C 1
ATOM 5147 O O . ILE A 1 668 ? -18.621 -2.711 -24.031 1.00 92.69 668 ILE A O 1
ATOM 5151 N N . ARG A 1 669 ? -19.588 -1.075 -22.846 1.00 91.06 669 ARG A N 1
ATOM 5152 C CA . ARG A 1 669 ? -19.388 -0.022 -23.838 1.00 91.06 669 ARG A CA 1
ATOM 5153 C C . ARG A 1 669 ? -18.916 1.252 -23.165 1.00 91.06 669 ARG A C 1
ATOM 5155 O O . ARG A 1 669 ? -19.551 1.720 -22.223 1.00 91.06 669 ARG A O 1
ATOM 5162 N N . ARG A 1 670 ? -17.845 1.850 -23.688 1.00 92.38 670 ARG A N 1
ATOM 5163 C CA . ARG A 1 670 ? -17.452 3.200 -23.286 1.00 92.38 670 ARG A CA 1
ATOM 5164 C C . ARG A 1 670 ? -18.480 4.207 -23.795 1.00 92.38 670 ARG A C 1
ATOM 5166 O O . ARG A 1 670 ? -18.808 4.212 -24.983 1.00 92.38 670 ARG A O 1
ATOM 5173 N N . VAL A 1 671 ? -18.978 5.049 -22.900 1.00 89.88 671 VAL A N 1
ATOM 5174 C CA . VAL A 1 671 ? -19.848 6.188 -23.215 1.00 89.88 671 VAL A CA 1
ATOM 5175 C C . VAL A 1 671 ? -19.345 7.414 -22.466 1.00 89.88 671 VAL A C 1
ATOM 5177 O O . VAL A 1 671 ? -18.868 7.287 -21.344 1.00 89.88 671 VAL A O 1
ATOM 5180 N N . SER A 1 672 ? -19.462 8.599 -23.055 1.00 84.94 672 SER A N 1
ATOM 5181 C CA . SER A 1 672 ? -19.047 9.843 -22.398 1.00 84.94 672 SER A CA 1
ATOM 5182 C C . SER A 1 672 ? -20.268 10.589 -21.862 1.00 84.94 672 SER A C 1
ATOM 5184 O O . SER A 1 672 ? -21.282 10.707 -22.552 1.00 84.94 672 SER A O 1
ATOM 5186 N N . SER A 1 673 ? -20.170 11.114 -20.641 1.00 82.06 673 SER A N 1
ATOM 5187 C CA . SER A 1 673 ? -21.221 11.900 -19.988 1.00 82.06 673 SER A CA 1
ATOM 5188 C C . SER A 1 673 ? -20.710 13.292 -19.626 1.00 82.06 673 SER A C 1
ATOM 5190 O O . SER A 1 673 ? -19.619 13.456 -19.072 1.00 82.06 673 SER A O 1
ATOM 5192 N N . ALA A 1 674 ? -21.521 14.314 -19.903 1.00 75.56 674 ALA A N 1
ATOM 5193 C CA . ALA A 1 674 ? -21.172 15.698 -19.604 1.00 75.56 674 ALA A CA 1
ATOM 5194 C C . ALA A 1 674 ? -20.955 15.894 -18.090 1.00 75.56 674 ALA A C 1
ATOM 5196 O O . ALA A 1 674 ? -21.826 15.584 -17.280 1.00 75.56 674 ALA A O 1
ATOM 5197 N N . GLY A 1 675 ? -19.777 16.398 -17.708 1.00 73.88 675 GLY A N 1
ATOM 5198 C CA . GLY A 1 675 ? -19.402 16.651 -16.309 1.00 73.88 675 GLY A CA 1
ATOM 5199 C C . GLY A 1 675 ? -18.879 15.440 -15.524 1.00 73.88 675 GLY A C 1
ATOM 5200 O O . GLY A 1 675 ? -18.331 15.639 -14.443 1.00 73.88 675 GLY A O 1
ATOM 5201 N N . LEU A 1 676 ? -18.991 14.217 -16.060 1.00 75.00 676 LEU A N 1
ATOM 5202 C CA . LEU A 1 676 ? -18.488 12.987 -15.422 1.00 75.00 676 LEU A CA 1
ATOM 5203 C C . LEU A 1 676 ? -17.338 12.319 -16.187 1.00 75.00 676 LEU A C 1
ATOM 5205 O O . LEU A 1 676 ? -16.601 11.539 -15.593 1.00 75.00 676 LEU A O 1
ATOM 5209 N N . GLY A 1 677 ? -17.160 12.633 -17.474 1.00 84.38 677 GLY A N 1
ATOM 5210 C CA . GLY A 1 677 ? -16.145 12.003 -18.319 1.00 84.38 677 GLY A CA 1
ATOM 5211 C C . GLY A 1 677 ? -16.612 10.661 -18.883 1.00 84.38 677 GLY A C 1
ATOM 5212 O O . GLY A 1 677 ? -17.799 10.486 -19.170 1.00 84.38 677 GLY A O 1
ATOM 5213 N N . ASP A 1 678 ? -15.674 9.735 -19.077 1.00 90.25 678 ASP A N 1
ATOM 5214 C CA . ASP A 1 678 ? -15.952 8.416 -19.645 1.00 90.25 678 ASP A CA 1
ATOM 5215 C C . ASP A 1 678 ? -16.507 7.444 -18.594 1.00 90.25 678 ASP A C 1
ATOM 5217 O O . ASP A 1 678 ? -16.034 7.364 -17.457 1.00 90.25 678 ASP A O 1
ATOM 5221 N N . LEU A 1 679 ? -17.515 6.675 -19.002 1.00 93.25 679 LEU A N 1
ATOM 5222 C CA . LEU A 1 679 ? -18.192 5.649 -18.218 1.00 93.25 679 LEU A CA 1
ATOM 5223 C C . LEU A 1 679 ? -18.153 4.305 -18.957 1.00 93.25 679 LEU A C 1
ATOM 5225 O O . LEU A 1 679 ? -18.349 4.239 -20.173 1.00 93.25 679 LEU A O 1
ATOM 5229 N N . ALA A 1 680 ? -17.984 3.225 -18.202 1.00 95.00 680 ALA A N 1
ATOM 5230 C CA . ALA A 1 680 ? -18.255 1.867 -18.640 1.00 95.00 680 ALA A CA 1
ATOM 5231 C C . ALA A 1 680 ? -19.753 1.575 -18.462 1.00 95.00 680 ALA A C 1
ATOM 5233 O O . ALA A 1 680 ? -20.226 1.282 -17.359 1.00 95.00 680 ALA A O 1
ATOM 5234 N N . LEU A 1 681 ? -20.514 1.680 -19.553 1.00 94.56 681 LEU A N 1
ATOM 5235 C CA . LEU A 1 681 ? -21.906 1.250 -19.608 1.00 94.56 681 LEU A CA 1
ATOM 5236 C C . LEU A 1 681 ? -21.944 -0.267 -19.779 1.00 94.56 681 LEU A C 1
ATOM 5238 O O . LEU A 1 681 ? -21.337 -0.803 -20.698 1.00 94.56 681 LEU A O 1
ATOM 5242 N N . VAL A 1 682 ? -22.676 -0.952 -18.912 1.00 93.44 682 VAL A N 1
ATOM 5243 C CA . VAL A 1 682 ? -22.768 -2.409 -18.865 1.00 93.44 682 VAL A CA 1
ATOM 5244 C C . VAL A 1 682 ? -24.220 -2.826 -19.021 1.00 93.44 682 VAL A C 1
ATOM 5246 O O . VAL A 1 682 ? -25.075 -2.342 -18.276 1.00 93.44 682 VAL A O 1
ATOM 5249 N N . ARG A 1 683 ? -24.508 -3.759 -19.933 1.00 90.88 683 ARG A N 1
ATOM 5250 C CA . ARG A 1 683 ? -25.810 -4.438 -19.983 1.00 90.88 683 ARG A CA 1
ATOM 5251 C C . ARG A 1 683 ? -25.691 -5.791 -19.289 1.00 90.88 683 ARG A C 1
ATOM 5253 O O . ARG A 1 683 ? -24.863 -6.607 -19.678 1.00 90.88 683 ARG A O 1
ATOM 5260 N N . LYS A 1 684 ? -26.528 -6.039 -18.278 1.00 88.75 684 LYS A N 1
ATOM 5261 C CA . LYS A 1 684 ? -26.631 -7.347 -17.620 1.00 88.75 684 LYS A CA 1
ATOM 5262 C C . LYS A 1 684 ? -28.095 -7.717 -17.374 1.00 88.75 684 LYS A C 1
ATOM 5264 O O . LYS A 1 684 ? -28.798 -7.054 -16.607 1.00 88.75 684 LYS A O 1
ATOM 5269 N N . GLY A 1 685 ? -28.546 -8.785 -18.020 1.00 85.81 685 GLY A N 1
ATOM 5270 C CA . GLY A 1 685 ? -29.952 -9.120 -18.200 1.00 85.81 685 GLY A CA 1
ATOM 5271 C C . GLY A 1 685 ? -30.719 -7.962 -18.845 1.00 85.81 685 GLY A C 1
ATOM 5272 O O . GLY A 1 685 ? -30.289 -7.362 -19.835 1.00 85.81 685 GLY A O 1
ATOM 5273 N N . ASP A 1 686 ? -31.840 -7.602 -18.225 1.00 83.19 686 ASP A N 1
ATOM 5274 C CA . ASP A 1 686 ? -32.698 -6.494 -18.664 1.00 83.19 686 ASP A CA 1
ATOM 5275 C C . ASP A 1 686 ? -32.303 -5.138 -18.052 1.00 83.19 686 ASP A C 1
ATOM 5277 O O . ASP A 1 686 ? -33.041 -4.159 -18.161 1.00 83.19 686 ASP A O 1
ATOM 5281 N N . ARG A 1 687 ? -31.155 -5.064 -17.365 1.00 87.75 687 ARG A N 1
ATOM 5282 C CA . ARG A 1 687 ? -30.702 -3.864 -16.651 1.00 87.75 687 ARG A CA 1
ATOM 5283 C C . ARG A 1 687 ? -29.418 -3.302 -17.245 1.00 87.75 687 ARG A C 1
ATOM 5285 O O . ARG A 1 687 ? -28.555 -4.037 -17.720 1.00 87.75 687 ARG A O 1
ATOM 5292 N N . TYR A 1 688 ? -29.289 -1.984 -17.130 1.00 91.06 688 TYR A N 1
ATOM 5293 C CA . TYR A 1 688 ? -28.076 -1.246 -17.453 1.00 91.06 688 TYR A CA 1
ATOM 5294 C C . TYR A 1 688 ? -27.427 -0.723 -16.172 1.00 91.06 688 TYR A C 1
ATOM 5296 O O . TYR A 1 688 ? -28.116 -0.325 -15.229 1.00 91.06 688 TYR A O 1
ATOM 5304 N N . PHE A 1 689 ? -26.102 -0.719 -16.157 1.00 93.31 689 PHE A N 1
ATOM 5305 C CA . PHE A 1 689 ? -25.272 -0.201 -15.077 1.00 93.31 689 PHE A CA 1
ATOM 5306 C C . PHE A 1 689 ? -24.243 0.736 -15.691 1.00 93.31 689 PHE A C 1
ATOM 5308 O O . PHE A 1 689 ? -23.755 0.468 -16.784 1.00 93.31 689 PHE A O 1
ATOM 5315 N N . ALA A 1 690 ? -23.913 1.825 -15.012 1.00 93.81 690 ALA A N 1
ATOM 5316 C CA . ALA A 1 690 ? -22.832 2.701 -15.431 1.00 93.81 690 ALA A CA 1
ATOM 5317 C C . ALA A 1 690 ? -21.818 2.787 -14.299 1.00 93.81 690 ALA A C 1
ATOM 5319 O O . ALA A 1 690 ? -22.175 3.082 -13.159 1.00 93.81 690 ALA A O 1
ATOM 5320 N N . VAL A 1 691 ? -20.564 2.510 -14.624 1.00 93.44 691 VAL A N 1
ATOM 5321 C CA . VAL A 1 691 ? -19.424 2.631 -13.715 1.00 93.44 691 VAL A CA 1
ATOM 5322 C C . VAL A 1 691 ? -18.483 3.672 -14.307 1.00 93.44 691 VAL A C 1
ATOM 5324 O O . VAL A 1 691 ? -18.365 3.755 -15.526 1.00 93.44 691 VAL A O 1
ATOM 5327 N N . GLU A 1 692 ? -17.836 4.490 -13.485 1.00 91.81 692 GLU A N 1
ATOM 5328 C CA . GLU A 1 692 ? -16.758 5.370 -13.946 1.00 91.81 692 GLU A CA 1
ATOM 5329 C C . GLU A 1 692 ? -15.707 4.542 -14.697 1.00 91.81 692 GLU A C 1
ATOM 5331 O O . GLU A 1 692 ? -15.273 3.502 -14.205 1.00 91.81 692 GLU A O 1
ATOM 5336 N N . ASP A 1 693 ? -15.346 4.953 -15.917 1.00 89.38 693 ASP A N 1
ATOM 5337 C CA . ASP A 1 693 ? -14.517 4.110 -16.784 1.00 89.38 693 ASP A CA 1
ATOM 5338 C C . ASP A 1 693 ? -13.094 3.969 -16.247 1.00 89.38 693 ASP A C 1
ATOM 5340 O O . ASP A 1 693 ? -12.430 2.964 -16.468 1.00 89.38 693 ASP A O 1
ATOM 5344 N N . ARG A 1 694 ? -12.614 4.959 -15.498 1.00 83.88 694 ARG A N 1
ATOM 5345 C CA . ARG A 1 694 ? -11.307 4.885 -14.861 1.00 83.88 694 ARG A CA 1
ATOM 5346 C C . ARG A 1 694 ? -11.384 3.960 -13.653 1.00 83.88 694 ARG A C 1
ATOM 5348 O O . ARG A 1 694 ? -12.064 4.253 -12.672 1.00 83.88 694 ARG A O 1
ATOM 5355 N N . CYS A 1 695 ? -10.619 2.876 -13.694 1.00 83.00 695 CYS A N 1
ATOM 5356 C CA . CYS A 1 695 ? -10.455 1.995 -12.552 1.00 83.00 695 CYS A CA 1
ATOM 5357 C C . CYS A 1 695 ? -9.961 2.809 -11.329 1.00 83.00 695 CYS A C 1
ATOM 5359 O O . CYS A 1 695 ? -9.042 3.626 -11.434 1.00 83.00 695 CYS A O 1
ATOM 5361 N N . PRO A 1 696 ? -10.576 2.650 -10.147 1.00 72.44 696 PRO A N 1
ATOM 5362 C CA . PRO A 1 696 ? -10.187 3.416 -8.961 1.00 72.44 696 PRO A CA 1
ATOM 5363 C C . PRO A 1 696 ? -8.833 2.964 -8.395 1.00 72.44 696 PRO A C 1
ATOM 5365 O O . PRO A 1 696 ? -8.175 3.735 -7.703 1.00 72.44 696 PRO A O 1
ATOM 5368 N N . HIS A 1 697 ? -8.403 1.739 -8.711 1.00 68.19 697 HIS A N 1
ATOM 5369 C CA . HIS A 1 697 ? -7.090 1.212 -8.339 1.00 68.19 697 HIS A CA 1
ATOM 5370 C C . HIS A 1 697 ? -5.955 1.832 -9.169 1.00 68.19 697 HIS A C 1
ATOM 5372 O O . HIS A 1 697 ? -4.922 2.204 -8.627 1.00 68.19 697 HIS A O 1
ATOM 5378 N N . ALA A 1 698 ? -6.136 1.921 -10.486 1.00 64.69 698 ALA A N 1
ATOM 5379 C CA . ALA A 1 698 ? -5.119 2.369 -11.432 1.00 64.69 698 ALA A CA 1
ATOM 5380 C C . ALA A 1 698 ? -5.804 2.969 -12.657 1.00 64.69 698 ALA A C 1
ATOM 5382 O O . ALA A 1 698 ? -6.976 2.731 -12.890 1.00 64.69 698 ALA A O 1
ATOM 5383 N N . GLU A 1 699 ? -5.090 3.679 -13.516 1.00 63.91 699 GLU A N 1
ATOM 5384 C CA . GLU A 1 699 ? -5.700 4.349 -14.676 1.00 63.91 699 GLU A CA 1
ATOM 5385 C C . GLU A 1 699 ? -6.108 3.417 -15.840 1.00 63.91 699 GLU A C 1
ATOM 5387 O O . GLU A 1 699 ? -6.086 3.826 -16.998 1.00 63.91 699 GLU A O 1
ATOM 5392 N N . ALA A 1 700 ? -6.423 2.154 -15.559 1.00 73.00 700 ALA A N 1
ATOM 5393 C CA . ALA A 1 700 ? -6.969 1.235 -16.549 1.00 73.00 700 ALA A CA 1
ATOM 5394 C C . ALA A 1 700 ? -8.422 1.602 -16.874 1.00 73.00 700 ALA A C 1
ATOM 5396 O O . ALA A 1 700 ? -9.175 1.991 -15.979 1.00 73.00 700 ALA A O 1
ATOM 5397 N N . SER A 1 701 ? -8.819 1.424 -18.131 1.00 83.00 701 SER A N 1
ATOM 5398 C CA . SER A 1 701 ? -10.215 1.546 -18.539 1.00 83.00 701 SER A CA 1
ATOM 5399 C C . SER A 1 701 ? -10.987 0.280 -18.158 1.00 83.00 701 SER A C 1
ATOM 5401 O O . SER A 1 701 ? -10.629 -0.827 -18.559 1.00 83.00 701 SER A O 1
ATOM 5403 N N . LEU A 1 702 ? -12.048 0.421 -17.368 1.00 88.56 702 LEU A N 1
ATOM 5404 C CA . LEU A 1 702 ? -12.951 -0.666 -17.005 1.00 88.56 702 LEU A CA 1
ATOM 5405 C C . LEU A 1 702 ? -13.800 -1.111 -18.201 1.00 88.56 702 LEU A C 1
ATOM 5407 O O . LEU A 1 702 ? -14.161 -2.283 -18.268 1.00 88.56 702 LEU A O 1
ATOM 5411 N N . SER A 1 703 ? -14.074 -0.230 -19.169 1.00 89.62 703 SER A N 1
ATOM 5412 C CA . SER A 1 703 ? -14.779 -0.583 -20.408 1.00 89.62 703 SER A CA 1
ATOM 5413 C C . SER A 1 703 ? -13.977 -1.481 -21.343 1.00 89.62 703 SER A C 1
ATOM 5415 O O . SER A 1 703 ? -14.571 -2.179 -22.160 1.00 89.62 703 SER A O 1
ATOM 5417 N N . GLU A 1 704 ? -12.656 -1.524 -21.180 1.00 81.38 704 GLU A N 1
ATOM 5418 C CA . GLU A 1 704 ? -11.770 -2.504 -21.822 1.00 81.38 704 GLU A CA 1
ATOM 5419 C C . GLU A 1 704 ? -11.673 -3.818 -21.021 1.00 81.38 704 GLU A C 1
ATOM 5421 O O . GLU A 1 704 ? -10.989 -4.757 -21.423 1.00 81.38 704 GLU A O 1
ATOM 5426 N N . GLY A 1 705 ? -12.349 -3.885 -19.871 1.00 86.19 705 GLY A N 1
ATOM 5427 C CA . GLY A 1 705 ? -12.427 -5.042 -18.992 1.00 86.19 705 GLY A CA 1
ATOM 5428 C C . GLY A 1 705 ? -13.414 -6.109 -19.445 1.00 86.19 705 GLY A C 1
ATOM 5429 O O . GLY A 1 705 ? -13.794 -6.231 -20.608 1.00 86.19 705 GLY A O 1
ATOM 5430 N N . PHE A 1 706 ? -13.851 -6.922 -18.490 1.00 86.38 706 PHE A N 1
ATOM 5431 C CA . PHE A 1 706 ? -14.871 -7.940 -18.725 1.00 86.38 706 PHE A CA 1
ATOM 5432 C C . PHE A 1 706 ? -15.754 -8.125 -17.496 1.00 86.38 706 PHE A C 1
ATOM 5434 O O . PHE A 1 706 ? -15.383 -7.742 -16.394 1.00 86.38 706 PHE A O 1
ATOM 5441 N N . LEU A 1 707 ? -16.934 -8.718 -17.674 1.00 86.50 707 LEU A N 1
ATOM 5442 C CA . LEU A 1 707 ? -17.796 -9.072 -16.549 1.00 86.50 707 LEU A CA 1
ATOM 5443 C C . LEU A 1 707 ? -17.483 -10.464 -16.006 1.00 86.50 707 LEU A C 1
ATOM 5445 O O . LEU A 1 707 ? -17.311 -11.404 -16.786 1.00 86.50 707 LEU A O 1
ATOM 5449 N N . GLU A 1 708 ? -17.519 -10.583 -14.682 1.00 80.94 708 GLU A N 1
ATOM 5450 C CA . GLU A 1 708 ? -17.534 -11.846 -13.945 1.00 80.94 708 GLU A CA 1
ATOM 5451 C C . GLU A 1 708 ? -18.678 -11.771 -12.925 1.00 80.94 708 GLU A C 1
ATOM 5453 O O . GLU A 1 708 ? -18.659 -10.976 -11.984 1.00 80.94 708 GLU A O 1
ATOM 5458 N N . GLY A 1 709 ? -19.748 -12.535 -13.151 1.00 85.50 709 GLY A N 1
ATOM 5459 C CA . GLY A 1 709 ? -20.957 -12.400 -12.342 1.00 85.50 709 GLY A CA 1
ATOM 5460 C C . GLY A 1 709 ? -21.513 -10.971 -12.386 1.00 85.50 709 GLY A C 1
ATOM 5461 O O . GLY A 1 709 ? -21.877 -10.465 -13.445 1.00 85.50 709 GLY A O 1
ATOM 5462 N N . ASP A 1 710 ? -21.722 -10.343 -11.229 1.00 86.81 710 ASP A N 1
ATOM 5463 C CA . ASP A 1 710 ? -22.219 -8.965 -11.047 1.00 86.81 710 ASP A CA 1
ATOM 5464 C C . ASP A 1 710 ? -21.108 -7.924 -10.877 1.00 86.81 710 ASP A C 1
ATOM 5466 O O . ASP A 1 710 ? -21.355 -6.832 -10.361 1.00 86.81 710 ASP A O 1
ATOM 5470 N N . ARG A 1 711 ? -19.899 -8.256 -11.329 1.00 90.75 711 ARG A N 1
ATOM 5471 C CA . ARG A 1 711 ? -18.716 -7.419 -11.181 1.00 90.75 711 ARG A CA 1
ATOM 5472 C C . ARG A 1 711 ? -18.103 -7.099 -12.536 1.00 90.75 711 ARG A C 1
ATOM 5474 O O . ARG A 1 711 ? -18.093 -7.942 -13.433 1.00 90.75 711 ARG A O 1
ATOM 5481 N N . ILE A 1 712 ? -17.597 -5.878 -12.672 1.00 93.00 712 ILE A N 1
ATOM 5482 C CA . ILE A 1 712 ? -16.720 -5.472 -13.769 1.00 93.00 712 ILE A CA 1
ATOM 5483 C C . ILE A 1 712 ? -15.274 -5.681 -13.334 1.00 93.00 712 ILE A C 1
ATOM 5485 O O . ILE A 1 712 ? -14.858 -5.227 -12.270 1.00 93.00 712 ILE A O 1
ATOM 5489 N N . VAL A 1 713 ? -14.521 -6.415 -14.138 1.00 87.31 713 VAL A N 1
ATOM 5490 C CA . VAL A 1 713 ? -13.144 -6.802 -13.861 1.00 87.31 713 VAL A CA 1
ATOM 5491 C C . VAL A 1 713 ? -12.224 -5.912 -14.674 1.00 87.31 713 VAL A C 1
ATOM 5493 O O . VAL A 1 713 ? -12.300 -5.873 -15.902 1.00 87.31 713 VAL A O 1
ATOM 5496 N N . CYS A 1 714 ? -11.346 -5.198 -13.976 1.00 85.50 714 CYS A N 1
ATOM 5497 C CA . CYS A 1 714 ? -10.295 -4.397 -14.582 1.00 85.50 714 CYS A CA 1
ATOM 5498 C C . CYS A 1 714 ? -9.431 -5.289 -15.488 1.00 85.50 714 CYS A C 1
ATOM 5500 O O . CYS A 1 714 ? -8.910 -6.301 -15.010 1.00 85.50 714 CYS A O 1
ATOM 5502 N N . PRO A 1 715 ? -9.217 -4.923 -16.762 1.00 73.75 715 PRO A N 1
ATOM 5503 C CA . PRO A 1 715 ? -8.459 -5.763 -17.686 1.00 73.75 715 PRO A CA 1
ATOM 5504 C C . PRO A 1 715 ? -6.996 -5.887 -17.273 1.00 73.75 715 PRO A C 1
ATOM 5506 O O . PRO A 1 715 ? -6.363 -6.886 -17.580 1.00 73.75 715 PRO A O 1
ATOM 5509 N N . LEU A 1 716 ? -6.467 -4.892 -16.559 1.00 69.62 716 LEU A N 1
ATOM 5510 C CA . LEU A 1 716 ? -5.051 -4.783 -16.240 1.00 69.62 716 LEU A CA 1
ATOM 5511 C C . LEU A 1 716 ? -4.668 -5.567 -14.982 1.00 69.62 716 LEU A C 1
ATOM 5513 O O . LEU A 1 716 ? -3.825 -6.458 -15.004 1.00 69.62 716 LEU A O 1
ATOM 5517 N N . HIS A 1 717 ? -5.307 -5.211 -13.872 1.00 69.88 717 HIS A N 1
ATOM 5518 C CA . HIS A 1 717 ? -4.961 -5.708 -12.542 1.00 69.88 717 HIS A CA 1
ATOM 5519 C C . HIS A 1 717 ? -5.965 -6.732 -12.016 1.00 69.88 717 HIS A C 1
ATOM 5521 O O . HIS A 1 717 ? -5.793 -7.235 -10.911 1.00 69.88 717 HIS A O 1
ATOM 5527 N N . PHE A 1 718 ? -7.020 -7.022 -12.785 1.00 74.94 718 PHE A N 1
ATOM 5528 C CA . PHE A 1 718 ? -8.104 -7.932 -12.412 1.00 74.94 718 PHE A CA 1
ATOM 5529 C C . PHE A 1 718 ? -8.821 -7.580 -11.105 1.00 74.94 718 PHE A C 1
ATOM 5531 O O . PHE A 1 718 ? -9.518 -8.420 -10.550 1.00 74.94 718 PHE A O 1
ATOM 5538 N N . ALA A 1 719 ? -8.675 -6.336 -10.641 1.00 78.50 719 ALA A N 1
ATOM 5539 C CA . ALA A 1 719 ? -9.513 -5.770 -9.598 1.00 78.50 719 ALA A CA 1
ATOM 5540 C C . ALA A 1 719 ? -10.976 -5.831 -10.056 1.00 78.50 719 ALA A C 1
ATOM 5542 O O . ALA A 1 719 ? -11.302 -5.374 -11.154 1.00 78.50 719 ALA A O 1
ATOM 5543 N N . GLU A 1 720 ? -11.835 -6.412 -9.233 1.00 86.81 720 GLU A N 1
ATOM 5544 C CA . GLU A 1 720 ? -13.246 -6.625 -9.523 1.00 86.81 720 GLU A CA 1
ATOM 5545 C C . GLU A 1 720 ? -14.073 -5.578 -8.778 1.00 86.81 720 GLU A C 1
ATOM 5547 O O . GLU A 1 720 ? -13.904 -5.392 -7.575 1.00 86.81 720 GLU A O 1
ATOM 5552 N N . PHE A 1 721 ? -15.005 -4.923 -9.460 1.00 90.25 721 PHE A N 1
ATOM 5553 C CA . PHE A 1 721 ? -15.877 -3.912 -8.866 1.00 90.25 721 PHE A CA 1
ATOM 5554 C C . PHE A 1 721 ? -17.328 -4.313 -9.038 1.00 90.25 721 PHE A C 1
ATOM 5556 O O . PHE A 1 721 ? -17.769 -4.595 -10.151 1.00 90.25 721 PHE A O 1
ATOM 5563 N N . ASN A 1 722 ? -18.093 -4.330 -7.952 1.00 91.88 722 ASN A N 1
ATOM 5564 C CA . ASN A 1 722 ? -19.520 -4.610 -8.035 1.00 91.88 722 ASN A CA 1
ATOM 5565 C C . ASN A 1 722 ? -20.235 -3.547 -8.891 1.00 91.88 722 ASN A C 1
ATOM 5567 O O . ASN A 1 722 ? -20.097 -2.353 -8.640 1.00 91.88 722 ASN A O 1
ATOM 5571 N N . LEU A 1 723 ? -21.035 -3.972 -9.875 1.00 90.44 723 LEU A N 1
ATOM 5572 C CA . LEU A 1 723 ? -21.730 -3.072 -10.811 1.00 90.44 723 LEU A CA 1
ATOM 5573 C C . LEU A 1 723 ? -22.742 -2.135 -10.131 1.00 90.44 723 LEU A C 1
ATOM 5575 O O . LEU A 1 723 ? -23.177 -1.152 -10.728 1.00 90.44 723 LEU A O 1
ATOM 5579 N N . VAL A 1 724 ? -23.159 -2.465 -8.907 1.00 85.19 724 VAL A N 1
ATOM 5580 C CA . VAL A 1 724 ? -24.168 -1.737 -8.143 1.00 85.19 724 VAL A CA 1
ATOM 5581 C C . VAL A 1 724 ? -23.518 -0.877 -7.068 1.00 85.19 724 VAL A C 1
ATOM 5583 O O . VAL A 1 724 ? -23.711 0.335 -7.070 1.00 85.19 724 VAL A O 1
ATOM 5586 N N . SER A 1 725 ? -22.756 -1.477 -6.155 1.00 80.38 725 SER A N 1
ATOM 5587 C CA . SER A 1 725 ? -22.162 -0.752 -5.024 1.00 80.38 725 SER A CA 1
ATOM 5588 C C . SER A 1 725 ? -20.810 -0.125 -5.336 1.00 80.38 725 SER A C 1
ATOM 5590 O O . SER A 1 725 ? -20.314 0.674 -4.546 1.00 80.38 725 SER A O 1
ATOM 5592 N N . GLY A 1 726 ? -20.176 -0.533 -6.436 1.00 84.19 726 GLY A N 1
ATOM 5593 C CA . GLY A 1 726 ? -18.804 -0.159 -6.742 1.00 84.19 726 GLY A CA 1
ATOM 5594 C C . GLY A 1 726 ? -17.758 -0.869 -5.892 1.00 84.19 726 GLY A C 1
ATOM 5595 O O . GLY A 1 726 ? -16.570 -0.698 -6.150 1.00 84.19 726 GLY A O 1
ATOM 5596 N N . ALA A 1 727 ? -18.170 -1.649 -4.886 1.00 79.38 727 ALA A N 1
ATOM 5597 C CA . ALA A 1 727 ? -17.267 -2.259 -3.920 1.00 79.38 727 ALA A CA 1
ATOM 5598 C C . ALA A 1 727 ? -16.196 -3.100 -4.623 1.00 79.38 727 ALA A C 1
ATOM 5600 O O . ALA A 1 727 ? -16.513 -3.940 -5.471 1.00 79.38 727 ALA A O 1
ATOM 5601 N N . ALA A 1 728 ? -14.940 -2.845 -4.262 1.00 76.81 728 ALA A N 1
ATOM 5602 C CA . ALA A 1 728 ? -13.791 -3.550 -4.800 1.00 76.81 728 ALA A CA 1
ATOM 5603 C C . ALA A 1 728 ? -13.640 -4.933 -4.143 1.00 76.81 728 ALA A C 1
ATOM 5605 O O . ALA A 1 728 ? -13.771 -5.091 -2.930 1.00 76.81 728 ALA A O 1
ATOM 5606 N N . SER A 1 729 ? -13.320 -5.932 -4.953 1.00 72.44 729 SER A N 1
ATOM 5607 C CA . SER A 1 729 ? -12.985 -7.304 -4.572 1.00 72.44 729 SER A CA 1
ATOM 5608 C C . SER A 1 729 ? -11.841 -7.782 -5.466 1.00 72.44 729 SER A C 1
ATOM 5610 O O . SER A 1 729 ? -11.639 -7.229 -6.545 1.00 72.44 729 SER A O 1
ATOM 5612 N N . SER A 1 730 ? -11.018 -8.726 -5.000 1.00 67.00 730 SER A N 1
ATOM 5613 C CA . SER A 1 730 ? -9.814 -9.167 -5.737 1.00 67.00 730 SER A CA 1
ATOM 5614 C C . SER A 1 730 ? -8.898 -8.008 -6.194 1.00 67.00 730 SER A C 1
ATOM 5616 O O . SER A 1 730 ? -8.185 -8.116 -7.189 1.00 67.00 730 SER A O 1
ATOM 5618 N N . ALA A 1 731 ? -8.935 -6.877 -5.483 1.00 61.50 731 ALA A N 1
ATOM 5619 C CA . ALA A 1 731 ? -8.174 -5.663 -5.758 1.00 61.50 731 ALA A CA 1
ATOM 5620 C C . ALA A 1 731 ? -7.100 -5.463 -4.678 1.00 61.50 731 ALA A C 1
ATOM 5622 O O . ALA A 1 731 ? -7.253 -5.980 -3.565 1.00 61.50 731 ALA A O 1
ATOM 5623 N N . PRO A 1 732 ? -6.032 -4.692 -4.947 1.00 51.84 732 PRO A N 1
ATOM 5624 C CA . PRO A 1 732 ? -5.079 -4.321 -3.908 1.00 51.84 732 PRO A CA 1
ATOM 5625 C C . PRO A 1 732 ? -5.772 -3.648 -2.723 1.00 51.84 732 PRO A C 1
ATOM 5627 O O . PRO A 1 732 ? -6.736 -2.894 -2.882 1.00 51.84 732 PRO A O 1
ATOM 5630 N N . LYS A 1 733 ? -5.295 -3.953 -1.515 1.00 45.81 733 LYS A N 1
ATOM 5631 C CA . LYS A 1 733 ? -5.867 -3.418 -0.276 1.00 45.81 733 LYS A CA 1
ATOM 5632 C C . LYS A 1 733 ? -5.804 -1.883 -0.302 1.00 45.81 733 LYS A C 1
ATOM 5634 O O . LYS A 1 733 ? -4.776 -1.323 -0.669 1.00 45.81 733 LYS A O 1
ATOM 5639 N N . GLY A 1 734 ? -6.915 -1.229 0.040 1.00 50.19 734 GLY A N 1
ATOM 5640 C CA . GLY A 1 734 ? -7.069 0.228 -0.061 1.00 50.19 734 GLY A CA 1
ATOM 5641 C C . GLY A 1 734 ? -7.601 0.723 -1.412 1.00 50.19 734 GLY A C 1
ATOM 5642 O O . GLY A 1 734 ? -7.805 1.922 -1.571 1.00 50.19 734 GLY A O 1
ATOM 5643 N N . CYS A 1 735 ? -7.868 -0.172 -2.374 1.00 56.19 735 CYS A N 1
ATOM 5644 C CA . CYS A 1 735 ? -8.568 0.188 -3.604 1.00 56.19 735 CYS A CA 1
ATOM 5645 C C . CYS A 1 735 ? -9.948 0.795 -3.279 1.00 56.19 735 CYS A C 1
ATOM 5647 O O . CYS A 1 735 ? -10.781 0.097 -2.690 1.00 56.19 735 CYS A O 1
ATOM 5649 N N . PRO A 1 736 ? -10.229 2.049 -3.682 1.00 70.12 736 PRO A N 1
ATOM 5650 C CA . PRO A 1 736 ? -11.546 2.643 -3.493 1.00 70.12 736 PRO A CA 1
ATOM 5651 C C . PRO A 1 736 ? -12.620 1.877 -4.269 1.00 70.12 736 PRO A C 1
ATOM 5653 O O . PRO A 1 736 ? -12.328 1.208 -5.265 1.00 70.12 736 PRO A O 1
ATOM 5656 N N . SER A 1 737 ? -13.877 2.021 -3.849 1.00 80.50 737 SER A N 1
ATOM 5657 C CA . SER A 1 737 ? -15.010 1.589 -4.666 1.00 80.50 737 SER A CA 1
ATOM 5658 C C . SER A 1 737 ? -15.016 2.343 -5.996 1.00 80.50 737 SER A C 1
ATOM 5660 O O . SER A 1 737 ? -14.778 3.553 -6.034 1.00 80.50 737 SER A O 1
ATOM 5662 N N . ALA A 1 738 ? -15.319 1.644 -7.087 1.00 86.81 738 ALA A N 1
ATOM 5663 C CA . ALA A 1 738 ? -15.588 2.300 -8.357 1.00 86.81 738 ALA A CA 1
ATOM 5664 C C . ALA A 1 738 ? -16.876 3.113 -8.227 1.00 86.81 738 ALA A C 1
ATOM 5666 O O . ALA A 1 738 ? -17.847 2.670 -7.617 1.00 86.81 738 ALA A O 1
ATOM 5667 N N . ARG A 1 739 ? -16.906 4.317 -8.785 1.00 88.50 739 ARG A N 1
ATOM 5668 C CA . ARG A 1 739 ? -18.116 5.134 -8.729 1.00 88.50 739 ARG A CA 1
ATOM 5669 C C . ARG A 1 739 ? -19.154 4.537 -9.670 1.00 88.50 739 ARG A C 1
ATOM 5671 O O . ARG A 1 739 ? -18.878 4.365 -10.855 1.00 88.50 739 ARG A O 1
ATOM 5678 N N . THR A 1 740 ? -20.328 4.211 -9.148 1.00 89.88 740 THR A N 1
ATOM 5679 C CA . THR A 1 740 ? -21.437 3.655 -9.927 1.00 89.88 740 THR A CA 1
ATOM 5680 C C . THR A 1 740 ? -22.575 4.662 -10.024 1.00 89.88 740 THR A C 1
ATOM 5682 O O . THR A 1 740 ? -22.757 5.518 -9.161 1.00 89.88 740 THR A O 1
ATOM 5685 N N . PHE A 1 741 ? -23.347 4.565 -11.099 1.00 88.56 741 PHE A N 1
ATOM 5686 C CA . PHE A 1 741 ? -24.465 5.446 -11.388 1.00 88.56 741 PHE A CA 1
ATOM 5687 C C . PHE A 1 741 ? -25.677 4.624 -11.811 1.00 88.56 741 PHE A C 1
ATOM 5689 O O . PHE A 1 741 ? -25.575 3.627 -12.536 1.00 88.56 741 PHE A O 1
ATOM 5696 N N . ARG A 1 742 ? -26.860 5.068 -11.385 1.00 87.12 742 ARG A N 1
ATOM 5697 C CA . ARG A 1 742 ? -28.116 4.441 -11.791 1.00 87.12 742 ARG A CA 1
ATOM 5698 C C . ARG A 1 742 ? -28.413 4.788 -13.249 1.00 87.12 742 ARG A C 1
ATOM 5700 O O . ARG A 1 742 ? -28.421 5.960 -13.619 1.00 87.12 742 ARG A O 1
ATOM 5707 N N . VAL A 1 743 ? -28.735 3.767 -14.039 1.00 89.38 743 VAL A N 1
ATOM 5708 C CA . VAL A 1 743 ? -29.215 3.919 -15.416 1.00 89.38 743 VAL A CA 1
ATOM 5709 C C . VAL A 1 743 ? -30.688 3.523 -15.484 1.00 89.38 743 VAL A C 1
ATOM 5711 O O . VAL A 1 743 ? -31.087 2.477 -14.968 1.00 89.38 743 VAL A O 1
ATOM 5714 N N . GLU A 1 744 ? -31.505 4.365 -16.106 1.00 88.00 744 GLU A N 1
ATOM 5715 C CA . GLU A 1 744 ? -32.917 4.120 -16.385 1.00 88.00 744 GLU A CA 1
ATOM 5716 C C . GLU A 1 744 ? -33.131 4.014 -17.899 1.00 88.00 744 GLU A C 1
ATOM 5718 O O . GLU A 1 744 ? -32.736 4.899 -18.657 1.00 88.00 744 GLU A O 1
ATOM 5723 N N . ALA A 1 745 ? -33.781 2.940 -18.347 1.00 85.25 745 ALA A N 1
ATOM 5724 C CA . ALA A 1 745 ? -34.234 2.815 -19.727 1.00 85.25 745 ALA A CA 1
ATOM 5725 C C . ALA A 1 745 ? -35.660 3.371 -19.857 1.00 85.25 745 ALA A C 1
ATOM 5727 O O . ALA A 1 745 ? -36.570 2.914 -19.164 1.00 85.25 745 ALA A O 1
ATOM 5728 N N . ARG A 1 746 ? -35.866 4.337 -20.759 1.00 87.06 746 ARG A N 1
ATOM 5729 C CA . ARG A 1 746 ? -37.189 4.886 -21.101 1.00 87.06 746 ARG A CA 1
ATOM 5730 C C . ARG A 1 746 ? -37.413 4.753 -22.602 1.00 87.06 746 ARG A C 1
ATOM 5732 O O . ARG A 1 746 ? -36.873 5.527 -23.390 1.00 87.06 746 ARG A O 1
ATOM 5739 N N . GLY A 1 747 ? -38.206 3.761 -23.003 1.00 82.50 747 GLY A N 1
ATOM 5740 C CA . GLY A 1 747 ? -38.343 3.405 -24.417 1.00 82.50 747 GLY A CA 1
ATOM 5741 C C . GLY A 1 747 ? -36.990 2.980 -24.991 1.00 82.50 747 GLY A C 1
ATOM 5742 O O . GLY A 1 747 ? -36.347 2.094 -24.436 1.00 82.50 747 GLY A O 1
ATOM 5743 N N . ASN A 1 748 ? -36.543 3.649 -26.054 1.00 81.31 748 ASN A N 1
ATOM 5744 C CA . ASN A 1 748 ? -35.254 3.369 -26.693 1.00 81.31 748 ASN A CA 1
ATOM 5745 C C . ASN A 1 748 ? -34.100 4.235 -26.157 1.00 81.31 748 ASN A C 1
ATOM 5747 O O . ASN A 1 748 ? -33.001 4.199 -26.703 1.00 81.31 748 ASN A O 1
ATOM 5751 N N . SER A 1 749 ? -34.326 5.030 -25.114 1.00 86.25 749 SER A N 1
ATOM 5752 C CA . SER A 1 749 ? -33.331 5.958 -24.575 1.00 86.25 749 SER A CA 1
ATOM 5753 C C . SER A 1 749 ? -32.802 5.477 -23.226 1.00 86.25 749 SER A C 1
ATOM 5755 O O . SER A 1 749 ? -33.570 4.996 -22.388 1.00 86.25 749 SER A O 1
ATOM 5757 N N . LEU A 1 750 ? -31.498 5.650 -22.994 1.00 89.56 750 LEU A N 1
ATOM 5758 C CA . LEU A 1 750 ? -30.868 5.394 -21.697 1.00 89.56 750 LEU A CA 1
ATOM 5759 C C . LEU A 1 750 ? -30.557 6.712 -20.990 1.00 89.56 750 LEU A C 1
ATOM 5761 O O . LEU A 1 750 ? -29.924 7.598 -21.565 1.00 89.56 750 LEU A O 1
ATOM 5765 N N . PHE A 1 751 ? -30.980 6.819 -19.735 1.00 89.12 751 PHE A N 1
ATOM 5766 C CA . PHE A 1 751 ? -30.768 7.981 -18.881 1.00 89.12 751 PHE A CA 1
ATOM 5767 C C . PHE A 1 751 ? -29.873 7.619 -17.699 1.00 89.12 751 PHE A C 1
ATOM 5769 O O . PHE A 1 751 ? -30.158 6.682 -16.959 1.00 89.12 751 PHE A O 1
ATOM 5776 N N . LEU A 1 752 ? -28.803 8.380 -17.510 1.00 90.19 752 LEU A N 1
ATOM 5777 C CA . LEU A 1 752 ? -27.929 8.328 -16.346 1.00 90.19 752 LEU A CA 1
ATOM 5778 C C . LEU A 1 752 ? -28.465 9.269 -15.266 1.00 90.19 752 LEU A C 1
ATOM 5780 O O . LEU A 1 752 ? -28.695 10.443 -15.537 1.00 90.19 752 LEU A O 1
ATOM 5784 N N . HIS A 1 753 ? -28.632 8.791 -14.040 1.00 87.00 753 HIS A N 1
ATOM 5785 C CA . HIS A 1 753 ? -28.993 9.645 -12.910 1.00 87.00 753 HIS A CA 1
ATOM 5786 C C . HIS A 1 753 ? -27.735 10.193 -12.242 1.00 87.00 753 HIS A C 1
ATOM 5788 O O . HIS A 1 753 ? -27.007 9.446 -11.588 1.00 87.00 753 HIS A O 1
ATOM 5794 N N . VAL A 1 754 ? -27.501 11.497 -12.400 1.00 81.31 754 VAL A N 1
ATOM 5795 C CA . VAL A 1 754 ? -26.327 12.187 -11.854 1.00 81.31 754 VAL A CA 1
ATOM 5796 C C . VAL A 1 754 ? -26.724 12.994 -10.612 1.00 81.31 754 VAL A C 1
ATOM 5798 O O . VAL A 1 754 ? -27.604 13.849 -10.728 1.00 81.31 754 VAL A O 1
ATOM 5801 N N . PRO A 1 755 ? -26.122 12.738 -9.436 1.00 78.75 755 PRO A N 1
ATOM 5802 C CA . PRO A 1 755 ? -26.292 13.572 -8.241 1.00 78.75 755 PRO A CA 1
ATOM 5803 C C . PRO A 1 755 ? -25.990 15.061 -8.483 1.00 78.75 755 PRO A C 1
ATOM 5805 O O . PRO A 1 755 ? -25.004 15.398 -9.141 1.00 78.75 755 PRO A O 1
ATOM 5808 N N . THR A 1 756 ? -26.827 15.961 -7.956 1.00 71.31 756 THR A N 1
ATOM 5809 C CA . THR A 1 756 ? -26.697 17.425 -8.133 1.00 71.31 756 THR A CA 1
ATOM 5810 C C . THR A 1 756 ? -25.504 18.055 -7.408 1.00 71.31 756 THR A C 1
ATOM 5812 O O . THR A 1 756 ? -25.117 19.175 -7.729 1.00 71.31 756 THR A O 1
ATOM 5815 N N . ASP A 1 757 ? -24.938 17.364 -6.424 1.00 66.12 757 ASP A N 1
ATOM 5816 C CA . ASP A 1 757 ? -23.850 17.807 -5.545 1.00 66.12 757 ASP A CA 1
ATOM 5817 C C . ASP A 1 757 ? -22.465 17.287 -5.969 1.00 66.12 757 ASP A C 1
ATOM 5819 O O . ASP A 1 757 ? -21.461 17.566 -5.311 1.00 66.12 757 ASP A O 1
ATOM 5823 N N . LEU A 1 758 ? -22.386 16.547 -7.078 1.00 60.41 758 LEU A N 1
ATOM 5824 C CA . LEU A 1 758 ? -21.121 16.049 -7.605 1.00 60.41 758 LEU A CA 1
ATOM 5825 C C . LEU A 1 758 ? -20.213 17.220 -8.013 1.00 60.41 758 LEU A C 1
ATOM 5827 O O . LEU A 1 758 ? -20.576 17.982 -8.915 1.00 60.41 758 LEU A O 1
ATOM 5831 N N . PRO A 1 759 ? -19.013 17.369 -7.416 1.00 48.97 759 PRO A N 1
ATOM 5832 C CA . PRO A 1 759 ? -18.075 18.383 -7.864 1.00 48.97 759 PRO A CA 1
ATOM 5833 C C . PRO A 1 759 ? -17.691 18.088 -9.315 1.00 48.97 759 PRO A C 1
ATOM 5835 O O . PRO A 1 759 ? -17.183 17.007 -9.623 1.00 48.97 759 PRO A O 1
ATOM 5838 N N . ALA A 1 760 ? -17.929 19.054 -10.206 1.00 39.84 760 ALA A N 1
ATOM 5839 C CA . ALA A 1 760 ? -17.409 18.999 -11.562 1.00 39.84 760 ALA A CA 1
ATOM 5840 C C . ALA A 1 760 ? -15.884 18.874 -11.473 1.00 39.84 760 ALA A C 1
ATOM 5842 O O . ALA A 1 760 ? -15.221 19.742 -10.899 1.00 39.84 760 ALA A O 1
ATOM 5843 N N . ARG A 1 761 ? -15.307 17.805 -12.030 1.00 39.50 761 ARG A N 1
ATOM 5844 C CA . ARG A 1 761 ? -13.866 17.819 -12.273 1.00 39.50 761 ARG A CA 1
ATOM 5845 C C . ARG A 1 761 ? -13.627 18.832 -13.381 1.00 39.50 761 ARG A C 1
ATOM 5847 O O . ARG A 1 761 ? -14.063 18.634 -14.513 1.00 39.50 761 ARG A O 1
ATOM 5854 N N . GLY A 1 762 ? -12.970 19.936 -13.028 1.00 30.09 762 GLY A N 1
ATOM 5855 C CA . GLY A 1 762 ? -12.306 20.768 -14.016 1.00 30.09 762 GLY A CA 1
ATOM 5856 C C . GLY A 1 762 ? -11.418 19.864 -14.861 1.00 30.09 762 GLY A C 1
ATOM 5857 O O . GLY A 1 762 ? -10.723 19.005 -14.312 1.00 30.09 762 GLY A O 1
ATOM 5858 N N . GLY A 1 763 ? -11.498 20.020 -16.182 1.00 27.33 763 GLY A N 1
ATOM 5859 C CA . GLY A 1 763 ? -10.454 19.506 -17.055 1.00 27.33 763 GLY A CA 1
ATOM 5860 C C . GLY A 1 763 ? -9.120 19.996 -16.505 1.00 27.33 763 GLY A C 1
ATOM 5861 O O . GLY A 1 763 ? -8.961 21.198 -16.273 1.00 27.33 763 GLY A O 1
ATOM 5862 N N . ILE A 1 764 ? -8.246 19.046 -16.188 1.00 26.27 764 ILE A N 1
ATOM 5863 C CA . ILE A 1 764 ? -6.821 19.313 -16.031 1.00 26.27 764 ILE A CA 1
ATOM 5864 C C . ILE A 1 764 ? -6.255 19.292 -17.440 1.00 26.27 764 ILE A C 1
ATOM 5866 O O . ILE A 1 764 ? -6.602 18.321 -18.153 1.00 26.27 764 ILE A O 1
#

Mean predicted aligned error: 13.41 Å

Foldseek 3Di:
DDPPPPPCVPFDKDFQFFFAWAWAALEPAEFTDIDQKFWADLQATPNHHQKFKAFQPPRHTQHPDPLVLSLCRHLKYWYADPVRAIWIDNQVPDTDRQPPPVVQVVNCVSSVGGMHMDGAQDARPVRDGRHDPDRDFRFFEFEPLLQVLLCVVPVPFDRDVRLVRGNTYTYRPPDPDSGCQVVQDQFWKDWAPWIKGFHFFAADDLSSQGDYNVHHRHPVSQVCCCVPVVRTGTTGMGTPDIDMHGGGTTIIGGDDPLLAWAEEEEAQELLRLLLLVLLLVVRRDHAAEYEELAPDGYFDQQVLLAQVQLQDPPNDTHHSADPVNCVVSNYHYHYNWAWDAAAQVQQWTATPVRDIDHTQAYEYAHAWDADDDPPADPPLLFEAEDDDSVSSNSVNVLLVPWQEEEEEALEQSSQSNLLNSLVVVHAYEYEELAQFHNLQAAARVVRVVSVVVSVVSRYRYHYNWDWDWHDDNQFIWIDTPNDIDTTRHYYYPHDTQAPCPNVVVNPWDDDSAFEDEPLQHTPRNRYGYAAQRYQYDDPVRNVGHGDHASVRSNQSSNSNSCVSSVHDDDDDAWDKDWGDGHPKIKIKTHGDDRHDDFPDWDPPPWIKGHDDGMIITILPLVVRVVSSCVNVVNPPPPPDPPDDFPPPPAAWDWDWQDFQPDDDAFAWDWTQDPLLGIWTWHHHPPAIKTWRQQFQQHRAGLSSFGDDPQWRAGSHQRFTAGRGHQDTDSGRPPRDRTDIWGWDDDPRIIITTHGPPDDRPDDD

Solvent-accessible surface area (backbone atoms only — not comparable to full-atom values): 40946 Å² total; per-residue (Å²): 138,82,86,73,62,82,90,52,76,88,56,48,70,44,79,51,29,30,28,70,39,32,38,43,31,29,36,47,63,31,37,49,35,80,42,64,63,47,48,33,39,69,78,16,52,70,67,41,58,46,26,39,39,25,34,64,86,80,67,46,71,51,47,64,58,89,56,64,52,30,44,52,37,36,41,31,37,24,39,66,52,98,83,70,45,63,33,35,21,74,74,84,78,60,74,36,53,69,86,38,68,70,54,36,49,52,52,12,63,71,49,74,45,62,48,44,76,43,51,51,71,40,73,42,98,89,71,48,63,38,71,77,92,75,93,65,62,37,31,36,40,30,40,48,46,39,52,54,48,51,35,70,76,35,74,91,52,92,80,57,69,77,49,72,62,43,34,34,32,30,37,49,68,91,60,87,51,58,56,61,63,66,79,35,53,79,34,64,34,32,41,61,70,21,32,34,29,27,70,44,75,26,73,66,59,74,67,46,20,44,39,34,85,96,37,71,66,36,70,62,55,53,49,49,31,44,76,75,40,78,29,34,63,43,32,24,23,39,46,77,38,65,37,51,42,43,51,63,26,50,29,29,31,73,45,64,70,56,29,53,41,34,36,37,27,41,17,38,32,53,24,30,29,42,22,56,51,39,28,48,77,70,63,40,71,28,56,37,39,35,30,11,63,50,86,59,68,13,30,59,60,80,59,57,54,30,55,86,45,50,77,47,96,77,65,69,81,54,60,62,35,44,72,70,58,26,58,78,66,59,41,48,76,40,58,60,40,38,76,70,45,50,43,80,91,79,31,31,39,31,32,74,89,69,52,73,48,76,40,63,29,40,36,42,19,52,21,58,43,78,51,78,69,85,89,30,71,77,80,68,82,36,67,43,58,73,80,49,73,64,36,30,54,53,50,41,63,55,53,77,77,41,60,29,34,35,32,39,24,43,32,71,67,24,48,19,46,49,33,32,40,37,77,71,72,26,45,38,41,38,35,16,64,44,90,49,37,34,59,84,54,31,25,59,74,57,16,50,50,52,52,48,56,41,43,75,66,59,39,45,76,38,58,63,36,84,69,48,62,44,58,44,95,85,23,27,40,36,39,46,98,91,43,74,50,78,22,44,30,36,38,47,32,71,53,68,41,44,49,33,61,55,44,51,76,52,70,42,53,64,68,90,15,34,39,21,40,81,43,19,42,37,82,41,99,47,33,32,34,25,23,46,14,17,15,37,20,41,93,92,33,74,89,32,48,64,57,86,40,75,58,51,9,50,52,36,13,48,39,29,30,31,51,62,55,73,44,85,82,76,83,84,75,77,48,54,51,75,52,63,43,80,96,41,45,37,38,35,22,34,73,66,53,30,83,52,72,66,78,43,73,49,85,54,100,56,34,38,39,36,42,96,71,29,36,40,19,30,73,33,53,66,60,38,50,53,51,44,37,60,73,69,69,54,80,70,73,72,75,83,74,87,65,69,58,74,74,72,93,61,66,57,51,75,41,81,71,45,69,68,78,82,71,56,72,66,35,59,40,77,45,72,43,94,72,72,47,55,24,19,35,32,29,54,76,98,42,54,33,28,31,49,16,56,39,58,75,46,92,45,50,37,35,72,29,46,70,57,92,70,22,45,22,29,48,81,76,51,29,27,23,30,52,52,60,4,48,57,41,79,46,66,90,87,42,50,54,34,57,49,40,58,47,46,78,58,88,59,30,38,27,38,43,42,59,77,82,62,78,64,68,71,86,126

pLDDT: mean 87.46, std 13.76, range [26.27, 98.94]

Sequence (764 aa):
MQQIDKRWNGTAMRKLGTVEALWRYPVSSVCGERLQRAEFTEAGPVGDRLYGIFDAETHEIVFPSRQKRWNLAPLISARLDHDDQLQMSLDEENWHNPDDDRFQQKLGELFGCPVTVVRYGADLLDGQSAKPRYQHSPIHLLSRQSIEALKRLLPESVIDERRFRPNVLVDFEGSGATSPEYGLLGKEFRIGNLRLRGTRECGRCSFTTLAQLGLPEDRSVLRALNSNFEKNFGIYCDVLDEGTMESGDEVSIAIPAEQEKTVLIVGAGQAGGMVAKHLRDLGHVGPISIFGDERHTPYERPPLSKPAKTLGPDFALTKVLSGAEAVDLGVDIHLEETVVSIDRASQTIETATGAKHAFDCLVLATGGLPRRLPRVNRGFNRVHAVRTADDAMILQAALRSARRIFVLGGGWLGLEIAAMARSASIEVDLFARDARLCSKTLPSAVGDFLAEVHRANGVKLHLLSEPAFVETPDGVEVSLDGRKAHADLLVLAIGIHPNDHLARLSGLDTRDGILTDENGLTSDPAIFAIGDVSRQRSGTFPEGIRVESWQNANEQAQRAARAILALEQLPTAIPRFWSDQYDLSLQIAGMPDASAVPLAVDGSHNPLWTFENFVIGVNRSRDVHRFAQALAGDSSVGVAIPHKAPEHEGETVPQLLGNDIQMADGDIRRVSSAGLGDLALVRKGDRYFAVEDRCPHAEASLSEGFLEGDRIVCPLHFAEFNLVSGAASSAPKGCPSARTFRVEARGNSLFLHVPTDLPARGGI

Nearest PDB structures (foldseek):
  3fg2-assembly1_P  TM=9.424E-01  e=3.026E-36  Rhodopseudomonas palustris
  3lb8-assembly2_B  TM=9.260E-01  e=1.548E-36  Pseudomonas putida
  5vn0-assembly2_C  TM=8.691E-01  e=4.146E-26  Levilactobacillus brevis ATCC 367
  6rvh-assembly2_D-2  TM=8.744E-01  e=1.416E-25  Thermus thermophilus
  5voh-assembly1_C  TM=8.764E-01  e=4.838E-25  Levilactobacillus brevis KB290

Radius of gyration: 33.91 Å; Cα contacts (8 Å, |Δi|>4): 1728; chains: 1; bounding box: 84×50×94 Å

InterPro domains:
  IPR005302 Molybdenum cofactor sulfurase, C-terminal [PF03473] (136-252)
  IPR005302 Molybdenum cofactor sulfurase, C-terminal [PS51340] (115-254)
  IPR005303 Molybdenum cofactor sulfurase, middle domain [PF03476] (17-89)
  IPR011037 Pyruvate kinase-like, insert domain superfamily [SSF50800] (16-254)
  IPR016156 FAD/NAD-linked reductase, dimerisation domain superfamily [G3DSA:3.30.390.30] (572-641)
  IPR016156 FAD/NAD-linked reductase, dimerisation domain superfamily [SSF55424] (573-637)
  IPR017941 Rieske [2Fe-2S] iron-sulphur domain [PF00355] (662-733)
  IPR017941 Rieske [2Fe-2S] iron-sulphur domain [PS51296] (655-752)
  IPR023753 FAD/NAD(P)-binding domain [PF07992] (262-557)
  IPR036188 FAD/NAD(P)-binding domain superfamily [G3DSA:3.50.50.60] (264-565)
  IPR036188 FAD/NAD(P)-binding domain superfamily [G3DSA:3.50.50.60] (372-494)
  IPR036188 FAD/NAD(P)-binding domain superfamily [SSF51905] (256-566)
  IPR036922 Rieske [2Fe-2S] iron-sulphur domain superfamily [G3DSA:2.102.10.10] (658-759)
  IPR036922 Rieske [2Fe-2S] iron-sulphur domain superfamily [SSF50022] (669-755)
  IPR050446 FAD-dependent Oxidoreductases and Apoptosis Regulators [PTHR43557] (260-591)

Secondary structure (DSSP, 8-state):
-----TTSTT-EEEEEEEEEEEEE-SBTTSB-EEESEEEEETTEETTTT-EEEEETTT--B--SSSSGGGGGGGG-EEEE-TTS-EEEESSSSS-B-TT-HHHHHHHHHHHTS-EEEEETTSBPTTSPBP--S----SEEEEEHHHHHHHHHH-TTS---GGGT--SEEEE-TT---SSGGGGGBT-EEEETTEEEEEEEEEE--GGGGS-BTTB---HHHHHHHHHHSTTEEEEEEEEEE-EEEETTPEEEEEE-GGGT--EEEE--SHHHHHHHHHHHHTT--S-EEEE-SSSS-SB-SGGGG-HHHHSSTT----BSS-HHHHHHTTEEEE-S--EEEEETTTTEEEETTS-EEE-SEEEE---EEEPP-TTT--SSS-EE--SSHHHHHHHHHHHTT-SEEEEE--SHHHHHHHHHHHHTT-EEEEE-SSSSTTTTTS-HHHHHHHHHHHHHTT-EEE-S---EEEE-SS-EEEEETTEEEEESEEEE-S-EEE--HHHHHTT--BSSSEEE-TTSB-SSTTEEE-GGGEEE--SS-TT-B----HHHHHHHHHHHHHHHTTPPPPPPPPPEEEEEETTEEEEEES---TT---SEEE-SSS-EEE-SS-EEEES-HHHHHHHHHHHTT---------PPP----S-EEEEEEEES----TT-EEEEEETTTEEEEEEEETTEEEEEESB-SSSS-BGGGSEEETTEEEPTTT--EEETTT--EESS-TTPPPPPEEEEEEETTEEEEEEETTPPP----

Organism: NCBI:txid2014805